Protein 8VVW (pdb70)

B-factor: mean 44.31, std 18.26, range [3.17, 109.51]

Secondary structure (DSSP, 8-state):
--TTSPPBSSS-HHHHHHHHHHHHHHTT-HHHHHSPPPSS--HHHHHHHHHHHHHHHHTB-GGGTHHHHSS--HHHHHHHHHHHHSS--SS-HHHHHHHHHT----SSS-HHHHHHHHHHHHHHHHHTT----HHHHHHHHHHTS-GGGHHHHHHHHHT-SSS--HHHHHHHHHHHHHHHHH--/--TTSPPBSSS-HHHHHHHHHHHHHHTT-HHHHHSPPPSS--HHHHHHHHHHHHHHHHTB-GGGTHHHHSS--HHHHHHHHHHHHSS--SS-HHHHHHHHHT----SSS-HHHHHHHHHHHHHHHHHTT----HHHHHHHHHHTS-GGGHHHHHHHHHT-SSS--HHHHHHHHHHHHHHHHH--/--TTSPPBSSS-HHHHHHHHHHHHHHTT-HHHHHSPPPSS--HHHHHHHHHHHHHHHHTB-GGGTHHHHSS--HHHHHHHHHHHHSS--SS-HHHHHHHHHT----SSS-HHHHHHHHHHHHHHHHHTT----HHHHHHHHHHTS-GGGHHHHHHHHHT-SSS--HHHHHHHHHHHHHHHHH--/--TTSPPBSSS-HHHHHHHHHHHHHHTT-HHHHHSPPPSS--HHHHHHHHHHHHHHHHTB-GGGTHHHHSS--HHHHHHHHHHHHSS--SS-HHHHHHHHHT----SSS-HHHHHHHHHHHHHHHHHTT----HHHHHHHHHHTS-GGGHHHHHHHHHT-SSS--HHHHHHHHHHHHHHHHH--/--TTSPPBSSS-HHHHHHHHHHHHHHTT-HHHHHSPPPSS--HHHHHHHHHHHHHHHHTB-GGGTHHHHSS--HHHHHHHHHHHHSS--SS-HHHHHHHHHT----SSS-HHHHHHHHHHHHHHHHHTT----HHHHHHHHHHTS-GGGHHHHHHHHHT-SSS--HHHHHHHHHHHHHHHHH--

Organism: Drosophila melanogaster (NCBI:txid7227)

Sequence (920 aa):
AKRNIKPFDGEKYAIWKFRIRALLAEQDVLKVVDGLMPNEVDDSWKKAERCAKSTIIEYLSDSFLNFATSDITARQILENLDAVYERKSLASQLALRKRLLSLKLSSEMSLLSHFHIFDELISELLAAGAKIEEMDKISHLLITLPSCYDGIITAIETLSEENLTLAFVKNRLLDQEIKIKNDHAKRNIKPFDGEKYAIWKFRIRALLAEQDVLKVVDGLMPNEVDDSWKKAERCAKSTIIEYLSDSFLNFATSDITARQILENLDAVYERKSLASQLALRKRLLSLKLSSEMSLLSHFHIFDELISELLAAGAKIEEMDKISHLLITLPSCYDGIITAIETLSEENLTLAFVKNRLLDQEIKIKNDHAKRNIKPFDGEKYAIWKFRIRALLAEQDVLKVVDGLMPNEVDDSWKKAERCAKSTIIEYLSDSFLNFATSDITARQILENLDAVYERKSLASQLALRKRLLSLKLSSEMSLLSHFHIFDELISELLAAGAKIEEMDKISHLLITLPSCYDGIITAIETLSEENLTLAFVKNRLLDQEIKIKNDHAKRNIKPFDGEKYAIWKFRIRALLAEQDVLKVVDGLMPNEVDDSWKKAERCAKSTIIEYLSDSFLNFATSDITARQILENLDAVYERKSLASQLALRKRLLSLKLSSEMSLLSHFHIFDELISELLAAGAKIEEMDKISHLLITLPSCYDGIITAIETLSEENLTLAFVKNRLLDQEIKIKNDHAKRNIKPFDGEKYAIWKFRIRALLAEQDVLKVVDGLMPNEVDDSWKKAERCAKSTIIEYLSDSFLNFATSDITARQILENLDAVYERKSLASQLALRKRLLSLKLSSEMSLLSHFHIFDELISELLAAGAKIEEMDKISHLLITLPSCYDGIITAIETLSEENLTLAFVKNRLLDQEIKIKNDH

Radius of gyration: 30.9 Å; Cα contacts (8 Å, |Δi|>4): 897; chains: 5; bounding box: 80×81×86 Å

Structure (mmCIF, N/CA/C/O backbone):
data_8VVW
#
_entry.id   8VVW
#
_cell.length_a   1.00
_cell.length_b   1.00
_cell.length_c   1.00
_cell.angle_alpha   90.00
_cell.angle_beta   90.00
_cell.angle_gamma   90.00
#
_symmetry.space_group_name_H-M   'P 1'
#
loop_
_atom_site.group_PDB
_atom_site.id
_atom_site.type_symbol
_atom_site.label_atom_id
_atom_site.label_alt_id
_atom_site.label_comp_id
_atom_site.label_asym_id
_atom_site.label_entity_id
_atom_site.label_seq_id
_atom_site.pdbx_PDB_ins_code
_atom_site.Cartn_x
_atom_site.Cartn_y
_atom_site.Cartn_z
_atom_site.occupancy
_atom_site.B_iso_or_equiv
_atom_site.auth_seq_id
_atom_site.auth_comp_id
_atom_site.auth_asym_id
_atom_site.auth_atom_id
_atom_site.pdbx_PDB_model_num
ATOM 1 N N . ALA A 1 4 ? 371.203 501.290 586.240 1.00 69.48 3 ALA A N 1
ATOM 2 C CA . ALA A 1 4 ? 372.627 501.054 586.445 1.00 71.37 3 ALA A CA 1
ATOM 3 C C . ALA A 1 4 ? 372.977 499.590 586.198 1.00 71.92 3 ALA A C 1
ATOM 4 O O . ALA A 1 4 ? 374.111 499.263 585.849 1.00 71.14 3 ALA A O 1
ATOM 6 N N . LYS A 1 5 ? 371.995 498.715 586.382 1.00 57.43 4 LYS A N 1
ATOM 7 C CA . LYS A 1 5 ? 372.145 497.279 586.158 1.00 53.49 4 LYS A CA 1
ATOM 8 C C . LYS A 1 5 ? 371.489 496.948 584.820 1.00 52.85 4 LYS A C 1
ATOM 9 O O . LYS A 1 5 ? 370.307 496.608 584.756 1.00 50.69 4 LYS A O 1
ATOM 15 N N . ARG A 1 6 ? 372.268 497.055 583.743 1.00 55.22 5 ARG A N 1
ATOM 16 C CA . ARG A 1 6 ? 371.773 496.815 582.394 1.00 56.35 5 ARG A CA 1
ATOM 17 C C . ARG A 1 6 ? 371.950 495.369 581.949 1.00 54.21 5 ARG A C 1
ATOM 18 O O . ARG A 1 6 ? 371.963 495.094 580.742 1.00 54.31 5 ARG A O 1
ATOM 26 N N . ASN A 1 7 ? 372.084 494.434 582.890 1.00 42.28 6 ASN A N 1
ATOM 27 C CA . ASN A 1 7 ? 372.288 493.029 582.565 1.00 40.95 6 ASN A CA 1
ATOM 28 C C . ASN A 1 7 ? 371.009 492.211 582.701 1.00 39.32 6 ASN A C 1
ATOM 29 O O . ASN A 1 7 ? 371.063 490.977 582.702 1.00 36.04 6 ASN A O 1
ATOM 34 N N . ILE A 1 8 ? 369.862 492.871 582.815 1.00 38.83 7 ILE A N 1
ATOM 35 C CA . ILE A 1 8 ? 368.571 492.203 582.921 1.00 30.52 7 ILE A CA 1
ATOM 36 C C . ILE A 1 8 ? 367.886 492.278 581.566 1.00 29.96 7 ILE A C 1
ATOM 37 O O . ILE A 1 8 ? 367.647 493.372 581.042 1.00 35.83 7 ILE A O 1
ATOM 42 N N . LYS A 1 9 ? 367.574 491.125 580.998 1.00 33.03 8 LYS A N 1
ATOM 43 C CA . LYS A 1 9 ? 366.832 491.099 579.747 1.00 31.74 8 LYS A CA 1
ATOM 44 C C . LYS A 1 9 ? 365.398 491.546 579.999 1.00 37.37 8 LYS A C 1
ATOM 45 O O . LYS A 1 9 ? 364.771 491.077 580.956 1.00 39.50 8 LYS A O 1
ATOM 51 N N . PRO A 1 10 ? 364.851 492.450 579.187 1.00 35.12 9 PRO A N 1
ATOM 52 C CA . PRO A 1 10 ? 363.469 492.892 579.402 1.00 25.75 9 PRO A CA 1
ATOM 53 C C . PRO A 1 10 ? 362.496 491.725 579.327 1.00 31.73 9 PRO A C 1
ATOM 54 O O . PRO A 1 10 ? 362.663 490.802 578.528 1.00 46.07 9 PRO A O 1
ATOM 58 N N . PHE A 1 11 ? 361.474 491.774 580.176 1.00 13.60 10 PHE A N 1
ATOM 59 C CA . PHE A 1 11 ? 360.523 490.676 580.277 1.00 14.20 10 PHE A CA 1
ATOM 60 C C . PHE A 1 11 ? 359.646 490.621 579.034 1.00 31.85 10 PHE A C 1
ATOM 61 O O . PHE A 1 11 ? 358.996 491.608 578.680 1.00 32.99 10 PHE A O 1
ATOM 69 N N . ASP A 1 12 ? 359.617 489.459 578.381 1.00 43.42 11 ASP A N 1
ATOM 70 C CA . ASP A 1 12 ? 358.793 489.241 577.199 1.00 30.71 11 ASP A CA 1
ATOM 71 C C . ASP A 1 12 ? 357.989 487.953 577.322 1.00 32.92 11 ASP A C 1
ATOM 72 O O . ASP A 1 12 ? 357.709 487.291 576.320 1.00 35.85 11 ASP A O 1
ATOM 77 N N . GLY A 1 13 ? 357.612 487.583 578.542 1.00 37.02 12 GLY A N 1
ATOM 78 C CA . GLY A 1 13 ? 356.836 486.382 578.763 1.00 38.34 12 GLY A CA 1
ATOM 79 C C . GLY A 1 13 ? 357.635 485.105 578.875 1.00 43.14 12 GLY A C 1
ATOM 80 O O . GLY A 1 13 ? 357.036 484.028 578.968 1.00 43.86 12 GLY A O 1
ATOM 81 N N . GLU A 1 14 ? 358.963 485.183 578.868 1.00 46.13 13 GLU A N 1
ATOM 82 C CA . GLU A 1 14 ? 359.818 484.011 578.973 1.00 37.18 13 GLU A CA 1
ATOM 83 C C . GLU A 1 14 ? 360.795 484.191 580.123 1.00 39.40 13 GLU A C 1
ATOM 84 O O . GLU A 1 14 ? 361.342 485.280 580.317 1.00 41.09 13 GLU A O 1
ATOM 90 N N . LYS A 1 15 ? 361.008 483.113 580.879 1.00 38.75 14 LYS A N 1
ATOM 91 C CA . LYS A 1 15 ? 361.948 483.092 581.999 1.00 30.86 14 LYS A CA 1
ATOM 92 C C . LYS A 1 15 ? 361.606 484.180 583.018 1.00 31.81 14 LYS A C 1
ATOM 93 O O . LYS A 1 15 ? 362.387 485.093 583.283 1.00 39.98 14 LYS A O 1
ATOM 99 N N . TYR A 1 16 ? 360.405 484.066 583.587 1.00 29.73 15 TYR A N 1
ATOM 100 C CA . TYR A 1 16 ? 359.957 485.071 584.543 1.00 25.83 15 TYR A CA 1
ATOM 101 C C . TYR A 1 16 ? 360.687 484.955 585.872 1.00 27.14 15 TYR A C 1
ATOM 102 O O . TYR A 1 16 ? 360.878 485.965 586.556 1.00 41.19 15 TYR A O 1
ATOM 111 N N . ALA A 1 17 ? 361.085 483.744 586.266 1.00 24.57 16 ALA A N 1
ATOM 112 C CA . ALA A 1 17 ? 361.774 483.576 587.541 1.00 21.28 16 ALA A CA 1
ATOM 113 C C . ALA A 1 17 ? 363.101 484.321 587.549 1.00 27.98 16 ALA A C 1
ATOM 114 O O . ALA A 1 17 ? 363.428 485.018 588.516 1.00 35.12 16 ALA A O 1
ATOM 116 N N . ILE A 1 18 ? 363.873 484.196 586.468 1.00 23.52 17 ILE A N 1
ATOM 117 C CA . ILE A 1 18 ? 365.159 484.882 586.380 1.00 13.95 17 ILE A CA 1
ATOM 118 C C . ILE A 1 18 ? 364.961 486.391 586.371 1.00 20.76 17 ILE A C 1
ATOM 119 O O . ILE A 1 18 ? 365.686 487.133 587.047 1.00 29.71 17 ILE A O 1
ATOM 124 N N . TRP A 1 19 ? 363.983 486.870 585.598 1.00 20.67 18 TRP A N 1
ATOM 125 C CA . TRP A 1 19 ? 363.727 488.304 585.536 1.00 17.46 18 TRP A CA 1
ATOM 126 C C . TRP A 1 19 ? 363.324 488.850 586.898 1.00 24.03 18 TRP A C 1
ATOM 127 O O . TRP A 1 19 ? 363.812 489.903 587.319 1.00 34.73 18 TRP A O 1
ATOM 138 N N . LYS A 1 20 ? 362.440 488.144 587.604 1.00 22.36 19 LYS A N 1
ATOM 139 C CA . LYS A 1 20 ? 362.017 488.599 588.922 1.00 16.14 19 LYS A CA 1
ATOM 140 C C . LYS A 1 20 ? 363.170 488.568 589.915 1.00 25.36 19 LYS A C 1
ATOM 141 O O . LYS A 1 20 ? 363.307 489.478 590.737 1.00 29.03 19 LYS A O 1
ATOM 147 N N . PHE A 1 21 ? 364.009 487.531 589.859 1.00 22.85 20 PHE A N 1
ATOM 148 C CA . PHE A 1 21 ? 365.154 487.464 590.761 1.00 16.80 20 PHE A CA 1
ATOM 149 C C . PHE A 1 21 ? 366.111 488.624 590.522 1.00 22.77 20 PHE A C 1
ATOM 150 O O . PHE A 1 21 ? 366.563 489.275 591.473 1.00 33.93 20 PHE A O 1
ATOM 158 N N . ARG A 1 22 ? 366.421 488.908 589.256 1.00 20.58 21 ARG A N 1
ATOM 159 C CA . ARG A 1 22 ? 367.332 490.006 588.952 1.00 21.71 21 ARG A CA 1
ATOM 160 C C . ARG A 1 22 ? 366.722 491.353 589.319 1.00 29.63 21 ARG A C 1
ATOM 161 O O . ARG A 1 22 ? 367.420 492.237 589.829 1.00 35.55 21 ARG A O 1
ATOM 169 N N . ILE A 1 23 ? 365.422 491.528 589.076 1.00 30.41 22 ILE A N 1
ATOM 170 C CA . ILE A 1 23 ? 364.758 492.777 589.436 1.00 21.44 22 ILE A CA 1
ATOM 171 C C . ILE A 1 23 ? 364.770 492.972 590.945 1.00 25.43 22 ILE A C 1
ATOM 172 O O . ILE A 1 23 ? 365.021 494.076 591.438 1.00 34.87 22 ILE A O 1
ATOM 177 N N . ARG A 1 24 ? 364.498 491.909 591.703 1.00 29.44 23 ARG A N 1
ATOM 178 C CA . ARG A 1 24 ? 364.518 492.015 593.157 1.00 28.00 23 ARG A CA 1
ATOM 179 C C . ARG A 1 24 ? 365.919 492.320 593.668 1.00 35.42 23 ARG A C 1
ATOM 180 O O . ARG A 1 24 ? 366.086 493.110 594.603 1.00 41.81 23 ARG A O 1
ATOM 188 N N . ALA A 1 25 ? 366.941 491.706 593.066 1.00 32.70 24 ALA A N 1
ATOM 189 C CA . ALA A 1 25 ? 368.312 492.015 593.460 1.00 28.99 24 ALA A CA 1
ATOM 190 C C . ALA A 1 25 ? 368.651 493.474 593.181 1.00 32.02 24 ALA A C 1
ATOM 191 O O . ALA A 1 25 ? 369.265 494.149 594.016 1.00 39.40 24 ALA A O 1
ATOM 193 N N . LEU A 1 26 ? 368.249 493.980 592.013 1.00 34.79 25 LEU A N 1
ATOM 194 C CA . LEU A 1 26 ? 368.513 495.377 591.681 1.00 33.94 25 LEU A CA 1
ATOM 195 C C . LEU A 1 26 ? 367.775 496.321 592.622 1.00 34.39 25 LEU A C 1
ATOM 196 O O . LEU A 1 26 ? 368.327 497.341 593.049 1.00 38.53 25 LEU A O 1
ATOM 201 N N . LEU A 1 27 ? 366.522 496.001 592.951 1.00 35.72 26 LEU A N 1
ATOM 202 C CA . LEU A 1 27 ? 365.761 496.837 593.872 1.00 32.40 26 LEU A CA 1
ATOM 203 C C . LEU A 1 27 ? 366.385 496.832 595.260 1.00 36.94 26 LEU A C 1
ATOM 204 O O . LEU A 1 27 ? 366.439 497.871 595.928 1.00 42.67 26 LEU A O 1
ATOM 209 N N . ALA A 1 28 ? 366.859 495.669 595.714 1.00 38.79 27 ALA A N 1
ATOM 210 C CA . ALA A 1 28 ? 367.543 495.604 596.999 1.00 39.16 27 ALA A CA 1
ATOM 211 C C . ALA A 1 28 ? 368.845 496.388 596.976 1.00 41.10 27 ALA A C 1
ATOM 212 O O . ALA A 1 28 ? 369.254 496.941 598.003 1.00 45.36 27 ALA A O 1
ATOM 214 N N . GLU A 1 29 ? 369.513 496.441 595.822 1.00 44.60 28 GLU A N 1
ATOM 215 C CA . GLU A 1 29 ? 370.738 497.227 595.715 1.00 42.90 28 GLU A CA 1
ATOM 216 C C . GLU A 1 29 ? 370.464 498.708 595.944 1.00 47.68 28 GLU A C 1
ATOM 217 O O . GLU A 1 29 ? 371.257 499.401 596.590 1.00 52.69 28 GLU A O 1
ATOM 223 N N . GLN A 1 30 ? 369.345 499.208 595.427 1.00 45.93 29 GLN A N 1
ATOM 224 C CA . GLN A 1 30 ? 368.993 500.617 595.539 1.00 45.92 29 GLN A CA 1
ATOM 225 C C . GLN A 1 30 ? 368.263 500.952 596.834 1.00 47.18 29 GLN A C 1
ATOM 226 O O . GLN A 1 30 ? 367.765 502.075 596.964 1.00 49.10 29 GLN A O 1
ATOM 232 N N . ASP A 1 31 ? 368.193 500.016 597.783 1.00 54.83 30 ASP A N 1
ATOM 233 C CA . ASP A 1 31 ? 367.465 500.209 599.040 1.00 54.58 30 ASP A CA 1
ATOM 234 C C . ASP A 1 31 ? 366.001 500.554 598.779 1.00 57.54 30 ASP A C 1
ATOM 235 O O . ASP A 1 31 ? 365.406 501.392 599.459 1.00 59.36 30 ASP A O 1
ATOM 240 N N . VAL A 1 32 ? 365.417 499.896 597.782 1.00 56.44 31 VAL A N 1
ATOM 241 C CA . VAL A 1 32 ? 364.036 500.143 597.394 1.00 52.68 31 VAL A CA 1
ATOM 242 C C . VAL A 1 32 ? 363.147 498.919 597.582 1.00 53.03 31 VAL A C 1
ATOM 243 O O . VAL A 1 32 ? 361.914 499.064 597.636 1.00 57.99 31 VAL A O 1
ATOM 247 N N . LEU A 1 33 ? 363.719 497.725 597.755 1.00 51.06 32 LEU A N 1
ATOM 248 C CA . LEU A 1 33 ? 362.926 496.505 597.870 1.00 47.61 32 LEU A CA 1
ATOM 249 C C . LEU A 1 33 ? 361.968 496.535 599.051 1.00 51.89 32 LEU A C 1
ATOM 250 O O . LEU A 1 33 ? 361.047 495.712 599.107 1.00 53.71 32 LEU A O 1
ATOM 255 N N . LYS A 1 34 ? 362.167 497.451 600.001 1.00 63.69 33 LYS A N 1
ATOM 256 C CA . LYS A 1 34 ? 361.236 497.583 601.115 1.00 58.88 33 LYS A CA 1
ATOM 257 C C . LYS A 1 34 ? 359.836 497.959 600.653 1.00 57.50 33 LYS A C 1
ATOM 258 O O . LYS A 1 34 ? 358.868 497.703 601.376 1.00 59.72 33 LYS A O 1
ATOM 264 N N . VAL A 1 35 ? 359.704 498.566 599.473 1.00 58.23 34 VAL A N 1
ATOM 265 C CA . VAL A 1 35 ? 358.381 498.877 598.943 1.00 59.42 34 VAL A CA 1
ATOM 266 C C . VAL A 1 35 ? 357.647 497.597 598.563 1.00 61.67 34 VAL A C 1
ATOM 267 O O . VAL A 1 35 ? 356.478 497.402 598.915 1.00 64.57 34 VAL A O 1
ATOM 271 N N . VAL A 1 36 ? 358.325 496.704 597.841 1.00 61.98 35 VAL A N 1
ATOM 272 C CA . VAL A 1 36 ? 357.695 495.461 597.408 1.00 59.12 35 VAL A CA 1
ATOM 273 C C . VAL A 1 36 ? 357.489 494.519 598.588 1.00 62.39 35 VAL A C 1
ATOM 274 O O . VAL A 1 36 ? 356.435 493.885 598.716 1.00 61.26 35 VAL A O 1
ATOM 278 N N . ASP A 1 37 ? 358.484 494.411 599.465 1.00 74.34 36 ASP A N 1
ATOM 279 C CA . ASP A 1 37 ? 358.479 493.427 600.541 1.00 74.04 36 ASP A CA 1
ATOM 280 C C . ASP A 1 37 ? 357.915 493.965 601.849 1.00 75.31 36 ASP A C 1
ATOM 281 O O . ASP A 1 37 ? 357.074 493.308 602.469 1.00 73.35 36 ASP A O 1
ATOM 286 N N . GLY A 1 38 ? 358.354 495.144 602.282 1.00 81.95 37 GLY A N 1
ATOM 287 C CA . GLY A 1 38 ? 357.944 495.652 603.574 1.00 80.96 37 GLY A CA 1
ATOM 288 C C . GLY A 1 38 ? 356.481 496.047 603.615 1.00 83.24 37 GLY A C 1
ATOM 289 O O . GLY A 1 38 ? 355.824 496.256 602.594 1.00 80.90 37 GLY A O 1
ATOM 290 N N . LEU A 1 39 ? 355.966 496.144 604.837 1.00 92.38 38 LEU A N 1
ATOM 291 C CA . LEU A 1 39 ? 354.576 496.517 605.046 1.00 91.92 38 LEU A CA 1
ATOM 292 C C . LEU A 1 39 ? 354.357 497.990 604.718 1.00 91.20 38 LEU A C 1
ATOM 293 O O . LEU A 1 39 ? 355.264 498.818 604.833 1.00 91.19 38 LEU A O 1
ATOM 298 N N . MET A 1 40 ? 353.140 498.308 604.303 1.00 99.75 39 MET A N 1
ATOM 299 C CA . MET A 1 40 ? 352.786 499.683 603.974 1.00 99.17 39 MET A CA 1
ATOM 300 C C . MET A 1 40 ? 352.766 500.533 605.237 1.00 100.91 39 MET A C 1
ATOM 301 O O . MET A 1 40 ? 352.042 500.199 606.184 1.00 101.89 39 MET A O 1
ATOM 306 N N . PRO A 1 41 ? 353.532 501.619 605.304 1.00 100.32 40 PRO A N 1
ATOM 307 C CA . PRO A 1 41 ? 353.512 502.460 606.504 1.00 101.23 40 PRO A CA 1
ATOM 308 C C . PRO A 1 41 ? 352.178 503.169 606.669 1.00 102.70 40 PRO A C 1
ATOM 309 O O . PRO A 1 41 ? 351.456 503.422 605.701 1.00 104.46 40 PRO A O 1
ATOM 313 N N . ASN A 1 42 ? 351.851 503.482 607.925 1.00 104.37 41 ASN A N 1
ATOM 314 C CA . ASN A 1 42 ? 350.597 504.170 608.214 1.00 104.35 41 ASN A CA 1
ATOM 315 C C . ASN A 1 42 ? 350.563 505.552 607.573 1.00 104.16 41 ASN A C 1
ATOM 316 O O . ASN A 1 42 ? 349.541 505.956 607.006 1.00 104.33 41 ASN A O 1
ATOM 321 N N . GLU A 1 43 ? 351.667 506.289 607.653 1.00 103.60 42 GLU A N 1
ATOM 322 C CA . GLU A 1 43 ? 351.781 507.612 607.057 1.00 103.37 42 GLU A CA 1
ATOM 323 C C . GLU A 1 43 ? 352.895 507.596 606.022 1.00 103.80 42 GLU A C 1
ATOM 324 O O . GLU A 1 43 ? 354.014 507.164 606.315 1.00 104.82 42 GLU A O 1
ATOM 330 N N . VAL A 1 44 ? 352.587 508.068 604.819 1.00 99.72 43 VAL A N 1
ATOM 331 C CA . VAL A 1 44 ? 353.559 508.084 603.733 1.00 100.40 43 VAL A CA 1
ATOM 332 C C . VAL A 1 44 ? 354.463 509.299 603.882 1.00 99.39 43 VAL A C 1
ATOM 333 O O . VAL A 1 44 ? 354.014 510.389 604.255 1.00 96.64 43 VAL A O 1
ATOM 337 N N . ASP A 1 45 ? 355.743 509.111 603.593 1.00 94.11 44 ASP A N 1
ATOM 338 C CA . ASP A 1 45 ? 356.745 510.162 603.682 1.00 93.79 44 ASP A CA 1
ATOM 339 C C . ASP A 1 45 ? 357.317 510.438 602.295 1.00 91.20 44 ASP A C 1
ATOM 340 O O . ASP A 1 45 ? 356.999 509.756 601.318 1.00 92.17 44 ASP A O 1
ATOM 345 N N . ASP A 1 46 ? 358.169 511.462 602.217 1.00 85.68 45 ASP A N 1
ATOM 346 C CA . ASP A 1 46 ? 358.831 511.772 600.955 1.00 84.48 45 ASP A CA 1
ATOM 347 C C . ASP A 1 46 ? 359.757 510.641 600.529 1.00 84.84 45 ASP A C 1
ATOM 348 O O . ASP A 1 46 ? 359.852 510.323 599.337 1.00 87.02 45 ASP A O 1
ATOM 353 N N . SER A 1 47 ? 360.450 510.023 601.489 1.00 79.37 46 SER A N 1
ATOM 354 C CA . SER A 1 47 ? 361.332 508.907 601.166 1.00 78.88 46 SER A CA 1
ATOM 355 C C . SER A 1 47 ? 360.549 507.730 600.602 1.00 78.27 46 SER A C 1
ATOM 356 O O . SER A 1 47 ? 360.987 507.088 599.640 1.00 79.64 46 SER A O 1
ATOM 359 N N . TRP A 1 48 ? 359.388 507.427 601.187 1.00 71.06 47 TRP A N 1
ATOM 360 C CA . TRP A 1 48 ? 358.584 506.317 600.688 1.00 70.58 47 TRP A CA 1
ATOM 361 C C . TRP A 1 48 ? 358.064 506.595 599.284 1.00 72.15 47 TRP A C 1
ATOM 362 O O . TRP A 1 48 ? 358.041 505.697 598.436 1.00 73.97 47 TRP A O 1
ATOM 373 N N . LYS A 1 49 ? 357.632 507.830 599.020 1.00 71.07 48 LYS A N 1
ATOM 374 C CA . LYS A 1 49 ? 357.174 508.175 597.679 1.00 67.92 48 LYS A CA 1
ATOM 375 C C . LYS A 1 49 ? 358.313 508.095 596.670 1.00 68.22 48 LYS A C 1
ATOM 376 O O . LYS A 1 49 ? 358.119 507.625 595.542 1.00 69.79 48 LYS A O 1
ATOM 382 N N . LYS A 1 50 ? 359.507 508.551 597.057 1.00 65.24 49 LYS A N 1
ATOM 383 C CA . LYS A 1 50 ? 360.661 508.437 596.171 1.00 65.22 49 LYS A CA 1
ATOM 384 C C . LYS A 1 50 ? 360.993 506.978 595.889 1.00 67.04 49 LYS A C 1
ATOM 385 O O . LYS A 1 50 ? 361.316 506.615 594.752 1.00 68.11 49 LYS A O 1
ATOM 391 N N . ALA A 1 51 ? 360.916 506.125 596.913 1.00 59.20 50 ALA A N 1
ATOM 392 C CA . ALA A 1 51 ? 361.176 504.704 596.714 1.00 55.67 50 ALA A CA 1
ATOM 393 C C . ALA A 1 51 ? 360.140 504.077 595.791 1.00 62.41 50 ALA A C 1
ATOM 394 O O . ALA A 1 51 ? 360.481 503.261 594.927 1.00 69.70 50 ALA A O 1
ATOM 396 N N . GLU A 1 52 ? 358.868 504.442 595.960 1.00 61.44 51 GLU A N 1
ATOM 397 C CA . GLU A 1 52 ? 357.828 503.922 595.078 1.00 55.95 51 GLU A CA 1
ATOM 398 C C . GLU A 1 52 ? 358.061 504.356 593.638 1.00 51.67 51 GLU A C 1
ATOM 399 O O . GLU A 1 52 ? 357.936 503.548 592.709 1.00 55.61 51 GLU A O 1
ATOM 405 N N . ARG A 1 53 ? 358.406 505.629 593.435 1.00 54.58 52 ARG A N 1
ATOM 406 C CA . ARG A 1 53 ? 358.697 506.109 592.088 1.00 53.80 52 ARG A CA 1
ATOM 407 C C . ARG A 1 53 ? 359.881 505.367 591.486 1.00 54.09 52 ARG A C 1
ATOM 408 O O . ARG A 1 53 ? 359.846 504.977 590.315 1.00 59.99 52 ARG A O 1
ATOM 416 N N . CYS A 1 54 ? 360.937 505.156 592.275 1.00 47.22 53 CYS A N 1
ATOM 417 C CA . CYS A 1 54 ? 362.116 504.468 591.761 1.00 47.68 53 CYS A CA 1
ATOM 418 C C . CYS A 1 54 ? 361.800 503.025 591.391 1.00 47.32 53 CYS A C 1
ATOM 419 O O . CYS A 1 54 ? 362.236 502.538 590.342 1.00 55.99 53 CYS A O 1
ATOM 422 N N . ALA A 1 55 ? 361.042 502.324 592.237 1.00 33.38 54 ALA A N 1
ATOM 423 C CA . ALA A 1 55 ? 360.691 500.938 591.939 1.00 29.06 54 ALA A CA 1
ATOM 424 C C . ALA A 1 55 ? 359.825 500.845 590.691 1.00 39.00 54 ALA A C 1
ATOM 425 O O . ALA A 1 55 ? 360.055 499.991 589.823 1.00 41.19 54 ALA A O 1
ATOM 427 N N . LYS A 1 56 ? 358.820 501.718 590.582 1.00 44.43 55 LYS A N 1
ATOM 428 C CA . LYS A 1 56 ? 357.961 501.698 589.405 1.00 35.36 55 LYS A CA 1
ATOM 429 C C . LYS A 1 56 ? 358.753 502.018 588.146 1.00 43.46 55 LYS A C 1
ATOM 430 O O . LYS A 1 56 ? 358.558 501.381 587.106 1.00 51.90 55 LYS A O 1
ATOM 436 N N . SER A 1 57 ? 359.664 502.990 588.223 1.00 36.21 56 SER A N 1
ATOM 437 C CA . SER A 1 57 ? 360.472 503.344 587.063 1.00 30.79 56 SER A CA 1
ATOM 438 C C . SER A 1 57 ? 361.403 502.208 586.663 1.00 31.29 56 SER A C 1
ATOM 439 O O . SER A 1 57 ? 361.590 501.947 585.472 1.00 44.31 56 SER A O 1
ATOM 442 N N . THR A 1 58 ? 362.000 501.522 587.640 1.00 25.06 57 THR A N 1
ATOM 443 C CA . THR A 1 58 ? 362.870 500.393 587.325 1.00 31.07 57 THR A CA 1
ATOM 444 C C . THR A 1 58 ? 362.089 499.275 586.645 1.00 34.92 57 THR A C 1
ATOM 445 O O . THR A 1 58 ? 362.521 498.728 585.620 1.00 44.05 57 THR A O 1
ATOM 449 N N . ILE A 1 59 ? 360.919 498.937 587.192 1.00 26.84 58 ILE A N 1
ATOM 450 C CA . ILE A 1 59 ? 360.115 497.872 586.601 1.00 17.55 58 ILE A CA 1
ATOM 451 C C . ILE A 1 59 ? 359.662 498.263 585.200 1.00 25.02 58 ILE A C 1
ATOM 452 O O . ILE A 1 59 ? 359.643 497.432 584.285 1.00 39.34 58 ILE A O 1
ATOM 457 N N . ILE A 1 60 ? 359.306 499.535 585.004 1.00 28.86 59 ILE A N 1
ATOM 458 C CA . ILE A 1 60 ? 358.922 500.007 583.676 1.00 25.30 59 ILE A CA 1
ATOM 459 C C . ILE A 1 60 ? 360.094 499.895 582.711 1.00 23.39 59 ILE A C 1
ATOM 460 O O . ILE A 1 60 ? 359.931 499.480 581.558 1.00 32.94 59 ILE A O 1
ATOM 465 N N . GLU A 1 61 ? 361.293 500.262 583.166 1.00 33.06 60 GLU A N 1
ATOM 466 C CA . GLU A 1 61 ? 362.467 500.192 582.304 1.00 29.78 60 GLU A CA 1
ATOM 467 C C . GLU A 1 61 ? 362.752 498.763 581.872 1.00 31.11 60 GLU A C 1
ATOM 468 O O . GLU A 1 61 ? 363.073 498.514 580.705 1.00 34.50 60 GLU A O 1
ATOM 474 N N . TYR A 1 62 ? 362.638 497.808 582.793 1.00 30.63 61 TYR A N 1
ATOM 475 C CA . TYR A 1 62 ? 362.964 496.420 582.491 1.00 25.53 61 TYR A CA 1
ATOM 476 C C . TYR A 1 62 ? 361.739 495.602 582.098 1.00 31.01 61 TYR A C 1
ATOM 477 O O . TYR A 1 62 ? 361.673 494.402 582.379 1.00 37.88 61 TYR A O 1
ATOM 486 N N . LEU A 1 63 ? 360.768 496.237 581.448 1.00 26.32 62 LEU A N 1
ATOM 487 C CA . LEU A 1 63 ? 359.628 495.564 580.844 1.00 15.96 62 LEU A CA 1
ATOM 488 C C . LEU A 1 63 ? 359.608 495.875 579.356 1.00 19.59 62 LEU A C 1
ATOM 489 O O . LEU A 1 63 ? 359.842 497.016 578.950 1.00 26.79 62 LEU A O 1
ATOM 494 N N . SER A 1 64 ? 359.327 494.861 578.544 1.00 22.82 63 SER A N 1
ATOM 495 C CA . SER A 1 64 ? 359.300 495.061 577.105 1.00 19.54 63 SER A CA 1
ATOM 496 C C . SER A 1 64 ? 358.082 495.891 576.707 1.00 26.49 63 SER A C 1
ATOM 497 O O . SER A 1 64 ? 357.154 496.105 577.490 1.00 38.72 63 SER A O 1
ATOM 500 N N . ASP A 1 65 ? 358.097 496.366 575.459 1.00 28.86 64 ASP A N 1
ATOM 501 C CA . ASP A 1 65 ? 357.005 497.202 574.973 1.00 28.33 64 ASP A CA 1
ATOM 502 C C . ASP A 1 65 ? 355.681 496.451 574.968 1.00 33.80 64 ASP A C 1
ATOM 503 O O . ASP A 1 65 ? 354.618 497.067 575.096 1.00 36.67 64 ASP A O 1
ATOM 508 N N . SER A 1 66 ? 355.723 495.127 574.822 1.00 34.46 65 SER A N 1
ATOM 509 C CA . SER A 1 66 ? 354.495 494.343 574.833 1.00 32.23 65 SER A CA 1
ATOM 510 C C . SER A 1 66 ? 353.887 494.270 576.225 1.00 31.85 65 SER A C 1
ATOM 511 O O . SER A 1 66 ? 352.662 494.176 576.361 1.00 30.21 65 SER A O 1
ATOM 514 N N . PHE A 1 67 ? 354.716 494.311 577.266 1.00 28.47 66 PHE A N 1
ATOM 515 C CA . PHE A 1 67 ? 354.263 494.127 578.636 1.00 15.52 66 PHE A CA 1
ATOM 516 C C . PHE A 1 67 ? 354.137 495.436 579.401 1.00 22.05 66 PHE A C 1
ATOM 517 O O . PHE A 1 67 ? 353.983 495.412 580.625 1.00 29.98 66 PHE A O 1
ATOM 525 N N . LEU A 1 68 ? 354.201 496.577 578.714 1.00 26.65 67 LEU A N 1
ATOM 526 C CA . LEU A 1 68 ? 354.042 497.854 579.398 1.00 25.71 67 LEU A CA 1
ATOM 527 C C . LEU A 1 68 ? 352.615 498.084 579.871 1.00 26.91 67 LEU A C 1
ATOM 528 O O . LEU A 1 68 ? 352.387 498.975 580.696 1.00 35.96 67 LEU A O 1
ATOM 533 N N . ASN A 1 69 ? 351.651 497.308 579.372 1.00 23.53 68 ASN A N 1
ATOM 534 C CA . ASN A 1 69 ? 350.273 497.457 579.821 1.00 27.72 68 ASN A CA 1
ATOM 535 C C . ASN A 1 69 ? 350.099 497.084 581.286 1.00 32.97 68 ASN A C 1
ATOM 536 O O . ASN A 1 69 ? 349.118 497.504 581.907 1.00 38.37 68 ASN A O 1
ATOM 541 N N . PHE A 1 70 ? 351.024 496.306 581.851 1.00 28.42 69 PHE A N 1
ATOM 542 C CA . PHE A 1 70 ? 350.974 495.982 583.270 1.00 26.93 69 PHE A CA 1
ATOM 543 C C . PHE A 1 70 ? 351.309 497.172 584.157 1.00 34.69 69 PHE A C 1
ATOM 544 O O . PHE A 1 70 ? 351.062 497.109 585.365 1.00 44.96 69 PHE A O 1
ATOM 552 N N . ALA A 1 71 ? 351.861 498.247 583.595 1.00 35.48 70 ALA A N 1
ATOM 553 C CA . ALA A 1 71 ? 352.245 499.415 584.369 1.00 31.34 70 ALA A CA 1
ATOM 554 C C . ALA A 1 71 ? 351.559 500.699 583.926 1.00 37.78 70 ALA A C 1
ATOM 555 O O . ALA A 1 71 ? 351.770 501.739 584.560 1.00 35.15 70 ALA A O 1
ATOM 557 N N . THR A 1 72 ? 350.752 500.663 582.863 1.00 45.71 71 THR A N 1
ATOM 558 C CA . THR A 1 72 ? 350.084 501.877 582.402 1.00 43.95 71 THR A CA 1
ATOM 559 C C . THR A 1 72 ? 349.116 502.409 583.450 1.00 42.85 71 THR A C 1
ATOM 560 O O . THR A 1 72 ? 349.040 503.622 583.676 1.00 44.47 71 THR A O 1
ATOM 564 N N . SER A 1 73 ? 348.367 501.521 584.096 1.00 46.00 72 SER A N 1
ATOM 565 C CA . SER A 1 73 ? 347.436 501.946 585.129 1.00 52.98 72 SER A CA 1
ATOM 566 C C . SER A 1 73 ? 348.189 502.494 586.335 1.00 55.50 72 SER A C 1
ATOM 567 O O . SER A 1 73 ? 349.332 502.117 586.609 1.00 53.70 72 SER A O 1
ATOM 570 N N . ASP A 1 74 ? 347.534 503.400 587.061 1.00 60.23 73 ASP A N 1
ATOM 571 C CA . ASP A 1 74 ? 348.138 504.058 588.219 1.00 60.22 73 ASP A CA 1
ATOM 572 C C . ASP A 1 74 ? 348.165 503.071 589.382 1.00 60.93 73 ASP A C 1
ATOM 573 O O . ASP A 1 74 ? 347.355 503.122 590.311 1.00 62.16 73 ASP A O 1
ATOM 578 N N . ILE A 1 75 ? 349.125 502.152 589.323 1.00 51.69 74 ILE A N 1
ATOM 579 C CA . ILE A 1 75 ? 349.302 501.136 590.350 1.00 56.97 74 ILE A CA 1
ATOM 580 C C . ILE A 1 75 ? 350.754 501.140 590.802 1.00 53.43 74 ILE A C 1
ATOM 581 O O . ILE A 1 75 ? 351.659 501.515 590.050 1.00 52.34 74 ILE A O 1
ATOM 586 N N . THR A 1 76 ? 350.971 500.717 592.044 1.00 51.66 75 THR A N 1
ATOM 587 C CA . THR A 1 76 ? 352.310 500.684 592.604 1.00 49.16 75 THR A CA 1
ATOM 588 C C . THR A 1 76 ? 353.111 499.530 592.005 1.00 53.21 75 THR A C 1
ATOM 589 O O . THR A 1 76 ? 352.574 498.639 591.343 1.00 59.43 75 THR A O 1
ATOM 593 N N . ALA A 1 77 ? 354.424 499.561 592.242 1.00 52.81 76 ALA A N 1
ATOM 594 C CA . ALA A 1 77 ? 355.287 498.488 591.762 1.00 51.10 76 ALA A CA 1
ATOM 595 C C . ALA A 1 77 ? 354.923 497.155 592.396 1.00 55.88 76 ALA A C 1
ATOM 596 O O . ALA A 1 77 ? 355.052 496.103 591.755 1.00 60.43 76 ALA A O 1
ATOM 598 N N . ARG A 1 78 ? 354.466 497.179 593.649 1.00 57.75 77 ARG A N 1
ATOM 599 C CA . ARG A 1 78 ? 354.030 495.951 594.300 1.00 51.54 77 ARG A CA 1
ATOM 600 C C . ARG A 1 78 ? 352.869 495.316 593.549 1.00 55.41 77 ARG A C 1
ATOM 601 O O . ARG A 1 78 ? 352.843 494.098 593.351 1.00 58.24 77 ARG A O 1
ATOM 609 N N . GLN A 1 79 ? 351.905 496.128 593.111 1.00 52.64 78 GLN A N 1
ATOM 610 C CA . GLN A 1 79 ? 350.779 495.596 592.350 1.00 49.10 78 GLN A CA 1
ATOM 611 C C . GLN A 1 79 ? 351.233 495.034 591.009 1.00 49.84 78 GLN A C 1
ATOM 612 O O . GLN A 1 79 ? 350.722 494.003 590.554 1.00 57.37 78 GLN A O 1
ATOM 618 N N . ILE A 1 80 ? 352.184 495.705 590.355 1.00 40.58 79 ILE A N 1
ATOM 619 C CA . ILE A 1 80 ? 352.697 495.216 589.078 1.00 40.39 79 ILE A CA 1
ATOM 620 C C . ILE A 1 80 ? 353.339 493.848 589.259 1.00 47.89 79 ILE A C 1
ATOM 621 O O . ILE A 1 80 ? 353.086 492.913 588.488 1.00 53.72 79 ILE A O 1
ATOM 626 N N . LEU A 1 81 ? 354.172 493.709 590.291 1.00 43.79 80 LEU A N 1
ATOM 627 C CA . LEU A 1 81 ? 354.804 492.421 590.542 1.00 38.10 80 LEU A CA 1
ATOM 628 C C . LEU A 1 81 ? 353.785 491.366 590.950 1.00 39.74 80 LEU A C 1
ATOM 629 O O . LEU A 1 81 ? 353.937 490.197 590.587 1.00 39.54 80 LEU A O 1
ATOM 634 N N . GLU A 1 82 ? 352.741 491.751 591.688 1.00 46.42 81 GLU A N 1
ATOM 635 C CA . GLU A 1 82 ? 351.707 490.790 592.057 1.00 45.50 81 GLU A CA 1
ATOM 636 C C . GLU A 1 82 ? 350.971 490.271 590.829 1.00 46.79 81 GLU A C 1
ATOM 637 O O . GLU A 1 82 ? 350.694 489.072 590.724 1.00 51.76 81 GLU A O 1
ATOM 643 N N . ASN A 1 83 ? 350.639 491.161 589.891 1.00 41.25 82 ASN A N 1
ATOM 644 C CA . ASN A 1 83 ? 349.987 490.723 588.660 1.00 41.93 82 ASN A CA 1
ATOM 645 C C . ASN A 1 83 ? 350.908 489.830 587.837 1.00 42.77 82 ASN A C 1
ATOM 646 O O . ASN A 1 83 ? 350.483 488.785 587.323 1.00 47.75 82 ASN A O 1
ATOM 651 N N . LEU A 1 84 ? 352.178 490.221 587.711 1.00 34.86 83 LEU A N 1
ATOM 652 C CA . LEU A 1 84 ? 353.117 489.409 586.947 1.00 32.78 83 LEU A CA 1
ATOM 653 C C . LEU A 1 84 ? 353.301 488.039 587.586 1.00 35.28 83 LEU A C 1
ATOM 654 O O . LEU A 1 84 ? 353.480 487.040 586.883 1.00 38.90 83 LEU A O 1
ATOM 659 N N . ASP A 1 85 ? 353.256 487.969 588.918 1.00 37.04 84 ASP A N 1
ATOM 660 C CA . ASP A 1 85 ? 353.296 486.679 589.596 1.00 29.57 84 ASP A CA 1
ATOM 661 C C . ASP A 1 85 ? 352.043 485.868 589.297 1.00 35.57 84 ASP A C 1
ATOM 662 O O . ASP A 1 85 ? 352.126 484.697 588.912 1.00 45.26 84 ASP A O 1
ATOM 667 N N . ALA A 1 86 ? 350.870 486.486 589.448 1.00 35.41 85 ALA A N 1
ATOM 668 C CA . ALA A 1 86 ? 349.622 485.773 589.205 1.00 36.31 85 ALA A CA 1
ATOM 669 C C . ALA A 1 86 ? 349.562 485.220 587.790 1.00 41.36 85 ALA A C 1
ATOM 670 O O . ALA A 1 86 ? 348.861 484.234 587.539 1.00 41.03 85 ALA A O 1
ATOM 672 N N . VAL A 1 87 ? 350.286 485.831 586.856 1.00 42.41 86 VAL A N 1
ATOM 673 C CA . VAL A 1 87 ? 350.298 485.299 585.497 1.00 33.61 86 VAL A CA 1
ATOM 674 C C . VAL A 1 87 ? 351.456 484.325 585.246 1.00 34.94 86 VAL A C 1
ATOM 675 O O . VAL A 1 87 ? 351.316 483.402 584.437 1.00 33.28 86 VAL A O 1
ATOM 679 N N . TYR A 1 88 ? 352.597 484.481 585.935 1.00 37.04 87 TYR A N 1
ATOM 680 C CA . TYR A 1 88 ? 353.792 483.730 585.559 1.00 28.14 87 TYR A CA 1
ATOM 681 C C . TYR A 1 88 ? 354.591 483.149 586.724 1.00 35.01 87 TYR A C 1
ATOM 682 O O . TYR A 1 88 ? 355.726 482.712 586.503 1.00 40.10 87 TYR A O 1
ATOM 691 N N . GLU A 1 89 ? 354.063 483.123 587.949 1.00 41.77 88 GLU A N 1
ATOM 692 C CA . GLU A 1 89 ? 354.909 482.774 589.090 1.00 39.41 88 GLU A CA 1
ATOM 693 C C . GLU A 1 89 ? 355.279 481.295 589.087 1.00 44.92 88 GLU A C 1
ATOM 694 O O . GLU A 1 89 ? 356.456 480.936 588.968 1.00 49.23 88 GLU A O 1
ATOM 700 N N . ARG A 1 90 ? 354.287 480.420 589.215 1.00 46.36 89 ARG A N 1
ATOM 701 C CA . ARG A 1 90 ? 354.539 478.995 589.384 1.00 47.46 89 ARG A CA 1
ATOM 702 C C . ARG A 1 90 ? 354.530 478.227 588.071 1.00 45.99 89 ARG A C 1
ATOM 703 O O . ARG A 1 90 ? 354.700 477.004 588.085 1.00 46.83 89 ARG A O 1
ATOM 711 N N . LYS A 1 91 ? 354.337 478.905 586.945 1.00 39.00 90 LYS A N 1
ATOM 712 C CA . LYS A 1 91 ? 354.260 478.220 585.664 1.00 37.74 90 LYS A CA 1
ATOM 713 C C . LYS A 1 91 ? 355.637 477.728 585.236 1.00 40.15 90 LYS A C 1
ATOM 714 O O . LYS A 1 91 ? 356.640 478.431 585.381 1.00 38.16 90 LYS A O 1
ATOM 720 N N . SER A 1 92 ? 355.680 476.507 584.711 1.00 43.91 91 SER A N 1
ATOM 721 C CA . SER A 1 92 ? 356.938 475.915 584.283 1.00 37.67 91 SER A CA 1
ATOM 722 C C . SER A 1 92 ? 357.438 476.570 583.002 1.00 40.55 91 SER A C 1
ATOM 723 O O . SER A 1 92 ? 356.658 477.014 582.157 1.00 41.71 91 SER A O 1
ATOM 726 N N . LEU A 1 93 ? 358.763 476.623 582.863 1.00 43.84 92 LEU A N 1
ATOM 727 C CA . LEU A 1 93 ? 359.388 477.246 581.703 1.00 40.40 92 LEU A CA 1
ATOM 728 C C . LEU A 1 93 ? 359.505 476.290 580.523 1.00 38.87 92 LEU A C 1
ATOM 729 O O . LEU A 1 93 ? 359.329 476.705 579.373 1.00 41.86 92 LEU A O 1
ATOM 734 N N . ALA A 1 94 ? 359.801 475.023 580.785 1.00 39.98 93 ALA A N 1
ATOM 735 C CA . ALA A 1 94 ? 359.957 474.021 579.739 1.00 37.88 93 ALA A CA 1
ATOM 736 C C . ALA A 1 94 ? 359.780 472.647 580.373 1.00 41.93 93 ALA A C 1
ATOM 737 O O . ALA A 1 94 ? 359.448 472.529 581.557 1.00 45.12 93 ALA A O 1
ATOM 739 N N . SER A 1 95 ? 360.002 471.602 579.582 1.00 36.19 94 SER A N 1
ATOM 740 C CA . SER A 1 95 ? 359.906 470.226 580.052 1.00 39.63 94 SER A CA 1
ATOM 741 C C . SER A 1 95 ? 361.313 469.718 580.343 1.00 44.17 94 SER A C 1
ATOM 742 O O . SER A 1 95 ? 362.108 469.514 579.421 1.00 49.54 94 SER A O 1
ATOM 745 N N . GLN A 1 96 ? 361.620 469.521 581.626 1.00 38.07 95 GLN A N 1
ATOM 746 C CA . GLN A 1 96 ? 362.944 469.035 581.997 1.00 32.22 95 GLN A CA 1
ATOM 747 C C . GLN A 1 96 ? 363.183 467.624 581.476 1.00 33.19 95 GLN A C 1
ATOM 748 O O . GLN A 1 96 ? 364.288 467.306 581.024 1.00 38.27 95 GLN A O 1
ATOM 754 N N . LEU A 1 97 ? 362.168 466.761 581.542 1.00 26.25 96 LEU A N 1
ATOM 755 C CA . LEU A 1 97 ? 362.330 465.401 581.040 1.00 20.63 96 LEU A CA 1
ATOM 756 C C . LEU A 1 97 ? 362.585 465.392 579.539 1.00 28.34 96 LEU A C 1
ATOM 757 O O . LEU A 1 97 ? 363.425 464.629 579.053 1.00 35.98 96 LEU A O 1
ATOM 762 N N . ALA A 1 98 ? 361.872 466.232 578.787 1.00 30.06 97 ALA A N 1
ATOM 763 C CA . ALA A 1 98 ? 362.091 466.294 577.345 1.00 31.26 97 ALA A CA 1
ATOM 764 C C . ALA A 1 98 ? 363.489 466.801 577.019 1.00 33.85 97 ALA A C 1
ATOM 765 O O . ALA A 1 98 ? 364.172 466.251 576.146 1.00 42.89 97 ALA A O 1
ATOM 767 N N . LEU A 1 99 ? 363.934 467.849 577.716 1.00 31.92 98 LEU A N 1
ATOM 768 C CA . LEU A 1 99 ? 365.270 468.381 577.476 1.00 25.02 98 LEU A CA 1
ATOM 769 C C . LEU A 1 99 ? 366.341 467.358 577.824 1.00 31.35 98 LEU A C 1
ATOM 770 O O . LEU A 1 99 ? 367.330 467.213 577.099 1.00 41.77 98 LEU A O 1
ATOM 775 N N . ARG A 1 100 ? 366.162 466.636 578.929 1.00 25.92 99 ARG A N 1
ATOM 776 C CA . ARG A 1 100 ? 367.152 465.639 579.316 1.00 20.10 99 ARG A CA 1
ATOM 777 C C . ARG A 1 100 ? 367.140 464.441 578.378 1.00 26.53 99 ARG A C 1
ATOM 778 O O . ARG A 1 100 ? 368.194 463.852 578.121 1.00 38.00 99 ARG A O 1
ATOM 786 N N . LYS A 1 101 ? 365.971 464.063 577.858 1.00 22.87 100 LYS A N 1
ATOM 787 C CA . LYS A 1 101 ? 365.920 463.012 576.849 1.00 24.17 100 LYS A CA 1
ATOM 788 C C . LYS A 1 101 ? 366.641 463.442 575.581 1.00 29.53 100 LYS A C 1
ATOM 789 O O . LYS A 1 101 ? 367.341 462.641 574.952 1.00 37.59 100 LYS A O 1
ATOM 795 N N . ARG A 1 102 ? 366.474 464.705 575.184 1.00 30.09 101 ARG A N 1
ATOM 796 C CA . ARG A 1 102 ? 367.195 465.214 574.022 1.00 28.39 101 ARG A CA 1
ATOM 797 C C . ARG A 1 102 ? 368.698 465.247 574.275 1.00 28.18 101 ARG A C 1
ATOM 798 O O . ARG A 1 102 ? 369.492 464.947 573.377 1.00 29.36 101 ARG A O 1
ATOM 806 N N . LEU A 1 103 ? 369.104 465.618 575.490 1.00 30.92 102 LEU A N 1
ATOM 807 C CA . LEU A 1 103 ? 370.524 465.680 575.821 1.00 25.17 102 LEU A CA 1
ATOM 808 C C . LEU A 1 103 ? 371.154 464.292 575.843 1.00 29.13 102 LEU A C 1
ATOM 809 O O . LEU A 1 103 ? 372.271 464.105 575.350 1.00 36.75 102 LEU A O 1
ATOM 814 N N . LEU A 1 104 ? 370.457 463.310 576.417 1.00 33.82 103 LEU A N 1
ATOM 815 C CA . LEU A 1 104 ? 371.000 461.957 576.484 1.00 27.83 103 LEU A CA 1
ATOM 816 C C . LEU A 1 104 ? 371.080 461.314 575.108 1.00 27.23 103 LEU A C 1
ATOM 817 O O . LEU A 1 104 ? 371.939 460.457 574.875 1.00 32.59 103 LEU A O 1
ATOM 822 N N . SER A 1 105 ? 370.202 461.706 574.190 1.00 28.34 104 SER A N 1
ATOM 823 C CA . SER A 1 105 ? 370.205 461.182 572.833 1.00 33.29 104 SER A CA 1
ATOM 824 C C . SER A 1 105 ? 371.164 461.925 571.914 1.00 34.70 104 SER A C 1
ATOM 825 O O . SER A 1 105 ? 371.274 461.565 570.738 1.00 35.95 104 SER A O 1
ATOM 828 N N . LEU A 1 106 ? 371.850 462.949 572.415 1.00 31.80 105 LEU A N 1
ATOM 829 C CA . LEU A 1 106 ? 372.781 463.706 571.590 1.00 32.19 105 LEU A CA 1
ATOM 830 C C . LEU A 1 106 ? 373.969 462.836 571.205 1.00 35.30 105 LEU A C 1
ATOM 831 O O . LEU A 1 106 ? 374.527 462.122 572.042 1.00 45.16 105 LEU A O 1
ATOM 836 N N . LYS A 1 107 ? 374.352 462.894 569.932 1.00 31.44 106 LYS A N 1
ATOM 837 C CA . LYS A 1 107 ? 375.488 462.139 569.426 1.00 31.73 106 LYS A CA 1
ATOM 838 C C . LYS A 1 107 ? 376.219 462.980 568.393 1.00 37.11 106 LYS A C 1
ATOM 839 O O . LYS A 1 107 ? 375.588 463.653 567.574 1.00 43.36 106 LYS A O 1
ATOM 845 N N . LEU A 1 108 ? 377.547 462.939 568.437 1.00 40.86 107 LEU A N 1
ATOM 846 C CA . LEU A 1 108 ? 378.343 463.690 567.478 1.00 45.22 107 LEU A CA 1
ATOM 847 C C . LEU A 1 108 ? 378.314 463.002 566.120 1.00 46.46 107 LEU A C 1
ATOM 848 O O . LEU A 1 108 ? 378.565 461.798 566.017 1.00 47.61 107 LEU A O 1
ATOM 853 N N . SER A 1 109 ? 378.006 463.766 565.080 1.00 56.94 108 SER A N 1
ATOM 854 C CA . SER A 1 109 ? 377.969 463.256 563.719 1.00 59.30 108 SER A CA 1
ATOM 855 C C . SER A 1 109 ? 379.279 463.561 563.003 1.00 60.14 108 SER A C 1
ATOM 856 O O . SER A 1 109 ? 380.028 464.465 563.382 1.00 64.62 108 SER A O 1
ATOM 859 N N . SER A 1 110 ? 379.550 462.781 561.954 1.00 65.88 109 SER A N 1
ATOM 860 C CA . SER A 1 110 ? 380.800 462.938 561.217 1.00 71.44 109 SER A CA 1
ATOM 861 C C . SER A 1 110 ? 380.888 464.305 560.551 1.00 70.72 109 SER A C 1
ATOM 862 O O . SER A 1 110 ? 381.945 464.946 560.571 1.00 68.49 109 SER A O 1
ATOM 865 N N . GLU A 1 111 ? 379.789 464.766 559.951 1.00 72.92 110 GLU A N 1
ATOM 866 C CA . GLU A 1 111 ? 379.806 466.057 559.270 1.00 74.12 110 GLU A CA 1
ATOM 867 C C . GLU A 1 111 ? 380.004 467.204 560.254 1.00 76.45 110 GLU A C 1
ATOM 868 O O . GLU A 1 111 ? 380.740 468.155 559.967 1.00 77.47 110 GLU A O 1
ATOM 874 N N . MET A 1 112 ? 379.358 467.134 561.414 1.00 64.91 111 MET A N 1
ATOM 875 C CA . MET A 1 112 ? 379.444 468.214 562.386 1.00 60.46 111 MET A CA 1
ATOM 876 C C . MET A 1 112 ? 380.814 468.239 563.051 1.00 57.61 111 MET A C 1
ATOM 877 O O . MET A 1 112 ? 381.380 467.196 563.387 1.00 58.55 111 MET A O 1
ATOM 882 N N . SER A 1 113 ? 381.347 469.442 563.236 1.00 51.60 112 SER A N 1
ATOM 883 C CA . SER A 1 113 ? 382.591 469.632 563.961 1.00 51.12 112 SER A CA 1
ATOM 884 C C . SER A 1 113 ? 382.318 469.699 565.460 1.00 50.63 112 SER A C 1
ATOM 885 O O . SER A 1 113 ? 381.172 469.758 565.908 1.00 58.95 112 SER A O 1
ATOM 888 N N . LEU A 1 114 ? 383.395 469.688 566.247 1.00 39.94 113 LEU A N 1
ATOM 889 C CA . LEU A 1 114 ? 383.233 469.737 567.694 1.00 34.68 113 LEU A CA 1
ATOM 890 C C . LEU A 1 114 ? 382.759 471.097 568.182 1.00 37.53 113 LEU A C 1
ATOM 891 O O . LEU A 1 114 ? 382.183 471.176 569.268 1.00 49.73 113 LEU A O 1
ATOM 896 N N . LEU A 1 115 ? 382.984 472.165 567.418 1.00 40.20 114 LEU A N 1
ATOM 897 C CA . LEU A 1 115 ? 382.524 473.480 567.852 1.00 37.72 114 LEU A CA 1
ATOM 898 C C . LEU A 1 115 ? 381.002 473.558 567.850 1.00 43.71 114 LEU A C 1
ATOM 899 O O . LEU A 1 115 ? 380.392 474.023 568.819 1.00 46.86 114 LEU A O 1
ATOM 904 N N . SER A 1 116 ? 380.370 473.105 566.765 1.00 42.44 115 SER A N 1
ATOM 905 C CA . SER A 1 116 ? 378.912 473.113 566.703 1.00 40.27 115 SER A CA 1
ATOM 906 C C . SER A 1 116 ? 378.310 472.165 567.733 1.00 42.07 115 SER A C 1
ATOM 907 O O . SER A 1 116 ? 377.289 472.482 568.356 1.00 48.28 115 SER A O 1
ATOM 910 N N . HIS A 1 117 ? 378.924 470.996 567.920 1.00 35.04 116 HIS A N 1
ATOM 911 C CA . HIS A 1 117 ? 378.442 470.063 568.932 1.00 33.34 116 HIS A CA 1
ATOM 912 C C . HIS A 1 117 ? 378.552 470.663 570.327 1.00 35.58 116 HIS A C 1
ATOM 913 O O . HIS A 1 117 ? 377.642 470.514 571.150 1.00 42.56 116 HIS A O 1
ATOM 920 N N . PHE A 1 118 ? 379.661 471.349 570.610 1.00 29.73 117 PHE A N 1
ATOM 921 C CA . PHE A 1 118 ? 379.820 471.999 571.904 1.00 25.09 117 PHE A CA 1
ATOM 922 C C . PHE A 1 118 ? 378.797 473.107 572.088 1.00 35.02 117 PHE A C 1
ATOM 923 O O . PHE A 1 118 ? 378.275 473.300 573.189 1.00 43.28 117 PHE A O 1
ATOM 931 N N . HIS A 1 119 ? 378.503 473.854 571.022 1.00 39.49 118 HIS A N 1
ATOM 932 C CA . HIS A 1 119 ? 377.485 474.894 571.114 1.00 39.27 118 HIS A CA 1
ATOM 933 C C . HIS A 1 119 ? 376.114 474.301 571.414 1.00 43.59 118 HIS A C 1
ATOM 934 O O . HIS A 1 119 ? 375.369 474.832 572.246 1.00 47.21 118 HIS A O 1
ATOM 941 N N . ILE A 1 120 ? 375.765 473.198 570.749 1.00 40.69 119 ILE A N 1
ATOM 942 C CA . ILE A 1 120 ? 374.477 472.554 571.002 1.00 35.70 119 ILE A CA 1
ATOM 943 C C . ILE A 1 120 ? 374.412 472.034 572.432 1.00 31.29 119 ILE A C 1
ATOM 944 O O . ILE A 1 120 ? 373.400 472.198 573.127 1.00 37.44 119 ILE A O 1
ATOM 949 N N . PHE A 1 121 ? 375.492 471.401 572.895 1.00 25.27 120 PHE A N 1
ATOM 950 C CA . PHE A 1 121 ? 375.531 470.895 574.262 1.00 28.19 120 PHE A CA 1
ATOM 951 C C . PHE A 1 121 ? 375.405 472.027 575.273 1.00 33.13 120 PHE A C 1
ATOM 952 O O . PHE A 1 121 ? 374.692 471.900 576.275 1.00 40.89 120 PHE A O 1
ATOM 960 N N . ASP A 1 122 ? 376.093 473.144 575.026 1.00 32.01 121 ASP A N 1
ATOM 961 C CA . ASP A 1 122 ? 376.009 474.287 575.927 1.00 29.77 121 ASP A CA 1
ATOM 962 C C . ASP A 1 122 ? 374.605 474.868 575.948 1.00 34.43 121 ASP A C 1
ATOM 963 O O . ASP A 1 122 ? 374.106 475.254 577.009 1.00 37.88 121 ASP A O 1
ATOM 968 N N . GLU A 1 123 ? 373.957 474.953 574.786 1.00 37.26 122 GLU A N 1
ATOM 969 C CA . GLU A 1 123 ? 372.591 475.462 574.743 1.00 37.01 122 GLU A CA 1
ATOM 970 C C . GLU A 1 123 ? 371.651 474.561 575.533 1.00 38.68 122 GLU A C 1
ATOM 971 O O . GLU A 1 123 ? 370.806 475.042 576.299 1.00 42.67 122 GLU A O 1
ATOM 977 N N . LEU A 1 124 ? 371.794 473.243 575.369 1.00 34.82 123 LEU A N 1
ATOM 978 C CA . LEU A 1 124 ? 370.950 472.314 576.115 1.00 31.98 123 LEU A CA 1
ATOM 979 C C . LEU A 1 124 ? 371.187 472.429 577.616 1.00 29.85 123 LEU A C 1
ATOM 980 O O . LEU A 1 124 ? 370.232 472.450 578.403 1.00 33.79 123 LEU A O 1
ATOM 985 N N . ILE A 1 125 ? 372.452 472.512 578.032 1.00 26.78 124 ILE A N 1
ATOM 986 C CA . ILE A 1 125 ? 372.761 472.615 579.455 1.00 26.99 124 ILE A CA 1
ATOM 987 C C . ILE A 1 125 ? 372.234 473.926 580.025 1.00 32.61 124 ILE A C 1
ATOM 988 O O . ILE A 1 125 ? 371.700 473.963 581.139 1.00 39.17 124 ILE A O 1
ATOM 993 N N . SER A 1 126 ? 372.375 475.021 579.275 1.00 32.57 125 SER A N 1
ATOM 994 C CA . SER A 1 126 ? 371.879 476.310 579.742 1.00 31.44 125 SER A CA 1
ATOM 995 C C . SER A 1 126 ? 370.364 476.299 579.880 1.00 35.17 125 SER A C 1
ATOM 996 O O . SER A 1 126 ? 369.820 476.835 580.851 1.00 32.30 125 SER A O 1
ATOM 999 N N . GLU A 1 127 ? 369.664 475.692 578.919 1.00 40.77 126 GLU A N 1
ATOM 1000 C CA . GLU A 1 127 ? 368.213 475.595 579.024 1.00 33.76 126 GLU A CA 1
ATOM 1001 C C . GLU A 1 127 ? 367.805 474.741 580.217 1.00 31.67 126 GLU A C 1
ATOM 1002 O O . GLU A 1 127 ? 366.852 475.073 580.931 1.00 38.91 126 GLU A O 1
ATOM 1008 N N . LEU A 1 128 ? 368.519 473.638 580.452 1.00 38.80 127 LEU A N 1
ATOM 1009 C CA . LEU A 1 128 ? 368.216 472.793 581.603 1.00 36.59 127 LEU A CA 1
ATOM 1010 C C . LEU A 1 128 ? 368.427 473.544 582.911 1.00 34.17 127 LEU A C 1
ATOM 1011 O O . LEU A 1 128 ? 367.614 473.436 583.836 1.00 41.92 127 LEU A O 1
ATOM 1016 N N . LEU A 1 129 ? 369.517 474.306 583.008 1.00 33.77 128 LEU A N 1
ATOM 1017 C CA . LEU A 1 129 ? 369.796 475.045 584.235 1.00 31.23 128 LEU A CA 1
ATOM 1018 C C . LEU A 1 129 ? 368.797 476.176 584.441 1.00 36.01 128 LEU A C 1
ATOM 1019 O O . LEU A 1 129 ? 368.400 476.460 585.576 1.00 38.14 128 LEU A O 1
ATOM 1024 N N . ALA A 1 130 ? 368.382 476.836 583.358 1.00 38.16 129 ALA A N 1
ATOM 1025 C CA . ALA A 1 130 ? 367.366 477.875 583.473 1.00 34.37 129 ALA A CA 1
ATOM 1026 C C . ALA A 1 130 ? 366.013 477.294 583.859 1.00 39.77 129 ALA A C 1
ATOM 1027 O O . ALA A 1 130 ? 365.232 477.955 584.552 1.00 43.53 129 ALA A O 1
ATOM 1029 N N . ALA A 1 131 ? 365.718 476.068 583.424 1.00 42.38 130 ALA A N 1
ATOM 1030 C CA . ALA A 1 131 ? 364.460 475.426 583.785 1.00 39.50 130 ALA A CA 1
ATOM 1031 C C . ALA A 1 131 ? 364.390 475.048 585.258 1.00 42.83 130 ALA A C 1
ATOM 1032 O O . ALA A 1 131 ? 363.308 474.692 585.734 1.00 53.12 130 ALA A O 1
ATOM 1034 N N . GLY A 1 132 ? 365.503 475.114 585.984 1.00 34.92 131 GLY A N 1
ATOM 1035 C CA . GLY A 1 132 ? 365.532 474.802 587.398 1.00 36.98 131 GLY A CA 1
ATOM 1036 C C . GLY A 1 132 ? 366.320 473.563 587.757 1.00 43.02 131 GLY A C 1
ATOM 1037 O O . GLY A 1 132 ? 366.520 473.304 588.951 1.00 44.67 131 GLY A O 1
ATOM 1038 N N . ALA A 1 133 ? 366.771 472.789 586.775 1.00 44.80 132 ALA A N 1
ATOM 1039 C CA . ALA A 1 133 ? 367.541 471.589 587.062 1.00 44.40 132 ALA A CA 1
ATOM 1040 C C . ALA A 1 133 ? 368.903 471.948 587.641 1.00 47.57 132 ALA A C 1
ATOM 1041 O O . ALA A 1 133 ? 369.492 472.980 587.313 1.00 50.87 132 ALA A O 1
ATOM 1043 N N . LYS A 1 134 ? 369.399 471.082 588.520 1.00 49.24 133 LYS A N 1
ATOM 1044 C CA . LYS A 1 134 ? 370.700 471.254 589.154 1.00 46.84 133 LYS A CA 1
ATOM 1045 C C . LYS A 1 134 ? 371.671 470.249 588.553 1.00 49.53 133 LYS A C 1
ATOM 1046 O O . LYS A 1 134 ? 371.520 469.039 588.753 1.00 48.92 133 LYS A O 1
ATOM 1052 N N . ILE A 1 135 ? 372.662 470.750 587.821 1.00 47.89 134 ILE A N 1
ATOM 1053 C CA . ILE A 1 135 ? 373.665 469.919 587.169 1.00 43.60 134 ILE A CA 1
ATOM 1054 C C . ILE A 1 135 ? 375.035 470.371 587.650 1.00 46.60 134 ILE A C 1
ATOM 1055 O O . ILE A 1 135 ? 375.384 471.550 587.515 1.00 53.08 134 ILE A O 1
ATOM 1060 N N . GLU A 1 136 ? 375.805 469.444 588.210 1.00 42.32 135 GLU A N 1
ATOM 1061 C CA . GLU A 1 136 ? 377.154 469.757 588.647 1.00 44.03 135 GLU A CA 1
ATOM 1062 C C . GLU A 1 136 ? 378.124 469.681 587.471 1.00 45.94 135 GLU A C 1
ATOM 1063 O O . GLU A 1 136 ? 377.782 469.236 586.373 1.00 51.91 135 GLU A O 1
ATOM 1069 N N . GLU A 1 137 ? 379.357 470.131 587.715 1.00 41.87 136 GLU A N 1
ATOM 1070 C CA . GLU A 1 137 ? 380.369 470.117 586.663 1.00 36.51 136 GLU A CA 1
ATOM 1071 C C . GLU A 1 137 ? 380.696 468.694 586.232 1.00 40.79 136 GLU A C 1
ATOM 1072 O O . GLU A 1 137 ? 380.901 468.428 585.041 1.00 42.45 136 GLU A O 1
ATOM 1078 N N . MET A 1 138 ? 380.750 467.764 587.189 1.00 42.72 137 MET A N 1
ATOM 1079 C CA . MET A 1 138 ? 381.025 466.372 586.851 1.00 38.20 137 MET A CA 1
ATOM 1080 C C . MET A 1 138 ? 379.926 465.788 585.974 1.00 37.60 137 MET A C 1
ATOM 1081 O O . MET A 1 138 ? 380.206 465.032 585.039 1.00 38.99 137 MET A O 1
ATOM 1086 N N . ASP A 1 139 ? 378.666 466.121 586.263 1.00 38.32 138 ASP A N 1
ATOM 1087 C CA . ASP A 1 139 ? 377.568 465.638 585.432 1.00 31.12 138 ASP A CA 1
ATOM 1088 C C . ASP A 1 139 ? 377.633 466.228 584.029 1.00 30.58 138 ASP A C 1
ATOM 1089 O O . ASP A 1 139 ? 377.374 465.527 583.042 1.00 38.07 138 ASP A O 1
ATOM 1094 N N . LYS A 1 140 ? 377.971 467.516 583.920 1.00 29.76 139 LYS A N 1
ATOM 1095 C CA . LYS A 1 140 ? 378.141 468.130 582.607 1.00 27.30 139 LYS A CA 1
ATOM 1096 C C . LYS A 1 140 ? 379.227 467.416 581.817 1.00 35.05 139 LYS A C 1
ATOM 1097 O O . LYS A 1 140 ? 379.054 467.106 580.631 1.00 38.17 139 LYS A O 1
ATOM 1103 N N . ILE A 1 141 ? 380.358 467.142 582.468 1.00 30.41 140 ILE A N 1
ATOM 1104 C CA . ILE A 1 141 ? 381.459 466.468 581.793 1.00 24.48 140 ILE A CA 1
ATOM 1105 C C . ILE A 1 141 ? 381.050 465.065 581.374 1.00 29.38 140 ILE A C 1
ATOM 1106 O O . ILE A 1 141 ? 381.372 464.617 580.270 1.00 33.61 140 ILE A O 1
ATOM 1111 N N . SER A 1 142 ? 380.337 464.347 582.244 1.00 28.59 141 SER A N 1
ATOM 1112 C CA . SER A 1 142 ? 379.904 462.996 581.903 1.00 19.56 141 SER A CA 1
ATOM 1113 C C . SER A 1 142 ? 378.974 463.004 580.698 1.00 25.64 141 SER A C 1
ATOM 1114 O O . SER A 1 142 ? 379.106 462.164 579.800 1.00 34.30 141 SER A O 1
ATOM 1117 N N . HIS A 1 143 ? 378.029 463.945 580.658 1.00 27.09 142 HIS A N 1
ATOM 1118 C CA . HIS A 1 143 ? 377.136 464.043 579.507 1.00 28.31 142 HIS A CA 1
ATOM 1119 C C . HIS A 1 143 ? 377.917 464.353 578.236 1.00 29.72 142 HIS A C 1
ATOM 1120 O O . HIS A 1 143 ? 377.703 463.728 577.188 1.00 39.51 142 HIS A O 1
ATOM 1127 N N . LEU A 1 144 ? 378.849 465.305 578.317 1.00 21.01 143 LEU A N 1
ATOM 1128 C CA . LEU A 1 144 ? 379.638 465.662 577.143 1.00 23.65 143 LEU A CA 1
ATOM 1129 C C . LEU A 1 144 ? 380.457 464.479 576.647 1.00 25.18 143 LEU A C 1
ATOM 1130 O O . LEU A 1 144 ? 380.579 464.263 575.436 1.00 36.10 143 LEU A O 1
ATOM 1135 N N . LEU A 1 145 ? 381.021 463.697 577.568 1.00 25.77 144 LEU A N 1
ATOM 1136 C CA . LEU A 1 145 ? 381.860 462.573 577.168 1.00 23.55 144 LEU A CA 1
ATOM 1137 C C . LEU A 1 145 ? 381.030 461.434 576.591 1.00 27.50 144 LEU A C 1
ATOM 1138 O O . LEU A 1 145 ? 381.455 460.775 575.636 1.00 31.23 144 LEU A O 1
ATOM 1143 N N . ILE A 1 146 ? 379.843 461.179 577.153 1.00 24.37 145 ILE A N 1
ATOM 1144 C CA . ILE A 1 146 ? 378.992 460.130 576.594 1.00 25.71 145 ILE A CA 1
ATOM 1145 C C . ILE A 1 146 ? 378.315 460.557 575.303 1.00 34.05 145 ILE A C 1
ATOM 1146 O O . ILE A 1 146 ? 377.761 459.705 574.599 1.00 38.77 145 ILE A O 1
ATOM 1151 N N . THR A 1 147 ? 378.344 461.849 574.966 1.00 34.66 146 THR A N 1
ATOM 1152 C CA . THR A 1 147 ? 377.847 462.312 573.675 1.00 21.40 146 THR A CA 1
ATOM 1153 C C . THR A 1 147 ? 378.937 462.375 572.612 1.00 26.33 146 THR A C 1
ATOM 1154 O O . THR A 1 147 ? 378.867 463.221 571.712 1.00 35.72 146 THR A O 1
ATOM 1158 N N . LEU A 1 148 ? 379.943 461.509 572.690 1.00 33.01 147 LEU A N 1
ATOM 1159 C CA . LEU A 1 148 ? 381.077 461.538 571.781 1.00 30.01 147 LEU A CA 1
ATOM 1160 C C . LEU A 1 148 ? 381.323 460.158 571.193 1.00 37.12 147 LEU A C 1
ATOM 1161 O O . LEU A 1 148 ? 380.955 459.147 571.798 1.00 45.79 147 LEU A O 1
ATOM 1166 N N . PRO A 1 149 ? 381.949 460.084 570.012 1.00 44.80 148 PRO A N 1
ATOM 1167 C CA . PRO A 1 149 ? 382.249 458.774 569.421 1.00 42.37 148 PRO A CA 1
ATOM 1168 C C . PRO A 1 149 ? 383.396 458.067 570.124 1.00 45.01 148 PRO A C 1
ATOM 1169 O O . PRO A 1 149 ? 383.905 458.551 571.139 1.00 48.00 148 PRO A O 1
ATOM 1173 N N . SER A 1 150 ? 383.809 456.919 569.592 1.00 47.84 149 SER A N 1
ATOM 1174 C CA . SER A 1 150 ? 384.872 456.129 570.198 1.00 47.30 149 SER A CA 1
ATOM 1175 C C . SER A 1 150 ? 386.265 456.580 569.782 1.00 45.82 149 SER A C 1
ATOM 1176 O O . SER A 1 150 ? 387.250 456.012 570.264 1.00 49.13 149 SER A O 1
ATOM 1179 N N . CYS A 1 151 ? 386.376 457.577 568.903 1.00 45.51 150 CYS A N 1
ATOM 1180 C CA . CYS A 1 151 ? 387.687 458.051 568.480 1.00 46.71 150 CYS A CA 1
ATOM 1181 C C . CYS A 1 151 ? 388.398 458.846 569.566 1.00 47.63 150 CYS A C 1
ATOM 1182 O O . CYS A 1 151 ? 389.606 459.075 569.456 1.00 50.68 150 CYS A O 1
ATOM 1185 N N . TYR A 1 152 ? 387.685 459.264 570.609 1.00 39.07 151 TYR A N 1
ATOM 1186 C CA . TYR A 1 152 ? 388.250 460.090 571.666 1.00 40.36 151 TYR A CA 1
ATOM 1187 C C . TYR A 1 152 ? 388.584 459.297 572.922 1.00 43.00 151 TYR A C 1
ATOM 1188 O O . TYR A 1 152 ? 388.825 459.900 573.973 1.00 51.18 151 TYR A O 1
ATOM 1197 N N . ASP A 1 153 ? 388.602 457.965 572.839 1.00 41.81 152 ASP A N 1
ATOM 1198 C CA . ASP A 1 153 ? 388.840 457.153 574.027 1.00 39.79 152 ASP A CA 1
ATOM 1199 C C . ASP A 1 153 ? 390.219 457.407 574.621 1.00 44.21 152 ASP A C 1
ATOM 1200 O O . ASP A 1 153 ? 390.392 457.319 575.842 1.00 44.33 152 ASP A O 1
ATOM 1205 N N . GLY A 1 154 ? 391.206 457.728 573.784 1.00 46.91 153 GLY A N 1
ATOM 1206 C CA . GLY A 1 154 ? 392.530 458.027 574.308 1.00 42.77 153 GLY A CA 1
ATOM 1207 C C . GLY A 1 154 ? 392.534 459.245 575.211 1.00 45.24 153 GLY A C 1
ATOM 1208 O O . GLY A 1 154 ? 393.071 459.211 576.322 1.00 51.44 153 GLY A O 1
ATOM 1209 N N . ILE A 1 155 ? 391.918 460.337 574.753 1.00 35.24 154 ILE A N 1
ATOM 1210 C CA . ILE A 1 155 ? 391.855 461.529 575.589 1.00 30.81 154 ILE A CA 1
ATOM 1211 C C . ILE A 1 155 ? 390.942 461.300 576.783 1.00 38.22 154 ILE A C 1
ATOM 1212 O O . ILE A 1 155 ? 391.168 461.870 577.855 1.00 43.90 154 ILE A O 1
ATOM 1217 N N . ILE A 1 156 ? 389.914 460.460 576.640 1.00 40.83 155 ILE A N 1
ATOM 1218 C CA . ILE A 1 156 ? 389.064 460.152 577.787 1.00 39.10 155 ILE A CA 1
ATOM 1219 C C . ILE A 1 156 ? 389.880 459.469 578.876 1.00 42.13 155 ILE A C 1
ATOM 1220 O O . ILE A 1 156 ? 389.810 459.839 580.053 1.00 47.10 155 ILE A O 1
ATOM 1225 N N . THR A 1 157 ? 390.679 458.468 578.496 1.00 37.65 156 THR A N 1
ATOM 1226 C CA . THR A 1 157 ? 391.515 457.777 579.473 1.00 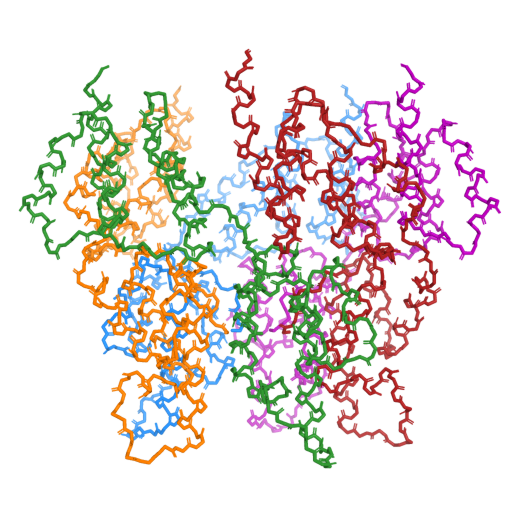34.77 156 THR A CA 1
ATOM 1227 C C . THR A 1 157 ? 392.555 458.714 580.072 1.00 40.52 156 THR A C 1
ATOM 1228 O O . THR A 1 157 ? 392.808 458.680 581.283 1.00 45.50 156 THR A O 1
ATOM 1232 N N . ALA A 1 158 ? 393.170 459.560 579.241 1.00 34.32 157 ALA A N 1
ATOM 1233 C CA . ALA A 1 158 ? 394.177 460.487 579.749 1.00 28.15 157 ALA A CA 1
ATOM 1234 C C . ALA A 1 158 ? 393.573 461.464 580.750 1.00 33.07 157 ALA A C 1
ATOM 1235 O O . ALA A 1 158 ? 394.182 461.760 581.784 1.00 41.78 157 ALA A O 1
ATOM 1237 N N . ILE A 1 159 ? 392.378 461.978 580.460 1.00 35.33 158 ILE A N 1
ATOM 1238 C CA . ILE A 1 159 ? 391.718 462.903 581.374 1.00 26.50 158 ILE A CA 1
ATOM 1239 C C . ILE A 1 159 ? 391.313 462.190 582.657 1.00 28.94 158 ILE A C 1
ATOM 1240 O O . ILE A 1 159 ? 391.477 462.726 583.759 1.00 33.63 158 ILE A O 1
ATOM 1245 N N . GLU A 1 160 ? 390.785 460.969 582.539 1.00 33.96 159 GLU A N 1
ATOM 1246 C CA . GLU A 1 160 ? 390.338 460.237 583.718 1.00 32.70 159 GLU A CA 1
ATOM 1247 C C . GLU A 1 160 ? 391.500 459.906 584.644 1.00 38.68 159 GLU A C 1
ATOM 1248 O O . GLU A 1 160 ? 391.370 459.994 585.870 1.00 39.69 159 GLU A O 1
ATOM 1254 N N . THR A 1 161 ? 392.647 459.521 584.081 1.00 33.41 160 THR A N 1
ATOM 1255 C CA . THR A 1 161 ? 393.754 459.075 584.919 1.00 29.62 160 THR A CA 1
ATOM 1256 C C . THR A 1 161 ? 394.606 460.237 585.415 1.00 35.71 160 THR A C 1
ATOM 1257 O O . THR A 1 161 ? 394.986 460.270 586.590 1.00 41.62 160 THR A O 1
ATOM 1261 N N . LEU A 1 162 ? 394.916 461.198 584.545 1.00 36.81 161 LEU A N 1
ATOM 1262 C CA . LEU A 1 162 ? 395.842 462.269 584.901 1.00 31.46 161 LEU A CA 1
ATOM 1263 C C . LEU A 1 162 ? 395.131 463.459 585.542 1.00 35.04 161 LEU A C 1
ATOM 1264 O O . LEU A 1 162 ? 395.420 463.819 586.686 1.00 43.11 161 LEU A O 1
ATOM 1269 N N . SER A 1 163 ? 394.200 464.077 584.815 1.00 35.81 162 SER A N 1
ATOM 1270 C CA . SER A 1 163 ? 393.527 465.285 585.292 1.00 38.99 162 SER A CA 1
ATOM 1271 C C . SER A 1 163 ? 392.319 464.879 586.131 1.00 37.05 162 SER A C 1
ATOM 1272 O O . SER A 1 163 ? 391.174 464.867 585.676 1.00 38.40 162 SER A O 1
ATOM 1275 N N . GLU A 1 164 ? 392.591 464.544 587.390 1.00 42.46 163 GLU A N 1
ATOM 1276 C CA . GLU A 1 164 ? 391.551 464.155 588.334 1.00 46.54 163 GLU A CA 1
ATOM 1277 C C . GLU A 1 164 ? 391.139 465.291 589.258 1.00 51.06 163 GLU A C 1
ATOM 1278 O O . GLU A 1 164 ? 389.949 465.449 589.546 1.00 51.93 163 GLU A O 1
ATOM 1284 N N . GLU A 1 165 ? 392.097 466.087 589.732 1.00 51.77 164 GLU A N 1
ATOM 1285 C CA . GLU A 1 165 ? 391.820 467.251 590.562 1.00 48.69 164 GLU A CA 1
ATOM 1286 C C . GLU A 1 165 ? 391.844 468.546 589.759 1.00 50.26 164 GLU A C 1
ATOM 1287 O O . GLU A 1 165 ? 391.957 469.630 590.340 1.00 51.33 164 GLU A O 1
ATOM 1293 N N . ASN A 1 166 ? 391.742 468.451 588.434 1.00 51.09 165 ASN A N 1
ATOM 1294 C CA . ASN A 1 166 ? 391.881 469.613 587.567 1.00 47.09 165 ASN A CA 1
ATOM 1295 C C . ASN A 1 166 ? 390.842 469.631 586.452 1.00 45.31 165 ASN A C 1
ATOM 1296 O O . ASN A 1 166 ? 391.051 470.315 585.443 1.00 47.73 165 ASN A O 1
ATOM 1301 N N . LEU A 1 167 ? 389.732 468.916 586.600 1.00 39.88 166 LEU A N 1
ATOM 1302 C CA . LEU A 1 167 ? 388.780 468.737 585.514 1.00 44.45 166 LEU A CA 1
ATOM 1303 C C . LEU A 1 167 ? 387.609 469.705 585.638 1.00 40.69 166 LEU A C 1
ATOM 1304 O O . LEU A 1 167 ? 386.994 469.824 586.702 1.00 39.47 166 LEU A O 1
ATOM 1309 N N . THR A 1 168 ? 387.333 470.416 584.545 1.00 35.74 167 THR A N 1
ATOM 1310 C CA . THR A 1 168 ? 386.153 471.252 584.384 1.00 28.30 167 THR A CA 1
ATOM 1311 C C . THR A 1 168 ? 385.683 471.118 582.942 1.00 33.97 167 THR A C 1
ATOM 1312 O O . THR A 1 168 ? 386.310 470.436 582.127 1.00 47.75 167 THR A O 1
ATOM 1316 N N . LEU A 1 169 ? 384.565 471.769 582.622 1.00 30.30 168 LEU A N 1
ATOM 1317 C CA . LEU A 1 169 ? 384.043 471.680 581.263 1.00 28.71 168 LEU A CA 1
ATOM 1318 C C . LEU A 1 169 ? 384.964 472.374 580.265 1.00 36.17 168 LEU A C 1
ATOM 1319 O O . LEU A 1 169 ? 385.166 471.876 579.152 1.00 34.01 168 LEU A O 1
ATOM 1324 N N . ALA A 1 170 ? 385.531 473.521 580.643 1.00 27.74 169 ALA A N 1
ATOM 1325 C CA . ALA A 1 170 ? 386.382 474.267 579.721 1.00 27.80 169 ALA A CA 1
ATOM 1326 C C . ALA A 1 170 ? 387.638 473.481 579.366 1.00 33.20 169 ALA A C 1
ATOM 1327 O O . ALA A 1 170 ? 388.012 473.381 578.191 1.00 43.28 169 ALA A O 1
ATOM 1329 N N . PHE A 1 171 ? 388.305 472.915 580.373 1.00 26.50 170 PHE A N 1
ATOM 1330 C CA . PHE A 1 171 ? 389.518 472.144 580.121 1.00 20.49 170 PHE A CA 1
ATOM 1331 C C . PHE A 1 171 ? 389.221 470.906 579.287 1.00 28.02 170 PHE A C 1
ATOM 1332 O O . PHE A 1 171 ? 389.979 470.567 578.367 1.00 40.47 170 PHE A O 1
ATOM 1340 N N . VAL A 1 172 ? 388.120 470.218 579.592 1.00 24.79 171 VAL A N 1
ATOM 1341 C CA . VAL A 1 172 ? 387.751 469.027 578.833 1.00 22.12 171 VAL A CA 1
ATOM 1342 C C . VAL A 1 172 ? 387.476 469.388 577.380 1.00 29.10 171 VAL A C 1
ATOM 1343 O O . VAL A 1 172 ? 387.931 468.700 576.459 1.00 40.80 171 VAL A O 1
ATOM 1347 N N . LYS A 1 173 ? 386.742 470.479 577.150 1.00 25.28 172 LYS A N 1
ATOM 1348 C CA . LYS A 1 173 ? 386.463 470.907 575.783 1.00 23.01 172 LYS A CA 1
ATOM 1349 C C . LYS A 1 173 ? 387.743 471.274 575.045 1.00 35.21 172 LYS A C 1
ATOM 1350 O O . LYS A 1 173 ? 387.896 470.963 573.857 1.00 41.51 172 LYS A O 1
ATOM 1356 N N . ASN A 1 174 ? 388.666 471.953 575.728 1.00 33.09 173 ASN A N 1
ATOM 1357 C CA . ASN A 1 174 ? 389.920 472.334 575.089 1.00 24.88 173 ASN A CA 1
ATOM 1358 C C . ASN A 1 174 ? 390.729 471.108 574.689 1.00 33.18 173 ASN A C 1
ATOM 1359 O O . ASN A 1 174 ? 391.268 471.048 573.577 1.00 45.82 173 ASN A O 1
ATOM 1364 N N . ARG A 1 175 ? 390.812 470.111 575.573 1.00 27.09 174 ARG A N 1
ATOM 1365 C CA . ARG A 1 175 ? 391.524 468.884 575.224 1.00 31.15 174 ARG A CA 1
ATOM 1366 C C . ARG A 1 175 ? 390.832 468.151 574.080 1.00 30.60 174 ARG A C 1
ATOM 1367 O O . ARG A 1 175 ? 391.495 467.590 573.194 1.00 45.69 174 ARG A O 1
ATOM 1375 N N . LEU A 1 176 ? 389.497 468.142 574.083 1.00 14.28 175 LEU A N 1
ATOM 1376 C CA . LEU A 1 176 ? 388.760 467.466 573.023 1.00 21.04 175 LEU A CA 1
ATOM 1377 C C . LEU A 1 176 ? 389.014 468.115 571.670 1.00 35.63 175 LEU A C 1
ATOM 1378 O O . LEU A 1 176 ? 389.193 467.418 570.668 1.00 50.35 175 LEU A O 1
ATOM 1383 N N . LEU A 1 177 ? 389.028 469.448 571.616 1.00 30.29 176 LEU A N 1
ATOM 1384 C CA . LEU A 1 177 ? 389.367 470.127 570.367 1.00 30.41 176 LEU A CA 1
ATOM 1385 C C . LEU A 1 177 ? 390.812 469.853 569.965 1.00 37.95 176 LEU A C 1
ATOM 1386 O O . LEU A 1 177 ? 391.108 469.598 568.783 1.00 43.45 176 LEU A O 1
ATOM 1391 N N . ASP A 1 178 ? 391.725 469.895 570.940 1.00 43.80 177 ASP A N 1
ATOM 1392 C CA . ASP A 1 178 ? 393.128 469.617 570.668 1.00 43.88 177 ASP A CA 1
ATOM 1393 C C . ASP A 1 178 ? 393.305 468.269 569.991 1.00 50.04 177 ASP A C 1
ATOM 1394 O O . ASP A 1 178 ? 394.087 468.152 569.041 1.00 55.80 177 ASP A O 1
ATOM 1399 N N . GLN A 1 179 ? 392.593 467.243 570.451 1.00 45.56 178 GLN A N 1
ATOM 1400 C CA . GLN A 1 179 ? 392.746 465.946 569.806 1.00 48.02 178 GLN A CA 1
ATOM 1401 C C . GLN A 1 179 ? 391.815 465.726 568.621 1.00 49.89 178 GLN A C 1
ATOM 1402 O O . GLN A 1 179 ? 392.077 464.825 567.818 1.00 59.33 178 GLN A O 1
ATOM 1408 N N . GLU A 1 180 ? 390.754 466.520 568.455 1.00 48.01 179 GLU A N 1
ATOM 1409 C CA . GLU A 1 180 ? 390.018 466.403 567.203 1.00 47.88 179 GLU A CA 1
ATOM 1410 C C . GLU A 1 180 ? 390.841 466.948 566.054 1.00 50.42 179 GLU A C 1
ATOM 1411 O O . GLU A 1 180 ? 390.664 466.517 564.912 1.00 53.34 179 GLU A O 1
ATOM 1417 N N . ILE A 1 181 ? 391.747 467.888 566.334 1.00 58.67 180 ILE A N 1
ATOM 1418 C CA . ILE A 1 181 ? 392.692 468.307 565.301 1.00 62.78 180 ILE A CA 1
ATOM 1419 C C . ILE A 1 181 ? 393.473 467.101 564.783 1.00 61.42 180 ILE A C 1
ATOM 1420 O O . ILE A 1 181 ? 393.551 466.856 563.571 1.00 58.49 180 ILE A O 1
ATOM 1425 N N . LYS A 1 182 ? 394.026 466.306 565.703 1.00 63.41 181 LYS A N 1
ATOM 1426 C CA . LYS A 1 182 ? 394.795 465.128 565.315 1.00 61.23 181 LYS A CA 1
ATOM 1427 C C . LYS A 1 182 ? 393.916 464.083 564.640 1.00 59.13 181 LYS A C 1
ATOM 1428 O O . LYS A 1 182 ? 394.346 463.432 563.681 1.00 65.84 181 LYS A O 1
ATOM 1434 N N . ILE A 1 183 ? 392.692 463.893 565.135 1.00 58.38 182 ILE A N 1
ATOM 1435 C CA . ILE A 1 183 ? 391.799 462.896 564.549 1.00 60.71 182 ILE A CA 1
ATOM 1436 C C . ILE A 1 183 ? 391.441 463.271 563.117 1.00 64.72 182 ILE A C 1
ATOM 1437 O O . ILE A 1 183 ? 391.437 462.419 562.219 1.00 65.89 182 ILE A O 1
ATOM 1442 N N . LYS A 1 184 ? 391.139 464.549 562.877 1.00 72.92 183 LYS A N 1
ATOM 1443 C CA . LYS A 1 184 ? 390.863 465.003 561.518 1.00 74.13 183 LYS A CA 1
ATOM 1444 C C . LYS A 1 184 ? 392.094 464.864 560.634 1.00 74.80 183 LYS A C 1
ATOM 1445 O O . LYS A 1 184 ? 391.982 464.516 559.453 1.00 73.33 183 LYS A O 1
ATOM 1451 N N . ASN A 1 185 ? 393.280 465.136 561.186 1.00 78.69 184 ASN A N 1
ATOM 1452 C CA . ASN A 1 185 ? 394.504 464.923 560.421 1.00 76.66 184 ASN A CA 1
ATOM 1453 C C . ASN A 1 185 ? 394.692 463.454 560.062 1.00 76.47 184 ASN A C 1
ATOM 1454 O O . ASN A 1 185 ? 395.224 463.140 558.991 1.00 76.48 184 ASN A O 1
ATOM 1459 N N . ASP A 1 186 ? 394.267 462.548 560.935 1.00 80.54 185 ASP A N 1
ATOM 1460 C CA . ASP A 1 186 ? 394.427 461.110 560.718 1.00 80.84 185 ASP A CA 1
ATOM 1461 C C . ASP A 1 186 ? 393.158 460.512 560.111 1.00 82.24 185 ASP A C 1
ATOM 1462 O O . ASP A 1 186 ? 392.483 459.669 560.703 1.00 79.86 185 ASP A O 1
ATOM 1467 N N . HIS A 1 187 ? 392.843 460.963 558.902 1.00 87.55 186 HIS A N 1
ATOM 1468 C CA . HIS A 1 187 ? 391.685 460.460 558.173 1.00 87.34 186 HIS A CA 1
ATOM 1469 C C . HIS A 1 187 ? 391.864 460.646 556.670 1.00 85.35 186 HIS A C 1
ATOM 1470 O O . HIS A 1 187 ? 390.912 460.958 555.956 1.00 83.51 186 HIS A O 1
ATOM 1477 N N . ALA B 1 4 ? 370.682 507.354 582.529 1.00 69.48 3 ALA B N 1
ATOM 1478 C CA . ALA B 1 4 ? 370.828 506.147 583.334 1.00 71.37 3 ALA B CA 1
ATOM 1479 C C . ALA B 1 4 ? 369.876 505.056 582.858 1.00 71.92 3 ALA B C 1
ATOM 1480 O O . ALA B 1 4 ? 370.136 503.867 583.041 1.00 71.14 3 ALA B O 1
ATOM 1482 N N . LYS B 1 5 ? 368.772 505.469 582.245 1.00 57.43 4 LYS B N 1
ATOM 1483 C CA . LYS B 1 5 ? 367.768 504.560 581.696 1.00 53.49 4 LYS B CA 1
ATOM 1484 C C . LYS B 1 5 ? 367.966 504.512 580.183 1.00 52.85 4 LYS B C 1
ATOM 1485 O O . LYS B 1 5 ? 367.357 505.278 579.435 1.00 50.69 4 LYS B O 1
ATOM 1491 N N . ARG B 1 6 ? 368.832 503.602 579.734 1.00 55.22 5 ARG B N 1
ATOM 1492 C CA . ARG B 1 6 ? 369.159 503.466 578.321 1.00 56.35 5 ARG B CA 1
ATOM 1493 C C . ARG B 1 6 ? 368.266 502.462 577.603 1.00 54.21 5 ARG B C 1
ATOM 1494 O O . ARG B 1 6 ? 368.651 501.941 576.548 1.00 54.31 5 ARG B O 1
ATOM 1502 N N . ASN B 1 7 ? 367.081 502.177 578.143 1.00 42.28 6 ASN B N 1
ATOM 1503 C CA . ASN B 1 7 ? 366.169 501.208 577.549 1.00 40.95 6 ASN B CA 1
ATOM 1504 C C . ASN B 1 7 ? 365.044 501.876 576.766 1.00 39.32 6 ASN B C 1
ATOM 1505 O O . ASN B 1 7 ? 364.062 501.216 576.414 1.00 36.04 6 ASN B O 1
ATOM 1510 N N . ILE B 1 8 ? 365.167 503.169 576.489 1.00 38.83 7 ILE B N 1
ATOM 1511 C CA . ILE B 1 8 ? 364.174 503.911 575.723 1.00 30.52 7 ILE B CA 1
ATOM 1512 C C . ILE B 1 8 ? 364.699 504.084 574.307 1.00 29.96 7 ILE B C 1
ATOM 1513 O O . ILE B 1 8 ? 365.772 504.663 574.101 1.00 35.83 7 ILE B O 1
ATOM 1518 N N . LYS B 1 9 ? 363.954 503.585 573.336 1.00 33.03 8 LYS B N 1
ATOM 1519 C CA . LYS B 1 9 ? 364.329 503.785 571.945 1.00 31.74 8 LYS B CA 1
ATOM 1520 C C . LYS B 1 9 ? 364.120 505.247 571.570 1.00 37.37 8 LYS B C 1
ATOM 1521 O O . LYS B 1 9 ? 363.068 505.815 571.886 1.00 39.50 8 LYS B O 1
ATOM 1527 N N . PRO B 1 10 ? 365.088 505.890 570.918 1.00 35.12 9 PRO B N 1
ATOM 1528 C CA . PRO B 1 10 ? 364.911 507.296 570.537 1.00 25.75 9 PRO B CA 1
ATOM 1529 C C . PRO B 1 10 ? 363.704 507.475 569.630 1.00 31.73 9 PRO B C 1
ATOM 1530 O O . PRO B 1 10 ? 363.407 506.632 568.782 1.00 46.07 9 PRO B O 1
ATOM 1534 N N . PHE B 1 11 ? 363.002 508.589 569.821 1.00 13.60 10 PHE B N 1
ATOM 1535 C CA . PHE B 1 11 ? 361.769 508.840 569.088 1.00 14.20 10 PHE B CA 1
ATOM 1536 C C . PHE B 1 11 ? 362.074 509.138 567.627 1.00 31.85 10 PHE B C 1
ATOM 1537 O O . PHE B 1 11 ? 362.849 510.048 567.321 1.00 32.99 10 PHE B O 1
ATOM 1545 N N . ASP B 1 12 ? 361.452 508.379 566.726 1.00 43.42 11 ASP B N 1
ATOM 1546 C CA . ASP B 1 12 ? 361.611 508.570 565.290 1.00 30.71 11 ASP B CA 1
ATOM 1547 C C . ASP B 1 12 ? 360.259 508.614 564.590 1.00 32.92 11 ASP B C 1
ATOM 1548 O O . ASP B 1 12 ? 360.138 508.200 563.435 1.00 35.85 11 ASP B O 1
ATOM 1553 N N . GLY B 1 13 ? 359.233 509.111 565.275 1.00 37.02 12 GLY B N 1
ATOM 1554 C CA . GLY B 1 13 ? 357.911 509.206 564.695 1.00 38.34 12 GLY B CA 1
ATOM 1555 C C . GLY B 1 13 ? 357.069 507.956 564.790 1.00 43.14 12 GLY B C 1
ATOM 1556 O O . GLY B 1 13 ? 355.966 507.931 564.234 1.00 43.86 12 GLY B O 1
ATOM 1557 N N . GLU B 1 14 ? 357.547 506.919 565.474 1.00 46.13 13 GLU B N 1
ATOM 1558 C CA . GLU B 1 14 ? 356.810 505.673 565.624 1.00 37.18 13 GLU B CA 1
ATOM 1559 C C . GLU B 1 14 ? 356.684 505.329 567.098 1.00 39.40 13 GLU B C 1
ATOM 1560 O O . GLU B 1 14 ? 357.637 505.491 567.865 1.00 41.09 13 GLU B O 1
ATOM 1566 N N . LYS B 1 15 ? 355.500 504.851 567.484 1.00 38.75 14 LYS B N 1
ATOM 1567 C CA . LYS B 1 15 ? 355.215 504.426 568.854 1.00 30.86 14 LYS B CA 1
ATOM 1568 C C . LYS B 1 15 ? 355.479 505.562 569.843 1.00 31.81 14 LYS B C 1
ATOM 1569 O O . LYS B 1 15 ? 356.328 505.469 570.730 1.00 39.98 14 LYS B O 1
ATOM 1575 N N . TYR B 1 16 ? 354.732 506.652 569.668 1.00 29.73 15 TYR B N 1
ATOM 1576 C CA . TYR B 1 16 ? 354.928 507.812 570.527 1.00 25.83 15 TYR B CA 1
ATOM 1577 C C . TYR B 1 16 ? 354.395 507.576 571.933 1.00 27.14 15 TYR B C 1
ATOM 1578 O O . TYR B 1 16 ? 354.930 508.137 572.893 1.00 41.19 15 TYR B O 1
ATOM 1587 N N . ALA B 1 17 ? 353.342 506.770 572.076 1.00 24.57 16 ALA B N 1
ATOM 1588 C CA . ALA B 1 17 ? 352.783 506.522 573.401 1.00 21.28 16 ALA B CA 1
ATOM 1589 C C . ALA B 1 17 ? 353.792 505.824 574.301 1.00 27.98 16 ALA B C 1
ATOM 1590 O O . ALA B 1 17 ? 353.973 506.206 575.462 1.00 35.12 16 ALA B O 1
ATOM 1592 N N . ILE B 1 18 ? 354.470 504.803 573.773 1.00 23.52 17 ILE B N 1
ATOM 1593 C CA . ILE B 1 18 ? 355.466 504.079 574.557 1.00 13.95 17 ILE B CA 1
ATOM 1594 C C . ILE B 1 18 ? 356.630 504.991 574.916 1.00 20.76 17 ILE B C 1
ATOM 1595 O O . ILE B 1 18 ? 357.117 504.984 576.054 1.00 29.71 17 ILE B O 1
ATOM 1600 N N . TRP B 1 19 ? 357.101 505.782 573.950 1.00 20.67 18 TRP B N 1
ATOM 1601 C CA . TRP B 1 19 ? 358.214 506.688 574.214 1.00 17.46 18 TRP B CA 1
ATOM 1602 C C . TRP B 1 19 ? 357.850 507.707 575.283 1.00 24.03 18 TRP B C 1
ATOM 1603 O O . TRP B 1 19 ? 358.643 507.970 576.193 1.00 34.73 18 TRP B O 1
ATOM 1614 N N . LYS B 1 20 ? 356.652 508.288 575.194 1.00 22.36 19 LYS B N 1
ATOM 1615 C CA . LYS B 1 20 ? 356.231 509.265 576.191 1.00 16.14 19 LYS B CA 1
ATOM 1616 C C . LYS B 1 20 ? 356.067 508.623 577.560 1.00 25.36 19 LYS B C 1
ATOM 1617 O O . LYS B 1 20 ? 356.434 509.222 578.575 1.00 29.03 19 LYS B O 1
ATOM 1623 N N . PHE B 1 21 ? 355.516 507.409 577.615 1.00 22.85 20 PHE B N 1
ATOM 1624 C CA . PHE B 1 21 ? 355.365 506.728 578.896 1.00 16.80 20 PHE B CA 1
ATOM 1625 C C . PHE B 1 21 ? 356.719 506.460 579.540 1.00 22.77 20 PHE B C 1
ATOM 1626 O O . PHE B 1 21 ? 356.910 506.714 580.736 1.00 33.93 20 PHE B O 1
ATOM 1634 N N . ARG B 1 22 ? 357.677 505.961 578.758 1.00 20.58 21 ARG B N 1
ATOM 1635 C CA . ARG B 1 22 ? 358.999 505.679 579.306 1.00 21.71 21 ARG B CA 1
ATOM 1636 C C . ARG B 1 22 ? 359.717 506.959 579.714 1.00 29.63 21 ARG B C 1
ATOM 1637 O O . ARG B 1 22 ? 360.393 506.995 580.748 1.00 35.55 21 ARG B O 1
ATOM 1645 N N . ILE B 1 23 ? 359.578 508.024 578.921 1.00 30.41 22 ILE B N 1
ATOM 1646 C CA . ILE B 1 23 ? 360.202 509.297 579.265 1.00 21.44 22 ILE B CA 1
ATOM 1647 C C . ILE B 1 23 ? 359.610 509.851 580.553 1.00 25.43 22 ILE B C 1
ATOM 1648 O O . ILE B 1 23 ? 360.335 510.353 581.418 1.00 34.87 22 ILE B O 1
ATOM 1653 N N . ARG B 1 24 ? 358.287 509.773 580.702 1.00 29.44 23 ARG B N 1
ATOM 1654 C CA . ARG B 1 24 ? 357.653 510.259 581.921 1.00 28.00 23 ARG B CA 1
ATOM 1655 C C . ARG B 1 24 ? 358.077 509.437 583.129 1.00 35.42 23 ARG B C 1
ATOM 1656 O O . ARG B 1 24 ? 358.301 509.986 584.213 1.00 41.81 23 ARG B O 1
ATOM 1664 N N . ALA B 1 25 ? 358.198 508.117 582.965 1.00 32.70 24 ALA B N 1
ATOM 1665 C CA . ALA B 1 25 ? 358.675 507.284 584.064 1.00 28.99 24 ALA B CA 1
ATOM 1666 C C . ALA B 1 25 ? 360.099 507.654 584.457 1.00 32.02 24 ALA B C 1
ATOM 1667 O O . ALA B 1 25 ? 360.418 507.753 585.649 1.00 39.40 24 ALA B O 1
ATOM 1669 N N . LEU B 1 26 ? 360.968 507.871 583.468 1.00 34.79 25 LEU B N 1
ATOM 1670 C CA . LEU B 1 26 ? 362.346 508.254 583.762 1.00 33.94 25 LEU B CA 1
ATOM 1671 C C . LEU B 1 26 ? 362.411 509.614 584.445 1.00 34.39 25 LEU B C 1
ATOM 1672 O O . LEU B 1 26 ? 363.194 509.809 585.381 1.00 38.53 25 LEU B O 1
ATOM 1677 N N . LEU B 1 27 ? 361.601 510.569 583.986 1.00 35.72 26 LEU B N 1
ATOM 1678 C CA . LEU B 1 27 ? 361.581 511.887 584.609 1.00 32.40 26 LEU B CA 1
ATOM 1679 C C . LEU B 1 27 ? 361.076 511.809 586.043 1.00 36.94 26 LEU B C 1
ATOM 1680 O O . LEU B 1 27 ? 361.599 512.491 586.931 1.00 42.67 26 LEU B O 1
ATOM 1685 N N . ALA B 1 28 ? 360.056 510.984 586.289 1.00 38.79 27 ALA B N 1
ATOM 1686 C CA . ALA B 1 28 ? 359.572 510.796 587.650 1.00 39.16 27 ALA B CA 1
ATOM 1687 C C . ALA B 1 28 ? 360.621 510.128 588.525 1.00 41.10 27 ALA B C 1
ATOM 1688 O O . ALA B 1 28 ? 360.681 510.391 589.731 1.00 45.36 27 ALA B O 1
ATOM 1690 N N . GLU B 1 29 ? 361.447 509.257 587.941 1.00 44.60 28 GLU B N 1
ATOM 1691 C CA . GLU B 1 29 ? 362.515 508.627 588.710 1.00 42.90 28 GLU B CA 1
ATOM 1692 C C . GLU B 1 29 ? 363.514 509.659 589.215 1.00 47.68 28 GLU B C 1
ATOM 1693 O O . GLU B 1 29 ? 363.998 509.565 590.348 1.00 52.69 28 GLU B O 1
ATOM 1699 N N . GLN B 1 30 ? 363.831 510.655 588.392 1.00 45.93 29 GLN B N 1
ATOM 1700 C CA . GLN B 1 30 ? 364.806 511.679 588.740 1.00 45.92 29 GLN B CA 1
ATOM 1701 C C . GLN B 1 30 ? 364.204 512.838 589.527 1.00 47.18 29 GLN B C 1
ATOM 1702 O O . GLN B 1 30 ? 364.894 513.843 589.730 1.00 49.10 29 GLN B O 1
ATOM 1708 N N . ASP B 1 31 ? 362.951 512.719 589.971 1.00 54.83 30 ASP B N 1
ATOM 1709 C CA . ASP B 1 31 ? 362.254 513.793 590.683 1.00 54.58 30 ASP B CA 1
ATOM 1710 C C . ASP B 1 31 ? 362.211 515.069 589.847 1.00 57.54 30 ASP B C 1
ATOM 1711 O O . ASP B 1 31 ? 362.365 516.180 590.359 1.00 59.36 30 ASP B O 1
ATOM 1716 N N . VAL B 1 32 ? 361.996 514.904 588.545 1.00 56.44 31 VAL B N 1
ATOM 1717 C CA . VAL B 1 32 ? 361.962 516.025 587.616 1.00 52.68 31 VAL B CA 1
ATOM 1718 C C . VAL B 1 32 ? 360.603 516.190 586.946 1.00 53.03 31 VAL B C 1
ATOM 1719 O O . VAL B 1 32 ? 360.311 517.277 586.419 1.00 57.99 31 VAL B O 1
ATOM 1723 N N . LEU B 1 33 ? 359.727 515.183 587.004 1.00 51.06 32 LEU B N 1
ATOM 1724 C CA . LEU B 1 33 ? 358.438 515.250 586.324 1.00 47.61 32 LEU B CA 1
ATOM 1725 C C . LEU B 1 33 ? 357.575 516.405 586.810 1.00 51.89 32 LEU B C 1
ATOM 1726 O O . LEU B 1 33 ? 356.596 516.756 586.141 1.00 53.71 32 LEU B O 1
ATOM 1731 N N . LYS B 1 34 ? 357.902 516.996 587.961 1.00 63.69 33 LYS B N 1
ATOM 1732 C CA . LYS B 1 34 ? 357.165 518.159 588.438 1.00 58.88 33 LYS B CA 1
ATOM 1733 C C . LYS B 1 34 ? 357.266 519.337 587.480 1.00 57.50 33 LYS B C 1
ATOM 1734 O O . LYS B 1 34 ? 356.399 520.215 587.502 1.00 59.72 33 LYS B O 1
ATOM 1740 N N . VAL B 1 35 ? 358.306 519.382 586.647 1.00 58.23 34 VAL B N 1
ATOM 1741 C CA . VAL B 1 35 ? 358.414 520.444 585.652 1.00 59.42 34 VAL B CA 1
ATOM 1742 C C . VAL B 1 35 ? 357.341 520.280 584.583 1.00 61.67 34 VAL B C 1
ATOM 1743 O O . VAL B 1 35 ? 356.646 521.238 584.223 1.00 64.57 34 VAL B O 1
ATOM 1747 N N . VAL B 1 36 ? 357.189 519.062 584.062 1.00 61.98 35 VAL B N 1
ATOM 1748 C CA . VAL B 1 36 ? 356.205 518.816 583.013 1.00 59.12 35 VAL B CA 1
ATOM 1749 C C . VAL B 1 36 ? 354.789 518.876 583.574 1.00 62.39 35 VAL B C 1
ATOM 1750 O O . VAL B 1 36 ? 353.886 519.451 582.955 1.00 61.26 35 VAL B O 1
ATOM 1754 N N . ASP B 1 37 ? 354.572 518.288 584.748 1.00 74.34 36 ASP B N 1
ATOM 1755 C CA . ASP B 1 37 ? 353.237 518.133 585.312 1.00 74.04 36 ASP B CA 1
ATOM 1756 C C . ASP B 1 37 ? 352.844 519.262 586.255 1.00 75.31 36 ASP B C 1
ATOM 1757 O O . ASP B 1 37 ? 351.742 519.805 586.133 1.00 73.35 36 ASP B O 1
ATOM 1762 N N . GLY B 1 38 ? 353.717 519.631 587.189 1.00 81.95 37 GLY B N 1
ATOM 1763 C CA . GLY B 1 38 ? 353.356 520.616 588.185 1.00 80.96 37 GLY B CA 1
ATOM 1764 C C . GLY B 1 38 ? 353.202 522.010 587.609 1.00 83.24 37 GLY B C 1
ATOM 1765 O O . GLY B 1 38 ? 353.678 522.330 586.519 1.00 80.90 37 GLY B O 1
ATOM 1766 N N . LEU B 1 39 ? 352.510 522.853 588.370 1.00 92.38 38 LEU B N 1
ATOM 1767 C CA . LEU B 1 39 ? 352.277 524.228 587.959 1.00 91.92 38 LEU B CA 1
ATOM 1768 C C . LEU B 1 39 ? 353.566 525.040 588.039 1.00 91.20 38 LEU B C 1
ATOM 1769 O O . LEU B 1 39 ? 354.459 524.757 588.841 1.00 91.19 38 LEU B O 1
ATOM 1774 N N . MET B 1 40 ? 353.653 526.056 587.193 1.00 99.75 39 MET B N 1
ATOM 1775 C CA . MET B 1 40 ? 354.821 526.928 587.174 1.00 99.17 39 MET B CA 1
ATOM 1776 C C . MET B 1 40 ? 354.871 527.760 588.448 1.00 100.91 39 MET B C 1
ATOM 1777 O O . MET B 1 40 ? 353.903 528.471 588.750 1.00 101.89 39 MET B O 1
ATOM 1782 N N . PRO B 1 41 ? 355.953 527.704 589.220 1.00 100.32 40 PRO B N 1
ATOM 1783 C CA . PRO B 1 41 ? 356.028 528.512 590.442 1.00 101.23 40 PRO B CA 1
ATOM 1784 C C . PRO B 1 41 ? 356.106 529.997 590.126 1.00 102.70 40 PRO B C 1
ATOM 1785 O O . PRO B 1 41 ? 356.572 530.408 589.060 1.00 104.46 40 PRO B O 1
ATOM 1789 N N . ASN B 1 42 ? 355.631 530.806 591.076 1.00 104.37 41 ASN B N 1
ATOM 1790 C CA . ASN B 1 42 ? 355.655 532.254 590.895 1.00 104.35 41 ASN B CA 1
ATOM 1791 C C . ASN B 1 42 ? 357.082 532.775 590.785 1.00 104.16 41 ASN B C 1
ATOM 1792 O O . ASN B 1 42 ? 357.377 533.628 589.941 1.00 104.33 41 ASN B O 1
ATOM 1797 N N . GLU B 1 43 ? 357.980 532.275 591.630 1.00 103.60 42 GLU B N 1
ATOM 1798 C CA . GLU B 1 43 ? 359.384 532.660 591.613 1.00 103.37 42 GLU B CA 1
ATOM 1799 C C . GLU B 1 43 ? 360.233 531.431 591.327 1.00 103.80 42 GLU B C 1
ATOM 1800 O O . GLU B 1 43 ? 360.084 530.400 591.991 1.00 104.82 42 GLU B O 1
ATOM 1806 N N . VAL B 1 44 ? 361.121 531.544 590.346 1.00 99.72 43 VAL B N 1
ATOM 1807 C CA . VAL B 1 44 ? 361.977 530.431 589.958 1.00 100.40 43 VAL B CA 1
ATOM 1808 C C . VAL B 1 44 ? 363.165 530.353 590.905 1.00 99.39 43 VAL B C 1
ATOM 1809 O O . VAL B 1 44 ? 363.722 531.377 591.319 1.00 96.64 43 VAL B O 1
ATOM 1813 N N . ASP B 1 45 ? 363.554 529.134 591.253 1.00 94.11 44 ASP B N 1
ATOM 1814 C CA . ASP B 1 45 ? 364.670 528.877 592.151 1.00 93.79 44 ASP B CA 1
ATOM 1815 C C . ASP B 1 45 ? 365.763 528.124 591.400 1.00 91.20 44 ASP B C 1
ATOM 1816 O O . ASP B 1 45 ? 365.602 527.738 590.240 1.00 92.17 44 ASP B O 1
ATOM 1821 N N . ASP B 1 46 ? 366.894 527.923 592.079 1.00 85.68 45 ASP B N 1
ATOM 1822 C CA . ASP B 1 46 ? 367.981 527.153 591.484 1.00 84.48 45 ASP B CA 1
ATOM 1823 C C . ASP B 1 46 ? 367.564 525.706 591.253 1.00 84.84 45 ASP B C 1
ATOM 1824 O O . ASP B 1 46 ? 367.932 525.102 590.238 1.00 87.02 45 ASP B O 1
ATOM 1829 N N . SER B 1 47 ? 366.799 525.133 592.186 1.00 79.37 46 SER B N 1
ATOM 1830 C CA . SER B 1 47 ? 366.331 523.762 592.021 1.00 78.88 46 SER B CA 1
ATOM 1831 C C . SER B 1 47 ? 365.418 523.632 590.810 1.00 78.27 46 SER B C 1
ATOM 1832 O O . SER B 1 47 ? 365.515 522.659 590.053 1.00 79.64 46 SER B O 1
ATOM 1835 N N . TRP B 1 48 ? 364.522 524.600 590.610 1.00 71.06 47 TRP B N 1
ATOM 1836 C CA . TRP B 1 48 ? 363.624 524.541 589.461 1.00 70.58 47 TRP B CA 1
ATOM 1837 C C . TRP B 1 48 ? 364.390 524.667 588.151 1.00 72.15 47 TRP B C 1
ATOM 1838 O O . TRP B 1 48 ? 364.079 523.974 587.176 1.00 73.97 47 TRP B O 1
ATOM 1849 N N . LYS B 1 49 ? 365.387 525.553 588.103 1.00 71.07 48 LYS B N 1
ATOM 1850 C CA . LYS B 1 49 ? 366.195 525.681 586.895 1.00 67.92 48 LYS B CA 1
ATOM 1851 C C . LYS B 1 49 ? 366.987 524.409 586.623 1.00 68.22 48 LYS B C 1
ATOM 1852 O O . LYS B 1 49 ? 367.110 523.982 585.469 1.00 69.79 48 LYS B O 1
ATOM 1858 N N . LYS B 1 50 ? 367.531 523.790 587.674 1.00 65.24 49 LYS B N 1
ATOM 1859 C CA . LYS B 1 50 ? 368.239 522.526 587.499 1.00 65.22 49 LYS B CA 1
ATOM 1860 C C . LYS B 1 50 ? 367.302 521.440 586.986 1.00 67.04 49 LYS B C 1
ATOM 1861 O O . LYS B 1 50 ? 367.677 520.646 586.116 1.00 68.11 49 LYS B O 1
ATOM 1867 N N . ALA B 1 51 ? 366.077 521.392 587.514 1.00 59.20 50 ALA B N 1
ATOM 1868 C CA . ALA B 1 51 ? 365.107 520.410 587.044 1.00 55.67 50 ALA B CA 1
ATOM 1869 C C . ALA B 1 51 ? 364.740 520.649 585.585 1.00 62.41 50 ALA B C 1
ATOM 1870 O O . ALA B 1 51 ? 364.617 519.698 584.805 1.00 69.70 50 ALA B O 1
ATOM 1872 N N . GLU B 1 52 ? 364.557 521.912 585.199 1.00 61.44 51 GLU B N 1
ATOM 1873 C CA . GLU B 1 52 ? 364.256 522.221 583.805 1.00 55.95 51 GLU B CA 1
ATOM 1874 C C . GLU B 1 52 ? 365.399 521.804 582.890 1.00 51.67 51 GLU B C 1
ATOM 1875 O O . GLU B 1 52 ? 365.170 521.214 581.826 1.00 55.61 51 GLU B O 1
ATOM 1881 N N . ARG B 1 53 ? 366.637 522.099 583.291 1.00 54.58 52 ARG B N 1
ATOM 1882 C CA . ARG B 1 53 ? 367.788 521.688 582.495 1.00 53.80 52 ARG B CA 1
ATOM 1883 C C . ARG B 1 53 ? 367.855 520.173 582.371 1.00 54.09 52 ARG B C 1
ATOM 1884 O O . ARG B 1 53 ? 368.114 519.644 581.285 1.00 59.99 52 ARG B O 1
ATOM 1892 N N . CYS B 1 54 ? 367.616 519.457 583.472 1.00 47.22 53 CYS B N 1
ATOM 1893 C CA . CYS B 1 54 ? 367.682 518.000 583.434 1.00 47.68 53 CYS B CA 1
ATOM 1894 C C . CYS B 1 54 ? 366.601 517.419 582.531 1.00 47.32 53 CYS B C 1
ATOM 1895 O O . CYS B 1 54 ? 366.867 516.499 581.750 1.00 55.99 53 CYS B O 1
ATOM 1898 N N . ALA B 1 55 ? 365.377 517.944 582.620 1.00 33.38 54 ALA B N 1
ATOM 1899 C CA . ALA B 1 55 ? 364.296 517.442 581.776 1.00 29.06 54 ALA B CA 1
ATOM 1900 C C . ALA B 1 55 ? 364.577 517.711 580.304 1.00 39.00 54 ALA B C 1
ATOM 1901 O O . ALA B 1 55 ? 364.390 516.829 579.453 1.00 41.19 54 ALA B O 1
ATOM 1903 N N . LYS B 1 56 ? 365.026 518.926 579.982 1.00 44.43 55 LYS B N 1
ATOM 1904 C CA . LYS B 1 56 ? 365.333 519.248 578.595 1.00 35.36 55 LYS B CA 1
ATOM 1905 C C . LYS B 1 56 ? 366.465 518.378 578.070 1.00 43.46 55 LYS B C 1
ATOM 1906 O O . LYS B 1 56 ? 366.409 517.895 576.934 1.00 51.90 55 LYS B O 1
ATOM 1912 N N . SER B 1 57 ? 367.495 518.151 578.889 1.00 36.21 56 SER B N 1
ATOM 1913 C CA . SER B 1 57 ? 368.611 517.316 578.462 1.00 30.79 56 SER B CA 1
ATOM 1914 C C . SER B 1 57 ? 368.180 515.871 578.254 1.00 31.29 56 SER B C 1
ATOM 1915 O O . SER B 1 57 ? 368.623 515.221 577.303 1.00 44.31 56 SER B O 1
ATOM 1918 N N . THR B 1 58 ? 367.322 515.347 579.132 1.00 25.06 57 THR B N 1
ATOM 1919 C CA . THR B 1 58 ? 366.835 513.981 578.963 1.00 31.07 57 THR B CA 1
ATOM 1920 C C . THR B 1 58 ? 366.029 513.844 577.678 1.00 34.92 57 THR B C 1
ATOM 1921 O O . THR B 1 58 ? 366.232 512.904 576.895 1.00 44.05 57 THR B O 1
ATOM 1925 N N . ILE B 1 59 ? 365.120 514.789 577.431 1.00 26.84 58 ILE B N 1
ATOM 1926 C CA . ILE B 1 59 ? 364.305 514.724 576.222 1.00 17.55 58 ILE B CA 1
ATOM 1927 C C . ILE B 1 59 ? 365.181 514.854 574.982 1.00 25.02 58 ILE B C 1
ATOM 1928 O O . ILE B 1 59 ? 364.960 514.170 573.976 1.00 39.34 58 ILE B O 1
ATOM 1933 N N . ILE B 1 60 ? 366.198 515.717 575.038 1.00 28.86 59 ILE B N 1
ATOM 1934 C CA . ILE B 1 60 ? 367.124 515.853 573.918 1.00 25.30 59 ILE B CA 1
ATOM 1935 C C . ILE B 1 60 ? 367.879 514.552 573.688 1.00 23.39 59 ILE B C 1
ATOM 1936 O O . ILE B 1 60 ? 368.069 514.119 572.545 1.00 32.94 59 ILE B O 1
ATOM 1941 N N . GLU B 1 61 ? 368.319 513.905 574.769 1.00 33.06 60 GLU B N 1
ATOM 1942 C CA . GLU B 1 61 ? 369.057 512.655 574.637 1.00 29.78 60 GLU B CA 1
ATOM 1943 C C . GLU B 1 61 ? 368.205 511.575 573.989 1.00 31.11 60 GLU B C 1
ATOM 1944 O O . GLU B 1 61 ? 368.686 510.830 573.128 1.00 34.50 60 GLU B O 1
ATOM 1950 N N . TYR B 1 62 ? 366.936 511.475 574.383 1.00 30.63 61 TYR B N 1
ATOM 1951 C CA . TYR B 1 62 ? 366.065 510.423 573.873 1.00 25.53 61 TYR B CA 1
ATOM 1952 C C . TYR B 1 62 ? 365.221 510.884 572.690 1.00 31.01 61 TYR B C 1
ATOM 1953 O O . TYR B 1 62 ? 364.089 510.423 572.514 1.00 37.88 61 TYR B O 1
ATOM 1962 N N . LEU B 1 63 ? 365.759 511.786 571.874 1.00 26.32 62 LEU B N 1
ATOM 1963 C CA . LEU B 1 63 ? 365.164 512.185 570.608 1.00 15.96 62 LEU B CA 1
ATOM 1964 C C . LEU B 1 63 ? 366.153 511.896 569.490 1.00 19.59 62 LEU B C 1
ATOM 1965 O O . LEU B 1 63 ? 367.351 512.153 569.631 1.00 26.79 62 LEU B O 1
ATOM 1970 N N . SER B 1 64 ? 365.652 511.365 568.379 1.00 22.82 63 SER B N 1
ATOM 1971 C CA . SER B 1 64 ? 366.524 511.043 567.263 1.00 19.54 63 SER B CA 1
ATOM 1972 C C . SER B 1 64 ? 367.017 512.320 566.588 1.00 26.49 63 SER B C 1
ATOM 1973 O O . SER B 1 64 ? 366.512 513.420 566.824 1.00 38.72 63 SER B O 1
ATOM 1976 N N . ASP B 1 65 ? 368.029 512.160 565.732 1.00 28.86 64 ASP B N 1
ATOM 1977 C CA . ASP B 1 65 ? 368.611 513.311 565.051 1.00 28.33 64 ASP B CA 1
ATOM 1978 C C . ASP B 1 65 ? 367.597 514.005 564.154 1.00 33.80 64 ASP B C 1
ATOM 1979 O O . ASP B 1 65 ? 367.702 515.213 563.915 1.00 36.67 64 ASP B O 1
ATOM 1984 N N . SER B 1 66 ? 366.612 513.263 563.648 1.00 34.46 65 SER B N 1
ATOM 1985 C CA . SER B 1 66 ? 365.592 513.868 562.800 1.00 32.23 65 SER B CA 1
ATOM 1986 C C . SER B 1 66 ? 364.648 514.754 563.601 1.00 31.85 65 SER B C 1
ATOM 1987 O O . SER B 1 66 ? 364.126 515.739 563.069 1.00 30.21 65 SER B O 1
ATOM 1990 N N . PHE B 1 67 ? 364.418 514.425 564.869 1.00 28.47 66 PHE B N 1
ATOM 1991 C CA . PHE B 1 67 ? 363.445 515.123 565.696 1.00 15.52 66 PHE B CA 1
ATOM 1992 C C . PHE B 1 67 ? 364.083 516.116 566.655 1.00 22.05 66 PHE B C 1
ATOM 1993 O O . PHE B 1 67 ? 363.404 516.607 567.561 1.00 29.98 66 PHE B O 1
ATOM 2001 N N . LEU B 1 68 ? 365.368 516.423 566.484 1.00 26.65 67 LEU B N 1
ATOM 2002 C CA . LEU B 1 68 ? 366.011 517.402 567.351 1.00 25.71 67 LEU B CA 1
ATOM 2003 C C . LEU B 1 68 ? 365.519 518.818 567.092 1.00 26.91 67 LEU B C 1
ATOM 2004 O O . LEU B 1 68 ? 365.757 519.702 567.920 1.00 35.96 67 LEU B O 1
ATOM 2009 N N . ASN B 1 69 ? 364.842 519.055 565.967 1.00 23.53 68 ASN 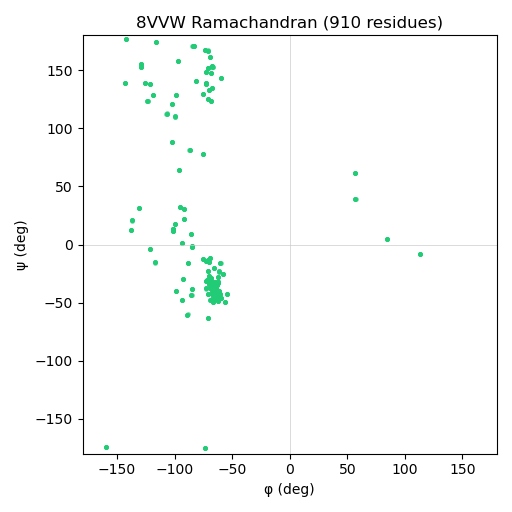B N 1
ATOM 2010 C CA . ASN B 1 69 ? 364.312 520.383 565.687 1.00 27.72 68 ASN B CA 1
ATOM 2011 C C . ASN B 1 69 ? 363.224 520.789 566.670 1.00 32.97 68 ASN B C 1
ATOM 2012 O O . ASN B 1 69 ? 362.950 521.985 566.811 1.00 38.37 68 ASN B O 1
ATOM 2017 N N . PHE B 1 70 ? 362.599 519.826 567.350 1.00 28.42 69 PHE B N 1
ATOM 2018 C CA . PHE B 1 70 ? 361.612 520.143 568.373 1.00 26.93 69 PHE B CA 1
ATOM 2019 C C . PHE B 1 70 ? 362.236 520.742 569.625 1.00 34.69 69 PHE B C 1
ATOM 2020 O O . PHE B 1 70 ? 361.504 521.283 570.460 1.00 44.96 69 PHE B O 1
ATOM 2028 N N . ALA B 1 71 ? 363.557 520.660 569.778 1.00 35.48 70 ALA B N 1
ATOM 2029 C CA . ALA B 1 71 ? 364.234 521.172 570.957 1.00 31.34 70 ALA B CA 1
ATOM 2030 C C . ALA B 1 71 ? 365.281 522.232 570.652 1.00 37.78 70 ALA B C 1
ATOM 2031 O O . ALA B 1 71 ? 365.871 522.778 571.591 1.00 35.15 70 ALA B O 1
ATOM 2033 N N . THR B 1 72 ? 365.534 522.539 569.377 1.00 45.71 71 THR B N 1
ATOM 2034 C CA . THR B 1 72 ? 366.540 523.544 569.045 1.00 43.95 71 THR B CA 1
ATOM 2035 C C . THR B 1 72 ? 366.147 524.917 569.572 1.00 42.85 71 THR B C 1
ATOM 2036 O O . THR B 1 72 ? 366.992 525.655 570.092 1.00 44.47 71 THR B O 1
ATOM 2040 N N . SER B 1 73 ? 364.874 525.278 569.447 1.00 46.00 72 SER B N 1
ATOM 2041 C CA . SER B 1 73 ? 364.413 526.563 569.948 1.00 52.98 72 SER B CA 1
ATOM 2042 C C . SER B 1 73 ? 364.488 526.601 571.470 1.00 55.50 72 SER B C 1
ATOM 2043 O O . SER B 1 73 ? 364.399 525.573 572.147 1.00 53.70 72 SER B O 1
ATOM 2046 N N . ASP B 1 74 ? 364.655 527.808 572.009 1.00 60.23 73 ASP B N 1
ATOM 2047 C CA . ASP B 1 74 ? 364.796 528.006 573.451 1.00 60.22 73 ASP B CA 1
ATOM 2048 C C . ASP B 1 74 ? 363.424 527.851 574.101 1.00 60.93 73 ASP B C 1
ATOM 2049 O O . ASP B 1 74 ? 362.751 528.819 574.464 1.00 62.16 73 ASP B O 1
ATOM 2054 N N . ILE B 1 75 ? 363.007 526.596 574.250 1.00 51.69 74 ILE B N 1
ATOM 2055 C CA . ILE B 1 75 ? 361.727 526.262 574.856 1.00 56.97 74 ILE B CA 1
ATOM 2056 C C . ILE B 1 75 ? 361.953 525.230 575.949 1.00 53.43 74 ILE B C 1
ATOM 2057 O O . ILE B 1 75 ? 362.912 524.453 575.909 1.00 52.34 74 ILE B O 1
ATOM 2062 N N . THR B 1 76 ? 361.058 525.227 576.932 1.00 51.66 75 THR B N 1
ATOM 2063 C CA . THR B 1 76 ? 361.165 524.300 578.045 1.00 49.16 75 THR B CA 1
ATOM 2064 C C . THR B 1 76 ? 360.779 522.890 577.604 1.00 53.21 75 THR B C 1
ATOM 2065 O O . THR B 1 76 ? 360.222 522.674 576.525 1.00 59.43 75 THR B O 1
ATOM 2069 N N . ALA B 1 77 ? 361.092 521.916 578.463 1.00 52.81 76 ALA B N 1
ATOM 2070 C CA . ALA B 1 77 ? 360.731 520.533 578.174 1.00 51.10 76 ALA B CA 1
ATOM 2071 C C . ALA B 1 77 ? 359.222 520.357 578.093 1.00 55.88 76 ALA B C 1
ATOM 2072 O O . ALA B 1 77 ? 358.731 519.528 577.316 1.00 60.43 76 ALA B O 1
ATOM 2074 N N . ARG B 1 78 ? 358.474 521.126 578.886 1.00 57.75 77 ARG B N 1
ATOM 2075 C CA . ARG B 1 78 ? 357.020 521.065 578.817 1.00 51.54 77 ARG B CA 1
ATOM 2076 C C . ARG B 1 78 ? 356.523 521.454 577.432 1.00 55.41 77 ARG B C 1
ATOM 2077 O O . ARG B 1 78 ? 355.629 520.805 576.883 1.00 58.24 77 ARG B O 1
ATOM 2085 N N . GLN B 1 79 ? 357.100 522.505 576.846 1.00 52.64 78 GLN B N 1
ATOM 2086 C CA . GLN B 1 79 ? 356.703 522.915 575.503 1.00 49.10 78 GLN B CA 1
ATOM 2087 C C . GLN B 1 79 ? 357.058 521.851 574.472 1.00 49.84 78 GLN B C 1
ATOM 2088 O O . GLN B 1 79 ? 356.294 521.609 573.530 1.00 57.37 78 GLN B O 1
ATOM 2094 N N . ILE B 1 80 ? 358.222 521.216 574.626 1.00 40.58 79 ILE B N 1
ATOM 2095 C CA . ILE B 1 80 ? 358.623 520.162 573.697 1.00 40.39 79 ILE B CA 1
ATOM 2096 C C . ILE B 1 80 ? 357.625 519.015 573.743 1.00 47.89 79 ILE B C 1
ATOM 2097 O O . ILE B 1 80 ? 357.175 518.513 572.704 1.00 53.72 79 ILE B O 1
ATOM 2102 N N . LEU B 1 81 ? 357.254 518.590 574.952 1.00 43.79 80 LEU B N 1
ATOM 2103 C CA . LEU B 1 81 ? 356.282 517.512 575.074 1.00 38.10 80 LEU B CA 1
ATOM 2104 C C . LEU B 1 81 ? 354.909 517.934 574.568 1.00 39.74 80 LEU B C 1
ATOM 2105 O O . LEU B 1 81 ? 354.192 517.114 573.990 1.00 39.54 80 LEU B O 1
ATOM 2110 N N . GLU B 1 82 ? 354.529 519.200 574.762 1.00 46.42 81 GLU B N 1
ATOM 2111 C CA . GLU B 1 82 ? 353.247 519.669 574.247 1.00 45.50 81 GLU B CA 1
ATOM 2112 C C . GLU B 1 82 ? 353.213 519.626 572.726 1.00 46.79 81 GLU B C 1
ATOM 2113 O O . GLU B 1 82 ? 352.210 519.217 572.132 1.00 51.76 81 GLU B O 1
ATOM 2119 N N . ASN B 1 83 ? 354.299 520.049 572.076 1.00 41.25 82 ASN B N 1
ATOM 2120 C CA . ASN B 1 83 ? 354.358 519.977 570.618 1.00 41.93 82 ASN B CA 1
ATOM 2121 C C . ASN B 1 83 ? 354.332 518.532 570.137 1.00 42.77 82 ASN B C 1
ATOM 2122 O O . ASN B 1 83 ? 353.612 518.192 569.186 1.00 47.75 82 ASN B O 1
ATOM 2127 N N . LEU B 1 84 ? 355.104 517.660 570.790 1.00 34.86 83 LEU B N 1
ATOM 2128 C CA . LEU B 1 84 ? 355.119 516.259 570.391 1.00 32.78 83 LEU B CA 1
ATOM 2129 C C . LEU B 1 84 ? 353.749 515.622 570.578 1.00 35.28 83 LEU B C 1
ATOM 2130 O O . LEU B 1 84 ? 353.347 514.760 569.790 1.00 38.90 83 LEU B O 1
ATOM 2135 N N . ASP B 1 85 ? 353.013 516.035 571.611 1.00 37.04 84 ASP B N 1
ATOM 2136 C CA . ASP B 1 85 ? 351.643 515.567 571.782 1.00 29.57 84 ASP B CA 1
ATOM 2137 C C . ASP B 1 85 ? 350.749 516.082 570.663 1.00 35.57 84 ASP B C 1
ATOM 2138 O O . ASP B 1 85 ? 350.019 515.311 570.032 1.00 45.26 84 ASP B O 1
ATOM 2143 N N . ALA B 1 86 ? 350.810 517.387 570.390 1.00 35.41 85 ALA B N 1
ATOM 2144 C CA . ALA B 1 86 ? 349.969 517.964 569.349 1.00 36.31 85 ALA B CA 1
ATOM 2145 C C . ALA B 1 86 ? 350.210 517.299 568.003 1.00 41.36 85 ALA B C 1
ATOM 2146 O O . ALA B 1 86 ? 349.320 517.295 567.145 1.00 41.03 85 ALA B O 1
ATOM 2148 N N . VAL B 1 87 ? 351.395 516.731 567.798 1.00 42.41 86 VAL B N 1
ATOM 2149 C CA . VAL B 1 87 ? 351.647 516.034 566.540 1.00 33.61 86 VAL B CA 1
ATOM 2150 C C . VAL B 1 87 ? 351.342 514.533 566.616 1.00 34.94 86 VAL B C 1
ATOM 2151 O O . VAL B 1 87 ? 350.957 513.935 565.606 1.00 33.28 86 VAL B O 1
ATOM 2155 N N . TYR B 1 88 ? 351.477 513.901 567.792 1.00 37.04 87 TYR B N 1
ATOM 2156 C CA . TYR B 1 88 ? 351.427 512.443 567.854 1.00 28.14 87 TYR B CA 1
ATOM 2157 C C . TYR B 1 88 ? 350.623 511.866 569.016 1.00 35.01 87 TYR B C 1
ATOM 2158 O O . TYR B 1 88 ? 350.731 510.661 569.270 1.00 40.10 87 TYR B O 1
ATOM 2167 N N . GLU B 1 89 ? 349.826 512.658 569.736 1.00 41.77 88 GLU B N 1
ATOM 2168 C CA . GLU B 1 89 ? 349.235 512.152 570.975 1.00 39.41 88 GLU B CA 1
ATOM 2169 C C . GLU B 1 89 ? 348.155 511.112 570.700 1.00 44.92 88 GLU B C 1
ATOM 2170 O O . GLU B 1 89 ? 348.288 509.944 571.082 1.00 49.23 88 GLU B O 1
ATOM 2176 N N . ARG B 1 90 ? 347.076 511.516 570.038 1.00 46.36 89 ARG B N 1
ATOM 2177 C CA . ARG B 1 90 ? 345.917 510.652 569.861 1.00 47.46 89 ARG B CA 1
ATOM 2178 C C . ARG B 1 90 ? 345.948 509.870 568.557 1.00 45.99 89 ARG B C 1
ATOM 2179 O O . ARG B 1 90 ? 345.004 509.125 568.276 1.00 46.83 89 ARG B O 1
ATOM 2187 N N . LYS B 1 91 ? 347.000 510.017 567.759 1.00 39.00 90 LYS B N 1
ATOM 2188 C CA . LYS B 1 91 ? 347.062 509.340 566.473 1.00 37.74 90 LYS B CA 1
ATOM 2189 C C . LYS B 1 91 ? 347.304 507.848 566.662 1.00 40.15 90 LYS B C 1
ATOM 2190 O O . LYS B 1 91 ? 348.111 507.434 567.498 1.00 38.16 90 LYS B O 1
ATOM 2196 N N . SER B 1 92 ? 346.592 507.040 565.882 1.00 43.91 91 SER B N 1
ATOM 2197 C CA . SER B 1 92 ? 346.715 505.594 565.983 1.00 37.67 91 SER B CA 1
ATOM 2198 C C . SER B 1 92 ? 348.041 505.121 565.398 1.00 40.55 91 SER B C 1
ATOM 2199 O O . SER B 1 92 ? 348.581 505.714 564.461 1.00 41.71 91 SER B O 1
ATOM 2202 N N . LEU B 1 93 ? 348.563 504.034 565.964 1.00 43.84 92 LEU B N 1
ATOM 2203 C CA . LEU B 1 93 ? 349.840 503.481 565.531 1.00 40.40 92 LEU B CA 1
ATOM 2204 C C . LEU B 1 93 ? 349.693 502.544 564.340 1.00 38.87 92 LEU B C 1
ATOM 2205 O O . LEU B 1 93 ? 350.548 502.538 563.449 1.00 41.86 92 LEU B O 1
ATOM 2210 N N . ALA B 1 94 ? 348.628 501.752 564.308 1.00 39.98 93 ALA B N 1
ATOM 2211 C CA . ALA B 1 94 ? 348.388 500.801 563.231 1.00 37.88 93 ALA B CA 1
ATOM 2212 C C . ALA B 1 94 ? 346.905 500.453 563.231 1.00 41.93 93 ALA B C 1
ATOM 2213 O O . ALA B 1 94 ? 346.115 501.028 563.987 1.00 45.12 93 ALA B O 1
ATOM 2215 N N . SER B 1 95 ? 346.524 499.506 562.380 1.00 36.19 94 SER B N 1
ATOM 2216 C CA . SER B 1 95 ? 345.145 499.040 562.287 1.00 39.63 94 SER B CA 1
ATOM 2217 C C . SER B 1 95 ? 345.024 497.738 563.069 1.00 44.17 94 SER B C 1
ATOM 2218 O O . SER B 1 95 ? 345.567 496.708 562.658 1.00 49.54 94 SER B O 1
ATOM 2221 N N . GLN B 1 96 ? 344.319 497.788 564.201 1.00 38.07 95 GLN B N 1
ATOM 2222 C CA . GLN B 1 96 ? 344.150 496.588 565.013 1.00 32.22 95 GLN B CA 1
ATOM 2223 C C . GLN B 1 96 ? 343.343 495.528 564.276 1.00 33.19 95 GLN B C 1
ATOM 2224 O O . GLN B 1 96 ? 343.653 494.336 564.364 1.00 38.27 95 GLN B O 1
ATOM 2230 N N . LEU B 1 97 ? 342.298 495.938 563.555 1.00 26.25 96 LEU B N 1
ATOM 2231 C CA . LEU B 1 97 ? 341.499 494.971 562.810 1.00 20.63 96 LEU B CA 1
ATOM 2232 C C . LEU B 1 97 ? 342.320 494.297 561.721 1.00 28.34 96 LEU B C 1
ATOM 2233 O O . LEU B 1 97 ? 342.205 493.086 561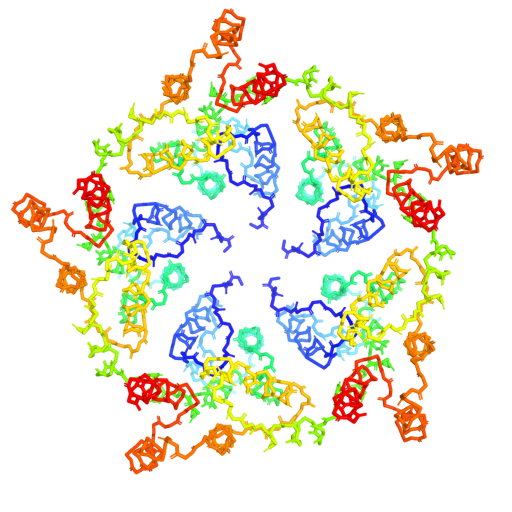.512 1.00 35.98 96 LEU B O 1
ATOM 2238 N N . ALA B 1 98 ? 343.155 495.062 561.014 1.00 30.06 97 ALA B N 1
ATOM 2239 C CA . ALA B 1 98 ? 343.993 494.469 559.977 1.00 31.26 97 ALA B CA 1
ATOM 2240 C C . ALA B 1 98 ? 344.999 493.492 560.569 1.00 33.85 97 ALA B C 1
ATOM 2241 O O . ALA B 1 98 ? 345.202 492.394 560.034 1.00 42.89 97 ALA B O 1
ATOM 2243 N N . LEU B 1 99 ? 345.636 493.871 561.678 1.00 31.92 98 LEU B N 1
ATOM 2244 C CA . LEU B 1 99 ? 346.600 492.982 562.316 1.00 25.02 98 LEU B CA 1
ATOM 2245 C C . LEU B 1 99 ? 345.930 491.712 562.817 1.00 31.35 98 LEU B C 1
ATOM 2246 O O . LEU B 1 99 ? 346.480 490.616 562.680 1.00 41.77 98 LEU B O 1
ATOM 2251 N N . ARG B 1 100 ? 344.738 491.837 563.399 1.00 25.92 99 ARG B N 1
ATOM 2252 C CA . ARG B 1 100 ? 344.045 490.658 563.899 1.00 20.10 99 ARG B CA 1
ATOM 2253 C C . ARG B 1 100 ? 343.540 489.778 562.765 1.00 26.53 99 ARG B C 1
ATOM 2254 O O . ARG B 1 100 ? 343.518 488.551 562.903 1.00 38.00 99 ARG B O 1
ATOM 2262 N N . LYS B 1 101 ? 343.132 490.374 561.643 1.00 22.87 100 LYS B N 1
ATOM 2263 C CA . LYS B 1 101 ? 342.771 489.578 560.477 1.00 24.17 100 LYS B CA 1
ATOM 2264 C C . LYS B 1 101 ? 343.976 488.817 559.944 1.00 29.53 100 LYS B C 1
ATOM 2265 O O . LYS B 1 101 ? 343.858 487.656 559.538 1.00 37.59 100 LYS B O 1
ATOM 2271 N N . ARG B 1 102 ? 345.144 489.462 559.928 1.00 30.09 101 ARG B N 1
ATOM 2272 C CA . ARG B 1 102 ? 346.359 488.773 559.507 1.00 28.39 101 ARG B CA 1
ATOM 2273 C C . ARG B 1 102 ? 346.724 487.653 560.472 1.00 28.18 101 ARG B C 1
ATOM 2274 O O . ARG B 1 102 ? 347.177 486.583 560.051 1.00 29.36 101 ARG B O 1
ATOM 2282 N N . LEU B 1 103 ? 346.544 487.886 561.773 1.00 30.92 102 LEU B N 1
ATOM 2283 C CA . LEU B 1 103 ? 346.867 486.870 562.770 1.00 25.17 102 LEU B CA 1
ATOM 2284 C C . LEU B 1 103 ? 345.928 485.674 562.675 1.00 29.13 102 LEU B C 1
ATOM 2285 O O . LEU B 1 103 ? 346.369 484.523 562.777 1.00 36.75 102 LEU B O 1
ATOM 2290 N N . LEU B 1 104 ? 344.631 485.923 562.488 1.00 33.82 103 LEU B N 1
ATOM 2291 C CA . LEU B 1 104 ? 343.671 484.828 562.396 1.00 27.83 103 LEU B CA 1
ATOM 2292 C C . LEU B 1 104 ? 343.864 484.016 561.124 1.00 27.23 103 LEU B C 1
ATOM 2293 O O . LEU B 1 104 ? 343.552 482.820 561.101 1.00 32.59 103 LEU B O 1
ATOM 2298 N N . SER B 1 105 ? 344.368 484.639 560.064 1.00 28.34 104 SER B N 1
ATOM 2299 C CA . SER B 1 105 ? 344.623 483.955 558.805 1.00 33.29 104 SER B CA 1
ATOM 2300 C C . SER B 1 105 ? 345.980 483.266 558.770 1.00 34.70 104 SER B C 1
ATOM 2301 O O . SER B 1 105 ? 346.310 482.634 557.763 1.00 35.95 104 SER B O 1
ATOM 2304 N N . LEU B 1 106 ? 346.770 483.379 559.834 1.00 31.80 105 LEU B N 1
ATOM 2305 C CA . LEU B 1 106 ? 348.083 482.750 559.866 1.00 32.19 105 LEU B CA 1
ATOM 2306 C C . LEU B 1 106 ? 347.940 481.234 559.880 1.00 35.30 105 LEU B C 1
ATOM 2307 O O . LEU B 1 106 ? 347.115 480.684 560.616 1.00 45.16 105 LEU B O 1
ATOM 2312 N N . LYS B 1 107 ? 348.740 480.560 559.060 1.00 31.44 106 LYS B N 1
ATOM 2313 C CA . LYS B 1 107 ? 348.734 479.108 558.985 1.00 31.73 106 LYS B CA 1
ATOM 2314 C C . LYS B 1 107 ? 350.156 478.618 558.775 1.00 37.11 106 LYS B C 1
ATOM 2315 O O . LYS B 1 107 ? 350.915 479.211 558.004 1.00 43.36 106 LYS B O 1
ATOM 2321 N N . LEU B 1 108 ? 350.513 477.537 559.461 1.00 40.86 107 LEU B N 1
ATOM 2322 C CA . LEU B 1 108 ? 351.846 476.971 559.315 1.00 45.22 107 LEU B CA 1
ATOM 2323 C C . LEU B 1 108 ? 351.959 476.231 557.990 1.00 46.46 107 LEU B C 1
ATOM 2324 O O . LEU B 1 108 ? 351.114 475.394 557.660 1.00 47.61 107 LEU B O 1
ATOM 2329 N N . SER B 1 109 ? 353.002 476.541 557.230 1.00 56.94 108 SER B N 1
ATOM 2330 C CA . SER B 1 109 ? 353.257 475.895 555.953 1.00 59.30 108 SER B CA 1
ATOM 2331 C C . SER B 1 109 ? 354.267 474.767 556.123 1.00 60.14 108 SER B C 1
ATOM 2332 O O . SER B 1 109 ? 355.041 474.730 557.082 1.00 64.62 108 SER B O 1
ATOM 2335 N N . SER B 1 110 ? 354.244 473.834 555.168 1.00 65.88 109 SER B N 1
ATOM 2336 C CA . SER B 1 110 ? 355.126 472.673 555.245 1.00 71.44 109 SER B CA 1
ATOM 2337 C C . SER B 1 110 ? 356.592 473.080 555.172 1.00 70.72 109 SER B C 1
ATOM 2338 O O . SER B 1 110 ? 357.428 472.552 555.915 1.00 68.49 109 SER B O 1
ATOM 2341 N N . GLU B 1 111 ? 356.925 474.014 554.279 1.00 72.92 110 GLU B N 1
ATOM 2342 C CA . GLU B 1 111 ? 358.315 474.436 554.135 1.00 74.12 110 GLU B CA 1
ATOM 2343 C C . GLU B 1 111 ? 358.812 475.153 555.384 1.00 76.45 110 GLU B C 1
ATOM 2344 O O . GLU B 1 111 ? 359.953 474.944 555.814 1.00 77.47 110 GLU B O 1
ATOM 2350 N N . MET B 1 112 ? 357.976 475.999 555.978 1.00 64.91 111 MET B N 1
ATOM 2351 C CA . MET B 1 112 ? 358.391 476.770 557.141 1.00 60.46 111 MET B CA 1
ATOM 2352 C C . MET B 1 112 ? 358.503 475.880 558.372 1.00 57.61 111 MET B C 1
ATOM 2353 O O . MET B 1 112 ? 357.666 475.005 558.605 1.00 58.55 111 MET B O 1
ATOM 2358 N N . SER B 1 113 ? 359.548 476.108 559.160 1.00 51.60 112 SER B N 1
ATOM 2359 C CA . SER B 1 113 ? 359.724 475.421 560.427 1.00 51.12 112 SER B CA 1
ATOM 2360 C C . SER B 1 113 ? 358.945 476.139 561.524 1.00 50.63 112 SER B C 1
ATOM 2361 O O . SER B 1 113 ? 358.415 477.234 561.331 1.00 58.95 112 SER B O 1
ATOM 2364 N N . LEU B 1 114 ? 358.877 475.506 562.696 1.00 39.94 113 LEU B N 1
ATOM 2365 C CA . LEU B 1 114 ? 358.143 476.108 563.801 1.00 34.68 113 LEU B CA 1
ATOM 2366 C C . LEU B 1 114 ? 358.853 477.322 564.379 1.00 37.53 113 LEU B C 1
ATOM 2367 O O . LEU B 1 114 ? 358.196 478.164 564.994 1.00 49.73 113 LEU B O 1
ATOM 2372 N N . LEU B 1 115 ? 360.169 477.439 564.203 1.00 40.20 114 LEU B N 1
ATOM 2373 C CA . LEU B 1 115 ? 360.873 478.603 564.730 1.00 37.72 114 LEU B CA 1
ATOM 2374 C C . LEU B 1 115 ? 360.467 479.872 563.991 1.00 43.71 114 LEU B C 1
ATOM 2375 O O . LEU B 1 115 ? 360.169 480.897 564.614 1.00 46.86 114 LEU B O 1
ATOM 2380 N N . SER B 1 116 ? 360.446 479.821 562.657 1.00 42.44 115 SER B N 1
ATOM 2381 C CA . SER B 1 116 ? 360.033 480.986 561.881 1.00 40.27 115 SER B CA 1
ATOM 2382 C C . SER B 1 116 ? 358.565 481.317 562.120 1.00 42.07 115 SER B C 1
ATOM 2383 O O . SER B 1 116 ? 358.194 482.494 562.212 1.00 48.28 115 SER B O 1
ATOM 2386 N N . HIS B 1 117 ? 357.715 480.293 562.218 1.00 35.04 116 HIS B N 1
ATOM 2387 C CA . HIS B 1 117 ? 356.306 480.529 562.508 1.00 33.34 116 HIS B CA 1
ATOM 2388 C C . HIS B 1 117 ? 356.128 481.171 563.877 1.00 35.58 116 HIS B C 1
ATOM 2389 O O . HIS B 1 117 ? 355.315 482.087 564.041 1.00 42.56 116 HIS B O 1
ATOM 2396 N N . PHE B 1 118 ? 356.884 480.705 564.872 1.00 29.73 117 PHE B N 1
ATOM 2397 C CA . PHE B 1 118 ? 356.813 481.301 566.199 1.00 25.09 117 PHE B CA 1
ATOM 2398 C C . PHE B 1 118 ? 357.301 482.740 566.178 1.00 35.02 117 PHE B C 1
ATOM 2399 O O . PHE B 1 118 ? 356.746 483.599 566.867 1.00 43.28 117 PHE B O 1
ATOM 2407 N N . HIS B 1 119 ? 358.347 483.021 565.399 1.00 39.49 118 HIS B N 1
ATOM 2408 C CA . HIS B 1 119 ? 358.828 484.394 565.285 1.00 39.27 118 HIS B CA 1
ATOM 2409 C C . HIS B 1 119 ? 357.774 485.299 564.660 1.00 43.59 118 HIS B C 1
ATOM 2410 O O . HIS B 1 119 ? 357.557 486.425 565.125 1.00 47.21 118 HIS B O 1
ATOM 2417 N N . ILE B 1 120 ? 357.106 484.824 563.607 1.00 40.69 119 ILE B N 1
ATOM 2418 C CA . ILE B 1 120 ? 356.060 485.622 562.969 1.00 35.70 119 ILE B CA 1
ATOM 2419 C C . ILE B 1 120 ? 354.905 485.856 563.933 1.00 31.29 119 ILE B C 1
ATOM 2420 O O . ILE B 1 120 ? 354.377 486.972 564.040 1.00 37.44 119 ILE B O 1
ATOM 2425 N N . PHE B 1 121 ? 354.495 484.809 564.652 1.00 25.27 120 PHE B N 1
ATOM 2426 C CA . PHE B 1 121 ? 353.414 484.948 565.622 1.00 28.19 120 PHE B CA 1
ATOM 2427 C C . PHE B 1 121 ? 353.787 485.927 566.726 1.00 33.13 120 PHE B C 1
ATOM 2428 O O . PHE B 1 121 ? 352.962 486.750 567.141 1.00 40.89 120 PHE B O 1
ATOM 2436 N N . ASP B 1 122 ? 355.027 485.854 567.215 1.00 32.01 121 ASP B N 1
ATOM 2437 C CA . ASP B 1 122 ? 355.475 486.772 568.254 1.00 29.77 121 ASP B CA 1
ATOM 2438 C C . ASP B 1 122 ? 355.500 488.204 567.749 1.00 34.43 121 ASP B C 1
ATOM 2439 O O . ASP B 1 122 ? 355.128 489.129 568.476 1.00 37.88 121 ASP B O 1
ATOM 2444 N N . GLU B 1 123 ? 355.949 488.412 566.511 1.00 37.26 122 GLU B N 1
ATOM 2445 C CA . GLU B 1 123 ? 355.960 489.758 565.951 1.00 37.01 122 GLU B CA 1
ATOM 2446 C C . GLU B 1 123 ? 354.545 490.312 565.842 1.00 38.68 122 GLU B C 1
ATOM 2447 O O . GLU B 1 123 ? 354.290 491.472 566.187 1.00 42.67 122 GLU B O 1
ATOM 2453 N N . LEU B 1 124 ? 353.605 489.486 565.374 1.00 34.82 123 LEU B N 1
ATOM 2454 C CA . LEU B 1 124 ? 352.219 489.934 565.268 1.00 31.98 123 LEU B CA 1
ATOM 2455 C C . LEU B 1 124 ? 351.636 490.265 566.637 1.00 29.85 123 LEU B C 1
ATOM 2456 O O . LEU B 1 124 ? 350.964 491.290 566.802 1.00 33.79 123 LEU B O 1
ATOM 2461 N N . ILE B 1 125 ? 351.887 489.412 567.631 1.00 26.78 124 ILE B N 1
ATOM 2462 C CA . ILE B 1 125 ? 351.354 489.653 568.969 1.00 26.99 124 ILE B CA 1
ATOM 2463 C C . ILE B 1 125 ? 351.967 490.911 569.572 1.00 32.61 124 ILE B C 1
ATOM 2464 O O . ILE B 1 125 ? 351.275 491.706 570.218 1.00 39.17 124 ILE B O 1
ATOM 2469 N N . SER B 1 126 ? 353.272 491.113 569.373 1.00 32.57 125 SER B N 1
ATOM 2470 C CA . SER B 1 126 ? 353.927 492.304 569.900 1.00 31.44 125 SER B CA 1
ATOM 2471 C C . SER B 1 126 ? 353.381 493.566 569.251 1.00 35.17 125 SER B C 1
ATOM 2472 O O . SER B 1 126 ? 353.161 494.574 569.930 1.00 32.30 125 SER B O 1
ATOM 2475 N N . GLU B 1 127 ? 353.154 493.531 567.936 1.00 40.77 126 GLU B N 1
ATOM 2476 C CA . GLU B 1 127 ? 352.574 494.690 567.266 1.00 33.76 126 GLU B CA 1
ATOM 2477 C C . GLU B 1 127 ? 351.160 494.961 567.764 1.00 31.67 126 GLU B C 1
ATOM 2478 O O . GLU B 1 127 ? 350.777 496.119 567.967 1.00 38.91 126 GLU B O 1
ATOM 2484 N N . LEU B 1 128 ? 350.371 493.904 567.970 1.00 38.80 127 LEU B N 1
ATOM 2485 C CA . LEU B 1 128 ? 349.019 494.082 568.490 1.00 36.59 127 LEU B CA 1
ATOM 2486 C C . LEU B 1 128 ? 349.038 494.691 569.885 1.00 34.17 127 LEU B C 1
ATOM 2487 O O . LEU B 1 128 ? 348.237 495.581 570.194 1.00 41.92 127 LEU B O 1
ATOM 2492 N N . LEU B 1 129 ? 349.943 494.221 570.744 1.00 33.77 128 LEU B N 1
ATOM 2493 C CA . LEU B 1 129 ? 350.015 494.744 572.104 1.00 31.23 128 LEU B CA 1
ATOM 2494 C C . LEU B 1 129 ? 350.517 496.182 572.120 1.00 36.01 128 LEU B C 1
ATOM 2495 O O . LEU B 1 129 ? 350.057 496.996 572.928 1.00 38.14 128 LEU B O 1
ATOM 2500 N N . ALA B 1 130 ? 351.464 496.513 571.240 1.00 38.16 129 ALA B N 1
ATOM 2501 C CA . ALA B 1 130 ? 351.932 497.890 571.146 1.00 34.37 129 ALA B CA 1
ATOM 2502 C C . ALA B 1 130 ? 350.852 498.813 570.603 1.00 39.77 129 ALA B C 1
ATOM 2503 O O . ALA B 1 130 ? 350.798 499.989 570.977 1.00 43.53 129 ALA B O 1
ATOM 2505 N N . ALA B 1 131 ? 349.985 498.304 569.725 1.00 42.38 130 ALA B N 1
ATOM 2506 C CA . ALA B 1 131 ? 348.897 499.111 569.190 1.00 39.50 130 ALA B CA 1
ATOM 2507 C C . ALA B 1 131 ? 347.833 499.435 570.230 1.00 42.83 130 ALA B C 1
ATOM 2508 O O . ALA B 1 131 ? 346.972 500.279 569.964 1.00 53.12 130 ALA B O 1
ATOM 2510 N N . GLY B 1 132 ? 347.868 498.792 571.394 1.00 34.92 131 GLY B N 1
ATOM 2511 C CA . GLY B 1 132 ? 346.917 499.049 572.457 1.00 36.98 131 GLY B CA 1
ATOM 2512 C C . GLY B 1 132 ? 345.979 497.903 572.759 1.00 43.02 131 GLY B C 1
ATOM 2513 O O . GLY B 1 132 ? 345.236 497.981 573.745 1.00 44.67 131 GLY B O 1
ATOM 2514 N N . ALA B 1 133 ? 345.983 496.847 571.951 1.00 44.80 132 ALA B N 1
ATOM 2515 C CA . ALA B 1 133 ? 345.107 495.713 572.198 1.00 44.40 132 ALA B CA 1
ATOM 2516 C C . ALA B 1 133 ? 345.530 494.970 573.459 1.00 47.57 132 ALA B C 1
ATOM 2517 O O . ALA B 1 133 ? 346.712 494.908 573.806 1.00 50.87 132 ALA B O 1
ATOM 2519 N N . LYS B 1 134 ? 344.544 494.407 574.151 1.00 49.24 133 LYS B N 1
ATOM 2520 C CA . LYS B 1 134 ? 344.768 493.637 575.367 1.00 46.84 133 LYS B CA 1
ATOM 2521 C C . LYS B 1 134 ? 344.556 492.163 575.056 1.00 49.53 133 LYS B C 1
ATOM 2522 O O . LYS B 1 134 ? 343.431 491.742 574.769 1.00 48.92 133 LYS B O 1
ATOM 2528 N N . ILE B 1 135 ? 345.634 491.386 575.115 1.00 47.89 134 ILE B N 1
ATOM 2529 C CA . ILE B 1 135 ? 345.598 489.957 574.831 1.00 43.60 134 ILE B CA 1
ATOM 2530 C C . ILE B 1 135 ? 346.148 489.224 576.045 1.00 46.60 134 ILE B C 1
ATOM 2531 O O . ILE B 1 135 ? 347.276 489.489 576.474 1.00 53.08 134 ILE B O 1
ATOM 2536 N N . GLU B 1 136 ? 345.356 488.311 576.597 1.00 42.32 135 GLU B N 1
ATOM 2537 C CA . GLU B 1 136 ? 345.808 487.511 577.722 1.00 44.03 135 GLU B CA 1
ATOM 2538 C C . GLU B 1 136 ? 346.634 486.324 577.232 1.00 45.94 135 GLU B C 1
ATOM 2539 O O . GLU B 1 136 ? 346.717 486.040 576.035 1.00 51.91 135 GLU B O 1
ATOM 2545 N N . GLU B 1 137 ? 347.258 485.628 578.185 1.00 41.87 136 GLU B N 1
ATOM 2546 C CA . GLU B 1 137 ? 348.085 484.477 577.835 1.00 36.51 136 GLU B CA 1
ATOM 2547 C C . GLU B 1 137 ? 347.250 483.368 577.211 1.00 40.79 136 GLU B C 1
ATOM 2548 O O . GLU B 1 137 ? 347.693 482.701 576.268 1.00 42.45 136 GLU B O 1
ATOM 2554 N N . MET B 1 138 ? 346.037 483.155 577.725 1.00 42.72 137 MET B N 1
ATOM 2555 C CA . MET B 1 138 ? 345.165 482.131 577.160 1.00 38.20 137 MET B CA 1
ATOM 2556 C C . MET B 1 138 ? 344.790 482.458 575.720 1.00 37.60 137 MET B C 1
ATOM 2557 O O . MET B 1 138 ? 344.732 481.563 574.871 1.00 38.99 137 MET B O 1
ATOM 2562 N N . ASP B 1 139 ? 344.525 483.732 575.427 1.00 38.32 138 ASP B N 1
ATOM 2563 C CA . ASP B 1 139 ? 344.210 484.122 574.056 1.00 31.12 138 ASP B CA 1
ATOM 2564 C C . ASP B 1 139 ? 345.409 483.931 573.135 1.00 30.58 138 ASP B C 1
ATOM 2565 O O . ASP B 1 139 ? 345.255 483.485 571.991 1.00 38.07 138 ASP B O 1
ATOM 2570 N N . LYS B 1 140 ? 346.609 484.268 573.614 1.00 29.76 139 LYS B N 1
ATOM 2571 C CA . LYS B 1 140 ? 347.815 484.032 572.826 1.00 27.30 139 LYS B CA 1
ATOM 2572 C C . LYS B 1 140 ? 347.968 482.552 572.510 1.00 35.05 139 LYS B C 1
ATOM 2573 O O . LYS B 1 140 ? 348.256 482.170 571.368 1.00 38.17 139 LYS B O 1
ATOM 2579 N N . ILE B 1 141 ? 347.771 481.702 573.518 1.00 30.41 140 ILE B N 1
ATOM 2580 C CA . ILE B 1 141 ? 347.904 480.265 573.314 1.00 24.48 140 ILE B CA 1
ATOM 2581 C C . ILE B 1 141 ? 346.851 479.764 572.337 1.00 29.38 140 ILE B C 1
ATOM 2582 O O . ILE B 1 141 ? 347.141 478.939 571.467 1.00 33.61 140 ILE B O 1
ATOM 2587 N N . SER B 1 142 ? 345.615 480.251 572.463 1.00 28.59 141 SER B N 1
ATOM 2588 C CA . SER B 1 142 ? 344.559 479.821 571.554 1.00 19.56 141 SER B CA 1
ATOM 2589 C C . SER B 1 142 ? 344.879 480.204 570.116 1.00 25.64 141 SER B C 1
ATOM 2590 O O . SER B 1 142 ? 344.690 479.400 569.196 1.00 34.30 141 SER B O 1
ATOM 2593 N N . HIS B 1 143 ? 345.369 481.427 569.902 1.00 27.09 142 HIS B N 1
ATOM 2594 C CA . HIS B 1 143 ? 345.746 481.842 568.554 1.00 28.31 142 HIS B CA 1
ATOM 2595 C C . HIS B 1 143 ? 346.874 480.973 568.012 1.00 29.72 142 HIS B C 1
ATOM 2596 O O . HIS B 1 143 ? 346.826 480.510 566.864 1.00 39.51 142 HIS B O 1
ATOM 2603 N N . LEU B 1 144 ? 347.892 480.720 568.838 1.00 21.01 143 LEU B N 1
ATOM 2604 C CA . LEU B 1 144 ? 349.012 479.898 568.392 1.00 23.65 143 LEU B CA 1
ATOM 2605 C C . LEU B 1 144 ? 348.556 478.490 568.035 1.00 25.18 143 LEU B C 1
ATOM 2606 O O . LEU B 1 144 ? 349.024 477.910 567.050 1.00 36.10 143 LEU B O 1
ATOM 2611 N N . LEU B 1 145 ? 347.637 477.927 568.821 1.00 25.77 144 LEU B N 1
ATOM 2612 C CA . LEU B 1 145 ? 347.188 476.563 568.570 1.00 23.55 144 LEU B CA 1
ATOM 2613 C C . LEU B 1 145 ? 346.298 476.487 567.336 1.00 27.50 144 LEU B C 1
ATOM 2614 O O . LEU B 1 145 ? 346.374 475.518 566.573 1.00 31.23 144 LEU B O 1
ATOM 2619 N N . ILE B 1 146 ? 345.444 477.492 567.119 1.00 24.37 145 ILE B N 1
ATOM 2620 C CA . ILE B 1 146 ? 344.611 477.484 565.917 1.00 25.71 145 ILE B CA 1
ATOM 2621 C C . ILE B 1 146 ? 345.392 477.845 564.667 1.00 34.05 145 ILE B C 1
ATOM 2622 O O . ILE B 1 146 ? 344.883 477.650 563.556 1.00 38.77 145 ILE B O 1
ATOM 2627 N N . THR B 1 147 ? 346.614 478.365 564.806 1.00 34.66 146 THR B N 1
ATOM 2628 C CA . THR B 1 147 ? 347.480 478.599 563.656 1.00 21.40 146 THR B CA 1
ATOM 2629 C C . THR B 1 147 ? 348.400 477.420 563.361 1.00 26.33 146 THR B C 1
ATOM 2630 O O . THR B 1 147 ? 349.513 477.622 562.858 1.00 35.72 146 THR B O 1
ATOM 2634 N N . LEU B 1 148 ? 347.972 476.198 563.660 1.00 33.01 147 LEU B N 1
ATOM 2635 C CA . LEU B 1 148 ? 348.800 475.014 563.500 1.00 30.01 147 LEU B CA 1
ATOM 2636 C C . LEU B 1 148 ? 348.054 473.943 562.721 1.00 37.12 147 LEU B C 1
ATOM 2637 O O . LEU B 1 148 ? 346.819 473.921 562.715 1.00 45.79 147 LEU B O 1
ATOM 2642 N N . PRO B 1 149 ? 348.778 473.035 562.056 1.00 44.80 148 PRO B N 1
ATOM 2643 C CA . PRO B 1 149 ? 348.106 471.953 561.323 1.00 42.37 148 PRO B CA 1
ATOM 2644 C C . PRO B 1 149 ? 347.538 470.890 562.248 1.00 45.01 148 PRO B C 1
ATOM 2645 O O . PRO B 1 149 ? 347.579 471.033 563.473 1.00 48.00 148 PRO B O 1
ATOM 2649 N N . SER B 1 150 ? 347.002 469.817 561.669 1.00 47.84 149 SER B N 1
ATOM 2650 C CA . SER B 1 150 ? 346.389 468.749 562.448 1.00 47.30 149 SER B CA 1
ATOM 2651 C C . SER B 1 150 ? 347.393 467.720 562.946 1.00 45.82 149 SER B C 1
ATOM 2652 O O . SER B 1 150 ? 346.997 466.788 563.654 1.00 49.13 149 SER B O 1
ATOM 2655 N N . CYS B 1 151 ? 348.673 467.857 562.599 1.00 45.51 150 CYS B N 1
ATOM 2656 C CA . CYS B 1 151 ? 349.673 466.903 563.058 1.00 46.71 150 CYS B CA 1
ATOM 2657 C C . CYS B 1 151 ? 349.994 467.061 564.538 1.00 47.63 150 CYS B C 1
ATOM 2658 O O . CYS B 1 151 ? 350.608 466.164 565.123 1.00 50.68 150 CYS B O 1
ATOM 2661 N N . TYR B 1 152 ? 349.590 468.170 565.154 1.00 39.07 151 TYR B N 1
ATOM 2662 C CA . TYR B 1 152 ? 349.905 468.452 566.547 1.00 40.36 151 TYR B CA 1
ATOM 2663 C C . TYR B 1 152 ? 348.740 468.173 567.486 1.00 43.00 151 TYR B C 1
ATOM 2664 O O . TYR B 1 152 ? 348.777 468.604 568.642 1.00 51.18 151 TYR B O 1
ATOM 2673 N N . ASP B 1 153 ? 347.709 467.467 567.016 1.00 41.81 152 ASP B N 1
ATOM 2674 C CA . ASP B 1 153 ? 346.531 467.235 567.846 1.00 39.79 152 ASP B CA 1
ATOM 2675 C C . ASP B 1 153 ? 346.867 466.431 569.095 1.00 44.21 152 ASP B C 1
ATOM 2676 O O . ASP B 1 153 ? 346.239 466.624 570.142 1.00 44.33 152 ASP B O 1
ATOM 2681 N N . GLY B 1 154 ? 347.851 465.534 569.010 1.00 46.91 153 GLY B N 1
ATOM 2682 C CA . GLY B 1 154 ? 348.240 464.775 570.188 1.00 42.77 153 GLY B CA 1
ATOM 2683 C C . GLY B 1 154 ? 348.776 465.659 571.297 1.00 45.24 153 GLY B C 1
ATOM 2684 O O . GLY B 1 154 ? 348.359 465.552 572.454 1.00 51.44 153 GLY B O 1
ATOM 2685 N N . ILE B 1 155 ? 349.698 466.563 570.955 1.00 35.24 154 ILE B N 1
ATOM 2686 C CA . ILE B 1 155 ? 350.225 467.468 571.968 1.00 30.81 154 ILE B CA 1
ATOM 2687 C C . ILE B 1 155 ? 349.160 468.461 572.407 1.00 38.22 154 ILE B C 1
ATOM 2688 O O . ILE B 1 155 ? 349.156 468.894 573.563 1.00 43.90 154 ILE B O 1
ATOM 2693 N N . ILE B 1 156 ? 348.234 468.828 571.518 1.00 40.83 155 ILE B N 1
ATOM 2694 C CA . ILE B 1 156 ? 347.149 469.717 571.926 1.00 39.10 155 ILE B CA 1
ATOM 2695 C C . ILE B 1 156 ? 346.304 469.051 573.005 1.00 42.13 155 ILE B C 1
ATOM 2696 O O . ILE B 1 156 ? 345.994 469.656 574.036 1.00 47.10 155 ILE B O 1
ATOM 2701 N N . THR B 1 157 ? 345.932 467.787 572.787 1.00 37.65 156 THR B N 1
ATOM 2702 C CA . THR B 1 157 ? 345.143 467.067 573.783 1.00 34.77 156 THR B CA 1
ATOM 2703 C C . THR B 1 157 ? 345.924 466.880 575.077 1.00 40.52 156 THR B C 1
ATOM 2704 O O . THR B 1 157 ? 345.369 467.033 576.173 1.00 45.50 156 THR B O 1
ATOM 2708 N N . ALA B 1 158 ? 347.214 466.548 574.973 1.00 34.32 157 ALA B N 1
ATOM 2709 C CA . ALA B 1 158 ? 348.020 466.355 576.173 1.00 28.15 157 ALA B CA 1
ATOM 2710 C C . ALA B 1 158 ? 348.125 467.641 576.983 1.00 33.07 157 ALA B C 1
ATOM 2711 O O . ALA B 1 158 ? 348.036 467.616 578.215 1.00 41.78 157 ALA B O 1
ATOM 2713 N N . ILE B 1 159 ? 348.316 468.776 576.309 1.00 35.33 158 ILE B N 1
ATOM 2714 C CA . ILE B 1 159 ? 348.403 470.054 577.004 1.00 26.50 158 ILE B CA 1
ATOM 2715 C C . ILE B 1 159 ? 347.059 470.422 577.620 1.00 28.94 158 ILE B C 1
ATOM 2716 O O . ILE B 1 159 ? 346.994 470.898 578.759 1.00 33.63 158 ILE B O 1
ATOM 2721 N N . GLU B 1 160 ? 345.968 470.202 576.884 1.00 33.96 159 GLU B N 1
ATOM 2722 C CA . GLU B 1 160 ? 344.647 470.561 577.389 1.00 32.70 159 GLU B CA 1
ATOM 2723 C C . GLU B 1 160 ? 344.277 469.742 578.617 1.00 38.68 159 GLU B C 1
ATOM 2724 O O . GLU B 1 160 ? 343.695 470.271 579.571 1.00 39.69 159 GLU B O 1
ATOM 2730 N N . THR B 1 161 ? 344.602 468.448 578.615 1.00 33.41 160 THR B N 1
ATOM 2731 C CA . THR B 1 161 ? 344.164 467.589 579.709 1.00 29.62 160 THR B CA 1
ATOM 2732 C C . THR B 1 161 ? 345.121 467.633 580.895 1.00 35.71 160 THR B C 1
ATOM 2733 O O . THR B 1 161 ? 344.677 467.706 582.046 1.00 41.62 160 THR B O 1
ATOM 2737 N N . LEU B 1 162 ? 346.428 467.595 580.644 1.00 36.81 161 LEU B N 1
ATOM 2738 C CA . LEU B 1 162 ? 347.404 467.492 581.725 1.00 31.46 161 LEU B CA 1
ATOM 2739 C C . LEU B 1 162 ? 347.826 468.860 582.255 1.00 35.04 161 LEU B C 1
ATOM 2740 O O . LEU B 1 162 ? 347.635 469.160 583.437 1.00 43.11 161 LEU B O 1
ATOM 2745 N N . SER B 1 163 ? 348.402 469.697 581.392 1.00 35.81 162 SER B N 1
ATOM 2746 C CA . SER B 1 163 ? 348.932 470.994 581.814 1.00 38.99 162 SER B CA 1
ATOM 2747 C C . SER B 1 163 ? 347.811 472.027 581.764 1.00 37.05 162 SER B C 1
ATOM 2748 O O . SER B 1 163 ? 347.674 472.806 580.819 1.00 38.40 162 SER B O 1
ATOM 2751 N N . GLU B 1 164 ? 346.994 472.028 582.815 1.00 42.46 163 GLU B N 1
ATOM 2752 C CA . GLU B 1 164 ? 345.887 472.967 582.939 1.00 46.54 163 GLU B CA 1
ATOM 2753 C C . GLU B 1 164 ? 346.216 474.154 583.832 1.00 51.06 163 GLU B C 1
ATOM 2754 O O . GLU B 1 164 ? 345.832 475.285 583.518 1.00 51.93 163 GLU B O 1
ATOM 2760 N N . GLU B 1 165 ? 346.920 473.924 584.940 1.00 51.77 164 GLU B N 1
ATOM 2761 C CA . GLU B 1 165 ? 347.361 474.987 585.831 1.00 48.69 164 GLU B CA 1
ATOM 2762 C C . GLU B 1 165 ? 348.817 475.367 585.594 1.00 50.26 164 GLU B C 1
ATOM 2763 O O . GLU B 1 165 ? 349.438 475.998 586.455 1.00 51.33 164 GLU B O 1
ATOM 2769 N N . ASN B 1 166 ? 349.371 474.992 584.441 1.00 51.09 165 ASN B N 1
ATOM 2770 C CA . ASN B 1 166 ? 350.787 475.193 584.168 1.00 47.09 165 ASN B CA 1
ATOM 2771 C C . ASN B 1 166 ? 351.038 475.698 582.752 1.00 45.31 165 ASN B C 1
ATOM 2772 O O . ASN B 1 166 ? 352.160 475.559 582.251 1.00 47.73 165 ASN B O 1
ATOM 2777 N N . LEU B 1 167 ? 350.042 476.284 582.095 1.00 39.88 166 LEU B N 1
ATOM 2778 C CA . LEU B 1 167 ? 350.145 476.629 580.685 1.00 44.45 166 LEU B CA 1
ATOM 2779 C C . LEU B 1 167 ? 350.504 478.099 580.499 1.00 40.69 166 LEU B C 1
ATOM 2780 O O . LEU B 1 167 ? 349.878 478.984 581.089 1.00 39.47 166 LEU B O 1
ATOM 2785 N N . THR B 1 168 ? 351.540 478.339 579.696 1.00 35.74 167 THR B N 1
ATOM 2786 C CA . THR B 1 168 ? 351.932 479.662 579.234 1.00 28.30 167 THR B CA 1
ATOM 2787 C C . THR B 1 168 ? 352.399 479.530 577.791 1.00 33.97 167 THR B C 1
ATOM 2788 O O . THR B 1 168 ? 352.448 478.429 577.234 1.00 47.75 167 THR B O 1
ATOM 2792 N N . LEU B 1 169 ? 352.739 480.661 577.174 1.00 30.30 168 LEU B N 1
ATOM 2793 C CA . LEU B 1 169 ? 353.186 480.618 575.785 1.00 28.71 168 LEU B CA 1
ATOM 2794 C C . LEU B 1 169 ? 354.530 479.912 575.653 1.00 36.17 168 LEU B C 1
ATOM 2795 O O . LEU B 1 169 ? 354.746 479.156 574.699 1.00 34.01 168 LEU B O 1
ATOM 2800 N N . ALA B 1 170 ? 355.445 480.144 576.596 1.00 27.74 169 ALA B N 1
ATOM 2801 C CA . ALA B 1 170 ? 356.772 479.544 576.505 1.00 27.80 169 ALA B CA 1
ATOM 2802 C C . ALA B 1 170 ? 356.702 478.025 576.604 1.00 33.20 169 ALA B C 1
ATOM 2803 O O . ALA B 1 170 ? 357.324 477.310 575.809 1.00 43.28 169 ALA B O 1
ATOM 2805 N N . PHE B 1 171 ? 355.947 477.514 577.578 1.00 26.50 170 PHE B N 1
ATOM 2806 C CA . PHE B 1 171 ? 355.826 476.069 577.742 1.00 20.49 170 PHE B CA 1
ATOM 2807 C C . PHE B 1 171 ? 355.148 475.432 576.536 1.00 28.02 170 PHE B C 1
ATOM 2808 O O . PHE B 1 171 ? 355.568 474.366 576.067 1.00 40.47 170 PHE B O 1
ATOM 2816 N N . VAL B 1 172 ? 354.098 476.073 576.020 1.00 24.79 171 VAL B N 1
ATOM 2817 C CA . VAL B 1 172 ? 353.400 475.541 574.854 1.00 22.12 171 VAL B CA 1
ATOM 2818 C C . VAL B 1 172 ? 354.333 475.495 573.653 1.00 29.10 171 VAL B C 1
ATOM 2819 O O . VAL B 1 172 ? 354.377 474.498 572.923 1.00 40.80 171 VAL B O 1
ATOM 2823 N N . LYS B 1 173 ? 355.103 476.563 573.436 1.00 25.28 172 LYS B N 1
ATOM 2824 C CA . LYS B 1 173 ? 356.047 476.581 572.323 1.00 23.01 172 LYS B CA 1
ATOM 2825 C C . LYS B 1 173 ? 357.108 475.501 572.479 1.00 35.21 172 LYS B C 1
ATOM 2826 O O . LYS B 1 173 ? 357.498 474.854 571.498 1.00 41.51 172 LYS B O 1
ATOM 2832 N N . ASN B 1 174 ? 357.602 475.305 573.703 1.00 33.09 173 ASN B N 1
ATOM 2833 C CA . ASN B 1 174 ? 358.618 474.284 573.930 1.00 24.88 173 ASN B CA 1
ATOM 2834 C C . ASN B 1 174 ? 358.076 472.892 573.632 1.00 33.18 173 ASN B C 1
ATOM 2835 O O . ASN B 1 174 ? 358.750 472.083 572.984 1.00 45.82 173 ASN B O 1
ATOM 2840 N N . ARG B 1 175 ? 356.853 472.600 574.081 1.00 27.09 174 ARG B N 1
ATOM 2841 C CA . ARG B 1 175 ? 356.255 471.302 573.777 1.00 31.15 174 ARG B CA 1
ATOM 2842 C C . ARG B 1 175 ? 356.019 471.141 572.279 1.00 30.60 174 ARG B C 1
ATOM 2843 O O . ARG B 1 175 ? 356.213 470.051 571.720 1.00 45.69 174 ARG B O 1
ATOM 2851 N N . LEU B 1 176 ? 355.598 472.218 571.611 1.00 14.28 175 LEU B N 1
ATOM 2852 C CA . LEU B 1 176 ? 355.353 472.149 570.175 1.00 21.04 175 LEU B CA 1
ATOM 2853 C C . LEU B 1 176 ? 356.633 471.849 569.408 1.00 35.63 175 LEU B C 1
ATOM 2854 O O . LEU B 1 176 ? 356.625 471.047 568.472 1.00 50.35 175 LEU B O 1
ATOM 2859 N N . LEU B 1 177 ? 357.742 472.488 569.784 1.00 30.29 176 LEU B N 1
ATOM 2860 C CA . LEU B 1 177 ? 359.021 472.168 569.151 1.00 30.41 176 LEU B CA 1
ATOM 2861 C C . LEU B 1 177 ? 359.447 470.737 569.464 1.00 37.95 176 LEU B C 1
ATOM 2862 O O . LEU B 1 177 ? 359.923 470.006 568.577 1.00 43.45 176 LEU B O 1
ATOM 2867 N N . ASP B 1 178 ? 359.276 470.322 570.723 1.00 43.80 177 ASP B N 1
ATOM 2868 C CA . ASP B 1 178 ? 359.621 468.964 571.118 1.00 43.88 177 ASP B CA 1
ATOM 2869 C C . ASP B 1 178 ? 358.924 467.937 570.243 1.00 50.04 177 ASP B C 1
ATOM 2870 O O . ASP B 1 178 ? 359.545 466.952 569.829 1.00 55.80 177 ASP B O 1
ATOM 2875 N N . GLN B 1 179 ? 357.643 468.142 569.943 1.00 45.56 178 GLN B N 1
ATOM 2876 C CA . GLN B 1 179 ? 356.964 467.170 569.096 1.00 48.02 178 GLN B CA 1
ATOM 2877 C C . GLN B 1 179 ? 357.090 467.447 567.604 1.00 49.89 178 GLN B C 1
ATOM 2878 O O . GLN B 1 179 ? 356.843 466.536 566.808 1.00 59.33 178 GLN B O 1
ATOM 2884 N N . GLU B 1 180 ? 357.487 468.651 567.185 1.00 48.01 179 GLU B N 1
ATOM 2885 C CA . GLU B 1 180 ? 357.790 468.801 565.767 1.00 47.88 179 GLU B CA 1
ATOM 2886 C C . GLU B 1 180 ? 359.060 468.052 565.417 1.00 50.42 179 GLU B C 1
ATOM 2887 O O . GLU B 1 180 ? 359.227 467.626 564.272 1.00 53.34 179 GLU B O 1
ATOM 2893 N N . ILE B 1 181 ? 359.960 467.876 566.387 1.00 58.67 180 ILE B N 1
ATOM 2894 C CA . ILE B 1 181 ? 361.109 467.002 566.153 1.00 62.78 180 ILE B CA 1
ATOM 2895 C C . ILE B 1 181 ? 360.633 465.607 565.752 1.00 61.42 180 ILE B C 1
ATOM 2896 O O . ILE B 1 181 ? 361.064 465.047 564.735 1.00 58.49 180 ILE B O 1
ATOM 2901 N N . LYS B 1 182 ? 359.701 465.047 566.528 1.00 63.41 181 LYS B N 1
ATOM 2902 C CA . LYS B 1 182 ? 359.179 463.715 566.235 1.00 61.23 181 LYS B CA 1
ATOM 2903 C C . LYS B 1 182 ? 358.400 463.694 564.927 1.00 59.13 181 LYS B C 1
ATOM 2904 O O . LYS B 1 182 ? 358.485 462.725 564.165 1.00 65.84 181 LYS B O 1
ATOM 2910 N N . ILE B 1 183 ? 357.620 464.743 564.657 1.00 58.38 182 ILE B N 1
ATOM 2911 C CA . ILE B 1 183 ? 356.830 464.785 563.429 1.00 60.71 182 ILE B CA 1
ATOM 2912 C C . ILE B 1 183 ? 357.739 464.820 562.206 1.00 64.72 182 ILE B C 1
ATOM 2913 O O . ILE B 1 183 ? 357.497 464.120 561.215 1.00 65.89 182 ILE B O 1
ATOM 2918 N N . LYS B 1 184 ? 358.799 465.629 562.255 1.00 72.92 183 LYS B N 1
ATOM 2919 C CA . LYS B 1 184 ? 359.760 465.660 561.158 1.00 74.13 183 LYS B CA 1
ATOM 2920 C C . LYS B 1 184 ? 360.470 464.321 561.015 1.00 74.80 183 LYS B C 1
ATOM 2921 O O . LYS B 1 184 ? 360.744 463.873 559.896 1.00 73.33 183 LYS B O 1
ATOM 2927 N N . ASN B 1 185 ? 360.781 463.669 562.139 1.00 78.69 184 ASN B N 1
ATOM 2928 C CA . ASN B 1 185 ? 361.370 462.335 562.066 1.00 76.66 184 ASN B CA 1
ATOM 2929 C C . ASN B 1 185 ? 360.419 461.337 561.416 1.00 76.47 184 ASN B C 1
ATOM 2930 O O . ASN B 1 185 ? 360.865 460.419 560.719 1.00 76.48 184 ASN B O 1
ATOM 2935 N N . ASP B 1 186 ? 359.118 461.498 561.631 1.00 80.54 185 ASP B N 1
ATOM 2936 C CA . ASP B 1 186 ? 358.113 460.582 561.092 1.00 80.84 185 ASP B CA 1
ATOM 2937 C C . ASP B 1 186 ? 357.540 461.122 559.782 1.00 82.24 185 ASP B C 1
ATOM 2938 O O . ASP B 1 186 ? 356.353 461.429 559.662 1.00 79.86 185 ASP B O 1
ATOM 2943 N N . HIS B 1 187 ? 358.411 461.228 558.785 1.00 87.55 186 HIS B N 1
ATOM 2944 C CA . HIS B 1 187 ? 358.010 461.688 557.460 1.00 87.34 186 HIS B CA 1
ATOM 2945 C C . HIS B 1 187 ? 358.967 461.172 556.391 1.00 85.35 186 HIS B C 1
ATOM 2946 O O . HIS B 1 187 ? 359.282 461.878 555.434 1.00 83.51 186 HIS B O 1
ATOM 2953 N N . ALA C 1 4 ? 377.297 509.643 581.115 1.00 69.48 3 ALA C N 1
ATOM 2954 C CA . ALA C 1 4 ? 375.963 509.171 581.467 1.00 71.37 3 ALA C CA 1
ATOM 2955 C C . ALA C 1 4 ? 375.024 509.249 580.268 1.00 71.92 3 ALA C C 1
ATOM 2956 O O . ALA C 1 4 ? 374.051 508.501 580.180 1.00 71.14 3 ALA C O 1
ATOM 2958 N N . LYS C 1 5 ? 375.324 510.159 579.348 1.00 57.43 4 LYS C N 1
ATOM 2959 C CA . LYS C 1 5 ? 374.553 510.347 578.121 1.00 53.49 4 LYS C CA 1
ATOM 2960 C C . LYS C 1 5 ? 375.331 509.694 576.981 1.00 52.85 4 LYS C C 1
ATOM 2961 O O . LYS C 1 5 ? 376.137 510.338 576.308 1.00 50.69 4 LYS C O 1
ATOM 2967 N N . ARG C 1 6 ? 375.086 508.400 576.771 1.00 55.22 5 ARG C N 1
ATOM 2968 C CA . ARG C 1 6 ? 375.783 507.630 575.748 1.00 56.35 5 ARG C CA 1
ATOM 2969 C C . ARG C 1 6 ? 375.054 507.629 574.412 1.00 54.21 5 ARG C C 1
ATOM 2970 O O . ARG C 1 6 ? 375.279 506.731 573.589 1.00 54.31 5 ARG C O 1
ATOM 2978 N N . ASN C 1 7 ? 374.187 508.612 574.167 1.00 42.28 6 ASN C N 1
ATOM 2979 C CA . ASN C 1 7 ? 373.419 508.682 572.932 1.00 40.95 6 ASN C CA 1
ATOM 2980 C C . ASN C 1 7 ? 374.003 509.683 571.942 1.00 39.32 6 ASN C C 1
ATOM 2981 O O . ASN C 1 7 ? 373.342 510.039 570.962 1.00 36.04 6 ASN C O 1
ATOM 2986 N N . ILE C 1 8 ? 375.226 510.145 572.178 1.00 38.83 7 ILE C N 1
ATOM 2987 C CA . ILE C 1 8 ? 375.903 511.082 571.291 1.00 30.52 7 ILE C CA 1
ATOM 2988 C C . ILE C 1 8 ? 376.913 510.305 570.462 1.00 29.96 7 ILE C C 1
ATOM 2989 O O . ILE C 1 8 ? 377.815 509.662 571.010 1.00 35.83 7 ILE C O 1
ATOM 2994 N N . LYS C 1 9 ? 376.764 510.357 569.149 1.00 33.03 8 LYS C N 1
ATOM 2995 C CA . LYS C 1 9 ? 377.736 509.724 568.273 1.00 31.74 8 LYS C CA 1
ATOM 2996 C C . LYS C 1 9 ? 379.043 510.507 568.316 1.00 37.37 8 LYS C C 1
ATOM 2997 O O . LYS C 1 9 ? 379.020 511.740 568.221 1.00 39.50 8 LYS C O 1
ATOM 3003 N N . PRO C 1 10 ? 380.188 509.844 568.472 1.00 35.12 9 PRO C N 1
ATOM 3004 C CA . PRO C 1 10 ? 381.461 510.572 568.509 1.00 25.75 9 PRO C CA 1
ATOM 3005 C C . PRO C 1 10 ? 381.687 511.358 567.226 1.00 31.73 9 PRO C C 1
ATOM 3006 O O . PRO C 1 10 ? 381.336 510.913 566.132 1.00 46.07 9 PRO C O 1
ATOM 3010 N N . PHE C 1 11 ? 382.276 512.540 567.374 1.00 13.60 10 PHE C N 1
ATOM 3011 C CA . PHE C 1 11 ? 382.465 513.437 566.242 1.00 14.20 10 PHE C CA 1
ATOM 3012 C C . PHE C 1 11 ? 383.530 512.887 565.305 1.00 31.85 10 PHE C C 1
ATOM 3013 O O . PHE C 1 11 ? 384.660 512.620 565.725 1.00 32.99 10 PHE C O 1
ATOM 3021 N N . ASP C 1 12 ? 383.174 512.732 564.030 1.00 43.42 11 ASP C N 1
ATOM 3022 C CA . ASP C 1 12 ? 384.096 512.255 563.007 1.00 30.71 11 ASP C CA 1
ATOM 3023 C C . ASP C 1 12 ? 384.064 513.154 561.777 1.00 32.92 11 ASP C C 1
ATOM 3024 O O . ASP C 1 12 ? 384.268 512.687 560.655 1.00 35.85 11 ASP C O 1
ATOM 3029 N N . GLY C 1 13 ? 383.807 514.444 561.972 1.00 37.02 12 GLY C N 1
ATOM 3030 C CA . GLY C 1 13 ? 383.766 515.381 560.871 1.00 38.34 12 GLY C CA 1
ATOM 3031 C C . GLY C 1 13 ? 382.446 515.467 560.141 1.00 43.14 12 GLY C C 1
ATOM 3032 O O . GLY C 1 13 ? 382.363 516.175 559.132 1.00 43.86 12 GLY C O 1
ATOM 3033 N N . GLU C 1 14 ? 381.413 514.774 560.613 1.00 46.13 13 GLU C N 1
ATOM 3034 C CA . GLU C 1 14 ? 380.102 514.794 559.981 1.00 37.18 13 GLU C CA 1
ATOM 3035 C C . GLU C 1 14 ? 379.047 515.180 561.004 1.00 39.40 13 GLU C C 1
ATOM 3036 O O . GLU C 1 14 ? 379.090 514.727 562.152 1.00 41.09 13 GLU C O 1
ATOM 3042 N N . LYS C 1 15 ? 378.102 516.019 560.577 1.00 38.75 14 LYS C N 1
ATOM 3043 C CA . LYS C 1 15 ? 376.986 516.461 561.411 1.00 30.86 14 LYS C CA 1
ATOM 3044 C C . LYS C 1 15 ? 377.493 517.121 562.695 1.00 31.81 14 LYS C C 1
ATOM 3045 O O . LYS C 1 15 ? 377.236 516.663 563.808 1.00 39.98 14 LYS C O 1
ATOM 3051 N N . TYR C 1 16 ? 378.231 518.216 562.515 1.00 29.73 15 TYR C N 1
ATOM 3052 C CA . TYR C 1 16 ? 378.802 518.904 563.667 1.00 25.83 15 TYR C CA 1
ATOM 3053 C C . TYR C 1 16 ? 377.744 519.651 564.464 1.00 27.14 15 TYR C C 1
ATOM 3054 O O . TYR C 1 16 ? 377.883 519.796 565.682 1.00 41.19 15 TYR C O 1
ATOM 3063 N N . ALA C 1 17 ? 376.694 520.144 563.805 1.00 24.57 16 ALA C N 1
ATOM 3064 C CA . ALA C 1 17 ? 375.660 520.883 564.520 1.00 21.28 16 ALA C CA 1
ATOM 3065 C C . ALA C 1 17 ? 374.956 519.996 565.537 1.00 27.98 16 ALA C C 1
ATOM 3066 O O . ALA C 1 17 ? 374.741 520.400 566.686 1.00 35.12 16 ALA C O 1
ATOM 3068 N N . ILE C 1 18 ? 374.603 518.775 565.135 1.00 23.52 17 ILE C N 1
ATOM 3069 C CA . ILE C 1 18 ? 373.932 517.849 566.043 1.00 13.95 17 ILE C CA 1
ATOM 3070 C C . ILE C 1 18 ? 374.851 517.474 567.198 1.00 20.76 17 ILE C C 1
ATOM 3071 O O . ILE C 1 18 ? 374.427 517.429 568.360 1.00 29.71 17 ILE C O 1
ATOM 3076 N N . TRP C 1 19 ? 376.120 517.190 566.897 1.00 20.67 18 TRP C N 1
ATOM 3077 C CA . TRP C 1 19 ? 377.064 516.824 567.946 1.00 17.46 18 TRP C CA 1
ATOM 3078 C C . TRP C 1 19 ? 377.242 517.959 568.944 1.00 24.03 18 TRP C C 1
ATOM 3079 O O . TRP C 1 19 ? 377.245 517.730 570.157 1.00 34.73 18 TRP C O 1
ATOM 3090 N N . LYS C 1 20 ? 377.387 519.190 568.452 1.00 22.36 19 LYS C N 1
ATOM 3091 C CA . LYS C 1 20 ? 377.550 520.327 569.349 1.00 16.14 19 LYS C CA 1
ATOM 3092 C C . LYS C 1 20 ? 376.295 520.564 570.177 1.00 25.36 19 LYS C C 1
ATOM 3093 O O . LYS C 1 20 ? 376.386 520.880 571.366 1.00 29.03 19 LYS C O 1
ATOM 3099 N N . PHE C 1 21 ? 375.115 520.420 569.570 1.00 22.85 20 PHE C N 1
ATOM 3100 C CA . PHE C 1 21 ? 373.877 520.598 570.321 1.00 16.80 20 PHE C CA 1
ATOM 3101 C C . PHE C 1 21 ? 373.757 519.568 571.437 1.00 22.77 20 PHE C C 1
ATOM 3102 O O . PHE C 1 21 ? 373.424 519.910 572.578 1.00 33.93 20 PHE C O 1
ATOM 3110 N N . ARG C 1 22 ? 374.039 518.301 571.129 1.00 20.58 21 ARG C N 1
ATOM 3111 C CA . ARG C 1 22 ? 373.945 517.260 572.147 1.00 21.71 21 ARG C CA 1
ATOM 3112 C C . ARG C 1 22 ? 374.999 517.445 573.231 1.00 29.63 21 ARG C C 1
ATOM 3113 O O . ARG C 1 22 ? 374.719 517.236 574.417 1.00 35.55 21 ARG C O 1
ATOM 3121 N N . ILE C 1 23 ? 376.214 517.845 572.848 1.00 30.41 22 ILE C N 1
ATOM 3122 C CA . ILE C 1 23 ? 377.265 518.082 573.833 1.00 21.44 22 ILE C CA 1
ATOM 3123 C C . ILE C 1 23 ? 376.887 519.237 574.749 1.00 25.43 22 ILE C C 1
ATOM 3124 O O . ILE C 1 23 ? 377.085 519.169 575.966 1.00 34.87 22 ILE C O 1
ATOM 3129 N N . ARG C 1 24 ? 376.341 520.315 574.184 1.00 29.44 23 ARG C N 1
ATOM 3130 C CA . ARG C 1 24 ? 375.930 521.448 575.003 1.00 28.00 23 ARG C CA 1
ATOM 3131 C C . ARG C 1 24 ? 374.791 521.067 575.939 1.00 35.42 23 ARG C C 1
ATOM 3132 O O . ARG C 1 24 ? 374.763 521.496 577.097 1.00 41.81 23 ARG C O 1
ATOM 3140 N N . ALA C 1 25 ? 373.843 520.259 575.458 1.00 32.70 24 ALA C N 1
ATOM 3141 C CA . ALA C 1 25 ? 372.767 519.797 576.329 1.00 28.99 24 ALA C CA 1
ATOM 3142 C C . ALA C 1 25 ? 373.309 518.952 577.474 1.00 32.02 24 ALA C C 1
ATOM 3143 O O . ALA C 1 25 ? 372.893 519.112 578.628 1.00 39.40 24 ALA C O 1
ATOM 3145 N N . LEU C 1 26 ? 374.247 518.051 577.176 1.00 34.79 25 LEU C N 1
ATOM 3146 C CA . LEU C 1 26 ? 374.835 517.219 578.220 1.00 33.94 25 LEU C CA 1
ATOM 3147 C C . LEU C 1 26 ? 375.615 518.057 579.226 1.00 34.39 25 LEU C C 1
ATOM 3148 O O . LEU C 1 26 ? 375.547 517.811 580.435 1.00 38.53 25 LEU C O 1
ATOM 3153 N N . LEU C 1 27 ? 376.367 519.048 578.744 1.00 35.72 26 LEU C N 1
ATOM 3154 C CA . LEU C 1 27 ? 377.117 519.915 579.645 1.00 32.40 26 LEU C CA 1
ATOM 3155 C C . LEU C 1 27 ? 376.181 520.728 580.529 1.00 36.94 26 LEU C C 1
ATOM 3156 O O . LEU C 1 27 ? 376.451 520.921 581.720 1.00 42.67 26 LEU C O 1
ATOM 3161 N N . ALA C 1 28 ? 375.076 521.218 579.962 1.00 38.79 27 ALA C N 1
ATOM 3162 C CA . ALA C 1 28 ? 374.093 521.936 580.764 1.00 39.16 27 ALA C CA 1
ATOM 3163 C C . ALA C 1 28 ? 373.439 521.025 581.790 1.00 41.10 27 ALA C C 1
ATOM 3164 O O . ALA C 1 28 ? 373.068 521.481 582.877 1.00 45.36 27 ALA C O 1
ATOM 3166 N N . GLU C 1 29 ? 373.281 519.741 581.462 1.00 44.60 28 GLU C N 1
ATOM 3167 C CA . GLU C 1 29 ? 372.717 518.799 582.423 1.00 42.90 28 GLU C CA 1
ATOM 3168 C C . GLU C 1 29 ? 373.609 518.663 583.650 1.00 47.68 28 GLU C C 1
ATOM 3169 O O . GLU C 1 29 ? 373.115 518.576 584.780 1.00 52.69 28 GLU C O 1
ATOM 3175 N N . GLN C 1 30 ? 374.924 518.650 583.450 1.00 45.93 29 GLN C N 1
ATOM 3176 C CA . GLN C 1 30 ? 375.880 518.481 584.536 1.00 45.92 29 GLN C CA 1
ATOM 3177 C C . GLN C 1 30 ? 376.238 519.790 585.229 1.00 47.18 29 GLN C C 1
ATOM 3178 O O . GLN C 1 30 ? 377.163 519.797 586.048 1.00 49.10 29 GLN C O 1
ATOM 3184 N N . ASP C 1 31 ? 375.533 520.882 584.925 1.00 54.83 30 ASP C N 1
ATOM 3185 C CA . ASP C 1 31 ? 375.832 522.203 585.484 1.00 54.58 30 ASP C CA 1
ATOM 3186 C C . ASP C 1 31 ? 377.269 522.617 585.180 1.00 57.54 30 ASP C C 1
ATOM 3187 O O . ASP C 1 31 ? 377.959 523.205 586.014 1.00 59.36 30 ASP C O 1
ATOM 3192 N N . VAL C 1 32 ? 377.719 522.306 583.968 1.00 56.44 31 VAL C N 1
ATOM 3193 C CA . VAL C 1 32 ? 379.080 522.606 583.546 1.00 52.68 31 VAL C CA 1
ATOM 3194 C C . VAL C 1 32 ? 379.129 523.580 582.375 1.00 53.03 31 VAL C C 1
ATOM 3195 O O . VAL C 1 32 ? 380.182 524.196 582.138 1.00 57.99 31 VAL C O 1
ATOM 3199 N N . LEU C 1 33 ? 378.015 523.803 581.673 1.00 51.06 32 LEU C N 1
ATOM 3200 C CA . LEU C 1 33 ? 378.010 524.669 580.499 1.00 47.61 32 LEU C CA 1
ATOM 3201 C C . LEU C 1 33 ? 378.436 526.095 580.816 1.00 51.89 32 LEU C C 1
ATOM 3202 O O . LEU C 1 33 ? 378.752 526.855 579.894 1.00 53.71 32 LEU C O 1
ATOM 3207 N N . LYS C 1 34 ? 378.440 526.482 582.094 1.00 63.69 33 LYS C N 1
ATOM 3208 C CA . LYS C 1 34 ? 378.915 527.807 582.470 1.00 58.88 33 LYS C CA 1
ATOM 3209 C C . LYS C 1 34 ? 380.379 528.017 582.109 1.00 57.50 33 LYS C C 1
ATOM 3210 O O . LYS C 1 34 ? 380.811 529.165 581.964 1.00 59.72 33 LYS C O 1
ATOM 3216 N N . VAL C 1 35 ? 381.153 526.941 581.970 1.00 58.23 34 VAL C N 1
ATOM 3217 C CA . VAL C 1 35 ? 382.543 527.077 581.546 1.00 59.42 34 VAL C CA 1
ATOM 3218 C C . VAL C 1 35 ? 382.613 527.532 580.094 1.00 61.67 34 VAL C C 1
ATOM 3219 O O . VAL C 1 35 ? 383.353 528.461 579.751 1.00 64.57 34 VAL C O 1
ATOM 3223 N N . VAL C 1 36 ? 381.841 526.884 579.221 1.00 61.98 35 VAL C N 1
ATOM 3224 C CA . VAL C 1 36 ? 381.862 527.233 577.804 1.00 59.12 35 VAL C CA 1
ATOM 3225 C C . VAL C 1 36 ? 381.194 528.582 577.568 1.00 62.39 35 VAL C C 1
ATOM 3226 O O . VAL C 1 36 ? 381.689 529.409 576.793 1.00 61.26 35 VAL C O 1
ATOM 3230 N N . ASP C 1 37 ? 380.064 528.828 578.228 1.00 74.34 36 ASP C N 1
ATOM 3231 C CA . ASP C 1 37 ? 379.243 530.004 577.969 1.00 74.04 36 ASP C CA 1
ATOM 3232 C C . ASP C 1 37 ? 379.565 531.178 578.883 1.00 75.31 36 ASP C C 1
ATOM 3233 O O . ASP C 1 37 ? 379.725 532.304 578.402 1.00 73.35 36 ASP C O 1
ATOM 3238 N N . GLY C 1 38 ? 379.666 530.946 580.189 1.00 81.95 37 GLY C N 1
ATOM 3239 C CA . GLY C 1 38 ? 379.854 532.038 581.119 1.00 80.96 37 GLY C CA 1
ATOM 3240 C C . GLY C 1 38 ? 381.223 532.681 581.006 1.00 83.24 37 GLY C C 1
ATOM 3241 O O . GLY C 1 38 ? 382.173 532.119 580.461 1.00 80.90 37 GLY C O 1
ATOM 3242 N N . LEU C 1 39 ? 381.311 533.897 581.536 1.00 92.38 38 LEU C N 1
ATOM 3243 C CA . LEU C 1 39 ? 382.557 534.646 581.512 1.00 91.92 38 LEU C CA 1
ATOM 3244 C C . LEU C 1 39 ? 383.572 534.034 582.471 1.00 91.20 38 LEU C C 1
ATOM 3245 O O . LEU C 1 39 ? 383.218 533.418 583.480 1.00 91.19 38 LEU C O 1
ATOM 3250 N N . MET C 1 40 ? 384.844 534.209 582.145 1.00 99.75 39 MET C N 1
ATOM 3251 C CA . MET C 1 40 ? 385.920 533.694 582.982 1.00 99.17 39 MET C CA 1
ATOM 3252 C C . MET C 1 40 ? 385.972 534.464 584.295 1.00 100.91 39 MET C C 1
ATOM 3253 O O . MET C 1 40 ? 386.098 535.695 584.275 1.00 101.89 39 MET C O 1
ATOM 3258 N N . PRO C 1 41 ? 385.875 533.800 585.444 1.00 100.32 40 PRO C N 1
ATOM 3259 C CA . PRO C 1 41 ? 385.942 534.521 586.719 1.00 101.23 40 PRO C CA 1
ATOM 3260 C C . PRO C 1 41 ? 387.325 535.102 586.961 1.00 102.70 40 PRO C C 1
ATOM 3261 O O . PRO C 1 41 ? 388.334 534.601 586.458 1.00 104.46 40 PRO C O 1
ATOM 3265 N N . ASN C 1 42 ? 387.358 536.185 587.741 1.00 104.37 41 ASN C N 1
ATOM 3266 C CA . ASN C 1 42 ? 388.629 536.833 588.054 1.00 104.35 41 ASN C CA 1
ATOM 3267 C C . ASN C 1 42 ? 389.545 535.904 588.840 1.00 104.16 41 ASN C C 1
ATOM 3268 O O . ASN C 1 42 ? 390.749 535.831 588.568 1.00 104.33 41 ASN C O 1
ATOM 3273 N N . GLU C 1 43 ? 388.996 535.189 589.818 1.00 103.60 42 GLU C N 1
ATOM 3274 C CA . GLU C 1 43 ? 389.750 534.241 590.626 1.00 103.37 42 GLU C CA 1
ATOM 3275 C C . GLU C 1 43 ? 389.160 532.851 590.440 1.00 103.80 42 GLU C C 1
ATOM 3276 O O . GLU C 1 43 ? 387.948 532.663 590.584 1.00 104.82 42 GLU C O 1
ATOM 3282 N N . VAL C 1 44 ? 390.016 531.886 590.125 1.00 99.72 43 VAL C N 1
ATOM 3283 C CA . VAL C 1 44 ? 389.573 530.517 589.896 1.00 100.40 43 VAL C CA 1
ATOM 3284 C C . VAL C 1 44 ? 389.404 529.810 591.232 1.00 99.39 43 VAL C C 1
ATOM 3285 O O . VAL C 1 44 ? 390.198 529.999 592.162 1.00 96.64 43 VAL C O 1
ATOM 3289 N N . ASP C 1 45 ? 388.363 528.994 591.332 1.00 94.11 44 ASP C N 1
ATOM 3290 C CA . ASP C 1 45 ? 388.051 528.241 592.536 1.00 93.79 44 ASP C CA 1
ATOM 3291 C C . ASP C 1 45 ? 388.155 526.748 592.244 1.00 91.20 44 ASP C C 1
ATOM 3292 O O . ASP C 1 45 ? 388.372 526.327 591.106 1.00 92.17 44 ASP C O 1
ATOM 3297 N N . ASP C 1 46 ? 388.002 525.942 593.297 1.00 85.68 45 ASP C N 1
ATOM 3298 C CA . ASP C 1 46 ? 388.011 524.494 593.121 1.00 84.48 45 ASP C CA 1
ATOM 3299 C C . ASP C 1 46 ? 386.827 524.036 592.279 1.00 84.84 45 ASP C C 1
ATOM 3300 O O . ASP C 1 46 ? 386.959 523.123 591.456 1.00 87.02 45 ASP C O 1
ATOM 3305 N N . SER C 1 47 ? 385.661 524.658 592.475 1.00 79.37 46 SER C N 1
ATOM 3306 C CA . SER C 1 47 ? 384.489 524.300 591.684 1.00 78.88 46 SER C CA 1
ATOM 3307 C C . SER C 1 47 ? 384.707 524.599 590.207 1.00 78.27 46 SER C C 1
ATOM 3308 O O . SER C 1 47 ? 384.329 523.800 589.343 1.00 79.64 46 SER C O 1
ATOM 3311 N N . TRP C 1 48 ? 385.314 525.747 589.896 1.00 71.06 47 TRP C N 1
ATOM 3312 C CA . TRP C 1 48 ? 385.563 526.088 588.499 1.00 70.58 47 TRP C CA 1
ATOM 3313 C C . TRP C 1 48 ? 386.557 525.126 587.861 1.00 72.15 47 TRP C C 1
ATOM 3314 O O . TRP C 1 48 ? 386.387 524.729 586.703 1.00 73.97 47 TRP C O 1
ATOM 3325 N N . LYS C 1 49 ? 387.605 524.746 588.595 1.00 71.07 48 LYS C N 1
ATOM 3326 C CA . LYS C 1 49 ? 388.562 523.783 588.061 1.00 67.92 48 LYS C CA 1
ATOM 3327 C C . LYS C 1 49 ? 387.912 522.423 587.844 1.00 68.22 48 LYS C C 1
ATOM 3328 O O . LYS C 1 49 ? 388.182 521.752 586.840 1.00 69.79 48 LYS C O 1
ATOM 3334 N N . LYS C 1 50 ? 387.055 521.998 588.775 1.00 65.24 49 LYS C N 1
ATOM 3335 C CA . LYS C 1 50 ? 386.338 520.740 588.598 1.00 65.22 49 LYS C CA 1
ATOM 3336 C C . LYS C 1 50 ? 385.426 520.797 587.380 1.00 67.04 49 LYS C C 1
ATOM 3337 O O . LYS C 1 50 ? 385.334 519.827 586.618 1.00 68.11 49 LYS C O 1
ATOM 3343 N N . ALA C 1 51 ? 384.745 521.927 587.178 1.00 59.20 50 ALA C N 1
ATOM 3344 C CA . ALA C 1 51 ? 383.886 522.076 586.010 1.00 55.67 50 ALA C CA 1
ATOM 3345 C C . ALA C 1 51 ? 384.695 522.040 584.720 1.00 62.41 50 ALA C C 1
ATOM 3346 O O . ALA C 1 51 ? 384.277 521.423 583.734 1.00 69.70 50 ALA C O 1
ATOM 3348 N N . GLU C 1 52 ? 385.854 522.700 584.706 1.00 61.44 51 GLU C N 1
ATOM 3349 C CA . GLU C 1 52 ? 386.707 522.667 583.523 1.00 55.95 51 GLU C CA 1
ATOM 3350 C C . GLU C 1 52 ? 387.180 521.251 583.226 1.00 51.67 51 GLU C C 1
ATOM 3351 O O . GLU C 1 52 ? 387.164 520.811 582.068 1.00 55.61 51 GLU C O 1
ATOM 3357 N N . ARG C 1 53 ? 387.601 520.520 584.261 1.00 54.58 52 ARG C N 1
ATOM 3358 C CA . ARG C 1 53 ? 388.021 519.137 584.065 1.00 53.80 52 ARG C CA 1
ATOM 3359 C C . ARG C 1 53 ? 386.878 518.288 583.530 1.00 54.09 52 ARG C C 1
ATOM 3360 O O . ARG C 1 53 ? 387.072 517.478 582.618 1.00 59.99 52 ARG C O 1
ATOM 3368 N N . CYS C 1 54 ? 385.674 518.464 584.081 1.00 47.22 53 CYS C N 1
ATOM 3369 C CA . CYS C 1 54 ? 384.535 517.671 583.633 1.00 47.68 53 CYS C CA 1
ATOM 3370 C C . CYS C 1 54 ? 384.182 517.975 582.183 1.00 47.32 53 CYS C C 1
ATOM 3371 O O . CYS C 1 54 ? 383.910 517.059 581.400 1.00 55.99 53 CYS C O 1
ATOM 3374 N N . ALA C 1 55 ? 384.184 519.256 581.804 1.00 33.38 54 ALA C N 1
ATOM 3375 C CA . ALA C 1 55 ? 383.867 519.618 580.426 1.00 29.06 54 ALA C CA 1
ATOM 3376 C C . ALA C 1 55 ? 384.906 519.069 579.458 1.00 39.00 54 ALA C C 1
ATOM 3377 O O . ALA C 1 55 ? 384.560 518.516 578.405 1.00 41.19 54 ALA C O 1
ATOM 3379 N N . LYS C 1 56 ? 386.189 519.214 579.799 1.00 44.43 55 LYS C N 1
ATOM 3380 C CA . LYS C 1 56 ? 387.237 518.697 578.928 1.00 35.36 55 LYS C CA 1
ATOM 3381 C C . LYS C 1 56 ? 387.145 517.184 578.802 1.00 43.46 55 LYS C C 1
ATOM 3382 O O . LYS C 1 56 ? 387.305 516.636 577.706 1.00 51.90 55 LYS C O 1
ATOM 3388 N N . SER C 1 57 ? 386.870 516.490 579.909 1.00 36.21 56 SER C N 1
ATOM 3389 C CA . SER C 1 57 ? 386.752 515.038 579.865 1.00 30.79 56 SER C CA 1
ATOM 3390 C C . SER C 1 57 ? 385.554 514.601 579.035 1.00 31.29 56 SER C C 1
ATOM 3391 O O . SER C 1 57 ? 385.640 513.623 578.286 1.00 44.31 56 SER C O 1
ATOM 3394 N N . THR C 1 58 ? 384.426 515.305 579.154 1.00 25.06 57 THR C N 1
ATOM 3395 C CA . THR C 1 58 ? 383.255 514.963 578.352 1.00 31.07 57 THR C CA 1
ATOM 3396 C C . THR C 1 58 ? 383.537 515.149 576.866 1.00 34.92 57 THR C C 1
ATOM 3397 O O . THR C 1 58 ? 383.230 514.273 576.045 1.00 44.05 57 THR C O 1
ATOM 3401 N N . ILE C 1 59 ? 384.145 516.281 576.504 1.00 26.84 58 ILE C N 1
ATOM 3402 C CA . ILE C 1 59 ? 384.445 516.534 575.098 1.00 17.55 58 ILE C CA 1
ATOM 3403 C C . ILE C 1 59 ? 385.440 515.506 574.574 1.00 25.02 58 ILE C C 1
ATOM 3404 O O . ILE C 1 59 ? 385.321 515.032 573.438 1.00 39.34 58 ILE C O 1
ATOM 3409 N N . ILE C 1 60 ? 386.424 515.132 575.394 1.00 28.86 59 ILE C N 1
ATOM 3410 C CA . ILE C 1 60 ? 387.380 514.104 574.993 1.00 25.30 59 ILE C CA 1
ATOM 3411 C C . ILE C 1 60 ? 386.675 512.772 574.783 1.00 23.39 59 ILE C C 1
ATOM 3412 O O . ILE C 1 60 ? 386.955 512.048 573.820 1.00 32.94 59 ILE C O 1
ATOM 3417 N N . GLU C 1 61 ? 385.748 512.427 575.678 1.00 33.06 60 GLU C N 1
ATOM 3418 C CA . GLU C 1 61 ? 385.029 511.165 575.554 1.00 29.78 60 GLU C CA 1
ATOM 3419 C C . GLU C 1 61 ? 384.217 511.114 574.270 1.00 31.11 60 GLU C C 1
ATOM 3420 O O . GLU C 1 61 ? 384.192 510.086 573.584 1.00 34.50 60 GLU C O 1
ATOM 3426 N N . TYR C 1 62 ? 383.547 512.212 573.923 1.00 30.63 61 TYR C N 1
ATOM 3427 C CA . TYR C 1 62 ? 382.681 512.234 572.751 1.00 25.53 61 TYR C CA 1
ATOM 3428 C C . TYR C 1 62 ? 383.385 512.780 571.514 1.00 31.01 61 TYR C C 1
ATOM 3429 O O . TYR C 1 62 ? 382.751 513.411 570.663 1.00 37.88 61 TYR C O 1
ATOM 3438 N N . LEU C 1 63 ? 384.689 512.543 571.401 1.00 26.32 62 LEU C N 1
ATOM 3439 C CA . LEU C 1 63 ? 385.460 512.833 570.202 1.00 15.96 62 LEU C CA 1
ATOM 3440 C C . LEU C 1 63 ? 386.091 511.542 569.703 1.00 19.59 62 LEU C C 1
ATOM 3441 O O . LEU C 1 63 ? 386.598 510.744 570.496 1.00 26.79 62 LEU C O 1
ATOM 3446 N N . SER C 1 64 ? 386.061 511.338 568.390 1.00 22.82 63 SER C N 1
ATOM 3447 C CA . SER C 1 64 ? 386.628 510.126 567.824 1.00 19.54 63 SER C CA 1
ATOM 3448 C C . SER C 1 64 ? 388.151 510.156 567.919 1.00 26.49 63 SER C C 1
ATOM 3449 O O . SER C 1 64 ? 388.767 511.188 568.196 1.00 38.72 63 SER C O 1
ATOM 3452 N N . ASP C 1 65 ? 388.761 508.993 567.683 1.00 28.86 64 ASP C N 1
ATOM 3453 C CA . ASP C 1 65 ? 390.213 508.886 567.778 1.00 28.33 64 ASP C CA 1
ATOM 3454 C C . ASP C 1 65 ? 390.910 509.776 566.759 1.00 33.80 64 ASP C C 1
ATOM 3455 O O . ASP C 1 65 ? 392.039 510.221 566.992 1.00 36.67 64 ASP C O 1
ATOM 3460 N N . SER C 1 66 ? 390.258 510.046 565.628 1.00 34.46 65 SER C N 1
ATOM 3461 C CA . SER C 1 66 ? 390.856 510.911 564.619 1.00 32.23 65 SER C CA 1
ATOM 3462 C C . SER C 1 66 ? 390.882 512.365 565.068 1.00 31.85 65 SER C C 1
ATOM 3463 O O . SER C 1 66 ? 391.784 513.115 564.681 1.00 30.21 65 SER C O 1
ATOM 3466 N N . PHE C 1 67 ? 389.911 512.779 565.878 1.00 28.47 66 PHE C N 1
ATOM 3467 C CA . PHE C 1 67 ? 389.762 514.171 566.275 1.00 15.52 66 PHE C CA 1
ATOM 3468 C C . PHE C 1 67 ? 390.283 514.448 567.677 1.00 22.05 66 PHE C C 1
ATOM 3469 O O . PHE C 1 67 ? 390.019 515.523 568.222 1.00 29.98 66 PHE C O 1
ATOM 3477 N N . LEU C 1 68 ? 391.015 513.508 568.276 1.00 26.65 67 LEU C N 1
ATOM 3478 C CA . LEU C 1 68 ? 391.571 513.746 569.601 1.00 25.71 67 LEU C CA 1
ATOM 3479 C C . LEU C 1 68 ? 392.695 514.771 569.583 1.00 26.91 67 LEU C C 1
ATOM 3480 O O . LEU C 1 68 ? 393.070 515.277 570.645 1.00 35.96 67 LEU C O 1
ATOM 3485 N N . ASN C 1 69 ? 393.240 515.089 568.407 1.00 23.53 68 ASN C N 1
ATOM 3486 C CA . ASN C 1 69 ? 394.291 516.095 568.326 1.00 27.72 68 ASN C CA 1
ATOM 3487 C C . ASN C 1 69 ? 393.793 517.483 568.702 1.00 32.97 68 ASN C C 1
ATOM 3488 O O . ASN C 1 69 ? 394.605 518.346 569.049 1.00 38.37 68 ASN C O 1
ATOM 3493 N N . PHE C 1 70 ? 392.481 517.718 568.642 1.00 28.42 69 PHE C N 1
ATOM 3494 C CA . PHE C 1 70 ? 391.921 518.991 569.075 1.00 26.93 69 PHE C CA 1
ATOM 3495 C C . PHE C 1 70 ? 391.972 519.173 570.584 1.00 34.69 69 PHE C C 1
ATOM 3496 O O . PHE C 1 70 ? 391.768 520.294 571.060 1.00 44.96 69 PHE C O 1
ATOM 3504 N N . ALA C 1 71 ? 392.238 518.111 571.343 1.00 35.48 70 ALA C N 1
ATOM 3505 C CA . ALA C 1 71 ? 392.272 518.184 572.794 1.00 31.34 70 ALA C CA 1
ATOM 3506 C C . ALA C 1 71 ? 393.606 517.772 573.398 1.00 37.78 70 ALA C C 1
ATOM 3507 O O . ALA C 1 71 ? 393.761 517.858 574.622 1.00 35.15 70 ALA C O 1
ATOM 3509 N N . THR C 1 72 ? 394.569 517.326 572.588 1.00 45.71 71 THR C N 1
ATOM 3510 C CA . THR C 1 72 ? 395.859 516.912 573.133 1.00 43.95 71 THR C CA 1
ATOM 3511 C C . THR C 1 72 ? 396.585 518.079 573.787 1.00 42.85 71 THR C C 1
ATOM 3512 O O . THR C 1 72 ? 397.184 517.925 574.858 1.00 44.47 71 THR C O 1
ATOM 3516 N N . SER C 1 73 ? 396.547 519.251 573.160 1.00 46.00 72 SER C N 1
ATOM 3517 C CA . SER C 1 73 ? 397.195 520.421 573.732 1.00 52.98 72 SER C CA 1
ATOM 3518 C C . SER C 1 73 ? 396.487 520.850 575.012 1.00 55.50 72 SER C C 1
ATOM 3519 O O . SER C 1 73 ? 395.290 520.618 575.198 1.00 53.70 72 SER C O 1
ATOM 3522 N N . ASP C 1 74 ? 397.247 521.485 575.905 1.00 60.23 73 ASP C N 1
ATOM 3523 C CA . ASP C 1 74 ? 396.730 521.917 577.203 1.00 60.22 73 ASP C CA 1
ATOM 3524 C C . ASP C 1 74 ? 395.856 523.150 576.995 1.00 60.93 73 ASP C C 1
ATOM 3525 O O . ASP C 1 74 ? 396.250 524.290 577.250 1.00 62.16 73 ASP C O 1
ATOM 3530 N N . ILE C 1 75 ? 394.637 522.906 576.519 1.00 51.69 74 ILE C N 1
ATOM 3531 C CA . ILE C 1 75 ? 393.669 523.963 576.266 1.00 56.97 74 ILE C CA 1
ATOM 3532 C C . ILE C 1 75 ? 392.357 523.602 576.944 1.00 53.43 74 ILE C C 1
ATOM 3533 O O . ILE C 1 75 ? 392.045 522.425 577.152 1.00 52.34 74 ILE C O 1
ATOM 3538 N N . THR C 1 76 ? 391.587 524.628 577.291 1.00 51.66 75 THR C N 1
ATOM 3539 C CA . THR C 1 76 ? 390.314 524.423 577.959 1.00 49.16 75 THR C CA 1
ATOM 3540 C C . THR C 1 76 ? 389.274 523.894 576.974 1.00 53.21 75 THR C C 1
ATOM 3541 O O . THR C 1 76 ? 389.466 523.903 575.755 1.00 59.43 75 THR C O 1
ATOM 3545 N N . ALA C 1 77 ? 388.153 523.420 577.524 1.00 52.81 76 ALA C N 1
ATOM 3546 C CA . ALA C 1 77 ? 387.066 522.932 576.683 1.00 51.10 76 ALA C CA 1
ATOM 3547 C C . ALA C 1 77 ? 386.499 524.039 575.809 1.00 55.88 76 ALA C C 1
ATOM 3548 O O . ALA C 1 77 ? 386.065 523.782 574.678 1.00 60.43 76 ALA C O 1
ATOM 3550 N N . ARG C 1 78 ? 386.494 525.274 576.313 1.00 57.75 77 ARG C N 1
ATOM 3551 C CA . ARG C 1 78 ? 386.030 526.399 575.511 1.00 51.54 77 ARG C CA 1
ATOM 3552 C C . ARG C 1 78 ? 386.884 526.567 574.263 1.00 55.41 77 ARG C C 1
ATOM 3553 O O . ARG C 1 78 ? 386.357 526.796 573.171 1.00 58.24 77 ARG C O 1
ATOM 3561 N N . GLN C 1 79 ? 388.206 526.444 574.402 1.00 52.64 78 GLN C N 1
ATOM 3562 C CA . GLN C 1 79 ? 389.085 526.555 573.243 1.00 49.10 78 GLN C CA 1
ATOM 3563 C C . GLN C 1 79 ? 388.850 525.416 572.258 1.00 49.84 78 GLN C C 1
ATOM 3564 O O . GLN C 1 79 ? 388.888 525.622 571.039 1.00 57.37 78 GLN C O 1
ATOM 3570 N N . ILE C 1 80 ? 388.618 524.205 572.768 1.00 40.58 79 ILE C N 1
ATOM 3571 C CA . ILE C 1 80 ? 388.353 523.066 571.893 1.00 40.39 79 ILE C CA 1
ATOM 3572 C C . ILE C 1 80 ? 387.093 523.315 571.076 1.00 47.89 79 ILE C C 1
ATOM 3573 O O . ILE C 1 80 ? 387.067 523.106 569.855 1.00 53.72 79 ILE C O 1
ATOM 3578 N N . LEU C 1 81 ? 386.031 523.776 571.738 1.00 43.79 80 LEU C N 1
ATOM 3579 C CA . LEU C 1 81 ? 384.797 524.062 571.017 1.00 38.10 80 LEU C CA 1
ATOM 3580 C C . LEU C 1 81 ? 384.968 525.227 570.052 1.00 39.74 80 LEU C C 1
ATOM 3581 O O . LEU C 1 81 ? 384.372 525.219 568.972 1.00 39.54 80 LEU C O 1
ATOM 3586 N N . GLU C 1 82 ? 385.778 526.227 570.409 1.00 46.42 81 GLU C N 1
ATOM 3587 C CA . GLU C 1 82 ? 386.019 527.340 569.496 1.00 45.50 81 GLU C CA 1
ATOM 3588 C C . GLU C 1 82 ? 386.734 526.874 568.235 1.00 46.79 81 GLU C C 1
ATOM 3589 O O . GLU C 1 82 ? 386.391 527.298 567.126 1.00 51.76 81 GLU C O 1
ATOM 3595 N N . ASN C 1 83 ? 387.737 526.006 568.383 1.00 41.25 82 ASN C N 1
ATOM 3596 C CA . ASN C 1 83 ? 388.425 525.472 567.211 1.00 41.93 82 ASN C CA 1
ATOM 3597 C C . ASN C 1 83 ? 387.488 524.621 566.363 1.00 42.77 82 ASN C C 1
ATOM 3598 O O . ASN C 1 83 ? 387.466 524.740 565.128 1.00 47.75 82 ASN C O 1
ATOM 3603 N N . LEU C 1 84 ? 386.695 523.763 567.008 1.00 34.86 83 LEU C N 1
ATOM 3604 C CA . LEU C 1 84 ? 385.764 522.927 566.260 1.00 32.78 83 LEU C CA 1
ATOM 3605 C C . LEU C 1 84 ? 384.733 523.776 565.529 1.00 35.28 83 LEU C C 1
ATOM 3606 O O . LEU C 1 84 ? 384.305 523.426 564.425 1.00 38.90 83 LEU C O 1
ATOM 3611 N N . ASP C 1 85 ? 384.324 524.897 566.125 1.00 37.04 84 ASP C N 1
ATOM 3612 C CA . ASP C 1 85 ? 383.436 525.824 565.432 1.00 29.57 84 ASP C CA 1
ATOM 3613 C C . ASP C 1 85 ? 384.136 526.459 564.240 1.00 35.57 84 ASP C C 1
ATOM 3614 O O . ASP C 1 85 ? 383.602 526.468 563.126 1.00 45.26 84 ASP C O 1
ATOM 3619 N N . ALA C 1 86 ? 385.347 526.977 564.452 1.00 35.41 85 ALA C N 1
ATOM 3620 C CA . ALA C 1 86 ? 386.075 527.624 563.367 1.00 36.31 85 ALA C CA 1
ATOM 3621 C C . ALA C 1 86 ? 386.284 526.680 562.194 1.00 41.36 85 ALA C C 1
ATOM 3622 O O . ALA C 1 86 ? 386.435 527.132 561.054 1.00 41.03 85 ALA C O 1
ATOM 3624 N N . VAL C 1 87 ? 386.293 525.374 562.445 1.00 42.41 86 VAL C N 1
ATOM 3625 C CA . VAL C 1 87 ? 386.435 524.432 561.339 1.00 33.61 86 VAL C CA 1
ATOM 3626 C C . VAL C 1 87 ? 385.088 523.952 560.784 1.00 34.94 86 VAL C C 1
ATOM 3627 O O . VAL C 1 87 ? 384.990 523.652 559.590 1.00 33.28 86 VAL C O 1
ATOM 3631 N N . TYR C 1 88 ? 384.031 523.891 561.608 1.00 37.04 87 TYR C N 1
ATOM 3632 C CA . TYR C 1 88 ? 382.805 523.222 561.183 1.00 28.14 87 TYR C CA 1
ATOM 3633 C C . TYR C 1 88 ? 381.509 523.944 561.543 1.00 35.01 87 TYR C C 1
ATOM 3634 O O . TYR C 1 88 ? 380.439 523.333 561.430 1.00 40.10 87 TYR C O 1
ATOM 3643 N N . GLU C 1 89 ? 381.544 525.208 561.971 1.00 41.77 88 GLU C N 1
ATOM 3644 C CA . GLU C 1 89 ? 380.333 525.816 562.521 1.00 39.41 88 GLU C CA 1
ATOM 3645 C C . GLU C 1 89 ? 379.295 526.085 561.438 1.00 44.92 88 GLU C C 1
ATOM 3646 O O . GLU C 1 89 ? 378.200 525.512 561.453 1.00 49.23 88 GLU C O 1
ATOM 3652 N N . ARG C 1 90 ? 379.619 526.955 560.487 1.00 46.36 89 ARG C N 1
ATOM 3653 C CA . ARG C 1 90 ? 378.651 527.406 559.498 1.00 47.46 89 ARG C CA 1
ATOM 3654 C C . ARG C 1 90 ? 378.679 526.586 558.216 1.00 45.99 89 ARG C C 1
ATOM 3655 O O . ARG C 1 90 ? 377.925 526.890 557.287 1.00 46.83 89 ARG C O 1
ATOM 3663 N N . LYS C 1 91 ? 379.522 525.561 558.143 1.00 39.00 90 LYS C N 1
ATOM 3664 C CA . LYS C 1 91 ? 379.636 524.775 556.924 1.00 37.74 90 LYS C CA 1
ATOM 3665 C C . LYS C 1 91 ? 378.408 523.893 556.738 1.00 40.15 90 LYS C C 1
ATOM 3666 O O . LYS C 1 91 ? 377.904 523.292 557.690 1.00 38.16 90 LYS C O 1
ATOM 3672 N N . SER C 1 92 ? 377.925 523.824 555.501 1.00 43.91 91 SER C N 1
ATOM 3673 C CA . SER C 1 92 ? 376.742 523.032 555.198 1.00 37.67 91 SER C CA 1
ATOM 3674 C C . SER C 1 92 ? 377.061 521.543 555.242 1.00 40.55 91 SER C C 1
ATOM 3675 O O . SER C 1 92 ? 378.175 521.112 554.937 1.00 41.71 91 SER C O 1
ATOM 3678 N N . LEU C 1 93 ? 376.059 520.752 555.625 1.00 43.84 92 LEU C N 1
ATOM 3679 C CA . LEU C 1 93 ? 376.222 519.309 555.743 1.00 40.40 92 LEU C CA 1
ATOM 3680 C C . LEU C 1 93 ? 376.014 518.591 554.416 1.00 38.87 92 LEU C C 1
ATOM 3681 O O . LEU C 1 93 ? 376.718 517.620 554.122 1.00 41.86 92 LEU C O 1
ATOM 3686 N N . ALA C 1 94 ? 375.060 519.047 553.614 1.00 39.98 93 ALA C N 1
ATOM 3687 C CA . ALA C 1 94 ? 374.755 518.432 552.329 1.00 37.88 93 ALA C CA 1
ATOM 3688 C C . ALA C 1 94 ? 374.015 519.458 551.479 1.00 41.93 93 ALA C C 1
ATOM 3689 O O . ALA C 1 94 ? 373.859 520.618 551.873 1.00 45.12 93 ALA C O 1
ATOM 3691 N N . SER C 1 95 ? 373.556 519.029 550.308 1.00 36.19 94 SER C N 1
ATOM 3692 C CA . SER C 1 95 ? 372.800 519.883 549.399 1.00 39.63 94 SER C CA 1
ATOM 3693 C C . SER C 1 95 ? 371.318 519.573 549.569 1.00 44.17 94 SER C C 1
ATOM 3694 O O . SER C 1 95 ? 370.857 518.492 549.190 1.00 49.54 94 SER C O 1
ATOM 3697 N N . GLN C 1 96 ? 370.575 520.518 550.148 1.00 38.07 95 GLN C N 1
ATOM 3698 C CA . GLN C 1 96 ? 369.146 520.307 550.349 1.00 32.22 95 GLN C CA 1
ATOM 3699 C C . GLN C 1 96 ? 368.408 520.201 549.022 1.00 33.19 95 GLN C C 1
ATOM 3700 O O . GLN C 1 96 ? 367.494 519.382 548.881 1.00 38.27 95 GLN C O 1
ATOM 3706 N N . LEU C 1 97 ? 368.777 521.029 548.043 1.00 26.25 96 LEU C N 1
ATOM 3707 C CA . LEU C 1 97 ? 368.120 520.962 546.742 1.00 20.63 96 LEU C CA 1
ATOM 3708 C C . LEU C 1 97 ? 368.372 519.623 546.064 1.00 28.34 96 LEU C C 1
ATOM 3709 O O . LEU C 1 97 ? 367.461 519.046 545.463 1.00 35.98 96 LEU C O 1
ATOM 3714 N N . ALA C 1 98 ? 369.602 519.111 546.146 1.00 30.06 97 ALA C N 1
ATOM 3715 C CA . ALA C 1 98 ? 369.900 517.816 545.543 1.00 31.26 97 ALA C CA 1
ATOM 3716 C C . ALA C 1 98 ? 369.124 516.697 546.223 1.00 33.85 97 ALA C C 1
ATOM 3717 O O . ALA C 1 98 ? 368.565 515.819 545.553 1.00 42.89 97 ALA C O 1
ATOM 3719 N N . LEU C 1 99 ? 369.073 516.715 547.556 1.00 31.92 98 LEU C N 1
ATOM 3720 C CA . LEU C 1 99 ? 368.332 515.688 548.280 1.00 25.02 98 LEU C CA 1
ATOM 3721 C C . LEU C 1 99 ? 366.847 515.751 547.958 1.00 31.35 98 LEU C C 1
ATOM 3722 O O . LEU C 1 99 ? 366.198 514.715 547.784 1.00 41.77 98 LEU C O 1
ATOM 3727 N N . ARG C 1 100 ? 366.289 516.958 547.871 1.00 25.92 99 ARG C N 1
ATOM 3728 C CA . ARG C 1 100 ? 364.871 517.084 547.565 1.00 20.10 99 ARG C CA 1
ATOM 3729 C C . ARG C 1 100 ? 364.570 516.701 546.123 1.00 26.53 99 ARG C C 1
ATOM 3730 O O . ARG C 1 100 ? 363.501 516.149 545.845 1.00 38.00 99 ARG C O 1
ATOM 3738 N N . LYS C 1 101 ? 365.487 516.982 545.196 1.00 22.87 100 LYS C N 1
ATOM 3739 C CA . LYS C 1 101 ? 365.314 516.515 543.826 1.00 24.17 100 LYS C CA 1
ATOM 3740 C C . LYS C 1 101 ? 365.336 514.996 543.763 1.00 29.53 100 LYS C C 1
ATOM 3741 O O . LYS C 1 101 ? 364.563 514.385 543.016 1.00 37.59 100 LYS C O 1
ATOM 3747 N N . ARG C 1 102 ? 366.226 514.368 544.533 1.00 30.09 101 ARG C N 1
ATOM 3748 C CA . ARG C 1 102 ? 366.256 512.910 544.587 1.00 28.39 101 ARG C CA 1
ATOM 3749 C C . ARG C 1 102 ? 364.979 512.354 545.206 1.00 28.18 101 ARG C C 1
ATOM 3750 O O . ARG C 1 102 ? 364.463 511.323 544.760 1.00 29.36 101 ARG C O 1
ATOM 3758 N N . LEU C 1 103 ? 364.462 513.019 546.239 1.00 30.92 102 LEU C N 1
ATOM 3759 C CA . LEU C 1 103 ? 363.241 512.558 546.894 1.00 25.17 102 LEU C CA 1
ATOM 3760 C C . LEU C 1 103 ? 362.030 512.690 545.978 1.00 29.13 102 LEU C C 1
ATOM 3761 O O . LEU C 1 103 ? 361.185 511.790 545.926 1.00 36.75 102 LEU C O 1
ATOM 3766 N N . LEU C 1 104 ? 361.925 513.807 545.255 1.00 33.82 103 LEU C N 1
ATOM 3767 C CA . LEU C 1 104 ? 360.789 514.007 544.363 1.00 27.83 103 LEU C CA 1
ATOM 3768 C C . LEU C 1 104 ? 360.827 513.052 543.179 1.00 27.23 103 LEU C C 1
ATOM 3769 O O . LEU C 1 104 ? 359.774 512.700 542.636 1.00 32.59 103 LEU C O 1
ATOM 3774 N N . SER C 1 105 ? 362.016 512.628 542.765 1.00 28.34 104 SER C N 1
ATOM 3775 C CA . SER C 1 105 ? 362.170 511.689 541.663 1.00 33.29 104 SER C CA 1
ATOM 3776 C C . SER C 1 105 ? 362.049 510.237 542.102 1.00 34.70 104 SER C C 1
ATOM 3777 O O . SER C 1 105 ? 362.143 509.342 541.256 1.00 35.95 104 SER C O 1
ATOM 3780 N N . LEU C 1 106 ? 361.853 509.983 543.392 1.00 31.80 105 LEU C N 1
ATOM 3781 C CA . LEU C 1 106 ? 361.733 508.617 543.881 1.00 32.19 105 LEU C CA 1
ATOM 3782 C C . LEU C 1 106 ? 360.455 507.980 543.353 1.00 35.30 105 LEU C C 1
ATOM 3783 O O . LEU C 1 106 ? 359.388 508.599 543.366 1.00 45.16 105 LEU C O 1
ATOM 3788 N N . LYS C 1 107 ? 360.567 506.741 542.881 1.00 31.44 106 LYS C N 1
ATOM 3789 C CA . LYS C 1 107 ? 359.427 505.997 542.369 1.00 31.73 106 LYS C CA 1
ATOM 3790 C C . LYS C 1 107 ? 359.575 504.536 542.759 1.00 37.11 106 LYS C C 1
ATOM 3791 O O . LYS C 1 107 ? 360.674 503.980 542.698 1.00 43.36 106 LYS C O 1
ATOM 3797 N N . LEU C 1 108 ? 358.467 503.920 543.159 1.00 40.86 107 LEU C N 1
ATOM 3798 C CA . LEU C 1 108 ? 358.494 502.514 543.533 1.00 45.22 107 LEU C CA 1
ATOM 3799 C C . LEU C 1 108 ? 358.592 501.643 542.289 1.00 46.46 107 LEU C C 1
ATOM 3800 O O . LEU C 1 108 ? 357.818 501.806 541.341 1.00 47.61 107 LEU C O 1
ATOM 3805 N N . SER C 1 109 ? 359.545 500.719 542.291 1.00 56.94 108 SER C N 1
ATOM 3806 C CA . SER C 1 109 ? 359.739 499.794 541.187 1.00 59.30 108 SER C CA 1
ATOM 3807 C C . SER C 1 109 ? 359.053 498.466 541.481 1.00 60.14 108 SER C C 1
ATOM 3808 O O . SER C 1 109 ? 358.782 498.118 542.633 1.00 64.62 108 SER C O 1
ATOM 3811 N N . SER C 1 110 ? 358.768 497.723 540.409 1.00 65.88 109 SER C N 1
ATOM 3812 C CA . SER C 1 110 ? 358.062 496.453 540.554 1.00 71.44 109 SER C CA 1
ATOM 3813 C C . SER C 1 110 ? 358.880 495.448 541.354 1.00 70.72 109 SER C C 1
ATOM 3814 O O . SER C 1 110 ? 358.340 494.737 542.210 1.00 68.49 109 SER C O 1
ATOM 3817 N N . GLU C 1 111 ? 360.185 495.369 541.087 1.00 72.92 110 GLU C N 1
ATOM 3818 C CA . GLU C 1 111 ? 361.028 494.411 541.795 1.00 74.12 110 GLU C CA 1
ATOM 3819 C C . GLU C 1 111 ? 361.138 494.753 543.276 1.00 76.45 110 GLU C C 1
ATOM 3820 O O . GLU C 1 111 ? 361.106 493.859 544.130 1.00 77.47 110 GLU C O 1
ATOM 3826 N N . MET C 1 112 ? 361.267 496.036 543.600 1.00 64.91 111 MET C N 1
ATOM 3827 C CA . MET C 1 112 ? 361.438 496.446 544.986 1.00 60.46 111 MET C CA 1
ATOM 3828 C C . MET C 1 112 ? 360.138 496.291 545.763 1.00 57.61 111 MET C C 1
ATOM 3829 O O . MET C 1 112 ? 359.054 496.603 545.263 1.00 58.55 111 MET C O 1
ATOM 3834 N N . SER C 1 113 ? 360.251 495.804 546.994 1.00 51.60 112 SER C N 1
ATOM 3835 C CA . SER C 1 113 ? 359.116 495.710 547.895 1.00 51.12 112 SER C CA 1
ATOM 3836 C C . SER C 1 113 ? 358.908 497.038 548.615 1.00 50.63 112 SER C C 1
ATOM 3837 O O . SER C 1 113 ? 359.727 497.955 548.531 1.00 58.95 112 SER C O 1
ATOM 3840 N N . LEU C 1 114 ? 357.789 497.140 549.333 1.00 39.94 113 LEU C N 1
ATOM 3841 C CA . LEU C 1 114 ? 357.498 498.377 550.046 1.00 34.68 113 LEU C CA 1
ATOM 3842 C C . LEU C 1 114 ? 358.411 498.588 551.243 1.00 37.53 113 LEU C C 1
ATOM 3843 O O . LEU C 1 114 ? 358.582 499.730 551.672 1.00 49.73 113 LEU C O 1
ATOM 3848 N N . LEU C 1 115 ? 358.999 497.527 551.794 1.00 40.20 114 LEU C N 1
ATOM 3849 C CA . LEU C 1 115 ? 359.896 497.702 552.933 1.00 37.72 114 LEU C CA 1
ATOM 3850 C C . LEU C 1 115 ? 361.166 498.436 552.523 1.00 43.71 114 LEU C C 1
ATOM 3851 O O . LEU C 1 115 ? 361.593 499.383 553.195 1.00 46.86 114 LEU C O 1
ATOM 3856 N N . SER C 1 116 ? 361.786 498.015 551.419 1.00 42.44 115 SER C N 1
ATOM 3857 C CA . SER C 1 116 ? 362.988 498.691 550.943 1.00 40.27 115 SER C CA 1
ATOM 3858 C C . SER C 1 116 ? 362.684 500.118 550.505 1.00 42.07 115 SER C C 1
ATOM 3859 O O . SER C 1 116 ? 363.476 501.035 550.757 1.00 48.28 115 SER C O 1
ATOM 3862 N N . HIS C 1 117 ? 361.543 500.324 549.843 1.00 35.04 116 HIS C N 1
ATOM 3863 C CA . HIS C 1 117 ? 361.155 501.672 549.445 1.00 33.34 116 HIS C CA 1
ATOM 3864 C C . HIS C 1 117 ? 360.935 502.561 550.662 1.00 35.58 116 HIS C C 1
ATOM 3865 O O . HIS C 1 117 ? 361.343 503.727 550.671 1.00 42.56 116 HIS C O 1
ATOM 3872 N N . PHE C 1 118 ? 360.295 502.024 551.701 1.00 29.73 117 PHE C N 1
ATOM 3873 C CA . PHE C 1 118 ? 360.091 502.790 552.924 1.00 25.09 117 PHE C CA 1
ATOM 3874 C C . PHE C 1 118 ? 361.417 503.107 553.595 1.00 35.02 117 PHE C C 1
ATOM 3875 O O . PHE C 1 118 ? 361.596 504.199 554.140 1.00 43.28 117 PHE C O 1
ATOM 3883 N N . HIS C 1 119 ? 362.357 502.161 553.575 1.00 39.49 118 HIS C N 1
ATOM 3884 C CA . HIS C 1 119 ? 363.673 502.423 554.147 1.00 39.27 118 HIS C CA 1
ATOM 3885 C C . HIS C 1 119 ? 364.393 503.534 553.394 1.00 43.59 118 HIS C C 1
ATOM 3886 O O . HIS C 1 119 ? 365.005 504.416 554.008 1.00 47.21 118 HIS C O 1
ATOM 3893 N N . ILE C 1 120 ? 364.329 503.511 552.061 1.00 40.69 119 ILE C N 1
ATOM 3894 C CA . ILE C 1 120 ? 364.970 504.558 551.268 1.00 35.70 119 ILE C CA 1
ATOM 3895 C C . ILE C 1 120 ? 364.321 505.909 551.542 1.00 31.29 119 ILE C C 1
ATOM 3896 O O . ILE C 1 120 ? 365.008 506.927 551.709 1.00 37.44 119 ILE C O 1
ATOM 3901 N N . PHE C 1 121 ? 362.988 505.940 551.595 1.00 25.27 120 PHE C N 1
ATOM 3902 C CA . PHE C 1 121 ? 362.282 507.183 551.882 1.00 28.19 120 PHE C CA 1
ATOM 3903 C C . PHE C 1 121 ? 362.638 507.713 553.265 1.00 33.13 120 PHE C C 1
ATOM 3904 O O . PHE C 1 121 ? 362.842 508.920 553.442 1.00 40.89 120 PHE C O 1
ATOM 3912 N N . ASP C 1 122 ? 362.717 506.825 554.258 1.00 32.01 121 ASP C N 1
ATOM 3913 C CA . ASP C 1 122 ? 363.079 507.243 555.606 1.00 29.77 121 ASP C CA 1
ATOM 3914 C C . ASP C 1 122 ? 364.498 507.781 555.652 1.00 34.43 121 ASP C C 1
ATOM 3915 O O . ASP C 1 122 ? 364.768 508.770 556.340 1.00 37.88 121 ASP C O 1
ATOM 3920 N N . GLU C 1 123 ? 365.423 507.139 554.939 1.00 37.26 122 GLU C N 1
ATOM 3921 C CA . GLU C 1 123 ? 366.796 507.630 554.907 1.00 37.01 122 GLU C CA 1
ATOM 3922 C C . GLU C 1 123 ? 366.862 509.017 554.282 1.00 38.68 122 GLU C C 1
ATOM 3923 O O . GLU C 1 123 ? 367.550 509.911 554.792 1.00 42.67 122 GLU C O 1
ATOM 3929 N N . LEU C 1 124 ? 366.138 509.220 553.179 1.00 34.82 123 LEU C N 1
ATOM 3930 C CA . LEU C 1 124 ? 366.125 510.532 552.538 1.00 31.98 123 LEU C CA 1
ATOM 3931 C C . LEU C 1 124 ? 365.529 511.593 553.455 1.00 29.85 123 LEU C C 1
ATOM 3932 O O . LEU C 1 124 ? 366.068 512.700 553.570 1.00 33.79 123 LEU C O 1
ATOM 3937 N N . ILE C 1 125 ? 364.418 511.272 554.122 1.00 26.78 124 ILE C N 1
ATOM 3938 C CA . ILE C 1 125 ? 363.781 512.237 555.012 1.00 26.99 124 ILE C CA 1
ATOM 3939 C C . ILE C 1 125 ? 364.687 512.556 556.195 1.00 32.61 124 ILE C C 1
ATOM 3940 O O . ILE C 1 125 ? 364.794 513.714 556.617 1.00 39.17 124 ILE C O 1
ATOM 3945 N N . SER C 1 126 ? 365.353 511.541 556.750 1.00 32.57 125 SER C N 1
ATOM 3946 C CA . SER C 1 126 ? 366.255 511.768 557.871 1.00 31.44 125 SER C CA 1
ATOM 3947 C C . SER C 1 126 ? 367.432 512.640 557.463 1.00 35.17 125 SER C C 1
ATOM 3948 O O . SER C 1 126 ? 367.841 513.532 558.213 1.00 32.30 125 SER C O 1
ATOM 3951 N N . GLU C 1 127 ? 367.991 512.400 556.275 1.00 40.77 126 GLU C N 1
ATOM 3952 C CA . GLU C 1 127 ? 369.085 513.240 555.800 1.00 33.76 126 GLU C CA 1
ATOM 3953 C C . GLU C 1 127 ? 368.619 514.673 555.579 1.00 31.67 126 GLU C C 1
ATOM 3954 O O . GLU C 1 127 ? 369.336 515.625 555.910 1.00 38.91 126 GLU C O 1
ATOM 3960 N N . LEU C 1 128 ? 367.417 514.848 555.025 1.00 38.80 127 LEU C N 1
ATOM 3961 C CA . LEU C 1 128 ? 366.883 516.192 554.824 1.00 36.59 127 LEU C CA 1
ATOM 3962 C C . LEU C 1 128 ? 366.685 516.913 556.150 1.00 34.17 127 LEU C C 1
ATOM 3963 O O . LEU C 1 128 ? 367.004 518.100 556.274 1.00 41.92 127 LEU C O 1
ATOM 3968 N N . LEU C 1 129 ? 366.155 516.211 557.153 1.00 33.77 128 LEU C N 1
ATOM 3969 C CA . LEU C 1 129 ? 365.920 516.835 558.451 1.00 31.23 128 LEU C CA 1
ATOM 3970 C C . LEU C 1 129 ? 367.231 517.152 559.159 1.00 36.01 128 LEU C C 1
ATOM 3971 O O . LEU C 1 129 ? 367.345 518.182 559.834 1.00 38.14 128 LEU C O 1
ATOM 3976 N N . ALA C 1 130 ? 368.231 516.279 559.023 1.00 38.16 129 ALA C N 1
ATOM 3977 C CA . ALA C 1 130 ? 369.537 516.560 559.606 1.00 34.37 129 ALA C CA 1
ATOM 3978 C C . ALA C 1 130 ? 370.223 517.727 558.911 1.00 39.77 129 ALA C C 1
ATOM 3979 O O . ALA C 1 130 ? 370.971 518.474 559.550 1.00 43.53 129 ALA C O 1
ATOM 3981 N N . ALA C 1 131 ? 369.982 517.902 557.610 1.00 42.38 130 ALA C N 1
ATOM 3982 C CA . ALA C 1 131 ? 370.566 519.020 556.882 1.00 39.50 130 ALA C CA 1
ATOM 3983 C C . ALA C 1 131 ? 369.980 520.364 557.291 1.00 42.83 130 ALA C C 1
ATOM 3984 O O . ALA C 1 131 ? 370.530 521.400 556.907 1.00 53.12 130 ALA C O 1
ATOM 3986 N N . GLY C 1 132 ? 368.889 520.376 558.052 1.00 34.92 131 GLY C N 1
ATOM 3987 C CA . GLY C 1 132 ? 368.272 521.602 558.516 1.00 36.98 131 GLY C CA 1
ATOM 3988 C C . GLY C 1 132 ? 366.904 521.881 557.937 1.00 43.02 131 GLY C C 1
ATOM 3989 O O . GLY C 1 132 ? 366.245 522.827 558.387 1.00 44.67 131 GLY C O 1
ATOM 3990 N N . ALA C 1 133 ? 366.455 521.100 556.960 1.00 44.80 132 ALA C N 1
ATOM 3991 C CA . ALA C 1 133 ? 365.143 521.319 556.371 1.00 44.40 132 ALA C CA 1
ATOM 3992 C C . ALA C 1 133 ? 364.042 520.995 557.373 1.00 47.57 132 ALA C C 1
ATOM 3993 O O . ALA C 1 133 ? 364.183 520.116 558.226 1.00 50.87 132 ALA C O 1
ATOM 3995 N N . LYS C 1 134 ? 362.937 521.726 557.266 1.00 49.24 133 LYS C N 1
ATOM 3996 C CA . LYS C 1 134 ? 361.775 521.536 558.124 1.00 46.84 133 LYS C CA 1
ATOM 3997 C C . LYS C 1 134 ? 360.671 520.875 557.312 1.00 49.53 133 LYS C C 1
ATOM 3998 O O . LYS C 1 134 ? 360.126 521.486 556.386 1.00 48.92 133 LYS C O 1
ATOM 4004 N N . ILE C 1 135 ? 360.346 519.633 557.658 1.00 47.89 134 ILE C N 1
ATOM 4005 C CA . ILE C 1 135 ? 359.320 518.860 556.970 1.00 43.60 134 ILE C CA 1
ATOM 4006 C C . ILE C 1 135 ? 358.290 518.425 558.000 1.00 46.60 134 ILE C C 1
ATOM 4007 O O . ILE C 1 135 ? 358.639 517.777 558.994 1.00 53.08 134 ILE C O 1
ATOM 4012 N N . GLU C 1 136 ? 357.031 518.780 557.769 1.00 42.32 135 GLU C N 1
ATOM 4013 C CA . GLU C 1 136 ? 355.961 518.362 558.658 1.00 44.03 135 GLU C CA 1
ATOM 4014 C C . GLU C 1 136 ? 355.500 516.950 558.309 1.00 45.94 135 GLU C C 1
ATOM 4015 O O . GLU C 1 136 ? 355.894 516.369 557.294 1.00 51.91 135 GLU C O 1
ATOM 4021 N N . GLU C 1 137 ? 354.653 516.392 559.176 1.00 41.87 136 GLU C N 1
ATOM 4022 C CA . GLU C 1 137 ? 354.152 515.040 558.952 1.00 36.51 136 GLU C CA 1
ATOM 4023 C C . GLU C 1 137 ? 353.308 514.967 557.687 1.00 40.79 136 GLU C C 1
ATOM 4024 O O . GLU C 1 137 ? 353.377 513.983 556.940 1.00 42.45 136 GLU C O 1
ATOM 4030 N N . MET C 1 138 ? 352.504 516.001 557.431 1.00 42.72 137 MET C N 1
ATOM 4031 C CA . MET C 1 138 ? 351.689 516.021 556.221 1.00 38.20 137 MET C CA 1
ATOM 4032 C C . MET C 1 138 ? 352.557 516.041 554.970 1.00 37.60 137 MET C C 1
ATOM 4033 O O . MET C 1 138 ? 352.240 515.378 553.977 1.00 38.99 137 MET C O 1
ATOM 4038 N N . ASP C 1 139 ? 353.654 516.802 554.993 1.00 38.32 138 ASP C N 1
ATOM 4039 C CA . ASP C 1 139 ? 354.557 516.828 553.847 1.00 31.12 138 ASP C CA 1
ATOM 4040 C C . ASP C 1 139 ? 355.233 515.477 553.643 1.00 30.58 138 ASP C C 1
ATOM 4041 O O . ASP C 1 139 ? 355.396 515.025 552.502 1.00 38.07 138 ASP C O 1
ATOM 4046 N N . LYS C 1 140 ? 355.637 514.822 554.734 1.00 29.76 139 LYS C N 1
ATOM 4047 C CA . LYS C 1 140 ? 356.211 513.485 554.627 1.00 27.30 139 LYS C CA 1
ATOM 4048 C C . LYS C 1 140 ? 355.219 512.524 553.991 1.00 35.05 139 LYS C C 1
ATOM 4049 O O . LYS C 1 140 ? 355.570 511.746 553.094 1.00 38.17 139 LYS C O 1
ATOM 4055 N N . ILE C 1 141 ? 353.967 512.570 554.446 1.00 30.41 140 ILE C N 1
ATOM 4056 C CA . ILE C 1 141 ? 352.947 511.682 553.904 1.00 24.48 140 ILE C CA 1
ATOM 4057 C C . ILE C 1 141 ? 352.705 511.981 552.432 1.00 29.38 140 ILE C C 1
ATOM 4058 O O . ILE C 1 141 ? 352.561 511.064 551.618 1.00 33.61 140 ILE C O 1
ATOM 4063 N N . SER C 1 142 ? 352.654 513.263 552.066 1.00 28.59 141 SER C N 1
ATOM 4064 C CA . SER C 1 142 ? 352.434 513.621 550.669 1.00 19.56 141 SER C CA 1
ATOM 4065 C C . SER C 1 142 ? 353.562 513.109 549.785 1.00 25.64 141 SER C C 1
ATOM 4066 O O . SER C 1 142 ? 353.312 512.575 548.698 1.00 34.30 141 SER C O 1
ATOM 4069 N N . HIS C 1 143 ? 354.810 513.257 550.233 1.00 27.09 142 HIS C N 1
ATOM 4070 C CA . HIS C 1 143 ? 355.936 512.742 549.460 1.00 28.31 142 HIS C CA 1
ATOM 4071 C C . HIS C 1 143 ? 355.852 511.227 549.318 1.00 29.72 142 HIS C C 1
ATOM 4072 O O . HIS C 1 143 ? 356.035 510.680 548.222 1.00 39.51 142 HIS C O 1
ATOM 4079 N N . LEU C 1 144 ? 355.548 510.533 550.417 1.00 21.01 143 LEU C N 1
ATOM 4080 C CA . LEU C 1 144 ? 355.452 509.079 550.363 1.00 23.65 143 LEU C CA 1
ATOM 4081 C C . LEU C 1 144 ? 354.350 508.634 549.411 1.00 25.18 143 LEU C C 1
ATOM 4082 O O . LEU C 1 144 ? 354.517 507.660 548.669 1.00 36.10 143 LEU C O 1
ATOM 4087 N N . LEU C 1 145 ? 353.218 509.338 549.413 1.00 25.77 144 LEU C N 1
ATOM 4088 C CA . LEU C 1 145 ? 352.100 508.943 548.565 1.00 23.55 144 LEU C CA 1
ATOM 4089 C C . LEU C 1 145 ? 352.380 509.243 547.098 1.00 27.50 144 LEU C C 1
ATOM 4090 O O . LEU C 1 145 ? 352.001 508.461 546.219 1.00 31.23 144 LEU C O 1
ATOM 4095 N N . ILE C 1 146 ? 353.039 510.369 546.805 1.00 24.37 145 ILE C N 1
ATOM 4096 C CA . ILE C 1 146 ? 353.376 510.667 545.414 1.00 25.71 145 ILE C CA 1
ATOM 4097 C C . ILE C 1 146 ? 354.534 509.829 544.904 1.00 34.05 145 ILE C C 1
ATOM 4098 O O . ILE C 1 146 ? 354.773 509.799 543.691 1.00 38.77 145 ILE C O 1
ATOM 4103 N N . THR C 1 147 ? 355.262 509.142 545.789 1.00 34.66 146 THR C N 1
ATOM 4104 C CA . THR C 1 147 ? 356.294 508.203 545.364 1.00 21.40 146 THR C CA 1
ATOM 4105 C C . THR C 1 147 ? 355.771 506.778 545.221 1.00 26.33 146 THR C C 1
ATOM 4106 O O . THR C 1 147 ? 356.529 505.823 545.433 1.00 35.72 146 THR C O 1
ATOM 4110 N N . LEU C 1 148 ? 354.500 506.606 544.871 1.00 33.01 147 LEU C N 1
ATOM 4111 C CA . LEU C 1 148 ? 353.878 505.295 544.791 1.00 30.01 147 LEU C CA 1
ATOM 4112 C C . LEU C 1 148 ? 353.170 505.123 543.457 1.00 37.12 147 LEU C C 1
ATOM 4113 O O . LEU C 1 148 ? 352.774 506.108 542.828 1.00 45.79 147 LEU C O 1
ATOM 4118 N N . PRO C 1 149 ? 352.991 503.877 543.000 1.00 44.80 148 PRO C N 1
ATOM 4119 C CA . PRO C 1 149 ? 352.275 503.654 541.738 1.00 42.37 148 PRO C CA 1
ATOM 4120 C C . PRO C 1 149 ? 350.777 503.868 541.873 1.00 45.01 148 PRO C C 1
ATOM 4121 O O . PRO C 1 149 ? 350.293 504.285 542.929 1.00 48.00 148 PRO C O 1
ATOM 4125 N N . SER C 1 150 ? 350.032 503.586 540.806 1.00 47.84 149 SER C N 1
ATOM 4126 C CA . SER C 1 150 ? 348.589 503.789 540.800 1.00 47.30 149 SER C CA 1
ATOM 4127 C C . SER C 1 150 ? 347.817 502.617 541.388 1.00 45.82 149 SER C C 1
ATOM 4128 O O . SER C 1 150 ? 346.587 502.690 541.474 1.00 49.13 149 SER C O 1
ATOM 4131 N N . CYS C 1 151 ? 348.498 501.542 541.789 1.00 45.51 150 CYS C N 1
ATOM 4132 C CA . CYS C 1 151 ? 347.804 500.399 542.366 1.00 46.71 150 CYS C CA 1
ATOM 4133 C C . CYS C 1 151 ? 347.292 500.676 543.772 1.00 47.63 150 CYS C C 1
ATOM 4134 O O . CYS C 1 151 ? 346.463 499.912 544.276 1.00 50.68 150 CYS C O 1
ATOM 4137 N N . TYR C 1 152 ? 347.756 501.748 544.412 1.00 39.07 151 TYR C N 1
ATOM 4138 C CA . TYR C 1 152 ? 347.386 502.065 545.783 1.00 40.36 151 TYR C CA 1
ATOM 4139 C C . TYR C 1 152 ? 346.332 503.159 545.873 1.00 43.00 151 TYR C C 1
ATOM 4140 O O . TYR C 1 152 ? 346.114 503.702 546.960 1.00 51.18 151 TYR C O 1
ATOM 4149 N N . ASP C 1 153 ? 345.676 503.495 544.760 1.00 41.81 152 ASP C N 1
ATOM 4150 C CA . ASP C 1 153 ? 344.710 504.588 544.771 1.00 39.79 152 ASP C CA 1
ATOM 4151 C C . ASP C 1 153 ? 343.540 504.301 545.701 1.00 44.21 152 ASP C C 1
ATOM 4152 O O . ASP C 1 153 ? 342.979 505.230 546.293 1.00 44.33 152 ASP C O 1
ATOM 4157 N N . GLY C 1 154 ? 343.159 503.031 545.847 1.00 46.91 153 GLY C N 1
ATOM 4158 C CA . GLY C 1 154 ? 342.077 502.701 546.760 1.00 42.77 153 GLY C CA 1
ATOM 4159 C C . GLY C 1 154 ? 342.404 503.053 548.198 1.00 45.24 153 GLY C C 1
ATOM 4160 O O . GLY C 1 154 ? 341.610 503.695 548.893 1.00 51.44 153 GLY C O 1
ATOM 4161 N N . ILE C 1 155 ? 343.591 502.653 548.662 1.00 35.24 154 ILE C N 1
ATOM 4162 C CA . ILE C 1 155 ? 343.980 502.992 550.025 1.00 30.81 154 ILE C CA 1
ATOM 4163 C C . ILE C 1 155 ? 344.235 504.486 550.154 1.00 38.22 154 ILE C C 1
ATOM 4164 O O . ILE C 1 155 ? 344.007 505.064 551.221 1.00 43.90 154 ILE C O 1
ATOM 4169 N N . ILE C 1 156 ? 344.691 505.143 549.084 1.00 40.83 155 ILE C N 1
ATOM 4170 C CA . ILE C 1 156 ? 344.870 506.592 549.147 1.00 39.10 155 ILE C CA 1
ATOM 4171 C C . ILE C 1 156 ? 343.532 507.276 549.391 1.00 42.13 155 ILE C C 1
ATOM 4172 O O . ILE C 1 156 ? 343.411 508.149 550.257 1.00 47.10 155 ILE C O 1
ATOM 4177 N N . THR C 1 157 ? 342.503 506.878 548.638 1.00 37.65 156 THR C N 1
ATOM 4178 C CA . THR C 1 157 ? 341.179 507.465 548.827 1.00 34.77 156 THR C CA 1
ATOM 4179 C C . THR C 1 157 ? 340.622 507.140 550.207 1.00 40.52 156 THR C C 1
ATOM 4180 O O . THR C 1 157 ? 340.027 508.004 550.863 1.00 45.50 156 THR C O 1
ATOM 4184 N N . ALA C 1 158 ? 340.804 505.899 550.665 1.00 34.32 157 ALA C N 1
ATOM 4185 C CA . ALA C 1 158 ? 340.297 505.521 551.981 1.00 28.15 157 ALA C CA 1
ATOM 4186 C C . ALA C 1 158 ? 340.965 506.330 553.085 1.00 33.07 157 ALA C C 1
ATOM 4187 O O . ALA C 1 158 ? 340.301 506.771 554.029 1.00 41.78 157 ALA C O 1
ATOM 4189 N N . ILE C 1 159 ? 342.279 506.534 552.986 1.00 35.33 158 ILE C N 1
ATOM 4190 C CA . ILE C 1 159 ? 342.993 507.317 553.986 1.00 26.50 158 ILE C CA 1
ATOM 4191 C C . ILE C 1 159 ? 342.568 508.778 553.926 1.00 28.94 158 ILE C C 1
ATOM 4192 O O . ILE C 1 159 ? 342.364 509.422 554.962 1.00 33.63 158 ILE C O 1
ATOM 4197 N N . GLU C 1 160 ? 342.421 509.324 552.716 1.00 33.96 159 GLU C N 1
ATOM 4198 C CA . GLU C 1 160 ? 342.052 510.728 552.575 1.00 32.70 159 GLU C CA 1
ATOM 4199 C C . GLU C 1 160 ? 340.661 510.999 553.131 1.00 38.68 159 GLU C C 1
ATOM 4200 O O . GLU C 1 160 ? 340.432 512.029 553.774 1.00 39.69 159 GLU C O 1
ATOM 4206 N N . THR C 1 161 ? 339.715 510.089 552.892 1.00 33.41 160 THR C N 1
ATOM 4207 C CA . THR C 1 161 ? 338.337 510.352 553.293 1.00 29.62 160 THR C CA 1
ATOM 4208 C C . THR C 1 161 ? 338.076 509.967 554.745 1.00 35.71 160 THR C C 1
ATOM 4209 O O . THR C 1 161 ? 337.423 510.718 555.477 1.00 41.62 160 THR C O 1
ATOM 4213 N N . LEU C 1 162 ? 338.575 508.812 555.184 1.00 36.81 161 LEU C N 1
ATOM 4214 C CA . LEU C 1 162 ? 338.252 508.306 556.515 1.00 31.46 161 LEU C CA 1
ATOM 4215 C C . LEU C 1 162 ? 339.225 508.812 557.576 1.00 35.04 161 LEU C C 1
ATOM 4216 O O . LEU C 1 162 ? 338.818 509.482 558.530 1.00 43.11 161 LEU C O 1
ATOM 4221 N N . SER C 1 163 ? 340.511 508.498 557.426 1.00 35.81 162 SER C N 1
ATOM 4222 C CA . SER C 1 163 ? 341.513 508.848 558.432 1.00 38.99 162 SER C CA 1
ATOM 4223 C C . SER C 1 163 ? 342.028 510.255 558.150 1.00 37.05 162 SER C C 1
ATOM 4224 O O . SER C 1 163 ? 343.088 510.463 557.557 1.00 38.40 162 SER C O 1
ATOM 4227 N N . GLU C 1 164 ? 341.252 511.242 558.592 1.00 42.46 163 GLU C N 1
ATOM 4228 C CA . GLU C 1 164 ? 341.608 512.645 558.428 1.00 46.54 163 GLU C CA 1
ATOM 4229 C C . GLU C 1 164 ? 342.224 513.248 559.682 1.00 51.06 163 GLU C C 1
ATOM 4230 O O . GLU C 1 164 ? 343.177 514.027 559.585 1.00 51.93 163 GLU C O 1
ATOM 4236 N N . GLU C 1 165 ? 341.702 512.907 560.859 1.00 51.77 164 GLU C N 1
ATOM 4237 C CA . GLU C 1 165 ? 342.252 513.357 562.129 1.00 48.69 164 GLU C CA 1
ATOM 4238 C C . GLU C 1 165 ? 343.128 512.296 562.782 1.00 50.26 164 GLU C C 1
ATOM 4239 O O . GLU C 1 165 ? 343.400 512.374 563.985 1.00 51.33 164 GLU C O 1
ATOM 4245 N N . ASN C 1 166 ? 343.572 511.303 562.011 1.00 51.09 165 ASN C N 1
ATOM 4246 C CA . ASN C 1 166 ? 344.309 510.174 562.561 1.00 47.09 165 ASN C CA 1
ATOM 4247 C C . ASN C 1 166 ? 345.502 509.785 561.696 1.00 45.31 165 ASN C C 1
ATOM 4248 O O . ASN C 1 166 ? 345.987 508.652 561.809 1.00 47.73 165 ASN C O 1
ATOM 4253 N N . LEU C 1 167 ? 345.996 510.680 560.848 1.00 39.88 166 LEU C N 1
ATOM 4254 C CA . LEU C 1 167 ? 347.012 510.333 559.865 1.00 44.45 166 LEU C CA 1
ATOM 4255 C C . LEU C 1 167 ? 348.406 510.719 560.347 1.00 40.69 166 LEU C C 1
ATOM 4256 O O . LEU C 1 167 ? 348.634 511.850 560.786 1.00 39.47 166 LEU C O 1
ATOM 4261 N N . THR C 1 168 ? 349.322 509.753 560.291 1.00 35.74 167 THR C N 1
ATOM 4262 C CA . THR C 1 168 ? 350.745 509.953 560.521 1.00 28.30 167 THR C CA 1
ATOM 4263 C C . THR C 1 168 ? 351.502 509.063 559.547 1.00 33.97 167 THR C C 1
ATOM 4264 O O . THR C 1 168 ? 350.905 508.301 558.781 1.00 47.75 167 THR C O 1
ATOM 4268 N N . LEU C 1 169 ? 352.831 509.162 559.567 1.00 30.30 168 LEU C N 1
ATOM 4269 C CA . LEU C 1 169 ? 353.628 508.350 558.654 1.00 28.71 168 LEU C CA 1
ATOM 4270 C C . LEU C 1 169 ? 353.538 506.869 559.001 1.00 36.17 168 LEU C C 1
ATOM 4271 O O . LEU C 1 169 ? 353.469 506.021 558.104 1.00 34.01 168 LEU C O 1
ATOM 4276 N N . ALA C 1 170 ? 353.537 506.537 560.293 1.00 27.74 169 ALA C N 1
ATOM 4277 C CA . ALA C 1 170 ? 353.507 505.134 560.699 1.00 27.80 169 ALA C CA 1
ATOM 4278 C C . ALA C 1 170 ? 352.207 504.462 560.274 1.00 33.20 169 ALA C C 1
ATOM 4279 O O . ALA C 1 170 ? 352.217 503.356 559.721 1.00 43.28 169 ALA C O 1
ATOM 4281 N N . PHE C 1 171 ? 351.073 505.119 560.527 1.00 26.50 170 PHE C N 1
ATOM 4282 C CA . PHE C 1 171 ? 349.784 504.546 560.153 1.00 20.49 170 PHE C CA 1
ATOM 4283 C C . PHE C 1 171 ? 349.662 504.403 558.642 1.00 28.02 170 PHE C C 1
ATOM 4284 O O . PHE C 1 171 ? 349.163 503.385 558.143 1.00 40.47 170 PHE C O 1
ATOM 4292 N N . VAL C 1 172 ? 350.115 505.413 557.897 1.00 24.79 171 VAL C N 1
ATOM 4293 C CA . VAL C 1 172 ? 350.051 505.351 556.441 1.00 22.12 171 VAL C CA 1
ATOM 4294 C C . VAL C 1 172 ? 350.902 504.201 555.921 1.00 29.10 171 VAL C C 1
ATOM 4295 O O . VAL C 1 172 ? 350.474 503.442 555.045 1.00 40.80 171 VAL C O 1
ATOM 4299 N N . LYS C 1 173 ? 352.113 504.045 556.460 1.00 25.28 172 LYS C N 1
ATOM 4300 C CA . LYS C 1 173 ? 352.975 502.946 556.037 1.00 23.01 172 LYS C CA 1
ATOM 4301 C C . LYS C 1 173 ? 352.350 501.596 556.361 1.00 35.21 172 LYS C C 1
ATOM 4302 O O . LYS C 1 173 ? 352.438 500.654 555.563 1.00 41.51 172 LYS C O 1
ATOM 4308 N N . ASN C 1 174 ? 351.732 501.477 557.537 1.00 33.09 173 ASN C N 1
ATOM 4309 C CA . ASN C 1 174 ? 351.107 500.216 557.914 1.00 24.88 173 ASN C CA 1
ATOM 4310 C C . ASN C 1 174 ? 349.962 499.866 556.973 1.00 33.18 173 ASN C C 1
ATOM 4311 O O . ASN C 1 174 ? 349.839 498.716 556.535 1.00 45.82 173 ASN C O 1
ATOM 4316 N N . ARG C 1 175 ? 349.123 500.848 556.634 1.00 27.09 174 ARG C N 1
ATOM 4317 C CA . ARG C 1 175 ? 348.040 500.590 555.688 1.00 31.15 174 ARG C CA 1
ATOM 4318 C C . ARG C 1 175 ? 348.586 500.236 554.308 1.00 30.60 174 ARG C C 1
ATOM 4319 O O . ARG C 1 175 ? 348.043 499.362 553.617 1.00 45.69 174 ARG C O 1
ATOM 4327 N N . LEU C 1 176 ? 349.661 500.908 553.890 1.00 14.28 175 LEU C N 1
ATOM 4328 C CA . LEU C 1 176 ? 350.246 500.628 552.584 1.00 21.04 175 LEU C CA 1
ATOM 4329 C C . LEU C 1 176 ? 350.783 499.206 552.512 1.00 35.63 175 LEU C C 1
ATOM 4330 O O . LEU C 1 176 ? 350.599 498.521 551.502 1.00 50.35 175 LEU C O 1
ATOM 4335 N N . LEU C 1 177 ? 351.455 498.743 553.567 1.00 30.29 176 LEU C N 1
ATOM 4336 C CA . LEU C 1 177 ? 351.906 497.353 553.597 1.00 30.41 176 LEU C CA 1
ATOM 4337 C C . LEU C 1 177 ? 350.724 496.390 553.621 1.00 37.95 176 LEU C C 1
ATOM 4338 O O . LEU C 1 177 ? 350.722 495.366 552.916 1.00 43.45 176 LEU C O 1
ATOM 4343 N N . ASP C 1 178 ? 349.706 496.710 554.426 1.00 43.80 177 ASP C N 1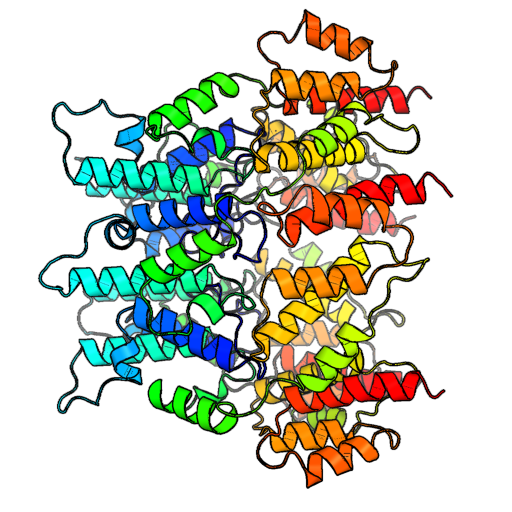
ATOM 4344 C CA . ASP C 1 178 ? 348.516 495.875 554.499 1.00 43.88 177 ASP C CA 1
ATOM 4345 C C . ASP C 1 178 ? 347.906 495.655 553.125 1.00 50.04 177 ASP C C 1
ATOM 4346 O O . ASP C 1 178 ? 347.508 494.532 552.797 1.00 55.80 177 ASP C O 1
ATOM 4351 N N . GLN C 1 179 ? 347.827 496.701 552.305 1.00 45.56 178 GLN C N 1
ATOM 4352 C CA . GLN C 1 179 ? 347.254 496.503 550.980 1.00 48.02 178 GLN C CA 1
ATOM 4353 C C . GLN C 1 179 ? 348.263 496.077 549.922 1.00 49.89 178 GLN C C 1
ATOM 4354 O O . GLN C 1 179 ? 347.847 495.575 548.872 1.00 59.33 178 GLN C O 1
ATOM 4360 N N . GLU C 1 180 ? 349.569 496.228 550.153 1.00 48.01 179 GLU C N 1
ATOM 4361 C CA . GLU C 1 180 ? 350.492 495.619 549.203 1.00 47.88 179 GLU C CA 1
ATOM 4362 C C . GLU C 1 180 ? 350.453 494.109 549.325 1.00 50.42 179 GLU C C 1
ATOM 4363 O O . GLU C 1 180 ? 350.733 493.407 548.350 1.00 53.34 179 GLU C O 1
ATOM 4369 N N . ILE C 1 181 ? 350.105 493.593 550.505 1.00 58.67 180 ILE C N 1
ATOM 4370 C CA . ILE C 1 181 ? 349.868 492.155 550.620 1.00 62.78 180 ILE C CA 1
ATOM 4371 C C . ILE C 1 181 ? 348.793 491.719 549.628 1.00 61.42 180 ILE C C 1
ATOM 4372 O O . ILE C 1 181 ? 348.981 490.775 548.847 1.00 58.49 180 ILE C O 1
ATOM 4377 N N . LYS C 1 182 ? 347.664 492.432 549.616 1.00 63.41 181 LYS C N 1
ATOM 4378 C CA . LYS C 1 182 ? 346.572 492.098 548.707 1.00 61.23 181 LYS C CA 1
ATOM 4379 C C . LYS C 1 182 ? 346.968 492.314 547.252 1.00 59.13 181 LYS C C 1
ATOM 4380 O O . LYS C 1 182 ? 346.591 491.525 546.380 1.00 65.84 181 LYS C O 1
ATOM 4386 N N . ILE C 1 183 ? 347.711 493.385 546.968 1.00 58.38 182 ILE C N 1
ATOM 4387 C CA . ILE C 1 183 ? 348.115 493.665 545.592 1.00 60.71 182 ILE C CA 1
ATOM 4388 C C . ILE C 1 183 ? 349.034 492.569 545.068 1.00 64.72 182 ILE C C 1
ATOM 4389 O O . ILE C 1 183 ? 348.889 492.108 543.929 1.00 65.89 182 ILE C O 1
ATOM 4394 N N . LYS C 1 184 ? 349.993 492.131 545.888 1.00 72.92 183 LYS C N 1
ATOM 4395 C CA . LYS C 1 184 ? 350.862 491.029 545.491 1.00 74.13 183 LYS C CA 1
ATOM 4396 C C . LYS C 1 184 ? 350.069 489.742 545.317 1.00 74.80 183 LYS C C 1
ATOM 4397 O O . LYS C 1 184 ? 350.350 488.950 544.410 1.00 73.33 183 LYS C O 1
ATOM 4403 N N . ASN C 1 185 ? 349.076 489.512 546.180 1.00 78.69 184 ASN C N 1
ATOM 4404 C CA . ASN C 1 185 ? 348.215 488.347 546.004 1.00 76.66 184 ASN C CA 1
ATOM 4405 C C . ASN C 1 185 ? 347.438 488.416 544.695 1.00 76.47 184 ASN C C 1
ATOM 4406 O O . ASN C 1 185 ? 347.181 487.381 544.070 1.00 76.48 184 ASN C O 1
ATOM 4411 N N . ASP C 1 186 ? 347.060 489.615 544.267 1.00 80.54 185 ASP C N 1
ATOM 4412 C CA . ASP C 1 186 ? 346.277 489.804 543.045 1.00 80.84 185 ASP C CA 1
ATOM 4413 C C . ASP C 1 186 ? 347.192 490.132 541.865 1.00 82.24 185 ASP C C 1
ATOM 4414 O O . ASP C 1 186 ? 347.134 491.208 541.270 1.00 79.86 185 ASP C O 1
ATOM 4419 N N . HIS C 1 187 ? 348.045 489.171 541.527 1.00 87.55 186 HIS C N 1
ATOM 4420 C CA . HIS C 1 187 ? 348.956 489.316 540.397 1.00 87.34 186 HIS C CA 1
ATOM 4421 C C . HIS C 1 187 ? 349.367 487.953 539.852 1.00 85.35 186 HIS C C 1
ATOM 4422 O O . HIS C 1 187 ? 350.514 487.754 539.453 1.00 83.51 186 HIS C O 1
ATOM 4429 N N . ALA D 1 4 ? 381.888 504.984 583.979 1.00 69.48 3 ALA D N 1
ATOM 4430 C CA . ALA D 1 4 ? 380.918 505.936 583.451 1.00 71.37 3 ALA D CA 1
ATOM 4431 C C . ALA D 1 4 ? 381.289 506.364 582.035 1.00 71.92 3 ALA D C 1
ATOM 4432 O O . ALA D 1 4 ? 380.428 506.750 581.246 1.00 71.14 3 ALA D O 1
ATOM 4434 N N . LYS D 1 5 ? 382.578 506.293 581.722 1.00 57.43 4 LYS D N 1
ATOM 4435 C CA . LYS D 1 5 ? 383.106 506.632 580.402 1.00 53.49 4 LYS D CA 1
ATOM 4436 C C . LYS D 1 5 ? 383.388 505.323 579.667 1.00 52.85 4 LYS D C 1
ATOM 4437 O O . LYS D 1 5 ? 384.495 504.786 579.724 1.00 50.69 4 LYS D O 1
ATOM 4443 N N . ARG D 1 6 ? 382.371 504.809 578.975 1.00 55.22 5 ARG D N 1
ATOM 4444 C CA . ARG D 1 6 ? 382.475 503.544 578.258 1.00 56.35 5 ARG D CA 1
ATOM 4445 C C . ARG D 1 6 ? 382.917 503.721 576.812 1.00 54.21 5 ARG D C 1
ATOM 4446 O O . ARG D 1 6 ? 382.671 502.836 575.981 1.00 54.31 5 ARG D O 1
ATOM 4454 N N . ASN D 1 7 ? 383.566 504.838 576.484 1.00 42.28 6 ASN D N 1
ATOM 4455 C CA . ASN D 1 7 ? 384.003 505.113 575.122 1.00 40.95 6 ASN D CA 1
ATOM 4456 C C . ASN D 1 7 ? 385.489 504.836 574.923 1.00 39.32 6 ASN D C 1
ATOM 4457 O O . ASN D 1 7 ? 386.062 505.246 573.909 1.00 36.04 6 ASN D O 1
ATOM 4462 N N . ILE D 1 8 ? 386.122 504.150 575.868 1.00 38.83 7 ILE D N 1
ATOM 4463 C CA . ILE D 1 8 ? 387.533 503.798 575.778 1.00 30.52 7 ILE D CA 1
ATOM 4464 C C . ILE D 1 8 ? 387.632 502.336 575.372 1.00 29.96 7 ILE D C 1
ATOM 4465 O O . ILE D 1 8 ? 387.117 501.454 576.068 1.00 35.83 7 ILE D O 1
ATOM 4470 N N . LYS D 1 9 ? 388.285 502.078 574.252 1.00 33.03 8 LYS D N 1
ATOM 4471 C CA . LYS D 1 9 ? 388.511 500.703 573.833 1.00 31.74 8 LYS D CA 1
ATOM 4472 C C . LYS D 1 9 ? 389.527 500.052 574.764 1.00 37.37 8 LYS D C 1
ATOM 4473 O O . LYS D 1 9 ? 390.565 500.658 575.057 1.00 39.50 8 LYS D O 1
ATOM 4479 N N . PRO D 1 10 ? 389.267 498.842 575.257 1.00 35.12 9 PRO D N 1
ATOM 4480 C CA . PRO D 1 10 ? 390.231 498.188 576.149 1.00 25.75 9 PRO D CA 1
ATOM 4481 C C . PRO D 1 10 ? 391.578 498.002 575.467 1.00 31.73 9 PRO D C 1
ATOM 4482 O O . PRO D 1 10 ? 391.657 497.725 574.269 1.00 46.07 9 PRO D O 1
ATOM 4486 N N . PHE D 1 11 ? 392.643 498.163 576.247 1.00 13.60 10 PHE D N 1
ATOM 4487 C CA . PHE D 1 11 ? 393.993 498.109 575.702 1.00 14.20 10 PHE D CA 1
ATOM 4488 C C . PHE D 1 11 ? 394.346 496.683 575.306 1.00 31.85 10 PHE D C 1
ATOM 4489 O O . PHE D 1 11 ? 394.269 495.765 576.129 1.00 32.99 10 PHE D O 1
ATOM 4497 N N . ASP D 1 12 ? 394.748 496.500 574.049 1.00 43.42 11 ASP D N 1
ATOM 4498 C CA . ASP D 1 12 ? 395.159 495.199 573.535 1.00 30.71 11 ASP D CA 1
ATOM 4499 C C . ASP D 1 12 ? 396.491 495.295 572.802 1.00 32.92 11 ASP D C 1
ATOM 4500 O O . ASP D 1 12 ? 396.738 494.550 571.852 1.00 35.85 11 ASP D O 1
ATOM 4505 N N . GLY D 1 13 ? 397.358 496.208 573.230 1.00 37.02 12 GLY D N 1
ATOM 4506 C CA . GLY D 1 13 ? 398.654 496.371 572.608 1.00 38.34 12 GLY D CA 1
ATOM 4507 C C . GLY D 1 13 ? 398.680 497.256 571.385 1.00 43.14 12 GLY D C 1
ATOM 4508 O O . GLY D 1 13 ? 399.732 497.365 570.745 1.00 43.86 12 GLY D O 1
ATOM 4509 N N . GLU D 1 14 ? 397.564 497.890 571.035 1.00 46.13 13 GLU D N 1
ATOM 4510 C CA . GLU D 1 14 ? 397.490 498.766 569.875 1.00 37.18 13 GLU D CA 1
ATOM 4511 C C . GLU D 1 14 ? 396.965 500.128 570.295 1.00 39.40 13 GLU D C 1
ATOM 4512 O O . GLU D 1 14 ? 396.038 500.221 571.104 1.00 41.09 13 GLU D O 1
ATOM 4518 N N . LYS D 1 15 ? 397.564 501.180 569.736 1.00 38.75 14 LYS D N 1
ATOM 4519 C CA . LYS D 1 15 ? 397.160 502.562 569.989 1.00 30.86 14 LYS D CA 1
ATOM 4520 C C . LYS D 1 15 ? 397.209 502.879 571.484 1.00 31.81 14 LYS D C 1
ATOM 4521 O O . LYS D 1 15 ? 396.202 503.201 572.115 1.00 39.98 14 LYS D O 1
ATOM 4527 N N . TYR D 1 16 ? 398.413 502.774 572.047 1.00 29.73 15 TYR D N 1
ATOM 4528 C CA . TYR D 1 16 ? 398.569 503.012 573.477 1.00 25.83 15 TYR D CA 1
ATOM 4529 C C . TYR D 1 16 ? 398.447 504.488 573.824 1.00 27.14 15 TYR D C 1
ATOM 4530 O O . TYR D 1 16 ? 398.000 504.824 574.923 1.00 41.19 15 TYR D O 1
ATOM 4539 N N . ALA D 1 17 ? 398.852 505.380 572.918 1.00 24.57 16 ALA D N 1
ATOM 4540 C CA . ALA D 1 17 ? 398.772 506.807 573.208 1.00 21.28 16 ALA D CA 1
ATOM 4541 C C . ALA D 1 17 ? 397.328 507.247 573.405 1.00 27.98 16 ALA D C 1
ATOM 4542 O O . ALA D 1 17 ? 397.014 507.977 574.351 1.00 35.12 16 ALA D O 1
ATOM 4544 N N . ILE D 1 18 ? 396.432 506.797 572.525 1.00 23.52 17 ILE D N 1
ATOM 4545 C CA . ILE D 1 18 ? 395.022 507.157 572.639 1.00 13.95 17 ILE D CA 1
ATOM 4546 C C . ILE D 1 18 ? 394.425 506.583 573.916 1.00 20.76 17 ILE D C 1
ATOM 4547 O O . ILE D 1 18 ? 393.676 507.262 574.631 1.00 29.71 17 ILE D O 1
ATOM 4552 N N . TRP D 1 19 ? 394.738 505.321 574.219 1.00 20.67 18 TRP D N 1
ATOM 4553 C CA . TRP D 1 19 ? 394.210 504.699 575.427 1.00 17.46 18 TRP D CA 1
ATOM 4554 C C . TRP D 1 19 ? 394.684 505.430 576.674 1.00 24.03 18 TRP D C 1
ATOM 4555 O O . TRP D 1 19 ? 393.893 505.688 577.586 1.00 34.73 18 TRP D O 1
ATOM 4566 N N . LYS D 1 20 ? 395.970 505.777 576.729 1.00 22.36 19 LYS D N 1
ATOM 4567 C CA . LYS D 1 20 ? 396.492 506.491 577.888 1.00 16.14 19 LYS D CA 1
ATOM 4568 C C . LYS D 1 20 ? 395.881 507.880 578.003 1.00 25.36 19 LYS D C 1
ATOM 4569 O O . LYS D 1 20 ? 395.570 508.332 579.109 1.00 29.03 19 LYS D O 1
ATOM 4575 N N . PHE D 1 21 ? 395.703 508.575 576.878 1.00 22.85 20 PHE D N 1
ATOM 4576 C CA . PHE D 1 21 ? 395.089 509.898 576.922 1.00 16.80 20 PHE D CA 1
ATOM 4577 C C . PHE D 1 21 ? 393.661 509.825 577.446 1.00 22.77 20 PHE D C 1
ATOM 4578 O O . PHE D 1 21 ? 393.263 510.617 578.308 1.00 33.93 20 PHE D O 1
ATOM 4586 N N . ARG D 1 22 ? 392.877 508.867 576.946 1.00 20.58 21 ARG D N 1
ATOM 4587 C CA . ARG D 1 22 ? 391.497 508.737 577.401 1.00 21.71 21 ARG D CA 1
ATOM 4588 C C . ARG D 1 22 ? 391.431 508.312 578.863 1.00 29.63 21 ARG D C 1
ATOM 4589 O O . ARG D 1 22 ? 390.582 508.800 579.618 1.00 35.55 21 ARG D O 1
ATOM 4597 N N . ILE D 1 23 ? 392.321 507.411 579.284 1.00 30.41 22 ILE D N 1
ATOM 4598 C CA . ILE D 1 23 ? 392.346 506.983 580.679 1.00 21.44 22 ILE D CA 1
ATOM 4599 C C . ILE D 1 23 ? 392.704 508.149 581.588 1.00 25.43 22 ILE D C 1
ATOM 4600 O O . ILE D 1 23 ? 392.102 508.332 582.651 1.00 34.87 22 ILE D O 1
ATOM 4605 N N . ARG D 1 24 ? 393.690 508.956 581.191 1.00 29.44 23 ARG D N 1
ATOM 4606 C CA . ARG D 1 24 ? 394.070 510.109 581.998 1.00 28.00 23 ARG D CA 1
ATOM 4607 C C . ARG D 1 24 ? 392.942 511.128 582.068 1.00 35.42 23 ARG D C 1
ATOM 4608 O O . ARG D 1 24 ? 392.701 511.723 583.124 1.00 41.81 23 ARG D O 1
ATOM 4616 N N . ALA D 1 25 ? 392.235 511.343 580.956 1.00 32.70 24 ALA D N 1
ATOM 4617 C CA . ALA D 1 25 ? 391.093 512.251 580.980 1.00 28.99 24 ALA D CA 1
ATOM 4618 C C . ALA D 1 25 ? 390.004 511.743 581.916 1.00 32.02 24 ALA D C 1
ATOM 4619 O O . ALA D 1 25 ? 389.428 512.516 582.691 1.00 39.40 24 ALA D O 1
ATOM 4621 N N . LEU D 1 26 ? 389.715 510.441 581.865 1.00 34.79 25 LEU D N 1
ATOM 4622 C CA . LEU D 1 26 ? 388.701 509.872 582.747 1.00 33.94 25 LEU D CA 1
ATOM 4623 C C . LEU D 1 26 ? 389.118 509.971 584.209 1.00 34.39 25 LEU D C 1
ATOM 4624 O O . LEU D 1 26 ? 388.293 510.276 585.078 1.00 38.53 25 LEU D O 1
ATOM 4629 N N . LEU D 1 27 ? 390.393 509.710 584.502 1.00 35.72 26 LEU D N 1
ATOM 4630 C CA . LEU D 1 27 ? 390.875 509.815 585.874 1.00 32.40 26 LEU D CA 1
ATOM 4631 C C . LEU D 1 27 ? 390.802 511.252 586.372 1.00 36.94 26 LEU D C 1
ATOM 4632 O O . LEU D 1 27 ? 390.446 511.498 587.530 1.00 42.67 26 LEU D O 1
ATOM 4637 N N . ALA D 1 28 ? 391.139 512.216 585.512 1.00 38.79 27 ALA D N 1
ATOM 4638 C CA . ALA D 1 28 ? 391.016 513.618 585.891 1.00 39.16 27 ALA D CA 1
ATOM 4639 C C . ALA D 1 28 ? 389.563 514.008 586.113 1.00 41.10 27 ALA D C 1
ATOM 4640 O O . ALA D 1 28 ? 389.274 514.871 586.948 1.00 45.36 27 ALA D O 1
ATOM 4642 N N . GLU D 1 29 ? 388.640 513.392 585.372 1.00 44.60 28 GLU D N 1
ATOM 4643 C CA . GLU D 1 29 ? 387.223 513.674 585.576 1.00 42.90 28 GLU D CA 1
ATOM 4644 C C . GLU D 1 29 ? 386.775 513.263 586.973 1.00 47.68 28 GLU D C 1
ATOM 4645 O O . GLU D 1 29 ? 385.986 513.968 587.613 1.00 52.69 28 GLU D O 1
ATOM 4651 N N . GLN D 1 30 ? 387.271 512.131 587.465 1.00 45.93 29 GLN D N 1
ATOM 4652 C CA . GLN D 1 30 ? 386.887 511.609 588.769 1.00 45.92 29 GLN D CA 1
ATOM 4653 C C . GLN D 1 30 ? 387.710 512.188 589.913 1.00 47.18 29 GLN D C 1
ATOM 4654 O O . GLN D 1 30 ? 387.592 511.696 591.041 1.00 49.10 29 GLN D O 1
ATOM 4660 N N . ASP D 1 31 ? 388.527 513.211 589.652 1.00 54.83 30 ASP D N 1
ATOM 46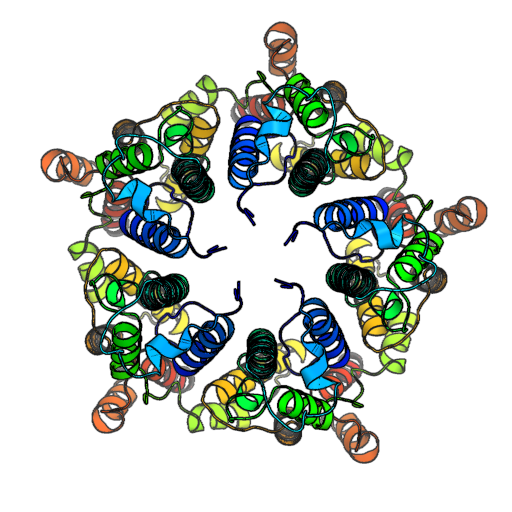61 C CA . ASP D 1 31 ? 389.409 513.803 590.662 1.00 54.58 30 ASP D CA 1
ATOM 4662 C C . ASP D 1 31 ? 390.340 512.753 591.262 1.00 57.54 30 ASP D C 1
ATOM 4663 O O . ASP D 1 31 ? 390.613 512.747 592.464 1.00 59.36 30 ASP D O 1
ATOM 4668 N N . VAL D 1 32 ? 390.834 511.859 590.411 1.00 56.44 31 VAL D N 1
ATOM 4669 C CA . VAL D 1 32 ? 391.708 510.778 590.843 1.00 52.68 31 VAL D CA 1
ATOM 4670 C C . VAL D 1 32 ? 393.097 510.864 590.221 1.00 53.03 31 VAL D C 1
ATOM 4671 O O . VAL D 1 32 ? 394.039 510.247 590.746 1.00 57.99 31 VAL D O 1
ATOM 4675 N N . LEU D 1 33 ? 393.284 511.660 589.165 1.00 51.06 32 LEU D N 1
ATOM 4676 C CA . LEU D 1 33 ? 394.571 511.734 588.480 1.00 47.61 32 LEU D CA 1
ATOM 4677 C C . LEU D 1 33 ? 395.697 512.202 589.391 1.00 51.89 32 LEU D C 1
ATOM 4678 O O . LEU D 1 33 ? 396.870 512.042 589.037 1.00 53.71 32 LEU D O 1
ATOM 4683 N N . LYS D 1 34 ? 395.371 512.786 590.546 1.00 63.69 33 LYS D N 1
ATOM 4684 C CA . LYS D 1 34 ? 396.402 513.181 591.497 1.00 58.88 33 LYS D CA 1
ATOM 4685 C C . LYS D 1 34 ? 397.206 511.991 592.002 1.00 57.50 33 LYS D C 1
ATOM 4686 O O . LYS D 1 34 ? 398.340 512.171 592.455 1.00 59.72 33 LYS D O 1
ATOM 4692 N N . VAL D 1 35 ? 396.644 510.783 591.943 1.00 58.23 34 VAL D N 1
ATOM 4693 C CA . VAL D 1 35 ? 397.396 509.596 592.338 1.00 59.42 34 VAL D CA 1
ATOM 4694 C C . VAL D 1 35 ? 398.512 509.318 591.339 1.00 61.67 34 VAL D C 1
ATOM 4695 O O . VAL D 1 35 ? 399.664 509.079 591.718 1.00 64.57 34 VAL D O 1
ATOM 4699 N N . VAL D 1 36 ? 398.186 509.349 590.046 1.00 61.98 35 VAL D N 1
ATOM 4700 C CA . VAL D 1 36 ? 399.183 509.070 589.018 1.00 59.12 35 VAL D CA 1
ATOM 4701 C C . VAL D 1 36 ? 400.185 510.212 588.910 1.00 62.39 35 VAL D C 1
ATOM 4702 O O . VAL D 1 36 ? 401.395 509.985 588.786 1.00 61.26 35 VAL D O 1
ATOM 4706 N N . ASP D 1 37 ? 399.705 511.453 588.954 1.00 74.34 36 ASP D N 1
ATOM 4707 C CA . ASP D 1 37 ? 400.532 512.625 588.698 1.00 74.04 36 ASP D CA 1
ATOM 4708 C C . ASP D 1 37 ? 401.124 513.234 589.962 1.00 75.31 36 ASP D C 1
ATOM 4709 O O . ASP D 1 37 ? 402.325 513.519 590.000 1.00 73.35 36 ASP D O 1
ATOM 4714 N N . GLY D 1 38 ? 400.314 513.439 590.997 1.00 81.95 37 GLY D N 1
ATOM 4715 C CA . GLY D 1 38 ? 400.791 514.121 592.181 1.00 80.96 37 GLY D CA 1
ATOM 4716 C C . GLY D 1 38 ? 401.791 513.301 592.972 1.00 83.24 37 GLY D C 1
ATOM 4717 O O . GLY D 1 38 ? 401.903 512.082 592.833 1.00 80.90 37 GLY D O 1
ATOM 4718 N N . LEU D 1 39 ? 402.537 514.002 593.821 1.00 92.38 38 LEU D N 1
ATOM 4719 C CA . LEU D 1 39 ? 403.540 513.360 594.656 1.00 91.92 38 LEU D CA 1
ATOM 4720 C C . LEU D 1 39 ? 402.879 512.529 595.751 1.00 91.20 38 LEU D C 1
ATOM 4721 O O . LEU D 1 39 ? 401.767 512.820 596.199 1.00 91.19 38 LEU D O 1
ATOM 4726 N N . MET D 1 40 ? 403.577 511.487 596.176 1.00 99.75 39 MET D N 1
ATOM 4727 C CA . MET D 1 40 ? 403.075 510.618 597.233 1.00 99.17 39 MET D CA 1
ATOM 4728 C C . MET D 1 40 ? 403.057 511.367 598.559 1.00 100.91 39 MET D C 1
ATOM 4729 O O . MET D 1 40 ? 404.102 511.874 598.986 1.00 101.89 39 MET D O 1
ATOM 4734 N N . PRO D 1 41 ? 401.915 511.467 599.235 1.00 100.32 40 PRO D N 1
ATOM 4735 C CA . PRO D 1 41 ? 401.882 512.168 600.522 1.00 101.23 40 PRO D CA 1
ATOM 4736 C C . PRO D 1 41 ? 402.658 511.414 601.589 1.00 102.70 40 PRO D C 1
ATOM 4737 O O . PRO D 1 41 ? 402.817 510.192 601.532 1.00 104.46 40 PRO D O 1
ATOM 4741 N N . ASN D 1 42 ? 403.154 512.170 602.572 1.00 104.37 41 ASN D N 1
ATOM 4742 C CA . ASN D 1 42 ? 403.915 511.564 603.660 1.00 104.35 41 ASN D CA 1
ATOM 4743 C C . ASN D 1 42 ? 403.054 510.600 604.467 1.00 104.16 41 ASN D C 1
ATOM 4744 O O . ASN D 1 42 ? 403.503 509.506 604.826 1.00 104.33 41 ASN D O 1
ATOM 4749 N N . GLU D 1 43 ? 401.817 510.989 604.763 1.00 103.60 42 GLU D N 1
ATOM 4750 C CA . GLU D 1 43 ? 400.879 510.154 605.500 1.00 103.37 42 GLU D CA 1
ATOM 4751 C C . GLU D 1 43 ? 399.666 509.878 604.626 1.00 103.80 42 GLU D C 1
ATOM 4752 O O . GLU D 1 43 ? 399.066 510.809 604.078 1.00 104.82 42 GLU D O 1
ATOM 4758 N N . VAL D 1 44 ? 399.308 508.606 604.501 1.00 99.72 43 VAL D N 1
ATOM 4759 C CA . VAL D 1 44 ? 398.177 508.208 603.671 1.00 100.40 43 VAL D CA 1
ATOM 4760 C C . VAL D 1 44 ? 396.885 508.404 604.449 1.00 99.39 43 VAL D C 1
ATOM 4761 O O . VAL D 1 44 ? 396.819 508.144 605.656 1.00 96.64 43 VAL D O 1
ATOM 4765 N N . ASP D 1 45 ? 395.853 508.869 603.757 1.00 94.11 44 ASP D N 1
ATOM 4766 C CA . ASP D 1 45 ? 394.545 509.117 604.343 1.00 93.79 44 ASP D CA 1
ATOM 4767 C C . ASP D 1 45 ? 393.516 508.195 603.697 1.00 91.20 44 ASP D C 1
ATOM 4768 O O . ASP D 1 45 ? 393.812 507.457 602.754 1.00 92.17 44 ASP D O 1
ATOM 4773 N N . ASP D 1 46 ? 392.291 508.241 604.223 1.00 85.68 45 ASP D N 1
ATOM 4774 C CA . ASP D 1 46 ? 391.210 507.455 603.638 1.00 84.48 45 ASP D CA 1
ATOM 4775 C C . ASP D 1 46 ? 390.894 507.924 602.224 1.00 84.84 45 ASP D C 1
ATOM 4776 O O . ASP D 1 46 ? 390.608 507.106 601.341 1.00 87.02 45 ASP D O 1
ATOM 4781 N N . SER D 1 47 ? 390.939 509.238 601.991 1.00 79.37 46 SER D N 1
ATOM 4782 C CA . SER D 1 47 ? 390.683 509.763 600.654 1.00 78.88 46 SER D CA 1
ATOM 4783 C C . SER D 1 47 ? 391.730 509.280 599.661 1.00 78.27 46 SER D C 1
ATOM 4784 O O . SER D 1 47 ? 391.399 508.920 598.526 1.00 79.64 46 SER D O 1
ATOM 4787 N N . TRP D 1 48 ? 393.002 509.267 600.067 1.00 71.06 47 TRP D N 1
ATOM 4788 C CA . TRP D 1 48 ? 394.053 508.805 599.167 1.00 70.58 47 TRP D CA 1
ATOM 4789 C C . TRP D 1 48 ? 393.901 507.323 598.851 1.00 72.15 47 TRP D C 1
ATOM 4790 O O . TRP D 1 48 ? 394.107 506.904 597.706 1.00 73.97 47 TRP D O 1
ATOM 4801 N N . LYS D 1 49 ? 393.552 506.512 599.851 1.00 71.07 48 LYS D N 1
ATOM 4802 C CA . LYS D 1 49 ? 393.336 505.091 599.600 1.00 67.92 48 LYS D CA 1
ATOM 4803 C C . LYS D 1 49 ? 392.143 504.869 598.679 1.00 68.22 48 LYS D C 1
ATOM 4804 O O . LYS D 1 49 ? 392.186 504.005 597.795 1.00 69.79 48 LYS D O 1
ATOM 4810 N N . LYS D 1 50 ? 391.068 505.638 598.873 1.00 65.24 49 LYS D N 1
ATOM 4811 C CA . LYS D 1 50 ? 389.918 505.534 597.982 1.00 65.22 49 LYS D CA 1
ATOM 4812 C C . LYS D 1 50 ? 390.291 505.923 596.558 1.00 67.04 49 LYS D C 1
ATOM 4813 O O . LYS D 1 50 ? 389.860 505.278 595.596 1.00 68.11 49 LYS D O 1
ATOM 4819 N N . ALA D 1 51 ? 391.095 506.977 596.404 1.00 59.20 50 ALA D N 1
ATOM 4820 C CA . ALA D 1 51 ? 391.534 507.386 595.075 1.00 55.67 50 ALA D CA 1
ATOM 4821 C C . ALA D 1 51 ? 392.400 506.316 594.425 1.00 62.41 50 ALA D C 1
ATOM 4822 O O . ALA D 1 51 ? 392.265 506.040 593.227 1.00 69.70 50 ALA D O 1
ATOM 4824 N N . GLU D 1 52 ? 393.300 505.704 595.197 1.00 61.44 51 GLU D N 1
ATOM 4825 C CA . GLU D 1 52 ? 394.129 504.631 594.656 1.00 55.95 51 GLU D CA 1
ATOM 4826 C C . GLU D 1 52 ? 393.278 503.449 594.214 1.00 51.67 51 GLU D C 1
ATOM 4827 O O . GLU D 1 52 ? 393.496 502.885 593.134 1.00 55.61 51 GLU D O 1
ATOM 4833 N N . ARG D 1 53 ? 392.299 503.063 595.036 1.00 54.58 52 ARG D N 1
ATOM 4834 C CA . ARG D 1 53 ? 391.409 501.970 594.661 1.00 53.80 52 ARG D CA 1
ATOM 4835 C C . ARG D 1 53 ? 390.635 502.305 593.394 1.00 54.09 52 ARG D C 1
ATOM 4836 O O . ARG D 1 53 ? 390.497 501.461 592.503 1.00 59.99 52 ARG D O 1
ATOM 4844 N N . CYS D 1 54 ? 390.130 503.537 593.293 1.00 47.22 53 CYS D N 1
ATOM 4845 C CA . CYS D 1 54 ? 389.360 503.924 592.116 1.00 47.68 53 CYS D CA 1
ATOM 4846 C C . CYS D 1 54 ? 390.223 503.913 590.860 1.00 47.32 53 CYS D C 1
ATOM 4847 O O . CYS D 1 54 ? 389.789 503.433 589.807 1.00 55.99 53 CYS D O 1
ATOM 4850 N N . ALA D 1 55 ? 391.448 504.435 590.950 1.00 33.38 54 ALA D N 1
ATOM 4851 C CA . ALA D 1 55 ? 392.332 504.448 589.788 1.00 29.06 54 ALA D CA 1
ATOM 4852 C C . ALA D 1 55 ? 392.694 503.034 589.356 1.00 39.00 54 ALA D C 1
ATOM 4853 O O . ALA D 1 55 ? 392.667 502.712 588.159 1.00 41.19 54 ALA D O 1
ATOM 4855 N N . LYS D 1 56 ? 393.038 502.173 590.317 1.00 44.43 55 LYS D N 1
ATOM 4856 C CA . LYS D 1 56 ? 393.379 500.798 589.978 1.00 35.36 55 LYS D CA 1
ATOM 4857 C C . LYS D 1 56 ? 392.190 500.076 589.361 1.00 43.46 55 LYS D C 1
ATOM 4858 O O . LYS D 1 56 ? 392.345 499.335 588.386 1.00 51.90 55 LYS D O 1
ATOM 4864 N N . SER D 1 57 ? 390.990 500.294 589.906 1.00 36.21 56 SER D N 1
ATOM 4865 C CA . SER D 1 57 ? 389.801 499.649 589.362 1.00 30.79 56 SER D CA 1
ATOM 4866 C C . SER D 1 57 ? 389.492 500.143 587.956 1.00 31.29 56 SER D C 1
ATOM 4867 O O . SER D 1 57 ? 389.102 499.354 587.091 1.00 44.31 56 SER D O 1
ATOM 4870 N N . THR D 1 58 ? 389.653 501.444 587.706 1.00 25.06 57 THR D N 1
ATOM 4871 C CA . THR D 1 58 ? 389.416 501.974 586.366 1.00 31.07 57 THR D CA 1
ATOM 4872 C C . THR D 1 58 ? 390.396 501.379 585.363 1.00 34.92 57 THR D C 1
ATOM 4873 O O . THR D 1 58 ? 390.003 500.936 584.274 1.00 44.05 57 THR D O 1
ATOM 4877 N N . ILE D 1 59 ? 391.681 501.342 585.723 1.00 26.84 58 ILE D N 1
ATOM 4878 C CA . ILE D 1 59 ? 392.681 500.791 584.814 1.00 17.55 58 ILE D CA 1
ATOM 4879 C C . ILE D 1 59 ? 392.420 499.311 584.569 1.00 25.02 58 ILE D C 1
ATOM 4880 O O . ILE D 1 59 ? 392.568 498.818 583.445 1.00 39.34 58 ILE D O 1
ATOM 4885 N N . ILE D 1 60 ? 392.011 498.581 585.610 1.00 28.86 59 ILE D N 1
ATOM 4886 C CA . ILE D 1 60 ? 391.676 497.169 585.446 1.00 25.30 59 ILE D CA 1
ATOM 4887 C C . ILE D 1 60 ? 390.486 497.008 584.511 1.00 23.39 59 ILE D C 1
ATOM 4888 O O . ILE D 1 60 ? 390.469 496.123 583.649 1.00 32.94 59 ILE D O 1
ATOM 4893 N N . GLU D 1 61 ? 389.473 497.862 584.665 1.00 33.06 60 GLU D N 1
ATOM 4894 C CA . GLU D 1 61 ? 388.291 497.774 583.816 1.00 29.78 60 GLU D CA 1
ATOM 4895 C C . GLU D 1 61 ? 388.641 498.009 582.355 1.00 31.11 60 GLU D C 1
ATOM 4896 O O . GLU D 1 61 ? 388.145 497.303 581.470 1.00 34.50 60 GLU D O 1
ATOM 4902 N N . TYR D 1 62 ? 389.495 498.993 582.079 1.00 30.63 61 TYR D N 1
ATOM 4903 C CA . TYR D 1 62 ? 389.831 499.342 580.704 1.00 25.53 61 TYR D CA 1
ATOM 4904 C C . TYR D 1 62 ? 391.110 498.664 580.224 1.00 31.01 61 TYR D C 1
ATOM 4905 O O . TYR D 1 62 ? 391.850 499.230 579.414 1.00 37.88 61 TYR D O 1
ATOM 4914 N N . LEU D 1 63 ? 391.378 497.456 580.712 1.00 26.32 62 LEU D N 1
ATOM 4915 C CA . LEU D 1 63 ? 392.450 496.607 580.217 1.00 15.96 62 LEU D CA 1
ATOM 4916 C C . LEU D 1 63 ? 391.851 495.297 579.730 1.00 19.59 62 LEU D C 1
ATOM 4917 O O . LEU D 1 63 ? 390.966 494.732 580.378 1.00 26.79 62 LEU D O 1
ATOM 4922 N N . SER D 1 64 ? 392.334 494.813 578.590 1.00 22.82 63 SER D N 1
ATOM 4923 C CA . SER D 1 64 ? 391.812 493.574 578.040 1.00 19.54 63 SER D CA 1
ATOM 4924 C C . SER D 1 64 ? 392.259 492.386 578.888 1.00 26.49 63 SER D C 1
ATOM 4925 O O . SER D 1 64 ? 393.145 492.489 579.739 1.00 38.72 63 SER D O 1
ATOM 4928 N N . ASP D 1 65 ? 391.625 491.237 578.643 1.00 28.86 64 ASP D N 1
ATOM 4929 C CA . ASP D 1 65 ? 391.940 490.039 579.413 1.00 28.33 64 ASP D CA 1
ATOM 4930 C C . ASP D 1 65 ? 393.385 489.606 579.212 1.00 33.80 64 ASP D C 1
ATOM 4931 O O . ASP D 1 65 ? 393.978 488.987 580.102 1.00 36.67 64 ASP D O 1
ATOM 4936 N N . SER D 1 66 ? 393.967 489.919 578.054 1.00 34.46 65 SER D N 1
ATOM 4937 C CA . SER D 1 66 ? 395.356 489.556 577.804 1.00 32.23 65 SER D CA 1
ATOM 4938 C C . SER D 1 66 ? 396.316 490.401 578.630 1.00 31.85 65 SER D C 1
ATOM 4939 O O . SER D 1 66 ? 397.395 489.928 578.999 1.00 30.21 65 SER D O 1
ATOM 4942 N N . PHE D 1 67 ? 395.946 491.644 578.927 1.00 28.47 66 PHE D N 1
ATOM 4943 C CA . PHE D 1 67 ? 396.827 492.583 579.604 1.00 15.52 66 PHE D CA 1
ATOM 4944 C C . PHE D 1 67 ? 396.511 492.734 581.085 1.00 22.05 66 PHE D C 1
ATOM 4945 O O . PHE D 1 67 ? 397.027 493.654 581.725 1.00 29.98 66 PHE D O 1
ATOM 4953 N N . LEU D 1 68 ? 395.678 491.857 581.645 1.00 26.65 67 LEU D N 1
ATOM 4954 C CA . LEU D 1 68 ? 395.380 491.935 583.069 1.00 25.71 67 LEU D CA 1
ATOM 4955 C C . LEU D 1 68 ? 396.566 491.533 583.932 1.00 26.91 67 LEU D C 1
ATOM 4956 O O . LEU D 1 68 ? 396.559 491.810 585.135 1.00 35.96 67 LEU D O 1
ATOM 4961 N N . ASN D 1 69 ? 397.579 490.888 583.352 1.00 23.53 68 ASN D N 1
ATOM 4962 C CA . ASN D 1 69 ? 398.759 490.516 584.122 1.00 27.72 68 ASN D CA 1
ATOM 4963 C C . ASN D 1 69 ? 399.539 491.730 584.607 1.00 32.97 68 ASN D C 1
ATOM 4964 O O . ASN D 1 69 ? 400.315 491.611 585.560 1.00 38.37 68 ASN D O 1
ATOM 4969 N N . PHE D 1 70 ? 399.353 492.890 583.975 1.00 28.42 69 PHE D N 1
ATOM 4970 C CA . PHE D 1 70 ? 399.994 494.113 584.438 1.00 26.93 69 PHE D CA 1
ATOM 4971 C C . PHE D 1 70 ? 399.402 494.629 585.741 1.00 34.69 69 PHE D C 1
ATOM 4972 O O . PHE D 1 70 ? 400.007 495.502 586.371 1.00 44.96 69 PHE D O 1
ATOM 4980 N N . ALA D 1 71 ? 398.245 494.117 586.160 1.00 35.48 70 ALA D N 1
ATOM 4981 C CA . ALA D 1 71 ? 397.589 494.574 587.374 1.00 31.34 70 ALA D CA 1
ATOM 4982 C C . ALA D 1 71 ? 397.366 493.475 588.402 1.00 37.78 70 ALA D C 1
ATOM 4983 O O . ALA D 1 71 ? 396.872 493.771 589.496 1.00 35.15 70 ALA D O 1
ATOM 4985 N N . THR D 1 72 ? 397.709 492.223 588.090 1.00 45.71 71 THR D N 1
ATOM 4986 C CA . THR D 1 72 ? 397.500 491.140 589.048 1.00 43.95 71 THR D CA 1
ATOM 4987 C C . THR D 1 72 ? 398.342 491.339 590.301 1.00 42.85 71 THR D C 1
ATOM 4988 O O . THR D 1 72 ? 397.867 491.108 591.419 1.00 44.47 71 THR D O 1
ATOM 4992 N N . SER D 1 73 ? 399.591 491.763 590.137 1.00 46.00 72 SER D N 1
ATOM 4993 C CA . SER D 1 73 ? 400.452 492.001 591.284 1.00 52.98 72 SER D CA 1
ATOM 4994 C C . SER D 1 73 ? 399.941 493.183 592.099 1.00 55.50 72 SER D C 1
ATOM 4995 O O . SER D 1 73 ? 399.289 494.092 591.579 1.00 53.70 72 SER D O 1
ATOM 4998 N N . ASP D 1 74 ? 400.243 493.161 593.397 1.00 60.23 73 ASP D N 1
ATOM 4999 C CA . ASP D 1 74 ? 399.783 494.197 594.322 1.00 60.22 73 ASP D CA 1
ATOM 5000 C C . ASP D 1 74 ? 400.614 495.456 594.098 1.00 60.93 73 ASP D C 1
ATOM 5001 O O . ASP D 1 74 ? 401.530 495.787 594.854 1.00 62.16 73 ASP D O 1
ATOM 5006 N N . ILE D 1 75 ? 400.277 496.174 593.029 1.00 51.69 74 ILE D N 1
ATOM 5007 C CA . ILE D 1 75 ? 400.959 497.407 592.666 1.00 56.97 74 ILE D CA 1
ATOM 5008 C C . ILE D 1 75 ? 399.922 498.497 592.448 1.00 53.43 74 ILE D C 1
ATOM 5009 O O . ILE D 1 75 ? 398.770 498.226 592.096 1.00 52.34 74 ILE D O 1
ATOM 5014 N N . THR D 1 76 ? 400.341 499.741 592.660 1.00 51.66 75 THR D N 1
ATOM 5015 C CA . THR D 1 76 ? 399.447 500.874 592.501 1.00 49.16 75 THR D CA 1
ATOM 5016 C C . THR D 1 76 ? 399.191 501.147 591.020 1.00 53.21 75 THR D C 1
ATOM 5017 O O . THR D 1 76 ? 399.866 500.619 590.133 1.00 59.43 75 THR D O 1
ATOM 5021 N N . ALA D 1 77 ? 398.185 501.986 590.759 1.00 52.81 76 ALA D N 1
ATOM 5022 C CA . ALA D 1 77 ? 397.875 502.361 589.384 1.00 51.10 76 ALA D CA 1
ATOM 5023 C C . ALA D 1 77 ? 399.032 503.105 588.735 1.00 55.88 76 ALA D C 1
ATOM 5024 O O . ALA D 1 77 ? 399.255 502.977 587.524 1.00 60.43 76 ALA D O 1
ATOM 5026 N N . ARG D 1 78 ? 399.777 503.882 589.522 1.00 57.75 77 ARG D N 1
ATOM 5027 C CA . ARG D 1 78 ? 400.944 504.572 588.989 1.00 51.54 77 ARG D CA 1
ATOM 5028 C C . ARG D 1 78 ? 401.969 503.580 588.458 1.00 55.41 77 ARG D C 1
ATOM 5029 O O . ARG D 1 78 ? 402.537 503.784 587.382 1.00 58.24 77 ARG D O 1
ATOM 5037 N N . GLN D 1 79 ? 402.208 502.492 589.193 1.00 52.64 78 GLN D N 1
ATOM 5038 C CA . GLN D 1 79 ? 403.150 501.478 588.730 1.00 49.10 78 GLN D CA 1
ATOM 5039 C C . GLN D 1 79 ? 402.649 500.795 587.464 1.00 49.84 78 GLN D C 1
ATOM 5040 O O . GLN D 1 79 ? 403.437 500.491 586.560 1.00 57.37 78 GLN D O 1
ATOM 5046 N N . ILE D 1 80 ? 401.342 500.534 587.386 1.00 40.58 79 ILE D N 1
ATOM 5047 C CA . ILE D 1 80 ? 400.776 499.908 586.193 1.00 40.39 79 ILE D CA 1
ATOM 5048 C C . ILE D 1 80 ? 400.997 500.799 584.979 1.00 47.89 79 ILE D C 1
ATOM 5049 O O . ILE D 1 80 ? 401.431 500.339 583.915 1.00 53.72 79 ILE D O 1
ATOM 5054 N N . LEU D 1 81 ? 400.711 502.094 585.126 1.00 43.79 80 LEU D N 1
ATOM 5055 C CA . LEU D 1 81 ? 400.920 503.012 584.015 1.00 38.10 80 LEU D CA 1
ATOM 5056 C C . LEU D 1 81 ? 402.398 503.159 583.679 1.00 39.74 80 LEU D C 1
ATOM 5057 O O . LEU D 1 81 ? 402.747 503.303 582.505 1.00 39.54 80 LEU D O 1
ATOM 5062 N N . GLU D 1 82 ? 403.279 503.114 584.682 1.00 46.42 81 GLU D N 1
ATOM 5063 C CA . GLU D 1 82 ? 404.710 503.194 584.408 1.00 45.50 81 GLU D CA 1
ATOM 5064 C C . GLU D 1 82 ? 405.185 501.993 583.601 1.00 46.79 81 GLU D C 1
ATOM 5065 O O . GLU D 1 82 ? 405.976 502.141 582.664 1.00 51.76 81 GLU D O 1
ATOM 5071 N N . ASN D 1 83 ? 404.719 500.793 583.954 1.00 41.25 82 ASN D N 1
ATOM 5072 C CA . ASN D 1 83 ? 405.086 499.607 583.185 1.00 41.93 82 ASN D CA 1
ATOM 5073 C C . ASN D 1 83 ? 404.532 499.678 581.767 1.00 42.77 82 ASN D C 1
ATOM 5074 O O . ASN D 1 83 ? 405.239 499.374 580.794 1.00 47.75 82 ASN D O 1
ATOM 5079 N N . LEU D 1 84 ? 403.270 500.090 581.628 1.00 34.86 83 LEU D N 1
ATOM 5080 C CA . LEU D 1 84 ? 402.680 500.193 580.299 1.00 32.78 83 LEU D CA 1
ATOM 5081 C C . LEU D 1 84 ? 403.413 501.226 579.454 1.00 35.28 83 LEU D C 1
ATOM 5082 O O . LEU D 1 84 ? 403.550 501.057 578.239 1.00 38.90 83 LEU D O 1
ATOM 5087 N N . ASP D 1 85 ? 403.896 502.302 580.078 1.00 37.04 84 ASP D N 1
ATOM 5088 C CA . ASP D 1 85 ? 404.717 503.270 579.361 1.00 29.57 84 ASP D CA 1
ATOM 5089 C C . ASP D 1 85 ? 406.043 502.653 578.942 1.00 35.57 84 ASP D C 1
ATOM 5090 O O . ASP D 1 85 ? 406.443 502.746 577.777 1.00 45.26 84 ASP D O 1
ATOM 5095 N N . ALA D 1 86 ? 406.731 501.998 579.879 1.00 35.41 85 ALA D N 1
ATOM 5096 C CA . ALA D 1 86 ? 408.022 501.398 579.565 1.00 36.31 85 ALA D CA 1
ATOM 5097 C C . ALA D 1 86 ? 407.910 500.395 578.428 1.00 41.36 85 ALA D C 1
ATOM 5098 O O . ALA D 1 86 ? 408.893 500.147 577.722 1.00 41.03 85 ALA D O 1
ATOM 5100 N N . VAL D 1 87 ? 406.730 499.812 578.233 1.00 42.41 86 VAL D N 1
ATOM 5101 C CA . VAL D 1 87 ? 406.566 498.884 577.118 1.00 33.61 86 VAL D CA 1
ATOM 5102 C C . VAL D 1 87 ? 406.039 499.562 575.847 1.00 34.94 86 VAL D C 1
ATOM 5103 O O . VAL D 1 87 ? 406.363 499.122 574.740 1.00 33.28 86 VAL D O 1
ATOM 5107 N N . TYR D 1 88 ? 405.250 500.641 575.966 1.00 37.04 87 TYR D N 1
ATOM 5108 C CA . TYR D 1 88 ? 404.542 501.167 574.802 1.00 28.14 87 TYR D CA 1
ATOM 5109 C C . TYR D 1 88 ? 404.546 502.688 574.669 1.00 35.01 87 TYR D C 1
ATOM 5110 O O . TYR D 1 88 ? 403.777 503.212 573.854 1.00 40.10 87 TYR D O 1
ATOM 5119 N N . GLU D 1 89 ? 405.365 503.424 575.424 1.00 41.77 88 GLU D N 1
ATOM 5120 C CA . GLU D 1 89 ? 405.207 504.877 575.451 1.00 39.41 88 GLU D CA 1
ATOM 5121 C C . GLU D 1 89 ? 405.645 505.517 574.139 1.00 44.92 88 GLU D C 1
ATOM 5122 O O . GLU D 1 89 ? 404.835 506.120 573.426 1.00 49.23 88 GLU D O 1
ATOM 5128 N N . ARG D 1 90 ? 406.925 505.396 573.801 1.00 46.36 89 ARG D N 1
ATOM 5129 C CA . ARG D 1 90 ? 407.485 506.100 572.655 1.00 47.46 89 ARG D CA 1
ATOM 5130 C C . ARG D 1 90 ? 407.471 505.271 571.379 1.00 45.99 89 ARG D C 1
ATOM 5131 O O . ARG D 1 90 ? 407.949 505.746 570.345 1.00 46.83 89 ARG D O 1
ATOM 5139 N N . LYS D 1 91 ? 406.940 504.054 571.425 1.00 39.00 90 LYS D N 1
ATOM 5140 C CA . LYS D 1 91 ? 406.949 503.192 570.253 1.00 37.74 90 LYS D CA 1
ATOM 5141 C C . LYS D 1 91 ? 405.948 503.686 569.216 1.00 40.15 90 LYS D C 1
ATOM 5142 O O . LYS D 1 91 ? 404.830 504.087 569.548 1.00 38.16 90 LYS D O 1
ATOM 5148 N N . SER D 1 92 ? 406.361 503.661 567.952 1.00 43.91 91 SER D N 1
ATOM 5149 C CA . SER D 1 92 ? 405.507 504.128 566.871 1.00 37.67 91 SER D CA 1
ATOM 5150 C C . SER D 1 92 ? 404.379 503.138 566.605 1.00 40.55 91 SER D C 1
ATOM 5151 O O . SER D 1 92 ? 404.527 501.927 566.783 1.00 41.71 91 SER D O 1
ATOM 5154 N N . LEU D 1 93 ? 403.238 503.672 566.170 1.00 43.84 92 LEU D N 1
ATOM 5155 C CA . LEU D 1 93 ? 402.062 502.854 565.901 1.00 40.40 92 LEU D CA 1
ATOM 5156 C C . LEU D 1 93 ? 402.080 502.254 564.502 1.00 38.87 92 LEU D C 1
ATOM 5157 O O . LEU D 1 93 ? 401.660 501.107 564.316 1.00 41.86 92 LEU D O 1
ATOM 5162 N N . ALA D 1 94 ? 402.555 503.006 563.516 1.00 39.98 93 ALA D N 1
ATOM 5163 C CA . ALA D 1 94 ? 402.606 502.548 562.134 1.00 37.88 93 ALA D CA 1
ATOM 5164 C C . ALA D 1 94 ? 403.632 503.397 561.394 1.00 41.93 93 ALA D C 1
ATOM 5165 O O . ALA D 1 94 ? 404.325 504.226 561.994 1.00 45.12 93 ALA D O 1
ATOM 5167 N N . SER D 1 95 ? 403.729 503.192 560.085 1.00 36.19 94 SER D N 1
ATOM 5168 C CA . SER D 1 95 ? 404.640 503.950 559.236 1.00 39.63 94 SER D CA 1
ATOM 5169 C C . SER D 1 95 ? 403.846 505.046 558.536 1.00 44.17 94 SER D C 1
ATOM 5170 O O . SER D 1 95 ? 403.018 504.761 557.665 1.00 49.54 94 SER D O 1
ATOM 5173 N N . GLN D 1 96 ? 404.091 506.299 558.925 1.00 38.07 95 GLN D N 1
ATOM 5174 C CA . GLN D 1 96 ? 403.377 507.411 558.308 1.00 32.22 95 GLN D CA 1
ATOM 5175 C C . GLN D 1 96 ? 403.728 507.546 556.833 1.00 33.19 95 GLN D C 1
ATOM 5176 O O . GLN D 1 96 ? 402.853 507.832 556.009 1.00 38.27 95 GLN D O 1
ATOM 5182 N N . LEU D 1 97 ? 405.001 507.359 556.481 1.00 26.25 96 LEU D N 1
ATOM 5183 C CA . LEU D 1 97 ? 405.394 507.455 555.079 1.00 20.63 96 LEU D CA 1
ATOM 5184 C C . LEU D 1 97 ? 404.728 506.372 554.243 1.00 28.34 96 LEU D C 1
ATOM 5185 O O . LEU D 1 97 ? 404.281 506.635 553.123 1.00 35.98 96 LEU D O 1
ATOM 5190 N N . ALA D 1 98 ? 404.654 505.147 554.766 1.00 30.06 97 ALA D N 1
ATOM 5191 C CA . ALA D 1 98 ? 404.000 504.072 554.027 1.00 31.26 97 ALA D CA 1
ATOM 5192 C C . ALA D 1 98 ? 402.515 504.350 553.843 1.00 33.85 97 ALA D C 1
ATOM 5193 O O . ALA D 1 98 ? 401.967 504.155 552.750 1.00 42.89 97 ALA D O 1
ATOM 5195 N N . LEU D 1 99 ? 401.846 504.811 554.901 1.00 31.92 98 LEU D N 1
ATOM 5196 C CA . LEU D 1 99 ? 400.425 505.120 554.800 1.00 25.02 98 LEU D CA 1
ATOM 5197 C C . LEU D 1 99 ? 400.177 506.254 553.816 1.00 31.35 98 LEU D C 1
ATOM 5198 O O . LEU D 1 99 ? 399.226 506.207 553.031 1.00 41.77 98 LEU D O 1
ATOM 5203 N N . ARG D 1 100 ? 401.024 507.282 553.840 1.00 25.92 99 ARG D N 1
ATOM 5204 C CA . ARG D 1 100 ? 400.840 508.398 552.922 1.00 20.10 99 ARG D CA 1
ATOM 5205 C C . ARG D 1 100 ? 401.159 508.004 551.487 1.00 26.53 99 ARG D C 1
ATOM 5206 O O . ARG D 1 100 ? 400.521 508.506 550.557 1.00 38.00 99 ARG D O 1
ATOM 5214 N N . LYS D 1 101 ? 402.133 507.117 551.282 1.00 22.87 100 LYS D N 1
ATOM 5215 C CA . LYS D 1 101 ? 402.388 506.600 549.942 1.00 24.17 100 LYS D CA 1
ATOM 5216 C C . LYS D 1 101 ? 401.197 505.802 549.433 1.00 29.53 100 LYS D C 1
ATOM 5217 O O . LYS D 1 101 ? 400.837 505.892 548.255 1.00 37.59 100 LYS D O 1
ATOM 5223 N N . ARG D 1 102 ? 400.579 505.006 550.308 1.00 30.09 101 ARG D N 1
ATOM 5224 C CA . ARG D 1 102 ? 399.382 504.270 549.916 1.00 28.39 101 ARG D CA 1
ATOM 5225 C C . ARG D 1 102 ? 398.228 505.215 549.606 1.00 28.18 101 ARG D C 1
ATOM 5226 O O . ARG D 1 102 ? 397.457 504.979 548.669 1.00 29.36 101 ARG D O 1
ATOM 5234 N N . LEU D 1 103 ? 398.089 506.286 550.389 1.00 30.92 102 LEU D N 1
ATOM 5235 C CA . LEU D 1 103 ? 397.012 507.245 550.166 1.00 25.17 102 LEU D CA 1
ATOM 5236 C C . LEU D 1 103 ? 397.202 508.007 548.861 1.00 29.13 102 LEU D C 1
ATOM 5237 O O . LEU D 1 103 ? 396.239 508.225 548.117 1.00 36.75 102 LEU D O 1
ATOM 5242 N N . LEU D 1 104 ? 398.434 508.428 548.568 1.00 33.82 103 LEU D N 1
ATOM 5243 C CA . LEU D 1 104 ? 398.691 509.172 547.340 1.00 27.83 103 LEU D CA 1
ATOM 5244 C C . LEU D 1 104 ? 398.522 508.298 546.106 1.00 27.23 103 LEU D C 1
ATOM 5245 O O . LEU D 1 104 ? 398.183 508.804 545.031 1.00 32.59 103 LEU D O 1
ATOM 5250 N N . SER D 1 105 ? 398.754 506.995 546.235 1.00 28.34 104 SER D N 1
ATOM 5251 C CA . SER D 1 105 ? 398.593 506.061 545.130 1.00 33.29 104 SER D CA 1
ATOM 5252 C C . SER D 1 105 ? 397.162 505.568 544.976 1.00 34.70 104 SER D C 1
ATOM 5253 O O . SER D 1 105 ? 396.890 504.783 544.062 1.00 35.95 104 SER D O 1
ATOM 5256 N N . LEU D 1 106 ? 396.251 505.998 545.843 1.00 31.80 105 LEU D N 1
ATOM 5257 C CA . LEU D 1 106 ? 394.864 505.562 545.756 1.00 32.19 105 LEU D CA 1
ATOM 5258 C C . LEU D 1 106 ? 394.218 506.114 544.493 1.00 35.30 105 LEU D C 1
ATOM 5259 O O . LEU D 1 106 ? 394.382 507.291 544.162 1.00 45.16 105 LEU D O 1
ATOM 5264 N N . LYS D 1 107 ? 393.486 505.258 543.785 1.00 31.44 106 LYS D N 1
ATOM 5265 C CA . LYS D 1 107 ? 392.788 505.650 542.571 1.00 31.73 106 LYS D CA 1
ATOM 5266 C C . LYS D 1 107 ? 391.457 504.920 542.509 1.00 37.11 106 LYS D C 1
ATOM 5267 O O . LYS D 1 107 ? 391.378 503.734 542.837 1.00 43.36 106 LYS D O 1
ATOM 5273 N N . LEU D 1 108 ? 390.416 505.632 542.088 1.00 40.86 107 LEU D N 1
ATOM 5274 C CA . LEU D 1 108 ? 389.100 505.022 541.970 1.00 45.22 107 LEU D CA 1
ATOM 5275 C C . LEU D 1 108 ? 389.048 504.122 540.743 1.00 46.46 107 LEU D C 1
ATOM 5276 O O . LEU D 1 108 ? 389.414 504.537 539.639 1.00 47.61 107 LEU D O 1
ATOM 5281 N N . SER D 1 109 ? 388.594 502.890 540.936 1.00 56.94 108 SER D N 1
ATOM 5282 C CA . SER D 1 109 ? 388.459 501.929 539.854 1.00 59.30 108 SER D CA 1
ATOM 5283 C C . SER D 1 109 ? 387.025 501.911 539.338 1.00 60.14 108 SER D C 1
ATOM 5284 O O . SER D 1 109 ? 386.084 502.312 540.027 1.00 64.62 108 SER D O 1
ATOM 5287 N N . SER D 1 110 ? 386.871 501.439 538.099 1.00 65.88 109 SER D N 1
ATOM 5288 C CA . SER D 1 110 ? 385.554 501.420 537.471 1.00 71.44 109 SER D CA 1
ATOM 5289 C C . SER D 1 110 ? 384.593 500.501 538.216 1.00 70.72 109 SER D C 1
ATOM 5290 O O . SER D 1 110 ? 383.424 500.847 538.419 1.00 68.49 109 SER D O 1
ATOM 5293 N N . GLU D 1 111 ? 385.067 499.323 538.628 1.00 72.92 110 GLU D N 1
ATOM 5294 C CA . GLU D 1 111 ? 384.198 498.382 539.327 1.00 74.12 110 GLU D CA 1
ATOM 5295 C C . GLU D 1 111 ? 383.769 498.921 540.685 1.00 76.45 110 GLU D C 1
ATOM 5296 O O . GLU D 1 111 ? 382.609 498.763 541.084 1.00 77.47 110 GLU D O 1
ATOM 5302 N N . MET D 1 112 ? 384.685 499.558 541.409 1.00 64.91 111 MET D N 1
ATOM 5303 C CA . MET D 1 112 ? 384.375 500.053 542.742 1.00 60.46 111 MET D CA 1
ATOM 5304 C C . MET D 1 112 ? 383.460 501.268 542.673 1.00 57.61 111 MET D C 1
ATOM 5305 O O . MET D 1 112 ? 383.627 502.146 541.822 1.00 58.55 111 MET D O 1
ATOM 5310 N N . SER D 1 113 ? 382.485 501.312 543.574 1.00 51.60 112 SER D N 1
ATOM 5311 C CA . SER D 1 113 ? 381.607 502.462 543.707 1.00 51.12 112 SER D CA 1
ATOM 5312 C C . SER D 1 113 ? 382.258 503.517 544.596 1.00 50.63 112 SER D C 1
ATOM 5313 O O . SER D 1 113 ? 383.294 503.287 545.221 1.00 58.95 112 SER D O 1
ATOM 5316 N N . LEU D 1 114 ? 381.635 504.695 544.649 1.00 39.94 113 LEU D N 1
ATOM 5317 C CA . LEU D 1 114 ? 382.188 505.769 545.462 1.00 34.68 113 LEU D CA 1
ATOM 5318 C C . LEU D 1 114 ? 382.043 505.506 546.952 1.00 37.53 113 LEU D C 1
ATOM 5319 O O . LEU D 1 114 ? 382.805 506.072 547.738 1.00 49.73 113 LEU D O 1
ATOM 5324 N N . LEU D 1 115 ? 381.091 504.670 547.365 1.00 40.20 114 LEU D N 1
ATOM 5325 C CA . LEU D 1 115 ? 380.941 504.383 548.788 1.00 37.72 114 LEU D CA 1
ATOM 5326 C C . LEU D 1 115 ? 382.132 503.596 549.319 1.00 43.71 114 LEU D C 1
ATOM 5327 O O . LEU D 1 115 ? 382.694 503.932 550.368 1.00 46.86 114 LEU D O 1
ATOM 5332 N N . SER D 1 116 ? 382.535 502.544 548.605 1.00 42.44 115 SER D N 1
ATOM 5333 C CA . SER D 1 116 ? 383.692 501.762 549.030 1.00 40.27 115 SER D CA 1
ATOM 5334 C C . SER D 1 116 ? 384.971 502.587 548.964 1.00 42.07 115 SER D C 1
ATOM 5335 O O . SER D 1 116 ? 385.832 502.483 549.847 1.00 48.28 115 SER D O 1
ATOM 5338 N N . HIS D 1 117 ? 385.116 503.408 547.923 1.00 35.04 116 HIS D N 1
ATOM 5339 C CA . HIS D 1 117 ? 386.285 504.274 547.823 1.00 33.34 116 HIS D CA 1
ATOM 5340 C C . HIS D 1 117 ? 386.327 505.272 548.972 1.00 35.58 116 HIS D C 1
ATOM 5341 O O . HIS D 1 117 ? 387.393 505.528 549.544 1.00 42.56 116 HIS D O 1
ATOM 5348 N N . PHE D 1 118 ? 385.175 505.843 549.327 1.00 29.73 117 PHE D N 1
ATOM 5349 C CA . PHE D 1 118 ? 385.121 506.768 550.451 1.00 25.09 117 PHE D CA 1
ATOM 5350 C C . PHE D 1 118 ? 385.452 506.061 551.755 1.00 35.02 117 PHE D C 1
ATOM 5351 O O . PHE D 1 118 ? 386.118 506.631 552.623 1.00 43.28 117 PHE D O 1
ATOM 5359 N N . HIS D 1 119 ? 384.987 504.821 551.916 1.00 39.49 118 HIS D N 1
ATOM 5360 C CA . HIS D 1 119 ? 385.320 504.064 553.119 1.00 39.27 118 HIS D CA 1
ATOM 5361 C C . HIS D 1 119 ? 386.818 503.806 553.212 1.00 43.59 118 HIS D C 1
ATOM 5362 O O . HIS D 1 119 ? 387.413 503.942 554.287 1.00 47.21 118 HIS D O 1
ATOM 5369 N N . ILE D 1 120 ? 387.447 503.434 552.094 1.00 40.69 119 ILE D N 1
ATOM 5370 C CA . ILE D 1 120 ? 388.889 503.194 552.097 1.00 35.70 119 ILE D CA 1
ATOM 5371 C C . ILE D 1 120 ? 389.643 504.480 552.412 1.00 31.29 119 ILE D C 1
ATOM 5372 O O . ILE D 1 120 ? 390.595 504.485 553.205 1.00 37.44 119 ILE D O 1
ATOM 5377 N N . PHE D 1 121 ? 389.229 505.590 551.798 1.00 25.27 120 PHE D N 1
ATOM 5378 C CA . PHE D 1 121 ? 389.873 506.872 552.061 1.00 28.19 120 PHE D CA 1
ATOM 5379 C C . PHE D 1 121 ? 389.720 507.276 553.521 1.00 33.13 120 PHE D C 1
ATOM 5380 O O . PHE D 1 121 ? 390.671 507.769 554.139 1.00 40.89 120 PHE D O 1
ATOM 5388 N N . ASP D 1 122 ? 388.530 507.075 554.089 1.00 32.01 121 ASP D N 1
ATOM 5389 C CA . ASP D 1 122 ? 388.305 507.407 555.490 1.00 29.77 121 ASP D CA 1
ATOM 5390 C C . ASP D 1 122 ? 389.157 506.543 556.404 1.00 34.43 121 ASP D C 1
ATOM 5391 O O . ASP D 1 122 ? 389.696 507.031 557.401 1.00 37.88 121 ASP D O 1
ATOM 5396 N N . GLU D 1 123 ? 389.280 505.253 556.091 1.00 37.26 122 GLU D N 1
ATOM 5397 C CA . GLU D 1 123 ? 390.118 504.378 556.903 1.00 37.01 122 GLU D CA 1
ATOM 5398 C C . GLU D 1 123 ? 391.573 504.826 556.859 1.00 38.68 122 GLU D C 1
ATOM 5399 O O . GLU D 1 123 ? 392.253 504.874 557.892 1.00 42.67 122 GLU D O 1
ATOM 5405 N N . LEU D 1 124 ? 392.065 505.172 555.667 1.00 34.82 123 LEU D N 1
ATOM 5406 C CA . LEU D 1 124 ? 393.443 505.641 555.548 1.00 31.98 123 LEU D CA 1
ATOM 5407 C C . LEU D 1 124 ? 393.657 506.938 556.320 1.00 29.85 123 LEU D C 1
ATOM 5408 O O . LEU D 1 124 ? 394.663 507.091 557.025 1.00 33.79 123 LEU D O 1
ATOM 5413 N N . ILE D 1 125 ? 392.721 507.881 556.205 1.00 26.78 124 ILE D N 1
ATOM 5414 C CA . ILE D 1 125 ? 392.859 509.154 556.905 1.00 26.99 124 ILE D CA 1
ATOM 5415 C C . ILE D 1 125 ? 392.806 508.946 558.413 1.00 32.61 124 ILE D C 1
ATOM 5416 O O . ILE D 1 125 ? 393.564 509.570 559.165 1.00 39.17 124 ILE D O 1
ATOM 5421 N N . SER D 1 126 ? 391.913 508.071 558.881 1.00 32.57 125 SER D N 1
ATOM 5422 C CA . SER D 1 126 ? 391.815 507.801 560.310 1.00 31.44 125 SER D CA 1
ATOM 5423 C C . SER D 1 126 ? 393.089 507.159 560.837 1.00 35.17 125 SER D C 1
ATOM 5424 O O . SER D 1 126 ? 393.562 507.507 561.925 1.00 32.30 125 SER D O 1
ATOM 5427 N N . GLU D 1 127 ? 393.662 506.220 560.081 1.00 40.77 126 GLU D N 1
ATOM 5428 C CA . GLU D 1 127 ? 394.917 505.609 560.503 1.00 33.76 126 GLU D CA 1
ATOM 5429 C C . GLU D 1 127 ? 396.043 506.635 560.535 1.00 31.67 126 GLU D C 1
ATOM 5430 O O . GLU D 1 127 ? 396.869 506.633 561.455 1.00 38.91 126 GLU D O 1
ATOM 5436 N N . LEU D 1 128 ? 396.089 507.523 559.540 1.00 38.80 127 LEU D N 1
ATOM 5437 C CA . LEU D 1 128 ? 397.112 508.565 559.525 1.00 36.59 127 LEU D CA 1
ATOM 5438 C C . LEU D 1 128 ? 396.970 509.495 560.722 1.00 34.17 127 LEU D C 1
ATOM 5439 O O . LEU D 1 128 ? 397.967 509.870 561.349 1.00 41.92 127 LEU D O 1
ATOM 5444 N N . LEU D 1 129 ? 395.737 509.883 561.052 1.00 33.77 128 LEU D N 1
ATOM 5445 C CA . LEU D 1 129 ? 395.520 510.786 562.177 1.00 31.23 128 LEU D CA 1
ATOM 5446 C C . LEU D 1 129 ? 395.828 510.103 563.503 1.00 36.01 128 LEU D C 1
ATOM 5447 O O . LEU D 1 129 ? 396.358 510.735 564.424 1.00 38.14 128 LEU D O 1
ATOM 5452 N N . ALA D 1 130 ? 395.500 508.815 563.623 1.00 38.16 129 ALA D N 1
ATOM 5453 C CA . ALA D 1 130 ? 395.838 508.079 564.835 1.00 34.37 129 ALA D CA 1
ATOM 5454 C C . ALA D 1 130 ? 397.342 507.894 564.976 1.00 39.77 129 ALA D C 1
ATOM 5455 O O . ALA D 1 130 ? 397.859 507.860 566.098 1.00 43.53 129 ALA D O 1
ATOM 5457 N N . ALA D 1 131 ? 398.060 507.775 563.857 1.00 42.38 130 ALA D N 1
ATOM 5458 C CA . ALA D 1 131 ? 399.509 507.637 563.906 1.00 39.50 130 ALA D CA 1
ATOM 5459 C C . ALA D 1 131 ? 400.210 508.909 564.359 1.00 42.83 130 ALA D C 1
ATOM 5460 O O . ALA D 1 131 ? 401.411 508.864 564.643 1.00 53.12 130 ALA D O 1
ATOM 5462 N N . GLY D 1 132 ? 399.501 510.033 564.432 1.00 34.92 131 GLY D N 1
ATOM 5463 C CA . GLY D 1 132 ? 400.071 511.288 564.878 1.00 36.98 131 GLY D CA 1
ATOM 5464 C C . GLY D 1 132 ? 400.163 512.356 563.813 1.00 43.02 131 GLY D C 1
ATOM 5465 O O . GLY D 1 132 ? 400.499 513.502 564.139 1.00 44.67 131 GLY D O 1
ATOM 5466 N N . ALA D 1 133 ? 399.881 512.027 562.556 1.00 44.80 132 ALA D N 1
ATOM 5467 C CA . ALA D 1 133 ? 399.947 513.015 561.491 1.00 44.40 132 ALA D CA 1
ATOM 5468 C C . ALA D 1 133 ? 398.843 514.054 561.651 1.00 47.57 132 ALA D C 1
ATOM 5469 O O . ALA D 1 133 ? 397.749 513.763 562.141 1.00 50.87 132 ALA D O 1
ATOM 5471 N N . LYS D 1 134 ? 399.146 515.280 561.238 1.00 49.24 133 LYS D N 1
ATOM 5472 C CA . LYS D 1 134 ? 398.204 516.390 561.293 1.00 46.84 133 LYS D CA 1
ATOM 5473 C C . LYS D 1 134 ? 397.734 516.701 559.880 1.00 49.53 133 LYS D C 1
ATOM 5474 O O . LYS D 1 134 ? 398.523 517.162 559.047 1.00 48.92 133 LYS D O 1
ATOM 5480 N N . ILE D 1 135 ? 396.455 516.450 559.613 1.00 47.89 134 ILE D N 1
ATOM 5481 C CA . ILE D 1 135 ? 395.857 516.681 558.304 1.00 43.60 134 ILE D CA 1
ATOM 5482 C C . ILE D 1 135 ? 394.671 517.614 558.489 1.00 46.60 134 ILE D C 1
ATOM 5483 O O . ILE D 1 135 ? 393.758 517.315 559.267 1.00 53.08 134 ILE D O 1
ATOM 5488 N N . GLU D 1 136 ? 394.684 518.739 557.782 1.00 42.32 135 GLU D N 1
ATOM 5489 C CA . GLU D 1 136 ? 393.571 519.671 557.837 1.00 44.03 135 GLU D CA 1
ATOM 5490 C C . GLU D 1 136 ? 392.461 519.228 556.888 1.00 45.94 135 GLU D C 1
ATOM 5491 O O . GLU D 1 136 ? 392.621 518.306 556.084 1.00 51.91 135 GLU D O 1
ATOM 5497 N N . GLU D 1 137 ? 391.314 519.902 556.994 1.00 41.87 136 GLU D N 1
ATOM 5498 C CA . GLU D 1 137 ? 390.177 519.562 556.144 1.00 36.51 136 GLU D CA 1
ATOM 5499 C C . GLU D 1 137 ? 390.490 519.818 554.676 1.00 40.79 136 GLU D C 1
ATOM 5500 O O . GLU D 1 137 ? 390.089 519.039 553.802 1.00 42.45 136 GLU D O 1
ATOM 5506 N N . MET D 1 138 ? 391.206 520.906 554.386 1.00 42.72 137 MET D N 1
ATOM 5507 C CA . MET D 1 138 ? 391.575 521.202 553.006 1.00 38.20 137 MET D CA 1
ATOM 5508 C C . MET D 1 138 ? 392.486 520.124 552.434 1.00 37.60 137 MET D C 1
ATOM 5509 O O . MET D 1 138 ? 392.348 519.741 551.268 1.00 38.99 137 MET D O 1
ATOM 5514 N N . ASP D 1 139 ? 393.428 519.624 553.236 1.00 38.32 138 ASP D N 1
ATOM 5515 C CA . ASP D 1 139 ? 394.302 518.552 552.769 1.00 31.12 138 ASP D CA 1
ATOM 5516 C C . ASP D 1 139 ? 393.521 517.267 552.524 1.00 30.58 138 ASP D C 1
ATOM 5517 O O . ASP D 1 139 ? 393.775 516.557 551.543 1.00 38.07 138 ASP D O 1
ATOM 5522 N N . LYS D 1 140 ? 392.570 516.950 553.407 1.00 29.76 139 LYS D N 1
ATOM 5523 C CA . LYS D 1 140 ? 391.720 515.783 553.194 1.00 27.30 139 LYS D CA 1
ATOM 5524 C C . LYS D 1 140 ? 390.954 515.908 551.886 1.00 35.05 139 LYS D C 1
ATOM 5525 O O . LYS D 1 140 ? 390.882 514.958 551.095 1.00 38.17 139 LYS D O 1
ATOM 5531 N N . ILE D 1 141 ? 390.376 517.085 551.642 1.00 30.41 140 ILE D N 1
ATOM 5532 C CA . ILE D 1 141 ? 389.613 517.298 550.419 1.00 24.48 140 ILE D CA 1
ATOM 5533 C C . ILE D 1 141 ? 390.516 517.189 549.200 1.00 29.38 140 ILE D C 1
ATOM 5534 O O . ILE D 1 141 ? 390.138 516.595 548.187 1.00 33.61 140 ILE D O 1
ATOM 5539 N N . SER D 1 142 ? 391.720 517.758 549.275 1.00 28.59 141 SER D N 1
ATOM 5540 C CA . SER D 1 142 ? 392.641 517.684 548.145 1.00 19.56 141 SER D CA 1
ATOM 5541 C C . SER D 1 142 ? 393.017 516.242 547.835 1.00 25.64 141 SER D C 1
ATOM 5542 O O . SER D 1 142 ? 393.052 515.842 546.666 1.00 34.30 141 SER D O 1
ATOM 5545 N N . HIS D 1 143 ? 393.299 515.446 548.868 1.00 27.09 142 HIS D N 1
ATOM 5546 C CA . HIS D 1 143 ? 393.618 514.038 548.647 1.00 28.31 142 HIS D CA 1
ATOM 5547 C C . HIS D 1 143 ? 392.438 513.305 548.021 1.00 29.72 142 HIS D C 1
ATOM 5548 O O . HIS D 1 143 ? 392.599 512.544 547.057 1.00 39.51 142 HIS D O 1
ATOM 5555 N N . LEU D 1 144 ? 391.232 513.542 548.544 1.00 21.01 143 LEU D N 1
ATOM 5556 C CA . LEU D 1 144 ? 390.053 512.876 548.003 1.00 23.65 143 LEU D CA 1
ATOM 5557 C C . LEU D 1 144 ? 389.828 513.251 546.544 1.00 25.18 143 LEU D C 1
ATOM 5558 O O . LEU D 1 144 ? 389.463 512.399 545.726 1.00 36.10 143 LEU D O 1
ATOM 5563 N N . LEU D 1 145 ? 390.047 514.520 546.198 1.00 25.77 144 LEU D N 1
ATOM 5564 C CA . LEU D 1 145 ? 389.806 514.964 544.830 1.00 23.55 144 LEU D CA 1
ATOM 5565 C C . LEU D 1 145 ? 390.869 514.434 543.876 1.00 27.50 144 LEU D C 1
ATOM 5566 O O . LEU D 1 145 ? 390.558 514.079 542.734 1.00 31.23 144 LEU D O 1
ATOM 5571 N N . ILE D 1 146 ? 392.130 514.374 544.317 1.00 24.37 145 ILE D N 1
ATOM 5572 C CA . ILE D 1 146 ? 393.171 513.822 543.451 1.00 25.71 145 ILE D CA 1
ATOM 5573 C C . ILE D 1 146 ? 393.106 512.308 543.359 1.00 34.05 145 ILE D C 1
ATOM 5574 O O . ILE D 1 146 ? 393.763 511.725 542.488 1.00 38.77 145 ILE D O 1
ATOM 5579 N N . THR D 1 147 ? 392.333 511.649 544.227 1.00 34.66 146 THR D N 1
ATOM 5580 C CA . THR D 1 147 ? 392.105 510.213 544.109 1.00 21.40 146 THR D CA 1
ATOM 5581 C C . THR D 1 147 ? 390.862 509.879 543.292 1.00 26.33 146 THR D C 1
ATOM 5582 O O . THR D 1 147 ? 390.218 508.853 543.547 1.00 35.72 146 THR D O 1
ATOM 5586 N N . LEU D 1 148 ? 390.505 510.713 542.320 1.00 33.01 147 LEU D N 1
ATOM 5587 C CA . LEU D 1 148 ? 389.292 510.535 541.539 1.00 30.01 147 LEU D CA 1
ATOM 5588 C C . LEU D 1 148 ? 389.601 510.610 540.052 1.00 37.12 147 LEU D C 1
ATOM 5589 O O . LEU D 1 148 ? 390.591 511.229 539.650 1.00 45.79 147 LEU D O 1
ATOM 5594 N N . PRO D 1 149 ? 388.767 509.990 539.209 1.00 44.80 148 PRO D N 1
ATOM 5595 C CA . PRO D 1 149 ? 388.996 510.068 537.760 1.00 42.37 148 PRO D CA 1
ATOM 5596 C C . PRO D 1 149 ? 388.638 511.429 537.186 1.00 45.01 148 PRO D C 1
ATOM 5597 O O . PRO D 1 149 ? 388.298 512.355 537.928 1.00 48.00 148 PRO D O 1
ATOM 5601 N N . SER D 1 150 ? 388.713 511.561 535.864 1.00 47.84 149 SER D N 1
ATOM 5602 C CA . SER D 1 150 ? 388.435 512.828 535.200 1.00 47.30 149 SER D CA 1
ATOM 5603 C C . SER D 1 150 ? 386.953 513.047 534.927 1.00 45.82 149 SER D C 1
ATOM 5604 O O . SER D 1 150 ? 386.589 514.105 534.405 1.00 49.13 149 SER D O 1
ATOM 5607 N N . CYS D 1 151 ? 386.094 512.083 535.260 1.00 45.51 150 CYS D N 1
ATOM 5608 C CA . CYS D 1 151 ? 384.666 512.250 535.027 1.00 46.71 150 CYS D CA 1
ATOM 5609 C C . CYS D 1 151 ? 384.029 513.238 535.995 1.00 47.63 150 CYS D C 1
ATOM 5610 O O . CYS D 1 151 ? 382.903 513.682 535.752 1.00 50.68 150 CYS D O 1
ATOM 5613 N N . TYR D 1 152 ? 384.719 513.595 537.075 1.00 39.07 151 TYR D N 1
ATOM 5614 C CA . TYR D 1 152 ? 384.176 514.477 538.097 1.00 40.36 151 TYR D CA 1
ATOM 5615 C C . TYR D 1 152 ? 384.689 515.905 537.981 1.00 43.00 151 TYR D C 1
ATOM 5616 O O . TYR D 1 152 ? 384.518 516.689 538.920 1.00 51.18 151 TYR D O 1
ATOM 5625 N N . ASP D 1 153 ? 385.315 516.260 536.857 1.00 41.81 152 ASP D N 1
ATOM 5626 C CA . ASP D 1 153 ? 385.895 517.591 536.720 1.00 39.79 152 ASP D CA 1
ATOM 5627 C C . ASP D 1 153 ? 384.836 518.682 536.799 1.00 44.21 152 ASP D C 1
ATOM 5628 O O . ASP D 1 153 ? 385.117 519.783 537.284 1.00 44.33 152 ASP D O 1
ATOM 5633 N N . GLY D 1 154 ? 383.618 518.400 536.335 1.00 46.91 153 GLY D N 1
ATOM 5634 C CA . GLY D 1 154 ? 382.559 519.392 536.430 1.00 42.77 153 GLY D CA 1
ATOM 5635 C C . GLY D 1 154 ? 382.226 519.748 537.866 1.00 45.24 153 GLY D C 1
ATOM 5636 O O . GLY D 1 154 ? 382.152 520.926 538.229 1.00 51.44 153 GLY D O 1
ATOM 5637 N N . ILE D 1 155 ? 382.038 518.731 538.711 1.00 35.24 154 ILE D N 1
ATOM 5638 C CA . ILE D 1 155 ? 381.751 519.007 540.113 1.00 30.81 154 ILE D CA 1
ATOM 5639 C C . ILE D 1 155 ? 382.973 519.587 540.806 1.00 38.22 154 ILE D C 1
ATOM 5640 O O . ILE D 1 155 ? 382.837 520.390 541.734 1.00 43.90 154 ILE D O 1
ATOM 5645 N N . ILE D 1 156 ? 384.181 519.217 540.372 1.00 40.83 155 ILE D N 1
ATOM 5646 C CA . ILE D 1 156 ? 385.377 519.816 540.960 1.00 39.10 155 ILE D CA 1
ATOM 5647 C C . ILE D 1 156 ? 385.394 521.316 540.700 1.00 42.13 155 ILE D C 1
ATOM 5648 O O . ILE D 1 156 ? 385.630 522.119 541.610 1.00 47.10 155 ILE D O 1
ATOM 5653 N N . THR D 1 157 ? 385.131 521.717 539.454 1.00 37.65 156 THR D N 1
ATOM 5654 C CA . THR D 1 157 ? 385.101 523.140 539.126 1.00 34.77 156 THR D CA 1
ATOM 5655 C C . THR D 1 157 ? 383.976 523.854 539.863 1.00 40.52 156 THR D C 1
ATOM 5656 O O . THR D 1 157 ? 384.163 524.971 540.363 1.00 45.50 156 THR D O 1
ATOM 5660 N N . ALA D 1 158 ? 382.799 523.228 539.941 1.00 34.32 157 ALA D N 1
ATOM 5661 C CA . ALA D 1 158 ? 381.679 523.855 540.635 1.00 28.15 157 ALA D CA 1
ATOM 5662 C C . ALA D 1 158 ? 381.987 524.060 542.112 1.00 33.07 157 ALA D C 1
ATOM 5663 O O . ALA D 1 158 ? 381.666 525.109 542.681 1.00 41.78 157 ALA D O 1
ATOM 5665 N N . ILE D 1 159 ? 382.609 523.068 542.752 1.00 35.33 158 ILE D N 1
ATOM 5666 C CA . ILE D 1 159 ? 382.963 523.192 544.161 1.00 26.50 158 ILE D CA 1
ATOM 5667 C C . ILE D 1 159 ? 384.043 524.248 544.351 1.00 28.94 158 ILE D C 1
ATOM 5668 O O . ILE D 1 159 ? 383.983 525.055 545.286 1.00 33.63 158 ILE D O 1
ATOM 5673 N N . GLU D 1 160 ? 385.044 524.266 543.468 1.00 33.96 159 GLU D N 1
ATOM 5674 C CA . GLU D 1 160 ? 386.136 525.224 543.603 1.00 32.70 159 GLU D CA 1
ATOM 5675 C C . GLU D 1 160 ? 385.647 526.656 543.440 1.00 38.68 159 GLU D C 1
ATOM 5676 O O . GLU D 1 160 ? 386.088 527.555 544.165 1.00 39.69 159 GLU D O 1
ATOM 5682 N N . THR D 1 161 ? 384.737 526.892 542.493 1.00 33.41 160 THR D N 1
ATOM 5683 C CA . THR D 1 161 ? 384.324 528.262 542.210 1.00 29.62 160 THR D CA 1
ATOM 5684 C C . THR D 1 161 ? 383.206 528.729 543.135 1.00 35.71 160 THR D C 1
ATOM 5685 O O . THR D 1 161 ? 383.245 529.860 543.632 1.00 41.62 160 THR D O 1
ATOM 5689 N N . LEU D 1 162 ? 382.206 527.883 543.382 1.00 36.81 161 LEU D N 1
ATOM 5690 C CA . LEU D 1 162 ? 381.031 528.303 544.141 1.00 31.46 161 LEU D CA 1
ATOM 5691 C C . LEU D 1 162 ? 381.211 528.097 545.643 1.00 35.04 161 LEU D C 1
ATOM 5692 O O . LEU D 1 162 ? 381.150 529.056 546.418 1.00 43.11 161 LEU D O 1
ATOM 5697 N N . SER D 1 163 ? 381.430 526.852 546.067 1.00 35.81 162 SER D N 1
ATOM 5698 C CA . SER D 1 163 ? 381.520 526.528 547.491 1.00 38.99 162 SER D CA 1
ATOM 5699 C C . SER D 1 163 ? 382.959 526.728 547.955 1.00 37.05 162 SER D C 1
ATOM 5700 O O . SER D 1 163 ? 383.751 525.791 548.070 1.00 38.40 162 SER D O 1
ATOM 5703 N N . GLU D 1 164 ? 383.295 527.986 548.229 1.00 42.46 163 GLU D N 1
ATOM 5704 C CA . GLU D 1 164 ? 384.623 528.350 548.708 1.00 46.54 163 GLU D CA 1
ATOM 5705 C C . GLU D 1 164 ? 384.674 528.540 550.217 1.00 51.06 163 GLU D C 1
ATOM 5706 O O . GLU D 1 164 ? 385.647 528.128 550.856 1.00 51.93 163 GLU D O 1
ATOM 5712 N N . GLU D 1 165 ? 383.647 529.156 550.803 1.00 51.77 164 GLU D N 1
ATOM 5713 C CA . GLU D 1 165 ? 383.547 529.327 552.245 1.00 48.69 164 GLU D CA 1
ATOM 5714 C C . GLU D 1 165 ? 382.632 528.290 552.883 1.00 50.26 164 GLU D C 1
ATOM 5715 O O . GLU D 1 165 ? 382.179 528.480 554.016 1.00 51.33 164 GLU D O 1
ATOM 5721 N N . ASN D 1 166 ? 382.352 527.196 552.174 1.00 51.09 165 ASN D N 1
ATOM 5722 C CA . ASN D 1 166 ? 381.392 526.205 552.638 1.00 47.09 165 ASN D CA 1
ATOM 5723 C C . ASN D 1 166 ? 381.879 524.778 552.415 1.00 45.31 165 ASN D C 1
ATOM 5724 O O . ASN D 1 166 ? 381.056 523.854 552.399 1.00 47.73 165 ASN D O 1
ATOM 5729 N N . LEU D 1 167 ? 383.181 524.564 552.253 1.00 39.88 166 LEU D N 1
ATOM 5730 C CA . LEU D 1 167 ? 383.705 523.265 551.859 1.00 44.45 166 LEU D CA 1
ATOM 5731 C C . LEU D 1 167 ? 384.208 522.480 553.065 1.00 40.69 166 LEU D C 1
ATOM 5732 O O . LEU D 1 167 ? 384.974 522.997 553.883 1.00 39.47 166 LEU D O 1
ATOM 5737 N N . THR D 1 168 ? 383.738 521.238 553.178 1.00 35.74 167 THR D N 1
ATOM 5738 C CA . THR D 1 168 ? 384.225 520.259 554.138 1.00 28.30 167 THR D CA 1
ATOM 5739 C C . THR D 1 168 ? 384.227 518.900 553.453 1.00 33.97 167 THR D C 1
ATOM 5740 O O . THR D 1 168 ? 383.808 518.765 552.300 1.00 47.75 167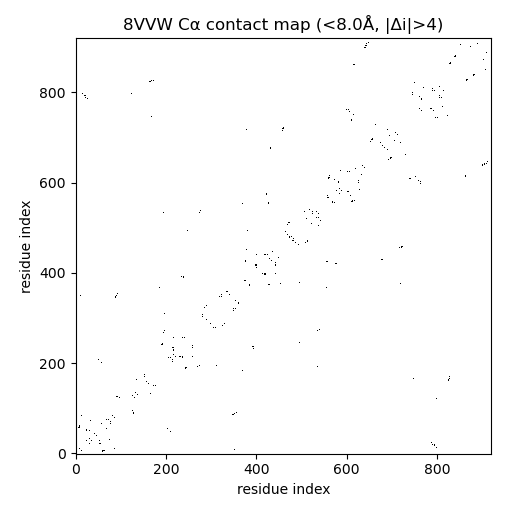 THR D O 1
ATOM 5744 N N . LEU D 1 169 ? 384.707 517.880 554.164 1.00 30.30 168 LEU D N 1
ATOM 5745 C CA . LEU D 1 169 ? 384.754 516.547 553.574 1.00 28.71 168 LEU D CA 1
ATOM 5746 C C . LEU D 1 169 ? 383.354 515.986 553.351 1.00 36.17 168 LEU D C 1
ATOM 5747 O O . LEU D 1 169 ? 383.096 515.340 552.329 1.00 34.01 168 LEU D O 1
ATOM 5752 N N . ALA D 1 170 ? 382.439 516.220 554.294 1.00 27.74 169 ALA D N 1
ATOM 5753 C CA . ALA D 1 170 ? 381.092 515.668 554.173 1.00 27.80 169 ALA D CA 1
ATOM 5754 C C . ALA D 1 170 ? 380.359 516.253 552.972 1.00 33.20 169 ALA D C 1
ATOM 5755 O O . ALA D 1 170 ? 379.744 515.520 552.188 1.00 43.28 169 ALA D O 1
ATOM 5757 N N . PHE D 1 171 ? 380.413 517.576 552.813 1.00 26.50 170 PHE D N 1
ATOM 5758 C CA . PHE D 1 171 ? 379.738 518.217 551.689 1.00 20.49 170 PHE D CA 1
ATOM 5759 C C . PHE D 1 171 ? 380.340 517.777 550.361 1.00 28.02 170 PHE D C 1
ATOM 5760 O O . PHE D 1 171 ? 379.612 517.517 549.393 1.00 40.47 170 PHE D O 1
ATOM 5768 N N . VAL D 1 172 ? 381.670 517.686 550.297 1.00 24.79 171 VAL D N 1
ATOM 5769 C CA . VAL D 1 172 ? 382.328 517.257 549.068 1.00 22.12 171 VAL D CA 1
ATOM 5770 C C . VAL D 1 172 ? 381.922 515.833 548.717 1.00 29.10 171 VAL D C 1
ATOM 5771 O O . VAL D 1 172 ? 381.613 515.528 547.560 1.00 40.80 171 VAL D O 1
ATOM 5775 N N . LYS D 1 173 ? 381.900 514.942 549.711 1.00 25.28 172 LYS D N 1
ATOM 5776 C CA . LYS D 1 173 ? 381.489 513.564 549.460 1.00 23.01 172 LYS D CA 1
ATOM 5777 C C . LYS D 1 173 ? 380.042 513.494 548.992 1.00 35.21 172 LYS D C 1
ATOM 5778 O O . LYS D 1 173 ? 379.706 512.705 548.099 1.00 41.51 172 LYS D O 1
ATOM 5784 N N . ASN D 1 174 ? 379.167 514.298 549.599 1.00 33.09 173 ASN D N 1
ATOM 5785 C CA . ASN D 1 174 ? 377.764 514.289 549.201 1.00 24.88 173 ASN D CA 1
ATOM 5786 C C . ASN D 1 174 ? 377.598 514.750 547.759 1.00 33.18 173 ASN D C 1
ATOM 5787 O O . ASN D 1 174 ? 376.849 514.139 546.988 1.00 45.82 173 ASN D O 1
ATOM 5792 N N . ARG D 1 175 ? 378.302 515.815 547.369 1.00 27.09 174 ARG D N 1
ATOM 5793 C CA . ARG D 1 175 ? 378.231 516.269 545.982 1.00 31.15 174 ARG D CA 1
ATOM 5794 C C . ARG D 1 175 ? 378.804 515.225 545.030 1.00 30.60 174 ARG D C 1
ATOM 5795 O O . ARG D 1 175 ? 378.275 515.013 543.929 1.00 45.69 174 ARG D O 1
ATOM 5803 N N . LEU D 1 176 ? 379.889 514.562 545.436 1.00 14.28 175 LEU D N 1
ATOM 5804 C CA . LEU D 1 176 ? 380.497 513.545 544.586 1.00 21.04 175 LEU D CA 1
ATOM 5805 C C . LEU D 1 176 ? 379.549 512.377 544.356 1.00 35.63 175 LEU D C 1
ATOM 5806 O O . LEU D 1 176 ? 379.443 511.872 543.236 1.00 50.35 175 LEU D O 1
ATOM 5811 N N . LEU D 1 177 ? 378.855 511.928 545.403 1.00 30.29 176 LEU D N 1
ATOM 5812 C CA . LEU D 1 177 ? 377.855 510.877 545.223 1.00 30.41 176 LEU D CA 1
ATOM 5813 C C . LEU D 1 177 ? 376.698 511.359 544.354 1.00 37.95 176 LEU D C 1
ATOM 5814 O O . LEU D 1 177 ? 376.222 510.630 543.466 1.00 43.45 176 LEU D O 1
ATOM 5819 N N . ASP D 1 178 ? 376.240 512.591 544.595 1.00 43.80 177 ASP D N 1
ATOM 5820 C CA . ASP D 1 178 ? 375.160 513.158 543.801 1.00 43.88 177 ASP D CA 1
ATOM 5821 C C . ASP D 1 178 ? 375.481 513.117 542.317 1.00 50.04 177 ASP D C 1
ATOM 5822 O O . ASP D 1 178 ? 374.613 512.776 541.506 1.00 55.80 177 ASP D O 1
ATOM 5827 N N . GLN D 1 179 ? 376.712 513.451 541.937 1.00 45.56 178 GLN D N 1
ATOM 5828 C CA . GLN D 1 179 ? 377.037 513.407 540.518 1.00 48.02 178 GLN D CA 1
ATOM 5829 C C . GLN D 1 179 ? 377.534 512.051 540.034 1.00 49.89 178 GLN D C 1
ATOM 5830 O O . GLN D 1 179 ? 377.524 511.812 538.822 1.00 59.33 178 GLN D O 1
ATOM 5836 N N . GLU D 1 180 ? 377.945 511.141 540.921 1.00 48.01 179 GLU D N 1
ATOM 5837 C CA . GLU D 1 180 ? 378.212 509.796 540.426 1.00 47.88 179 GLU D CA 1
ATOM 5838 C C . GLU D 1 180 ? 376.918 509.110 540.038 1.00 50.42 179 GLU D C 1
ATOM 5839 O O . GLU D 1 180 ? 376.924 508.231 539.172 1.00 53.34 179 GLU D O 1
ATOM 5845 N N . ILE D 1 181 ? 375.803 509.498 540.659 1.00 58.67 180 ILE D N 1
ATOM 5846 C CA . ILE D 1 181 ? 374.508 509.005 540.190 1.00 62.78 180 ILE D CA 1
ATOM 5847 C C . ILE D 1 181 ? 374.320 509.350 538.715 1.00 61.42 180 ILE D C 1
ATOM 5848 O O . ILE D 1 181 ? 374.005 508.485 537.885 1.00 58.49 180 ILE D O 1
ATOM 5853 N N . LYS D 1 182 ? 374.553 510.617 538.361 1.00 63.41 181 LYS D N 1
ATOM 5854 C CA . LYS D 1 182 ? 374.400 511.053 536.976 1.00 61.23 181 LYS D CA 1
ATOM 5855 C C . LYS D 1 182 ? 375.424 510.391 536.064 1.00 59.13 181 LYS D C 1
ATOM 5856 O O . LYS D 1 182 ? 375.106 510.032 534.926 1.00 65.84 181 LYS D O 1
ATOM 5862 N N . ILE D 1 183 ? 376.663 510.238 536.536 1.00 58.38 182 ILE D N 1
ATOM 5863 C CA . ILE D 1 183 ? 377.703 509.626 535.712 1.00 60.71 182 ILE D CA 1
ATOM 5864 C C . ILE D 1 183 ? 377.363 508.173 535.409 1.00 64.72 182 ILE D C 1
ATOM 5865 O O . ILE D 1 183 ? 377.514 507.708 534.272 1.00 65.89 182 ILE D O 1
ATOM 5870 N N . LYS D 1 184 ? 376.894 507.432 536.416 1.00 72.92 183 LYS D N 1
ATOM 5871 C CA . LYS D 1 184 ? 376.471 506.055 536.189 1.00 74.13 183 LYS D CA 1
ATOM 5872 C C . LYS D 1 184 ? 375.271 505.998 535.254 1.00 74.80 183 LYS D C 1
ATOM 5873 O O . LYS D 1 184 ? 375.171 505.094 534.416 1.00 73.33 183 LYS D O 1
ATOM 5879 N N . ASN D 1 185 ? 374.346 506.953 535.384 1.00 78.69 184 ASN D N 1
ATOM 5880 C CA . ASN D 1 185 ? 373.226 507.012 534.452 1.00 76.66 184 ASN D CA 1
ATOM 5881 C C . ASN D 1 185 ? 373.696 507.270 533.025 1.00 76.47 184 ASN D C 1
ATOM 5882 O O . ASN D 1 185 ? 373.092 506.768 532.071 1.00 76.48 184 ASN D O 1
ATOM 5887 N N . ASP D 1 186 ? 374.763 508.045 532.861 1.00 80.54 185 ASP D N 1
ATOM 5888 C CA . ASP D 1 186 ? 375.284 508.395 531.539 1.00 80.84 185 ASP D CA 1
ATOM 5889 C C . ASP D 1 186 ? 376.423 507.455 531.144 1.00 82.24 185 ASP D C 1
ATOM 5890 O O . ASP D 1 186 ? 377.573 507.856 530.965 1.00 79.86 185 ASP D O 1
ATOM 5895 N N . HIS D 1 187 ? 376.079 506.180 531.000 1.00 87.55 186 HIS D N 1
ATOM 5896 C CA . HIS D 1 187 ? 377.043 505.167 530.585 1.00 87.34 186 HIS D CA 1
ATOM 5897 C C . HIS D 1 187 ? 376.340 503.983 529.929 1.00 85.35 186 HIS D C 1
ATOM 5898 O O . HIS D 1 187 ? 376.734 502.833 530.118 1.00 83.51 186 HIS D O 1
ATOM 5905 N N . ALA E 1 4 ? 378.112 499.833 587.120 1.00 69.48 3 ALA E N 1
ATOM 5906 C CA . ALA E 1 4 ? 378.846 500.930 586.502 1.00 71.37 3 ALA E CA 1
ATOM 5907 C C . ALA E 1 4 ? 380.016 500.406 585.676 1.00 71.92 3 ALA E C 1
ATOM 5908 O O . ALA E 1 4 ? 380.457 501.051 584.725 1.00 71.14 3 ALA E O 1
ATOM 5910 N N . LYS E 1 5 ? 380.513 499.231 586.046 1.00 57.43 4 LYS E N 1
ATOM 5911 C CA . LYS E 1 5 ? 381.610 498.565 585.347 1.00 53.49 4 LYS E CA 1
ATOM 5912 C C . LYS E 1 5 ? 381.007 497.455 584.490 1.00 52.85 4 LYS E C 1
ATOM 5913 O O . LYS E 1 5 ? 380.886 496.309 584.924 1.00 50.69 4 LYS E O 1
ATOM 5919 N N . ARG E 1 6 ? 380.624 497.805 583.262 1.00 55.22 5 ARG E N 1
ATOM 5920 C CA . ARG E 1 6 ? 379.992 496.866 582.344 1.00 56.35 5 ARG E CA 1
ATOM 5921 C C . ARG E 1 6 ? 380.995 496.150 581.450 1.00 54.21 5 ARG E C 1
ATOM 5922 O O . ARG E 1 6 ? 380.619 495.649 580.382 1.00 54.31 5 ARG E O 1
ATOM 5930 N N . ASN E 1 7 ? 382.263 496.083 581.856 1.00 42.28 6 ASN E N 1
ATOM 5931 C CA . ASN E 1 7 ? 383.302 495.445 581.058 1.00 40.95 6 ASN E CA 1
ATOM 5932 C C . ASN E 1 7 ? 383.637 494.044 581.556 1.00 39.32 6 ASN E C 1
ATOM 5933 O O . ASN E 1 7 ? 384.653 493.471 581.150 1.00 36.04 6 ASN E O 1
ATOM 5938 N N . ILE E 1 8 ? 382.804 493.481 582.425 1.00 38.83 7 ILE E N 1
ATOM 5939 C CA . ILE E 1 8 ? 383.000 492.136 582.950 1.00 30.52 7 ILE E CA 1
ATOM 5940 C C . ILE E 1 8 ? 382.051 491.199 582.219 1.00 29.96 7 ILE E C 1
ATOM 5941 O O . ILE E 1 8 ? 380.830 491.390 582.252 1.00 35.83 7 ILE E O 1
ATOM 5946 N N . LYS E 1 9 ? 382.604 490.195 581.561 1.00 33.03 8 LYS E N 1
ATOM 5947 C CA . LYS E 1 9 ? 381.772 489.194 580.911 1.00 31.74 8 LYS E CA 1
ATOM 5948 C C . LYS E 1 9 ? 381.094 488.335 581.971 1.00 37.37 8 LYS E C 1
ATOM 5949 O O . LYS E 1 9 ? 381.757 487.890 582.914 1.00 39.50 8 LYS E O 1
ATOM 5955 N N . PRO E 1 10 ? 379.787 488.093 581.865 1.00 35.12 9 PRO E N 1
ATOM 5956 C CA . PRO E 1 10 ? 379.110 487.262 582.867 1.00 25.75 9 PRO E CA 1
ATOM 5957 C C . PRO E 1 10 ? 379.717 485.869 582.933 1.00 31.73 9 PRO E C 1
ATOM 5958 O O . PRO E 1 10 ? 380.117 485.296 581.918 1.00 46.07 9 PRO E O 1
ATOM 5962 N N . PHE E 1 11 ? 379.786 485.330 584.146 1.00 13.60 10 PHE E N 1
ATOM 5963 C CA . PHE E 1 11 ? 380.431 484.043 584.365 1.00 14.20 10 PHE E CA 1
ATOM 5964 C C . PHE E 1 11 ? 379.585 482.921 583.781 1.00 31.85 10 PHE E C 1
ATOM 5965 O O . PHE E 1 11 ? 378.408 482.779 584.124 1.00 32.99 10 PHE E O 1
ATOM 5973 N N . ASP E 1 12 ? 380.191 482.115 582.909 1.00 43.42 11 ASP E N 1
ATOM 5974 C CA . ASP E 1 12 ? 379.523 480.973 582.297 1.00 30.71 11 ASP E CA 1
ATOM 5975 C C . ASP E 1 12 ? 380.378 479.717 582.402 1.00 32.92 11 ASP E C 1
ATOM 5976 O O . ASP E 1 12 ? 380.327 478.850 581.527 1.00 35.85 11 ASP E O 1
ATOM 5981 N N . GLY E 1 13 ? 381.171 479.606 583.464 1.00 37.02 12 GLY E N 1
ATOM 5982 C CA . GLY E 1 13 ? 382.013 478.446 583.660 1.00 38.34 12 GLY E CA 1
ATOM 5983 C C . GLY E 1 13 ? 383.350 478.489 582.958 1.00 43.14 12 GLY E C 1
ATOM 5984 O O . GLY E 1 13 ? 384.083 477.495 583.001 1.00 43.86 12 GLY E O 1
ATOM 5985 N N . GLU E 1 14 ? 383.693 479.601 582.313 1.00 46.13 13 GLU E N 1
ATOM 5986 C CA . GLU E 1 14 ? 384.959 479.739 581.608 1.00 37.18 13 GLU E CA 1
ATOM 5987 C C . GLU E 1 14 ? 385.689 480.975 582.106 1.00 39.40 13 GLU E C 1
ATOM 5988 O O . GLU E 1 14 ? 385.073 482.022 582.325 1.00 41.09 13 GLU E O 1
ATOM 5994 N N . LYS E 1 15 ? 387.004 480.844 582.279 1.00 38.75 14 LYS E N 1
ATOM 5995 C CA . LYS E 1 15 ? 387.870 481.940 582.709 1.00 30.86 14 LYS E CA 1
ATOM 5996 C C . LYS E 1 15 ? 387.393 482.523 584.040 1.00 31.81 14 LYS E C 1
ATOM 5997 O O . LYS E 1 15 ? 387.027 483.693 584.145 1.00 39.98 14 LYS E O 1
ATOM 6003 N N . TYR E 1 16 ? 387.398 481.671 585.065 1.00 29.73 15 TYR E N 1
ATOM 6004 C CA . TYR E 1 16 ? 386.924 482.106 586.373 1.00 25.83 15 TYR E CA 1
ATOM 6005 C C . TYR E 1 16 ? 387.906 483.050 587.048 1.00 27.14 15 TYR E C 1
ATOM 6006 O O . TYR E 1 16 ? 387.489 483.921 587.817 1.00 41.19 15 TYR E O 1
ATOM 6015 N N . ALA E 1 17 ? 389.206 482.889 586.794 1.00 24.57 16 ALA E N 1
ATOM 6016 C CA . ALA E 1 17 ? 390.191 483.758 587.430 1.00 21.28 16 ALA E CA 1
ATOM 6017 C C . ALA E 1 17 ? 390.002 485.206 587.002 1.00 27.98 16 ALA E C 1
ATOM 6018 O O . ALA E 1 17 ? 390.022 486.119 587.836 1.00 35.12 16 ALA E O 1
ATOM 6020 N N . ILE E 1 18 ? 389.802 485.433 585.703 1.00 23.52 17 ILE E N 1
ATOM 6021 C CA . ILE E 1 18 ? 389.600 486.789 585.200 1.00 13.95 17 ILE E CA 1
ATOM 6022 C C . ILE E 1 18 ? 388.313 487.380 585.757 1.00 20.76 17 ILE E C 1
ATOM 6023 O O . ILE E 1 18 ? 388.273 488.546 586.170 1.00 29.71 17 ILE E O 1
ATOM 6028 N N . TRP E 1 19 ? 387.237 486.589 585.768 1.00 20.67 18 TRP E N 1
ATOM 6029 C CA . TRP E 1 19 ? 385.966 487.079 586.288 1.00 17.46 18 TRP E CA 1
ATOM 6030 C C . TRP E 1 19 ? 386.080 487.447 587.759 1.00 24.03 18 TRP E C 1
ATOM 6031 O O . TRP E 1 19 ? 385.588 488.499 588.181 1.00 34.73 18 TRP E O 1
ATOM 6042 N N . LYS E 1 20 ? 386.731 486.598 588.556 1.00 22.36 19 LYS E N 1
ATOM 6043 C CA . LYS E 1 20 ? 386.889 486.892 589.974 1.00 16.14 19 LYS E CA 1
ATOM 6044 C C . LYS E 1 20 ? 387.766 488.116 590.191 1.00 25.36 19 LYS E C 1
ATOM 6045 O O . LYS E 1 20 ? 387.482 488.936 591.069 1.00 29.03 19 LYS E O 1
ATOM 6051 N N . PHE E 1 21 ? 388.837 488.260 589.407 1.00 22.85 20 PHE E N 1
ATOM 6052 C CA . PHE E 1 21 ? 389.694 489.432 589.544 1.00 16.80 20 PHE E CA 1
ATOM 6053 C C . PHE E 1 21 ? 388.932 490.712 589.229 1.00 22.77 20 PHE E C 1
ATOM 6054 O O . PHE E 1 21 ? 389.019 491.697 589.973 1.00 33.93 20 PHE E O 1
ATOM 6062 N N . ARG E 1 22 ? 388.166 490.712 588.137 1.00 20.58 21 ARG E N 1
ATOM 6063 C CA . ARG E 1 22 ? 387.406 491.904 587.774 1.00 21.71 21 ARG E CA 1
ATOM 6064 C C . ARG E 1 22 ? 386.310 492.197 588.791 1.00 29.63 21 ARG E C 1
ATOM 6065 O O . ARG E 1 22 ? 386.065 493.361 589.127 1.00 35.55 21 ARG E O 1
ATOM 6073 N N . ILE E 1 23 ? 385.646 491.157 589.299 1.00 30.41 22 ILE E N 1
ATOM 6074 C CA . ILE E 1 23 ? 384.610 491.355 590.307 1.00 21.44 22 ILE E CA 1
ATOM 6075 C C . ILE E 1 23 ? 385.209 491.930 591.582 1.00 25.43 22 ILE E C 1
ATOM 6076 O O . ILE E 1 23 ? 384.638 492.837 592.196 1.00 34.87 22 ILE E O 1
ATOM 6081 N N . ARG E 1 24 ? 386.364 491.413 592.004 1.00 29.44 23 ARG E N 1
ATOM 6082 C CA . ARG E 1 24 ? 387.010 491.933 593.203 1.00 28.00 23 ARG E CA 1
ATOM 6083 C C . ARG E 1 24 ? 387.451 493.377 593.010 1.00 35.42 23 ARG E C 1
ATOM 6084 O O . ARG E 1 24 ? 387.329 494.196 593.927 1.00 41.81 23 ARG E O 1
ATOM 6092 N N . ALA E 1 25 ? 387.963 493.711 591.823 1.00 32.70 24 ALA E N 1
ATOM 6093 C CA . ALA E 1 25 ? 388.333 495.097 591.551 1.00 28.99 24 ALA E CA 1
ATOM 6094 C C . ALA E 1 25 ? 387.117 496.012 591.605 1.00 32.02 24 ALA E C 1
ATOM 6095 O O . ALA E 1 25 ? 387.177 497.105 592.183 1.00 39.40 24 ALA E O 1
ATOM 6097 N N . LEU E 1 26 ? 386.000 495.579 591.017 1.00 34.79 25 LEU E N 1
ATOM 6098 C CA . LEU E 1 26 ? 384.785 496.387 591.047 1.00 33.94 25 LEU E CA 1
ATOM 6099 C C . LEU E 1 26 ? 384.263 496.553 592.468 1.00 34.39 25 LEU E C 1
ATOM 6100 O O . LEU E 1 26 ? 383.820 497.641 592.852 1.00 38.53 25 LEU E O 1
ATOM 6105 N N . LEU E 1 27 ? 384.299 495.482 593.262 1.00 35.72 26 LEU E N 1
ATOM 6106 C CA . LEU E 1 27 ? 383.846 495.569 594.646 1.00 32.40 26 LEU E CA 1
ATOM 6107 C C . LEU E 1 27 ? 384.736 496.501 595.456 1.00 36.94 26 LEU E C 1
ATOM 6108 O O . LEU E 1 27 ? 384.246 497.271 596.290 1.00 42.67 26 LEU E O 1
ATOM 6113 N N . ALA E 1 28 ? 386.051 496.445 595.228 1.00 38.79 27 ALA E N 1
ATOM 6114 C CA . ALA E 1 28 ? 386.957 497.363 595.906 1.00 39.16 27 ALA E CA 1
ATOM 6115 C C . ALA E 1 28 ? 386.712 498.801 595.478 1.00 41.10 27 ALA E C 1
ATOM 6116 O O . ALA E 1 28 ? 386.904 499.726 596.275 1.00 45.36 27 ALA E O 1
ATOM 6118 N N . GLU E 1 29 ? 386.300 499.011 594.226 1.00 44.60 28 GLU E N 1
ATOM 6119 C CA . GLU E 1 29 ? 385.988 500.361 593.769 1.00 42.90 28 GLU E CA 1
ATOM 6120 C C . GLU E 1 29 ? 384.819 500.950 594.547 1.00 47.68 28 GLU E C 1
ATOM 6121 O O . GLU E 1 29 ? 384.825 502.138 594.888 1.00 52.69 28 GLU E O 1
ATOM 6127 N N . GLN E 1 30 ? 383.810 500.135 594.843 1.00 45.93 29 GLN E N 1
ATOM 6128 C CA . GLN E 1 30 ? 382.616 500.588 595.544 1.00 45.92 29 GLN E CA 1
ATOM 6129 C C . GLN E 1 30 ? 382.766 500.566 597.060 1.00 47.18 29 GLN E C 1
ATOM 6130 O O . GLN E 1 30 ? 381.768 500.764 597.761 1.00 49.10 29 GLN E O 1
ATOM 6136 N N . ASP E 1 31 ? 383.976 500.336 597.575 1.00 54.83 30 ASP E N 1
ATOM 6137 C CA . ASP E 1 31 ? 384.222 500.232 599.016 1.00 54.58 30 ASP E CA 1
ATOM 6138 C C . ASP E 1 31 ? 383.360 499.139 599.643 1.00 57.54 30 ASP E C 1
ATOM 6139 O O . ASP E 1 31 ? 382.838 499.288 600.749 1.00 59.36 30 ASP E O 1
ATOM 6144 N N . VAL E 1 32 ? 383.216 498.030 598.925 1.00 56.44 31 VAL E N 1
ATOM 6145 C CA . VAL E 1 32 ? 382.395 496.915 599.378 1.00 52.68 31 VAL E CA 1
ATOM 6146 C C . VAL E 1 32 ? 383.206 495.643 599.598 1.00 53.03 31 VAL E C 1
ATOM 6147 O O . VAL E 1 32 ? 382.735 494.735 600.303 1.00 57.99 31 VAL E O 1
ATOM 6151 N N . LEU E 1 33 ? 384.435 495.563 599.083 1.00 51.06 32 LEU E N 1
ATOM 6152 C CA . LEU E 1 33 ? 385.235 494.348 599.197 1.00 47.61 32 LEU E CA 1
ATOM 6153 C C . LEU E 1 33 ? 385.505 493.953 600.642 1.00 51.89 32 LEU E C 1
ATOM 6154 O O . LEU E 1 33 ? 385.915 492.815 600.894 1.00 53.71 32 LEU E O 1
ATOM 6159 N N . LYS E 1 34 ? 385.300 494.866 601.593 1.00 63.69 33 LYS E N 1
ATOM 6160 C CA . LYS E 1 34 ? 385.461 494.524 603.001 1.00 58.88 33 LYS E CA 1
ATOM 6161 C C . LYS E 1 34 ? 384.494 493.436 603.443 1.00 57.50 33 LYS E C 1
ATOM 6162 O O . LYS E 1 34 ? 384.763 492.749 604.433 1.00 59.72 33 LYS E O 1
ATOM 6168 N N . VAL E 1 35 ? 383.373 493.267 602.741 1.00 58.23 34 VAL E N 1
ATOM 6169 C CA . VAL E 1 35 ? 382.448 492.188 603.070 1.00 59.42 34 VAL E CA 1
ATOM 6170 C C . VAL E 1 35 ? 383.068 490.837 602.735 1.00 61.67 34 VAL E C 1
ATOM 6171 O O . VAL E 1 35 ? 383.040 489.903 603.545 1.00 64.57 34 VAL E O 1
ATOM 6175 N N . VAL E 1 36 ? 383.639 490.716 601.536 1.00 61.98 35 VAL E N 1
ATOM 6176 C CA . VAL E 1 36 ? 384.235 489.451 601.118 1.00 59.12 35 VAL E CA 1
ATOM 6177 C C . VAL E 1 36 ? 385.523 489.179 601.886 1.00 62.39 35 VAL E C 1
ATOM 6178 O O . VAL E 1 36 ? 385.775 488.049 602.321 1.00 61.26 35 VAL E O 1
ATOM 6182 N N . ASP E 1 37 ? 386.356 490.202 602.064 1.00 74.34 36 ASP E N 1
ATOM 6183 C CA . ASP E 1 37 ? 387.687 490.040 602.634 1.00 74.04 36 ASP E CA 1
ATOM 6184 C C . ASP E 1 37 ? 387.730 490.258 604.140 1.00 75.31 36 ASP E C 1
ATOM 6185 O O . ASP E 1 37 ? 388.313 489.441 604.860 1.00 73.35 36 ASP E O 1
ATOM 6190 N N . GLY E 1 38 ? 387.128 491.336 604.635 1.00 81.95 37 GLY E N 1
ATOM 6191 C CA . GLY E 1 38 ? 387.235 491.658 606.042 1.00 80.96 37 GLY E CA 1
ATOM 6192 C C . GLY E 1 38 ? 386.484 490.684 606.929 1.00 83.24 37 GLY E C 1
ATOM 6193 O O . GLY E 1 38 ? 385.602 489.941 606.496 1.00 80.90 37 GLY E O 1
ATOM 6194 N N . LEU E 1 39 ? 386.856 490.694 608.205 1.00 92.38 38 LEU E N 1
ATOM 6195 C CA . LEU E 1 39 ? 386.229 489.821 609.184 1.00 91.92 38 LEU E CA 1
ATOM 6196 C C . LEU E 1 39 ? 384.806 490.278 609.482 1.00 91.20 38 LEU E C 1
ATOM 6197 O O . LEU E 1 39 ? 384.472 491.461 609.377 1.00 91.19 38 LEU E O 1
ATOM 6202 N N . MET E 1 40 ? 383.965 489.324 609.853 1.00 99.75 39 MET E N 1
ATOM 6203 C CA . MET E 1 40 ? 382.578 489.622 610.187 1.00 99.17 39 MET E CA 1
ATOM 6204 C C . MET E 1 40 ? 382.515 490.422 611.482 1.00 100.91 39 MET E C 1
ATOM 6205 O O . MET E 1 40 ? 383.034 489.963 612.508 1.00 101.89 39 MET E O 1
ATOM 6210 N N . PRO E 1 41 ? 381.905 491.605 611.488 1.00 100.32 40 PRO E N 1
ATOM 6211 C CA . PRO E 1 41 ? 381.817 492.381 612.728 1.00 101.23 40 PRO E CA 1
ATOM 6212 C C . PRO E 1 41 ? 380.913 491.706 613.747 1.00 102.70 40 PRO E C 1
ATOM 6213 O O . PRO E 1 41 ? 380.002 490.949 613.403 1.00 104.46 40 PRO E O 1
ATOM 6217 N N . ASN E 1 42 ? 381.186 491.987 615.024 1.00 104.37 41 ASN E N 1
ATOM 6218 C CA . ASN E 1 42 ? 380.386 491.406 616.097 1.00 104.35 41 ASN E CA 1
ATOM 6219 C C . ASN E 1 42 ? 378.937 491.870 616.021 1.00 104.16 41 ASN E C 1
ATOM 6220 O O . ASN E 1 42 ? 378.011 491.070 616.197 1.00 104.33 41 ASN E O 1
ATOM 6225 N N . GLU E 1 43 ? 378.721 493.156 615.761 1.00 103.60 42 GLU E N 1
ATOM 6226 C CA . GLU E 1 43 ? 377.387 493.725 615.629 1.00 103.37 42 GLU E CA 1
ATOM 6227 C C . GLU E 1 43 ? 377.227 494.297 614.229 1.00 103.80 42 GLU E C 1
ATOM 6228 O O . GLU E 1 43 ? 378.070 495.078 613.774 1.00 104.82 42 GLU E O 1
ATOM 6234 N N . VAL E 1 44 ? 376.150 493.912 613.555 1.00 99.72 43 VAL E N 1
ATOM 6235 C CA . VAL E 1 44 ? 375.895 494.370 612.195 1.00 100.40 43 VAL E CA 1
ATOM 6236 C C . VAL E 1 44 ? 375.265 495.754 612.238 1.00 99.39 43 VAL E C 1
ATOM 6237 O O . VAL E 1 44 ? 374.430 496.051 613.100 1.00 96.64 43 VAL E O 1
ATOM 6241 N N . ASP E 1 45 ? 375.669 496.606 611.305 1.00 94.11 44 ASP E N 1
ATOM 6242 C CA . ASP E 1 45 ? 375.172 497.970 611.201 1.00 93.79 44 ASP E CA 1
ATOM 6243 C C . ASP E 1 45 ? 374.432 498.141 609.878 1.00 91.20 44 ASP E C 1
ATOM 6244 O O . ASP E 1 45 ? 374.398 497.241 609.036 1.00 92.17 44 ASP E O 1
ATOM 6249 N N . ASP E 1 46 ? 373.827 499.318 609.704 1.00 85.68 45 ASP E N 1
ATOM 6250 C CA . ASP E 1 46 ? 373.151 499.617 608.447 1.00 84.48 45 ASP E CA 1
ATOM 6251 C C . ASP E 1 46 ? 374.140 499.669 607.290 1.00 84.84 45 ASP E C 1
ATOM 6252 O O . ASP E 1 46 ? 373.832 499.218 606.181 1.00 87.02 45 ASP E O 1
ATOM 6257 N N . SER E 1 47 ? 375.333 500.218 607.531 1.00 79.37 46 SER E N 1
ATOM 6258 C CA . SER E 1 47 ? 376.348 500.275 606.484 1.00 78.88 46 SER E CA 1
ATOM 6259 C C . SER E 1 47 ? 376.778 498.878 606.056 1.00 78.27 46 SER E C 1
ATOM 6260 O O . SER E 1 47 ? 376.952 498.614 604.861 1.00 79.64 46 SER E O 1
ATOM 6263 N N . TRP E 1 48 ? 376.957 497.969 607.017 1.00 71.06 47 TRP E N 1
ATOM 6264 C CA . TRP E 1 48 ? 377.358 496.609 606.673 1.00 70.58 47 TRP E CA 1
ATOM 6265 C C . TRP E 1 48 ? 376.271 495.893 605.883 1.00 72.15 47 TRP E C 1
ATOM 6266 O O . TRP E 1 48 ? 376.568 495.162 604.931 1.00 73.97 47 TRP E O 1
ATOM 6277 N N . LYS E 1 49 ? 375.006 496.079 606.266 1.00 71.07 48 LYS E N 1
ATOM 6278 C CA . LYS E 1 49 ? 373.915 495.465 605.516 1.00 67.92 48 LYS E CA 1
ATOM 6279 C C . LYS E 1 49 ? 373.828 496.034 604.106 1.00 68.22 48 LYS E C 1
ATOM 6280 O O . LYS E 1 49 ? 373.586 495.293 603.145 1.00 69.79 48 LYS E O 1
ATOM 6286 N N . LYS E 1 50 ? 374.022 497.347 603.962 1.00 65.24 49 LYS E N 1
ATOM 6287 C CA . LYS E 1 50 ? 374.028 497.950 602.633 1.00 65.22 49 LYS E CA 1
ATOM 6288 C C . LYS E 1 50 ? 375.171 497.402 601.789 1.00 67.04 49 LYS E C 1
ATOM 6289 O O . LYS E 1 50 ? 374.997 497.130 600.595 1.00 68.11 49 LYS E O 1
ATOM 6295 N N . ALA E 1 51 ? 376.349 497.231 602.393 1.00 59.20 50 ALA E N 1
ATOM 6296 C CA . ALA E 1 51 ? 377.480 496.670 601.664 1.00 55.67 50 ALA E CA 1
ATOM 6297 C C . ALA E 1 51 ? 377.207 495.232 601.242 1.00 62.41 50 ALA E C 1
ATOM 6298 O O . ALA E 1 51 ? 377.542 494.833 600.121 1.00 69.70 50 ALA E O 1
ATOM 6300 N N . GLU E 1 52 ? 376.604 494.438 602.127 1.00 61.44 51 GLU E N 1
ATOM 6301 C CA . GLU E 1 52 ? 376.263 493.064 601.774 1.00 55.95 51 GLU E CA 1
ATOM 6302 C C . GLU E 1 52 ? 375.265 493.023 600.625 1.00 51.67 51 GLU E C 1
ATOM 6303 O O . GLU E 1 52 ? 375.417 492.230 599.686 1.00 55.61 51 GLU E O 1
ATOM 6309 N N . ARG E 1 53 ? 374.239 493.876 600.680 1.00 54.58 52 ARG E N 1
ATOM 6310 C CA . ARG E 1 53 ? 373.269 493.933 599.593 1.00 53.80 52 ARG E CA 1
ATOM 6311 C C . ARG E 1 53 ? 373.934 494.334 598.285 1.00 54.09 52 ARG E C 1
ATOM 6312 O O . ARG E 1 53 ? 373.655 493.748 597.234 1.00 59.99 52 ARG E O 1
ATOM 6320 N N . CYS E 1 54 ? 374.825 495.327 598.331 1.00 47.22 53 CYS E N 1
ATOM 6321 C CA . CYS E 1 54 ? 375.490 495.779 597.113 1.00 47.68 53 CYS E CA 1
ATOM 6322 C C . CYS E 1 54 ? 376.376 494.688 596.527 1.00 47.32 53 CYS E C 1
ATOM 6323 O O . CYS E 1 54 ? 376.380 494.472 595.310 1.00 55.99 53 CYS E O 1
ATOM 6326 N N . ALA E 1 55 ? 377.131 493.985 597.375 1.00 33.38 54 ALA E N 1
ATOM 6327 C CA . ALA E 1 55 ? 377.996 492.917 596.882 1.00 29.06 54 ALA E CA 1
ATOM 6328 C C . ALA E 1 55 ? 377.181 491.783 596.276 1.00 39.00 54 ALA E C 1
ATOM 6329 O O . ALA E 1 55 ? 377.510 491.274 595.195 1.00 41.19 54 ALA E O 1
ATOM 6331 N N . LYS E 1 56 ? 376.109 491.372 596.959 1.00 44.43 55 LYS E N 1
ATOM 6332 C CA . LYS E 1 56 ? 375.273 490.303 596.431 1.00 35.36 55 LYS E CA 1
ATOM 6333 C C . LYS E 1 56 ? 374.630 490.713 595.114 1.00 43.46 55 LYS E C 1
ATOM 6334 O O . LYS E 1 56 ? 374.566 489.915 594.173 1.00 51.90 55 LYS E O 1
ATOM 6340 N N . SER E 1 57 ? 374.163 491.961 595.021 1.00 36.21 56 SER E N 1
ATOM 6341 C CA . SER E 1 57 ? 373.547 492.431 593.786 1.00 30.79 56 SER E CA 1
ATOM 6342 C C . SER E 1 57 ? 374.555 492.493 592.647 1.00 31.29 56 SER E C 1
ATOM 6343 O O . SER E 1 57 ? 374.228 492.146 591.509 1.00 44.31 56 SER E O 1
ATOM 6346 N N . THR E 1 58 ? 375.781 492.937 592.928 1.00 25.06 57 THR E N 1
ATOM 6347 C CA . THR E 1 58 ? 376.807 492.979 591.890 1.00 31.07 57 THR E CA 1
ATOM 6348 C C . THR E 1 58 ? 377.131 491.578 591.386 1.00 34.92 57 THR E C 1
ATOM 6349 O O . THR E 1 58 ? 377.196 491.336 590.172 1.00 44.05 57 THR E O 1
ATOM 6353 N N . ILE E 1 59 ? 377.317 490.632 592.309 1.00 26.84 58 ILE E N 1
ATOM 6354 C CA . ILE E 1 59 ? 377.636 489.266 591.905 1.00 17.55 58 ILE E CA 1
ATOM 6355 C C . ILE E 1 59 ? 376.480 488.661 591.118 1.00 25.02 58 ILE E C 1
ATOM 6356 O O . ILE E 1 59 ? 376.690 487.947 590.131 1.00 39.34 58 ILE E O 1
ATOM 6361 N N . ILE E 1 60 ? 375.243 488.948 591.529 1.00 28.86 59 ILE E N 1
ATOM 6362 C CA . ILE E 1 60 ? 374.079 488.462 590.792 1.00 25.30 59 ILE E CA 1
ATOM 6363 C C . ILE E 1 60 ? 374.049 489.055 589.391 1.00 23.39 59 ILE E C 1
ATOM 6364 O O . ILE E 1 60 ? 373.760 488.358 588.411 1.00 32.94 59 ILE E O 1
ATOM 6369 N N . GLU E 1 61 ? 374.350 490.349 589.272 1.00 33.06 60 GLU E N 1
ATOM 6370 C CA . GLU E 1 61 ? 374.339 490.997 587.966 1.00 29.78 60 GLU E CA 1
ATOM 6371 C C . GLU E 1 61 ? 375.368 490.380 587.033 1.00 31.11 60 GLU E C 1
ATOM 6372 O O . GLU E 1 61 ? 375.087 490.154 585.851 1.00 34.50 60 GLU E O 1
ATOM 6378 N N . TYR E 1 62 ? 376.566 490.096 587.541 1.00 30.63 61 TYR E N 1
ATOM 6379 C CA . TYR E 1 62 ? 377.640 489.573 586.707 1.00 25.53 61 TYR E CA 1
ATOM 6380 C C . TYR E 1 62 ? 377.727 488.051 586.749 1.00 31.01 61 TYR E C 1
ATOM 6381 O O . TYR E 1 62 ? 378.819 487.486 586.639 1.00 37.88 61 TYR E O 1
ATOM 6390 N N . LEU E 1 63 ? 376.589 487.381 586.904 1.00 26.32 62 LEU E N 1
ATOM 6391 C CA . LEU E 1 63 ? 376.480 485.936 586.778 1.00 15.96 62 LEU E CA 1
ATOM 6392 C C . LEU E 1 63 ? 375.480 485.614 585.680 1.00 19.59 62 LEU E C 1
ATOM 6393 O O . LEU E 1 63 ? 374.425 486.248 585.586 1.00 26.79 62 LEU E O 1
ATOM 6398 N N . SER E 1 64 ? 375.808 484.629 584.850 1.00 22.82 63 SER E N 1
ATOM 6399 C CA . SER E 1 64 ? 374.920 484.261 583.762 1.00 19.54 63 SER E CA 1
ATOM 6400 C C . SER E 1 64 ? 373.673 483.567 584.304 1.00 26.49 63 SER E C 1
ATOM 6401 O O . SER E 1 64 ? 373.604 483.166 585.468 1.00 38.72 63 SER E O 1
ATOM 6404 N N . ASP E 1 65 ? 372.671 483.430 583.433 1.00 28.86 64 ASP E N 1
ATOM 6405 C CA . ASP E 1 65 ? 371.413 482.814 583.843 1.00 28.33 64 ASP E CA 1
ATOM 6406 C C . ASP E 1 65 ? 371.610 481.366 584.270 1.00 33.80 64 ASP E C 1
ATOM 6407 O O . ASP E 1 65 ? 370.847 480.853 585.095 1.00 36.67 64 ASP E O 1
ATOM 6412 N N . SER E 1 66 ? 372.622 480.694 583.722 1.00 34.46 65 SER E N 1
ATOM 6413 C CA . SER E 1 66 ? 372.883 479.312 584.104 1.00 32.23 65 SER E CA 1
ATOM 6414 C C . SER E 1 66 ? 373.450 479.214 585.513 1.00 31.85 65 SER E C 1
ATOM 6415 O O . SER E 1 66 ? 373.215 478.219 586.206 1.00 30.21 65 SER E O 1
ATOM 6418 N N . PHE E 1 67 ? 374.192 480.228 585.953 1.00 28.47 66 PHE E N 1
ATOM 6419 C CA . PHE E 1 67 ? 374.885 480.195 587.231 1.00 15.52 66 PHE E CA 1
ATOM 6420 C C . PHE E 1 67 ? 374.168 480.983 588.317 1.00 22.05 66 PHE E C 1
ATOM 6421 O O . PHE E 1 67 ? 374.751 481.225 589.377 1.00 29.98 66 PHE E O 1
ATOM 6429 N N . LEU E 1 68 ? 372.921 481.392 588.081 1.00 26.65 67 LEU E N 1
ATOM 6430 C CA . LEU E 1 68 ? 372.179 482.113 589.107 1.00 25.71 67 LEU E CA 1
ATOM 6431 C C . LEU E 1 68 ? 371.789 481.220 590.275 1.00 26.91 67 LEU E C 1
ATOM 6432 O O . LEU E 1 68 ? 371.409 481.736 591.330 1.00 35.96 67 LEU E O 1
ATOM 6437 N N . ASN E 1 69 ? 371.870 479.898 590.114 1.00 23.53 68 ASN E N 1
ATOM 6438 C CA . ASN E 1 69 ? 371.548 478.996 591.213 1.00 27.72 68 ASN E CA 1
ATOM 6439 C C . ASN E 1 69 ? 372.528 479.123 592.370 1.00 32.97 68 ASN E C 1
ATOM 6440 O O . ASN E 1 69 ? 372.195 478.731 593.493 1.00 38.37 68 ASN E O 1
ATOM 6445 N N . PHE E 1 70 ? 373.725 479.658 592.125 1.00 28.42 69 PHE E N 1
ATOM 6446 C CA . PHE E 1 70 ? 374.681 479.896 593.198 1.00 26.93 69 PHE E CA 1
ATOM 6447 C C . PHE E 1 70 ? 374.263 481.035 594.115 1.00 34.69 69 PHE E C 1
ATOM 6448 O O . PHE E 1 70 ? 374.841 481.178 595.197 1.00 44.96 69 PHE E O 1
ATOM 6456 N N . ALA E 1 71 ? 373.282 481.844 593.715 1.00 35.48 70 ALA E N 1
ATOM 6457 C CA . ALA E 1 71 ? 372.842 482.979 594.510 1.00 31.34 70 ALA E CA 1
ATOM 6458 C C . ALA E 1 71 ? 371.370 482.928 594.890 1.00 37.78 70 ALA E C 1
ATOM 6459 O O . ALA E 1 71 ? 370.909 483.814 595.618 1.00 35.15 70 ALA E O 1
ATOM 6461 N N . THR E 1 72 ? 370.619 481.928 594.422 1.00 45.71 71 THR E N 1
ATOM 6462 C CA . THR E 1 72 ? 369.200 481.851 594.758 1.00 43.95 71 THR E CA 1
ATOM 6463 C C . THR E 1 72 ? 368.993 481.658 596.254 1.00 42.85 71 THR E C 1
ATOM 6464 O O . THR E 1 72 ? 368.100 482.273 596.849 1.00 44.47 71 THR E O 1
ATOM 6468 N N . SER E 1 73 ? 369.803 480.809 596.878 1.00 46.00 72 SER E N 1
ATOM 6469 C CA . SER E 1 73 ? 369.687 480.588 598.310 1.00 52.98 72 SER E CA 1
ATOM 6470 C C . SER E 1 73 ? 370.078 481.845 599.078 1.00 55.50 72 SER E C 1
ATOM 6471 O O . SER E 1 73 ? 370.873 482.665 598.612 1.00 53.70 72 SER E O 1
ATOM 6474 N N . ASP E 1 74 ? 369.504 481.992 600.272 1.00 60.23 73 ASP E N 1
ATOM 6475 C CA . ASP E 1 74 ? 369.737 483.168 601.110 1.00 60.22 73 ASP E CA 1
ATOM 6476 C C . ASP E 1 74 ? 371.124 483.057 601.734 1.00 60.93 73 ASP E C 1
ATOM 6477 O O . ASP E 1 74 ? 371.296 482.715 602.907 1.00 62.16 73 ASP E O 1
ATOM 6482 N N . ILE E 1 75 ? 372.136 483.356 600.923 1.00 51.69 74 ILE E N 1
ATOM 6483 C CA . ILE E 1 75 ? 373.526 483.310 601.352 1.00 56.97 74 ILE E CA 1
ATOM 6484 C C . ILE E 1 75 ? 374.196 484.626 600.993 1.00 53.43 74 ILE E C 1
ATOM 6485 O O . ILE E 1 75 ? 373.797 485.313 600.048 1.00 52.34 74 ILE E O 1
ATOM 6490 N N . THR E 1 76 ? 375.225 484.975 601.759 1.00 51.66 75 THR E N 1
ATOM 6491 C CA . THR E 1 76 ? 375.945 486.216 601.533 1.00 49.16 75 THR E CA 1
ATOM 6492 C C . THR E 1 76 ? 376.828 486.102 600.292 1.00 53.21 75 THR E C 1
ATOM 6493 O O . THR E 1 76 ? 377.053 485.017 599.750 1.00 59.43 75 THR E O 1
ATOM 6497 N N . ALA E 1 77 ? 377.327 487.254 599.837 1.00 52.81 76 ALA E N 1
ATOM 6498 C CA . ALA E 1 77 ? 378.222 487.267 598.685 1.00 51.10 76 ALA E CA 1
ATOM 6499 C C . ALA E 1 77 ? 379.506 486.502 598.970 1.00 55.88 76 ALA E C 1
ATOM 6500 O O . ALA E 1 77 ? 380.078 485.883 598.063 1.00 60.43 76 ALA E O 1
ATOM 6502 N N . ARG E 1 78 ? 379.970 486.532 600.220 1.00 57.75 77 ARG E N 1
ATOM 6503 C CA . ARG E 1 78 ? 381.156 485.768 600.586 1.00 51.54 77 ARG E CA 1
ATOM 6504 C C . ARG E 1 78 ? 380.936 484.279 600.364 1.00 55.41 77 ARG E C 1
ATOM 6505 O O . ARG E 1 78 ? 381.815 483.588 599.841 1.00 58.24 77 ARG E O 1
ATOM 6513 N N . GLN E 1 79 ? 379.762 483.769 600.742 1.00 52.64 78 GLN E N 1
ATOM 6514 C CA . GLN E 1 79 ? 379.464 482.357 600.525 1.00 49.10 78 GLN E CA 1
ATOM 6515 C C . GLN E 1 79 ? 379.391 482.028 599.039 1.00 49.84 78 GLN E C 1
ATOM 6516 O O . GLN E 1 79 ? 379.840 480.959 598.609 1.00 57.37 78 GLN E O 1
ATOM 6522 N N . ILE E 1 80 ? 378.815 482.930 598.241 1.00 40.58 79 ILE E N 1
ATOM 6523 C CA . ILE E 1 80 ? 378.732 482.705 596.800 1.00 40.39 79 ILE E CA 1
ATOM 6524 C C . ILE E 1 80 ? 380.127 482.597 596.205 1.00 47.89 79 ILE E C 1
ATOM 6525 O O . ILE E 1 80 ? 380.422 481.687 595.419 1.00 53.72 79 ILE E O 1
ATOM 6530 N N . LEU E 1 81 ? 381.013 483.522 596.580 1.00 43.79 80 LEU E N 1
ATOM 6531 C CA . LEU E 1 81 ? 382.376 483.467 596.070 1.00 38.10 80 LEU E CA 1
ATOM 6532 C C . LEU E 1 81 ? 383.120 482.242 596.585 1.00 39.74 80 LEU E C 1
ATOM 6533 O O . LEU E 1 81 ? 383.932 481.668 595.855 1.00 39.54 80 LEU E O 1
ATOM 6538 N N . GLU E 1 82 ? 382.853 481.818 597.823 1.00 46.42 81 GLU E N 1
ATOM 6539 C CA . GLU E 1 82 ? 383.497 480.615 598.343 1.00 45.50 81 GLU E CA 1
ATOM 6540 C C . GLU E 1 82 ? 383.076 479.381 597.557 1.00 46.79 81 GLU E C 1
ATOM 6541 O O . GLU E 1 82 ? 383.909 478.525 597.241 1.00 51.76 81 GLU E O 1
ATOM 6547 N N . ASN E 1 83 ? 381.785 479.267 597.238 1.00 41.25 82 ASN E N 1
ATOM 6548 C CA . ASN E 1 83 ? 381.324 478.139 596.433 1.00 41.93 82 ASN E CA 1
ATOM 6549 C C . ASN E 1 83 ? 381.920 478.183 595.032 1.00 42.77 82 ASN E C 1
ATOM 6550 O O . ASN E 1 83 ? 382.379 477.158 594.505 1.00 47.75 82 ASN E O 1
ATOM 6555 N N . LEU E 1 84 ? 381.933 479.366 594.414 1.00 34.86 83 LEU E N 1
ATOM 6556 C CA . LEU E 1 84 ? 382.500 479.484 593.077 1.00 32.78 83 LEU E CA 1
ATOM 6557 C C . LEU E 1 84 ? 383.984 479.146 593.079 1.00 35.28 83 LEU E C 1
ATOM 6558 O O . LEU E 1 84 ? 384.497 478.574 592.113 1.00 38.90 83 LEU E O 1
ATOM 6563 N N . ASP E 1 85 ? 384.691 479.488 594.158 1.00 37.04 84 ASP E N 1
ATOM 6564 C CA . ASP E 1 85 ? 386.087 479.085 594.289 1.00 29.57 84 ASP E CA 1
ATOM 6565 C C . ASP E 1 85 ? 386.207 477.575 594.424 1.00 35.57 84 ASP E C 1
ATOM 6566 O O . ASP E 1 85 ? 386.988 476.937 593.710 1.00 45.26 84 ASP E O 1
ATOM 6571 N N . ALA E 1 86 ? 385.420 476.981 595.323 1.00 35.41 85 ALA E N 1
ATOM 6572 C CA . ALA E 1 86 ? 385.490 475.540 595.531 1.00 36.31 85 ALA E CA 1
ATOM 6573 C C . ALA E 1 86 ? 385.214 474.776 594.245 1.00 41.36 85 ALA E C 1
ATOM 6574 O O . ALA E 1 86 ? 385.670 473.639 594.089 1.00 41.03 85 ALA E O 1
ATOM 6576 N N . VAL E 1 87 ? 384.476 475.378 593.316 1.00 42.41 86 VAL E N 1
ATOM 6577 C CA . VAL E 1 87 ? 384.232 474.701 592.046 1.00 33.61 86 VAL E CA 1
ATOM 6578 C C . VAL E 1 87 ? 385.254 475.074 590.964 1.00 34.94 86 VAL E C 1
ATOM 6579 O O . VAL E 1 87 ? 385.553 474.249 590.095 1.00 33.28 86 VAL E O 1
ATOM 6583 N N . TYR E 1 88 ? 385.824 476.288 590.998 1.00 37.04 87 TYR E N 1
ATOM 6584 C CA . TYR E 1 88 ? 386.613 476.763 589.866 1.00 28.14 87 TYR E CA 1
ATOM 6585 C C . TYR E 1 88 ? 387.911 477.480 590.230 1.00 35.01 87 TYR E C 1
ATOM 6586 O O . TYR E 1 88 ? 388.505 478.112 589.348 1.00 40.10 87 TYR E O 1
ATOM 6595 N N . GLU E 1 89 ? 388.381 477.420 591.477 1.00 41.77 88 GLU E N 1
ATOM 6596 C CA . GLU E 1 89 ? 389.494 478.283 591.870 1.00 39.41 88 GLU E CA 1
ATOM 6597 C C . GLU E 1 89 ? 390.804 477.842 591.226 1.00 44.92 88 GLU E C 1
ATOM 6598 O O . GLU E 1 89 ? 391.399 478.579 590.431 1.00 49.23 88 GLU E O 1
ATOM 6604 N N . ARG E 1 90 ? 391.270 476.643 591.556 1.00 46.36 89 ARG E N 1
ATOM 6605 C CA . ARG E 1 90 ? 392.586 476.187 591.128 1.00 47.46 89 ARG E CA 1
ATOM 6606 C C . ARG E 1 90 ? 392.550 475.389 589.833 1.00 45.99 89 ARG E C 1
ATOM 6607 O O . ARG E 1 90 ? 393.599 474.920 589.383 1.00 46.83 89 ARG E O 1
ATOM 6615 N N . LYS E 1 91 ? 391.379 475.224 589.227 1.00 39.00 90 LYS E N 1
ATOM 6616 C CA . LYS E 1 91 ? 391.271 474.422 588.018 1.00 37.74 90 LYS E CA 1
ATOM 6617 C C . LYS E 1 91 ? 391.880 475.157 586.831 1.00 40.15 90 LYS E C 1
ATOM 6618 O O . LYS E 1 91 ? 391.693 476.365 586.664 1.00 38.16 90 LYS E O 1
ATOM 6624 N N . SER E 1 92 ? 392.620 474.419 586.009 1.00 43.91 91 SER E N 1
ATOM 6625 C CA . SER E 1 92 ? 393.275 475.009 584.851 1.00 37.67 91 SER E CA 1
ATOM 6626 C C . SER E 1 92 ? 392.259 475.344 583.765 1.00 40.55 91 SER E C 1
ATOM 6627 O O . SER E 1 92 ? 391.236 474.673 583.609 1.00 41.71 91 SER E O 1
ATOM 6630 N N . LEU E 1 93 ? 392.556 476.399 583.007 1.00 43.84 92 LEU E N 1
ATOM 6631 C CA . LEU E 1 93 ? 391.666 476.858 581.948 1.00 40.40 92 LEU E CA 1
ATOM 6632 C C . LEU E 1 93 ? 391.886 476.109 580.640 1.00 38.87 92 LEU E C 1
ATOM 6633 O O . LEU E 1 93 ? 390.923 475.818 579.925 1.00 41.86 92 LEU E O 1
ATOM 6638 N N . ALA E 1 94 ? 393.135 475.796 580.314 1.00 39.98 93 ALA E N 1
ATOM 6639 C CA . ALA E 1 94 ? 393.472 475.098 579.080 1.00 37.88 93 ALA E CA 1
ATOM 6640 C C . ALA E 1 94 ? 394.846 474.465 579.258 1.00 41.93 93 ALA E C 1
ATOM 6641 O O . ALA E 1 94 ? 395.430 474.504 580.346 1.00 45.12 93 ALA E O 1
ATOM 6643 N N . SER E 1 95 ? 395.366 473.878 578.185 1.00 36.19 94 SER E N 1
ATOM 6644 C CA . SER E 1 95 ? 396.685 473.258 578.189 1.00 39.63 94 SER E CA 1
ATOM 6645 C C . SER E 1 95 ? 397.676 474.232 577.564 1.00 44.17 94 SER E C 1
ATOM 6646 O O . SER E 1 95 ? 397.626 474.489 576.358 1.00 49.54 94 SER E O 1
ATOM 6649 N N . GLN E 1 96 ? 398.571 474.780 578.389 1.00 38.07 95 GLN E N 1
ATOM 6650 C CA . GLN E 1 96 ? 399.558 475.723 577.876 1.00 32.22 95 GLN E CA 1
ATOM 6651 C C . GLN E 1 96 ? 400.514 475.051 576.901 1.00 33.19 95 GLN E C 1
ATOM 6652 O O . GLN E 1 96 ? 400.887 475.646 575.884 1.00 38.27 95 GLN E O 1
ATOM 6658 N N . LEU E 1 97 ? 400.932 473.818 577.196 1.00 26.25 96 LEU E N 1
ATOM 6659 C CA . LEU E 1 97 ? 401.833 473.115 576.289 1.00 20.63 96 LEU E CA 1
ATOM 6660 C C . LEU E 1 97 ? 401.170 472.852 574.945 1.00 28.34 96 LEU E C 1
ATOM 6661 O O . LEU E 1 97 ? 401.804 472.999 573.897 1.00 35.98 96 LEU E O 1
ATOM 6666 N N . ALA E 1 98 ? 399.894 472.462 574.952 1.00 30.06 97 ALA E N 1
ATOM 6667 C CA . ALA E 1 98 ? 399.192 472.223 573.694 1.00 31.26 97 ALA E CA 1
ATOM 6668 C C . ALA E 1 98 ? 399.050 473.507 572.888 1.00 33.85 97 ALA E C 1
ATOM 6669 O O . ALA E 1 98 ? 399.271 473.514 571.670 1.00 42.89 97 ALA E O 1
ATOM 6671 N N . LEU E 1 99 ? 398.687 474.606 573.552 1.00 31.92 98 LEU E N 1
ATOM 6672 C CA . LEU E 1 99 ? 398.550 475.878 572.853 1.00 25.02 98 LEU E CA 1
ATOM 6673 C C . LEU E 1 99 ? 399.882 476.341 572.284 1.00 31.35 98 LEU E C 1
ATOM 6674 O O . LEU E 1 99 ? 399.943 476.844 571.158 1.00 41.77 98 LEU E O 1
ATOM 6679 N N . ARG E 1 100 ? 400.963 476.178 573.046 1.00 25.92 99 ARG E N 1
ATOM 6680 C CA . ARG E 1 100 ? 402.268 476.601 572.556 1.00 20.10 99 ARG E CA 1
ATOM 6681 C C . ARG E 1 100 ? 402.767 475.702 571.433 1.00 26.53 99 ARG E C 1
ATOM 6682 O O . ARG E 1 100 ? 403.441 476.182 570.518 1.00 38.00 99 ARG E O 1
ATOM 6690 N N . LYS E 1 101 ? 402.452 474.407 571.481 1.00 22.87 100 LYS E N 1
ATOM 6691 C CA . LYS E 1 101 ? 402.784 473.528 570.366 1.00 24.17 100 LYS E CA 1
ATOM 6692 C C . LYS E 1 101 ? 402.025 473.934 569.112 1.00 29.53 100 LYS E C 1
ATOM 6693 O O . LYS E 1 101 ? 402.576 473.904 568.006 1.00 37.59 100 LYS E O 1
ATOM 6699 N N . ARG E 1 102 ? 400.753 474.306 569.263 1.00 30.09 101 ARG E N 1
ATOM 6700 C CA . ARG E 1 102 ? 399.984 474.784 568.119 1.00 28.39 101 ARG E CA 1
ATOM 6701 C C . ARG E 1 102 ? 400.547 476.094 567.583 1.00 28.18 101 ARG E C 1
ATOM 6702 O O . ARG E 1 102 ? 400.587 476.309 566.367 1.00 29.36 101 ARG E O 1
ATOM 6710 N N . LEU E 1 103 ? 400.978 476.985 568.477 1.00 30.92 102 LEU E N 1
ATOM 6711 C CA . LEU E 1 103 ? 401.533 478.267 568.054 1.00 25.17 102 LEU E CA 1
ATOM 6712 C C . LEU E 1 103 ? 402.861 478.090 567.330 1.00 29.13 102 LEU E C 1
ATOM 6713 O O . LEU E 1 103 ? 403.112 478.748 566.314 1.00 36.75 102 LEU E O 1
ATOM 6718 N N . LEU E 1 104 ? 403.729 477.214 567.840 1.00 33.82 103 LEU E N 1
ATOM 6719 C CA . LEU E 1 104 ? 405.024 476.998 567.206 1.00 27.83 103 LEU E CA 1
ATOM 6720 C C . LEU E 1 104 ? 404.883 476.315 565.853 1.00 27.23 103 LEU E C 1
ATOM 6721 O O . LEU E 1 104 ? 405.726 476.510 564.971 1.00 32.59 103 LEU E O 1
ATOM 6726 N N . SER E 1 105 ? 403.836 475.516 565.671 1.00 28.34 104 SER E N 1
ATOM 6727 C CA . SER E 1 105 ? 403.584 474.836 564.409 1.00 33.29 104 SER E CA 1
ATOM 6728 C C . SER E 1 105 ? 402.820 475.699 563.415 1.00 34.70 104 SER E C 1
ATOM 6729 O O . SER E 1 105 ? 402.559 475.244 562.297 1.00 35.95 104 SER E O 1
ATOM 6732 N N . LEU E 1 106 ? 402.453 476.920 563.793 1.00 31.80 105 LEU E N 1
ATOM 6733 C CA . LEU E 1 106 ? 401.716 477.797 562.893 1.00 32.19 105 LEU E CA 1
ATOM 6734 C C . LEU E 1 106 ? 402.594 478.204 561.719 1.00 35.30 105 LEU E C 1
ATOM 6735 O O . LEU E 1 106 ? 403.763 478.557 561.897 1.00 45.16 105 LEU E O 1
ATOM 6740 N N . LYS E 1 107 ? 402.031 478.148 560.515 1.00 31.44 106 LYS E N 1
ATOM 6741 C CA . LYS E 1 107 ? 402.740 478.534 559.305 1.00 31.73 106 LYS E CA 1
ATOM 6742 C C . LYS E 1 107 ? 401.769 479.225 558.363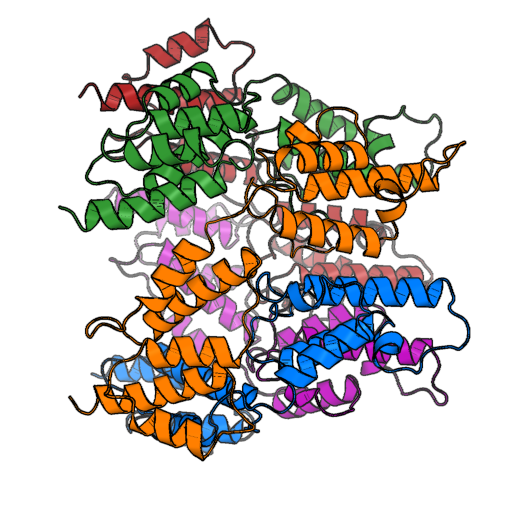 1.00 37.11 106 LYS E C 1
ATOM 6743 O O . LYS E 1 107 ? 400.621 478.797 558.222 1.00 43.36 106 LYS E O 1
ATOM 6749 N N . LEU E 1 108 ? 402.234 480.292 557.721 1.00 40.86 107 LEU E N 1
ATOM 6750 C CA . LEU E 1 108 ? 401.393 481.015 556.778 1.00 45.22 107 LEU E CA 1
ATOM 6751 C C . LEU E 1 108 ? 401.264 480.227 555.482 1.00 46.46 107 LEU E C 1
ATOM 6752 O O . LEU E 1 108 ? 402.265 479.797 554.902 1.00 47.61 107 LEU E O 1
ATOM 6757 N N . SER E 1 109 ? 400.031 480.038 555.030 1.00 56.94 108 SER E N 1
ATOM 6758 C CA . SER E 1 109 ? 399.753 479.331 553.790 1.00 59.30 108 SER E CA 1
ATOM 6759 C C . SER E 1 109 ? 399.554 480.322 552.649 1.00 60.14 108 SER E C 1
ATOM 6760 O O . SER E 1 109 ? 399.242 481.496 552.860 1.00 64.62 108 SER E O 1
ATOM 6763 N N . SER E 1 110 ? 399.745 479.826 551.425 1.00 65.88 109 SER E N 1
ATOM 6764 C CA . SER E 1 110 ? 399.636 480.687 550.252 1.00 71.44 109 SER E CA 1
ATOM 6765 C C . SER E 1 110 ? 398.224 481.235 550.090 1.00 70.72 109 SER E C 1
ATOM 6766 O O . SER E 1 110 ? 398.041 482.417 549.775 1.00 68.49 109 SER E O 1
ATOM 6769 N N . GLU E 1 111 ? 397.212 480.391 550.296 1.00 72.92 110 GLU E N 1
ATOM 6770 C CA . GLU E 1 111 ? 395.832 480.838 550.134 1.00 74.12 110 GLU E CA 1
ATOM 6771 C C . GLU E 1 111 ? 395.456 481.876 551.185 1.00 76.45 110 GLU E C 1
ATOM 6772 O O . GLU E 1 111 ? 394.770 482.858 550.877 1.00 77.47 110 GLU E O 1
ATOM 6778 N N . MET E 1 112 ? 395.892 481.678 552.425 1.00 64.91 111 MET E N 1
ATOM 6779 C CA . MET E 1 112 ? 395.529 482.588 553.501 1.00 60.46 111 MET E CA 1
ATOM 6780 C C . MET E 1 112 ? 396.264 483.915 553.362 1.00 57.61 111 MET E C 1
ATOM 6781 O O . MET E 1 112 ? 397.451 483.956 553.030 1.00 58.55 111 MET E O 1
ATOM 6786 N N . SER E 1 113 ? 395.547 485.004 553.617 1.00 51.60 112 SER E N 1
ATOM 6787 C CA . SER E 1 113 ? 396.140 486.331 553.640 1.00 51.12 112 SER E CA 1
ATOM 6788 C C . SER E 1 113 ? 396.749 486.607 555.010 1.00 50.63 112 SER E C 1
ATOM 6789 O O . SER E 1 113 ? 396.570 485.848 555.964 1.00 58.95 112 SER E O 1
ATOM 6792 N N . LEU E 1 114 ? 397.483 487.717 555.105 1.00 39.94 113 LEU E N 1
ATOM 6793 C CA . LEU E 1 114 ? 398.115 488.059 556.372 1.00 34.68 113 LEU E CA 1
ATOM 6794 C C . LEU E 1 114 ? 397.112 488.506 557.423 1.00 37.53 113 LEU E C 1
ATOM 6795 O O . LEU E 1 114 ? 397.412 488.416 558.614 1.00 49.73 113 LEU E O 1
ATOM 6800 N N . LEU E 1 115 ? 395.935 488.985 557.021 1.00 40.20 114 LEU E N 1
ATOM 6801 C CA . LEU E 1 115 ? 394.945 489.404 558.008 1.00 37.72 114 LEU E CA 1
ATOM 6802 C C . LEU E 1 115 ? 394.411 488.211 558.791 1.00 43.71 114 LEU E C 1
ATOM 6803 O O . LEU E 1 115 ? 394.331 488.250 560.024 1.00 46.86 114 LEU E O 1
ATOM 6808 N N . SER E 1 116 ? 394.041 487.137 558.090 1.00 42.44 115 SER E N 1
ATOM 6809 C CA . SER E 1 116 ? 393.554 485.943 558.771 1.00 40.27 115 SER E CA 1
ATOM 6810 C C . SER E 1 116 ? 394.649 485.301 559.613 1.00 42.07 115 SER E C 1
ATOM 6811 O O . SER E 1 116 ? 394.388 484.826 560.726 1.00 48.28 115 SER E O 1
ATOM 6814 N N . HIS E 1 117 ? 395.879 485.272 559.098 1.00 35.04 116 HIS E N 1
ATOM 6815 C CA . HIS E 1 117 ? 396.990 484.729 559.871 1.00 33.34 116 HIS E CA 1
ATOM 6816 C C . HIS E 1 117 ? 397.235 485.550 561.129 1.00 35.58 116 HIS E C 1
ATOM 6817 O O . HIS E 1 117 ? 397.485 484.994 562.204 1.00 42.56 116 HIS E O 1
ATOM 6824 N N . PHE E 1 118 ? 397.163 486.877 561.015 1.00 29.73 117 PHE E N 1
ATOM 6825 C CA . PHE E 1 118 ? 397.333 487.731 562.183 1.00 25.09 117 PHE E CA 1
ATOM 6826 C C . PHE E 1 118 ? 396.211 487.514 563.184 1.00 35.02 117 PHE E C 1
ATOM 6827 O O . PHE E 1 118 ? 396.443 487.529 564.396 1.00 43.28 117 PHE E O 1
ATOM 6835 N N . HIS E 1 119 ? 394.983 487.319 562.699 1.00 39.49 118 HIS E N 1
ATOM 6836 C CA . HIS E 1 119 ? 393.872 487.044 563.604 1.00 39.27 118 HIS E CA 1
ATOM 6837 C C . HIS E 1 119 ? 394.079 485.731 564.349 1.00 43.59 118 HIS E C 1
ATOM 6838 O O . HIS E 1 119 ? 393.835 485.651 565.559 1.00 47.21 118 HIS E O 1
ATOM 6845 N N . ILE E 1 120 ? 394.532 484.692 563.645 1.00 40.69 119 ILE E N 1
ATOM 6846 C CA . ILE E 1 120 ? 394.782 483.407 564.296 1.00 35.70 119 ILE E CA 1
ATOM 6847 C C . ILE E 1 120 ? 395.897 483.538 565.326 1.00 31.29 119 ILE E C 1
ATOM 6848 O O . ILE E 1 120 ? 395.798 483.015 566.445 1.00 37.44 119 ILE E O 1
ATOM 6853 N N . PHE E 1 121 ? 396.975 484.238 564.965 1.00 25.27 120 PHE E N 1
ATOM 6854 C CA . PHE E 1 121 ? 398.078 484.440 565.896 1.00 28.19 120 PHE E CA 1
ATOM 6855 C C . PHE E 1 121 ? 397.627 485.217 567.125 1.00 33.13 120 PHE E C 1
ATOM 6856 O O . PHE E 1 121 ? 398.010 484.887 568.253 1.00 40.89 120 PHE E O 1
ATOM 6864 N N . ASP E 1 122 ? 396.812 486.255 566.926 1.00 32.01 121 ASP E N 1
ATOM 6865 C CA . ASP E 1 122 ? 396.311 487.036 568.049 1.00 29.77 121 ASP E CA 1
ATOM 6866 C C . ASP E 1 122 ? 395.417 486.198 568.948 1.00 34.43 121 ASP E C 1
ATOM 6867 O O . ASP E 1 122 ? 395.480 486.315 570.174 1.00 37.88 121 ASP E O 1
ATOM 6872 N N . GLU E 1 123 ? 394.569 485.356 568.357 1.00 37.26 122 GLU E N 1
ATOM 6873 C CA . GLU E 1 123 ? 393.713 484.492 569.163 1.00 37.01 122 GLU E CA 1
ATOM 6874 C C . GLU E 1 123 ? 394.547 483.526 569.995 1.00 38.68 122 GLU E C 1
ATOM 6875 O O . GLU E 1 123 ? 394.279 483.320 571.185 1.00 42.67 122 GLU E O 1
ATOM 6881 N N . LEU E 1 124 ? 395.576 482.933 569.384 1.00 34.82 123 LEU E N 1
ATOM 6882 C CA . LEU E 1 124 ? 396.440 482.017 570.123 1.00 31.98 123 LEU E CA 1
ATOM 6883 C C . LEU E 1 124 ? 397.169 482.731 571.255 1.00 29.85 123 LEU E C 1
ATOM 6884 O O . LEU E 1 124 ? 397.250 482.212 572.375 1.00 33.79 123 LEU E O 1
ATOM 6889 N N . ILE E 1 125 ? 397.700 483.924 570.985 1.00 26.78 124 ILE E N 1
ATOM 6890 C CA . ILE E 1 125 ? 398.422 484.666 572.013 1.00 26.99 124 ILE E CA 1
ATOM 6891 C C . ILE E 1 125 ? 397.483 485.072 573.142 1.00 32.61 124 ILE E C 1
ATOM 6892 O O . ILE E 1 125 ? 397.845 485.004 574.322 1.00 39.17 124 ILE E O 1
ATOM 6897 N N . SER E 1 126 ? 396.265 485.501 572.803 1.00 32.57 125 SER E N 1
ATOM 6898 C CA . SER E 1 126 ? 395.302 485.887 573.825 1.00 31.44 125 SER E CA 1
ATOM 6899 C C . SER E 1 126 ? 394.912 484.699 574.691 1.00 35.17 125 SER E C 1
ATOM 6900 O O . SER E 1 126 ? 394.794 484.828 575.914 1.00 32.30 125 SER E O 1
ATOM 6903 N N . GLU E 1 127 ? 394.707 483.532 574.076 1.00 40.77 126 GLU E N 1
ATOM 6904 C CA . GLU E 1 127 ? 394.390 482.342 574.858 1.00 33.76 126 GLU E CA 1
ATOM 6905 C C . GLU E 1 127 ? 395.551 481.955 575.764 1.00 31.67 126 GLU E C 1
ATOM 6906 O O . GLU E 1 127 ? 395.344 481.571 576.921 1.00 38.91 126 GLU E O 1
ATOM 6912 N N . LEU E 1 128 ? 396.782 482.054 575.257 1.00 38.80 127 LEU E N 1
ATOM 6913 C CA . LEU E 1 128 ? 397.947 481.744 576.079 1.00 36.59 127 LEU E CA 1
ATOM 6914 C C . LEU E 1 128 ? 398.057 482.694 577.264 1.00 34.17 127 LEU E C 1
ATOM 6915 O O . LEU E 1 128 ? 398.355 482.270 578.386 1.00 41.92 127 LEU E O 1
ATOM 6920 N N . LEU E 1 129 ? 397.825 483.987 577.032 1.00 33.77 128 LEU E N 1
ATOM 6921 C CA . LEU E 1 129 ? 397.925 484.963 578.113 1.00 31.23 128 LEU E CA 1
ATOM 6922 C C . LEU E 1 129 ? 396.804 484.783 579.128 1.00 36.01 128 LEU E C 1
ATOM 6923 O O . LEU E 1 129 ? 397.018 484.955 580.333 1.00 38.14 128 LEU E O 1
ATOM 6928 N N . ALA E 1 130 ? 395.601 484.441 578.663 1.00 38.16 129 ALA E N 1
ATOM 6929 C CA . ALA E 1 130 ? 394.504 484.174 579.585 1.00 34.37 129 ALA E CA 1
ATOM 6930 C C . ALA E 1 130 ? 394.748 482.909 580.394 1.00 39.77 129 ALA E C 1
ATOM 6931 O O . ALA E 1 130 ? 394.319 482.822 581.550 1.00 43.53 129 ALA E O 1
ATOM 6933 N N . ALA E 1 131 ? 395.433 481.923 579.812 1.00 42.38 130 ALA E N 1
ATOM 6934 C CA . ALA E 1 131 ? 395.745 480.697 580.535 1.00 39.50 130 ALA E CA 1
ATOM 6935 C C . ALA E 1 131 ? 396.764 480.907 581.646 1.00 42.83 130 ALA E C 1
ATOM 6936 O O . ALA E 1 131 ? 396.956 480.001 582.463 1.00 53.12 130 ALA E O 1
ATOM 6938 N N . GLY E 1 132 ? 397.417 482.065 581.697 1.00 34.92 131 GLY E N 1
ATOM 6939 C CA . GLY E 1 132 ? 398.385 482.370 582.731 1.00 36.98 131 GLY E CA 1
ATOM 6940 C C . GLY E 1 132 ? 399.810 482.500 582.246 1.00 43.02 131 GLY E C 1
ATOM 6941 O O . GLY E 1 132 ? 400.677 482.903 583.032 1.00 44.67 131 GLY E O 1
ATOM 6942 N N . ALA E 1 133 ? 400.086 482.174 580.987 1.00 44.80 132 ALA E N 1
ATOM 6943 C CA . ALA E 1 133 ? 401.439 482.287 580.464 1.00 44.40 132 ALA E CA 1
ATOM 6944 C C . ALA E 1 133 ? 401.858 483.748 580.362 1.00 47.57 132 ALA E C 1
ATOM 6945 O O . ALA E 1 133 ? 401.040 484.638 580.120 1.00 50.87 132 ALA E O 1
ATOM 6947 N N . LYS E 1 134 ? 403.150 483.989 580.558 1.00 49.24 133 LYS E N 1
ATOM 6948 C CA . LYS E 1 134 ? 403.729 485.323 580.474 1.00 46.84 133 LYS E CA 1
ATOM 6949 C C . LYS E 1 134 ? 404.543 485.421 579.192 1.00 49.53 133 LYS E C 1
ATOM 6950 O O . LYS E 1 134 ? 405.576 484.756 579.057 1.00 48.92 133 LYS E O 1
ATOM 6956 N N . ILE E 1 135 ? 404.078 486.247 578.259 1.00 47.89 134 ILE E N 1
ATOM 6957 C CA . ILE E 1 135 ? 404.735 486.440 576.973 1.00 43.60 134 ILE E CA 1
ATOM 6958 C C . ILE E 1 135 ? 405.032 487.924 576.816 1.00 46.60 134 ILE E C 1
ATOM 6959 O O . ILE E 1 135 ? 404.118 488.753 576.896 1.00 53.08 134 ILE E O 1
ATOM 6964 N N . GLU E 1 136 ? 406.300 488.257 576.599 1.00 42.32 135 GLU E N 1
ATOM 6965 C CA . GLU E 1 136 ? 406.681 489.640 576.374 1.00 44.03 135 GLU E CA 1
ATOM 6966 C C . GLU E 1 136 ? 406.456 490.023 574.914 1.00 45.94 135 GLU E C 1
ATOM 6967 O O . GLU E 1 136 ? 406.161 489.183 574.059 1.00 51.91 135 GLU E O 1
ATOM 6973 N N . GLU E 1 137 ? 406.594 491.320 574.633 1.00 41.87 136 GLU E N 1
ATOM 6974 C CA . GLU E 1 137 ? 406.393 491.806 573.272 1.00 36.51 136 GLU E CA 1
ATOM 6975 C C . GLU E 1 137 ? 407.431 491.227 572.321 1.00 40.79 136 GLU E C 1
ATOM 6976 O O . GLU E 1 137 ? 407.115 490.891 571.173 1.00 42.45 136 GLU E O 1
ATOM 6982 N N . MET E 1 138 ? 408.677 491.102 572.782 1.00 42.72 137 MET E N 1
ATOM 6983 C CA . MET E 1 138 ? 409.721 490.525 571.942 1.00 38.20 137 MET E CA 1
ATOM 6984 C C . MET E 1 138 ? 409.416 489.072 571.602 1.00 37.60 137 MET E C 1
ATOM 6985 O O . MET E 1 138 ? 409.648 488.631 570.472 1.00 38.99 137 MET E O 1
ATOM 6990 N N . ASP E 1 139 ? 408.902 488.308 572.568 1.00 38.32 138 ASP E N 1
ATOM 6991 C CA . ASP E 1 139 ? 408.539 486.921 572.296 1.00 31.12 138 ASP E CA 1
ATOM 6992 C C . ASP E 1 139 ? 407.381 486.834 571.310 1.00 30.58 138 ASP E C 1
ATOM 6993 O O . ASP E 1 139 ? 407.376 485.969 570.425 1.00 38.07 138 ASP E O 1
ATOM 6998 N N . LYS E 1 140 ? 406.389 487.717 571.450 1.00 29.76 139 LYS E N 1
ATOM 6999 C CA . LYS E 1 140 ? 405.289 487.755 570.491 1.00 27.30 139 LYS E CA 1
ATOM 7000 C C . LYS E 1 140 ? 405.808 488.032 569.089 1.00 35.05 139 LYS E C 1
ATOM 7001 O O . LYS E 1 140 ? 405.414 487.370 568.120 1.00 38.17 139 LYS E O 1
ATOM 7007 N N . ILE E 1 141 ? 406.703 489.012 568.967 1.00 30.41 140 ILE E N 1
ATOM 7008 C CA . ILE E 1 141 ? 407.252 489.357 567.661 1.00 24.48 140 ILE E CA 1
ATOM 7009 C C . ILE E 1 141 ? 408.053 488.195 567.094 1.00 29.38 140 ILE E C 1
ATOM 7010 O O . ILE E 1 141 ? 407.963 487.890 565.901 1.00 33.61 140 ILE E O 1
ATOM 7015 N N . SER E 1 142 ? 408.848 487.529 567.933 1.00 28.59 141 SER E N 1
ATOM 7016 C CA . SER E 1 142 ? 409.637 486.398 567.458 1.00 19.56 141 SER E CA 1
ATOM 7017 C C . SER E 1 142 ? 408.743 485.277 566.950 1.00 25.64 141 SER E C 1
ATOM 7018 O O . SER E 1 142 ? 409.015 484.686 565.899 1.00 34.30 141 SER E O 1
ATOM 7021 N N . HIS E 1 143 ? 407.669 484.970 567.681 1.00 27.09 142 HIS E N 1
ATOM 7022 C CA . HIS E 1 143 ? 406.740 483.940 567.226 1.00 28.31 142 HIS E CA 1
ATOM 7023 C C . HIS E 1 143 ? 406.095 484.333 565.902 1.00 29.72 142 HIS E C 1
ATOM 7024 O O . HIS E 1 143 ? 406.012 483.523 564.969 1.00 39.51 142 HIS E O 1
ATOM 7031 N N . LEU E 1 144 ? 405.653 485.588 565.795 1.00 21.01 143 LEU E N 1
ATOM 7032 C CA . LEU E 1 144 ? 405.021 486.041 564.561 1.00 23.65 143 LEU E CA 1
ATOM 7033 C C . LEU E 1 144 ? 405.985 485.959 563.385 1.00 25.18 143 LEU E C 1
ATOM 7034 O O . LEU E 1 144 ? 405.593 485.575 562.278 1.00 36.10 143 LEU E O 1
ATOM 7039 N N . LEU E 1 145 ? 407.252 486.310 563.607 1.00 25.77 144 LEU E N 1
ATOM 7040 C CA . LEU E 1 145 ? 408.221 486.304 562.517 1.00 23.55 144 LEU E CA 1
ATOM 7041 C C . LEU E 1 145 ? 408.598 484.884 562.115 1.00 27.50 144 LEU E C 1
ATOM 7042 O O . LEU E 1 145 ? 408.787 484.603 560.926 1.00 31.23 144 LEU E O 1
ATOM 7047 N N . ILE E 1 146 ? 408.719 483.971 563.084 1.00 24.37 145 ILE E N 1
ATOM 7048 C CA . ILE E 1 146 ? 409.026 482.584 562.735 1.00 25.71 145 ILE E CA 1
ATOM 7049 C C . ILE E 1 146 ? 407.828 481.851 562.160 1.00 34.05 145 ILE E C 1
ATOM 7050 O O . ILE E 1 146 ? 407.995 480.759 561.604 1.00 38.77 145 ILE E O 1
ATOM 7055 N N . THR E 1 147 ? 406.622 482.415 562.271 1.00 34.66 146 THR E N 1
ATOM 7056 C CA . THR E 1 147 ? 405.449 481.844 561.617 1.00 21.40 146 THR E CA 1
ATOM 7057 C C . THR E 1 147 ? 405.204 482.429 560.231 1.00 26.33 146 THR E C 1
ATOM 7058 O O . THR E 1 147 ? 404.048 482.516 559.798 1.00 35.72 146 THR E O 1
ATOM 7062 N N . LEU E 1 148 ? 406.255 482.834 559.524 1.00 33.01 147 LEU E N 1
ATOM 7063 C CA . LEU E 1 148 ? 406.128 483.484 558.231 1.00 30.01 147 LEU E CA 1
ATOM 7064 C C . LEU E 1 148 ? 407.028 482.812 557.206 1.00 37.12 147 LEU E C 1
ATOM 7065 O O . LEU E 1 148 ? 408.035 482.196 557.568 1.00 45.79 147 LEU E O 1
ATOM 7070 N N . PRO E 1 149 ? 406.691 482.915 555.915 1.00 44.80 148 PRO E N 1
ATOM 7071 C CA . PRO E 1 149 ? 407.550 482.320 554.882 1.00 42.37 148 PRO E CA 1
ATOM 7072 C C . PRO E 1 149 ? 408.827 483.113 554.660 1.00 45.01 148 PRO E C 1
ATOM 7073 O O . PRO E 1 149 ? 409.100 484.081 555.376 1.00 48.00 148 PRO E O 1
ATOM 7077 N N . SER E 1 150 ? 409.619 482.709 553.669 1.00 47.84 149 SER E N 1
ATOM 7078 C CA . SER E 1 150 ? 410.889 483.362 553.384 1.00 47.30 149 SER E CA 1
ATOM 7079 C C . SER E 1 150 ? 410.746 484.585 552.490 1.00 45.82 149 SER E C 1
ATOM 7080 O O . SER E 1 150 ? 411.751 485.248 552.212 1.00 49.13 149 SER E O 1
ATOM 7083 N N . CYS E 1 151 ? 409.534 484.901 552.031 1.00 45.51 150 CYS E N 1
ATOM 7084 C CA . CYS E 1 151 ? 409.345 486.067 551.179 1.00 46.71 150 CYS E CA 1
ATOM 7085 C C . CYS E 1 151 ? 409.463 487.376 551.947 1.00 47.63 150 CYS E C 1
ATOM 7086 O O . CYS E 1 151 ? 409.596 488.434 551.324 1.00 50.68 150 CYS E O 1
ATOM 7089 N N . TYR E 1 152 ? 409.425 487.331 553.277 1.00 39.07 151 TYR E N 1
ATOM 7090 C CA . TYR E 1 152 ? 409.458 488.528 554.104 1.00 40.36 151 TYR E CA 1
ATOM 7091 C C . TYR E 1 152 ? 410.830 488.792 554.709 1.00 43.00 151 TYR E C 1
ATOM 7092 O O . TYR E 1 152 ? 410.941 489.613 555.624 1.00 51.18 151 TYR E O 1
ATOM 7101 N N . ASP E 1 153 ? 411.873 488.115 554.222 1.00 41.81 152 ASP E N 1
ATOM 7102 C CA . ASP E 1 153 ? 413.197 488.270 554.814 1.00 39.79 152 ASP E CA 1
ATOM 7103 C C . ASP E 1 153 ? 413.713 489.696 554.684 1.00 44.21 152 ASP E C 1
ATOM 7104 O O . ASP E 1 153 ? 414.448 490.170 555.558 1.00 44.33 152 ASP E O 1
ATOM 7109 N N . GLY E 1 154 ? 413.341 490.397 553.612 1.00 46.91 153 GLY E N 1
ATOM 7110 C CA . GLY E 1 154 ? 413.769 491.778 553.466 1.00 42.77 153 GLY E CA 1
ATOM 7111 C C . GLY E 1 154 ? 413.235 492.670 554.569 1.00 45.24 153 GLY E C 1
ATOM 7112 O O . GLY E 1 154 ? 413.983 493.432 555.190 1.00 51.44 153 GLY E O 1
ATOM 7113 N N . ILE E 1 155 ? 411.931 492.575 554.844 1.00 35.24 154 ILE E N 1
ATOM 7114 C CA . ILE E 1 155 ? 411.364 493.379 555.919 1.00 30.81 154 ILE E CA 1
ATOM 7115 C C . ILE E 1 155 ? 411.864 492.896 557.271 1.00 38.22 154 ILE E C 1
ATOM 7116 O O . ILE E 1 155 ? 412.008 493.695 558.201 1.00 43.90 154 ILE E O 1
ATOM 7121 N N . ILE E 1 156 ? 412.155 491.600 557.411 1.00 40.83 155 ILE E N 1
ATOM 7122 C CA . ILE E 1 156 ? 412.715 491.114 558.670 1.00 39.10 155 ILE E CA 1
ATOM 7123 C C . ILE E 1 156 ? 414.064 491.770 558.932 1.00 42.13 155 ILE E C 1
ATOM 7124 O O . ILE E 1 156 ? 414.330 492.263 560.034 1.00 47.10 155 ILE E O 1
ATOM 7129 N N . THR E 1 157 ? 414.930 491.798 557.917 1.00 37.65 156 THR E N 1
ATOM 7130 C CA . THR E 1 157 ? 416.236 492.433 558.076 1.00 34.77 156 THR E CA 1
ATOM 7131 C C . THR E 1 157 ? 416.097 493.928 558.330 1.00 40.52 156 THR E C 1
ATOM 7132 O O . THR E 1 157 ? 416.808 494.490 559.173 1.00 45.50 156 THR E O 1
ATOM 7136 N N . ALA E 1 158 ? 415.188 494.590 557.610 1.00 34.32 157 ALA E N 1
ATOM 7137 C CA . ALA E 1 158 ? 415.002 496.025 557.804 1.00 28.15 157 ALA E CA 1
ATOM 7138 C C . ALA E 1 158 ? 414.524 496.335 559.216 1.00 33.07 157 ALA E C 1
ATOM 7139 O O . ALA E 1 158 ? 414.989 497.296 559.839 1.00 41.78 157 ALA E O 1
ATOM 7141 N N . ILE E 1 159 ? 413.593 495.535 559.738 1.00 35.33 158 ILE E N 1
ATOM 7142 C CA . ILE E 1 159 ? 413.098 495.746 561.093 1.00 26.50 158 ILE E CA 1
ATOM 7143 C C . ILE E 1 159 ? 414.191 495.460 562.114 1.00 28.94 158 ILE E C 1
ATOM 7144 O O . ILE E 1 159 ? 414.357 496.202 563.089 1.00 33.63 158 ILE E O 1
ATOM 7149 N N . GLU E 1 160 ? 414.956 494.386 561.907 1.00 33.96 159 GLU E N 1
ATOM 7150 C CA . GLU E 1 160 ? 416.000 494.024 562.858 1.00 32.70 159 GLU E CA 1
ATOM 7151 C C . GLU E 1 160 ? 417.089 495.086 562.925 1.00 38.68 159 GLU E C 1
ATOM 7152 O O . GLU E 1 160 ? 417.590 495.404 564.009 1.00 39.69 159 GLU E O 1
ATOM 7158 N N . THR E 1 161 ? 417.473 495.646 561.777 1.00 33.41 160 THR E N 1
ATOM 7159 C CA . THR E 1 161 ? 418.595 496.578 561.764 1.00 29.62 160 THR E CA 1
ATOM 7160 C C . THR E 1 161 ? 418.165 498.002 562.097 1.00 35.71 160 THR E C 1
ATOM 7161 O O . THR E 1 161 ? 418.842 498.690 562.868 1.00 41.62 160 THR E O 1
ATOM 7165 N N . LEU E 1 162 ? 417.048 498.464 561.534 1.00 36.81 161 LEU E N 1
ATOM 7166 C CA . LEU E 1 162 ? 416.645 499.859 561.689 1.00 31.46 161 LEU E CA 1
ATOM 7167 C C . LEU E 1 162 ? 415.782 500.076 562.930 1.00 35.04 161 LEU E C 1
ATOM 7168 O O . LEU E 1 162 ? 416.151 500.844 563.823 1.00 43.11 161 LEU E O 1
ATOM 7173 N N . SER E 1 163 ? 414.631 499.407 562.998 1.00 35.81 162 SER E N 1
ATOM 7174 C CA . SER E 1 163 ? 413.684 499.613 564.093 1.00 38.99 162 SER E CA 1
ATOM 7175 C C . SER E 1 163 ? 414.058 498.693 565.251 1.00 37.05 162 SER E C 1
ATOM 7176 O O . SER E 1 163 ? 413.487 497.620 565.451 1.00 38.40 162 SER E O 1
ATOM 7179 N N . GLU E 1 164 ? 415.042 499.135 566.030 1.00 42.46 163 GLU E N 1
ATOM 7180 C CA . GLU E 1 164 ? 415.506 498.392 567.194 1.00 46.54 163 GLU E CA 1
ATOM 7181 C C . GLU E 1 164 ? 414.921 498.913 568.499 1.00 51.06 163 GLU E C 1
ATOM 7182 O O . GLU E 1 164 ? 414.569 498.118 569.375 1.00 51.93 163 GLU E O 1
ATOM 7188 N N . GLU E 1 165 ? 414.809 500.232 568.649 1.00 51.77 164 GLU E N 1
ATOM 7189 C CA . GLU E 1 165 ? 414.195 500.846 569.818 1.00 48.69 164 GLU E CA 1
ATOM 7190 C C . GLU E 1 165 ? 412.754 501.264 569.555 1.00 50.26 164 GLU E C 1
ATOM 7191 O O . GLU E 1 165 ? 412.201 502.077 570.303 1.00 51.33 164 GLU E O 1
ATOM 7197 N N . ASN E 1 166 ? 412.137 500.724 568.504 1.00 51.09 165 ASN E N 1
ATOM 7198 C CA . ASN E 1 166 ? 410.807 501.148 568.091 1.00 47.09 165 ASN E CA 1
ATOM 7199 C C . ASN E 1 166 ? 409.915 499.972 567.714 1.00 45.31 165 ASN E C 1
ATOM 7200 O O . ASN E 1 166 ? 408.922 500.170 567.003 1.00 47.73 165 ASN E O 1
ATOM 7205 N N . LEU E 1 167 ? 410.225 498.762 568.168 1.00 39.88 166 LEU E N 1
ATOM 7206 C CA . LEU E 1 167 ? 409.534 497.565 567.711 1.00 44.45 166 LEU E CA 1
ATOM 7207 C C . LEU E 1 167 ? 408.450 497.140 568.695 1.00 40.69 166 LEU E C 1
ATOM 7208 O O . LEU E 1 167 ? 408.695 497.032 569.900 1.00 39.47 166 LEU E O 1
ATOM 7213 N N . THR E 1 168 ? 407.244 496.933 568.167 1.00 35.74 167 THR E N 1
ATOM 7214 C CA . THR E 1 168 ? 406.122 496.347 568.885 1.00 28.30 167 THR E CA 1
ATOM 7215 C C . THR E 1 168 ? 405.366 495.454 567.912 1.00 33.97 167 THR E C 1
ATOM 7216 O O . THR E 1 168 ? 405.705 495.367 566.728 1.00 47.75 167 THR E O 1
ATOM 7220 N N . LEU E 1 169 ? 404.334 494.775 568.412 1.00 30.30 168 LEU E N 1
ATOM 7221 C CA . LEU E 1 169 ? 403.566 493.888 567.546 1.00 28.71 168 LEU E CA 1
ATOM 7222 C C . LEU E 1 169 ? 402.791 494.670 566.492 1.00 36.17 168 LEU E C 1
ATOM 7223 O O . LEU E 1 169 ? 402.701 494.240 565.337 1.00 34.01 168 LEU E O 1
ATOM 7228 N N . ALA E 1 170 ? 402.226 495.819 566.868 1.00 27.74 169 ALA E N 1
ATOM 7229 C CA . ALA E 1 170 ? 401.424 496.594 565.926 1.00 27.80 169 ALA E CA 1
ATOM 7230 C C . ALA E 1 170 ? 402.271 497.108 564.768 1.00 33.20 169 ALA E C 1
ATOM 7231 O O . ALA E 1 170 ? 401.881 496.996 563.600 1.00 43.28 169 ALA E O 1
ATOM 7233 N N . PHE E 1 171 ? 403.439 497.677 565.075 1.00 26.50 170 PHE E N 1
ATOM 7234 C CA . PHE E 1 171 ? 404.311 498.195 564.027 1.00 20.49 170 PHE E CA 1
ATOM 7235 C C . PHE E 1 171 ? 404.806 497.077 563.118 1.00 28.02 170 PHE E C 1
ATOM 7236 O O . PHE E 1 171 ? 404.854 497.236 561.891 1.00 40.47 170 PHE E O 1
ATOM 7244 N N . VAL E 1 172 ? 405.175 495.937 563.704 1.00 24.79 171 VAL E N 1
ATOM 7245 C CA . VAL E 1 172 ? 405.646 494.809 562.908 1.00 22.12 171 VAL E CA 1
ATOM 7246 C C . VAL E 1 172 ? 404.544 494.317 561.981 1.00 29.10 171 VAL E C 1
ATOM 7247 O O . VAL E 1 172 ? 404.782 494.056 560.796 1.00 40.80 171 VAL E O 1
ATOM 7251 N N . LYS E 1 173 ? 403.319 494.197 562.498 1.00 25.28 172 LYS E N 1
ATOM 7252 C CA . LYS E 1 173 ? 402.204 493.762 561.663 1.00 23.01 172 LYS E CA 1
ATOM 7253 C C . LYS E 1 173 ? 401.934 494.752 560.539 1.00 35.21 172 LYS E C 1
ATOM 7254 O O . LYS E 1 173 ? 401.639 494.353 559.405 1.00 41.51 172 LYS E O 1
ATOM 7260 N N . ASN E 1 174 ? 402.010 496.050 560.839 1.00 33.09 173 ASN E N 1
ATOM 7261 C CA . ASN E 1 174 ? 401.769 497.056 559.813 1.00 24.88 173 ASN E CA 1
ATOM 7262 C C . ASN E 1 174 ? 402.812 496.975 558.706 1.00 33.18 173 ASN E C 1
ATOM 7263 O O . ASN E 1 174 ? 402.472 497.036 557.518 1.00 45.82 173 ASN E O 1
ATOM 7268 N N . ARG E 1 175 ? 404.086 496.817 559.072 1.00 27.09 174 ARG E N 1
ATOM 7269 C CA . ARG E 1 175 ? 405.126 496.673 558.056 1.00 31.15 174 ARG E CA 1
ATOM 7270 C C . ARG E 1 175 ? 404.935 495.392 557.250 1.00 30.60 174 ARG E C 1
ATOM 7271 O O . ARG E 1 175 ? 405.151 495.373 556.029 1.00 45.69 174 ARG E O 1
ATOM 7279 N N . LEU E 1 176 ? 404.530 494.309 557.917 1.00 14.28 175 LEU E N 1
ATOM 7280 C CA . LEU E 1 176 ? 404.321 493.046 557.220 1.00 21.04 175 LEU E CA 1
ATOM 7281 C C . LEU E 1 176 ? 403.199 493.157 556.198 1.00 35.63 175 LEU E C 1
ATOM 7282 O O . LEU E 1 176 ? 403.318 492.643 555.083 1.00 50.35 175 LEU E O 1
ATOM 7287 N N . LEU E 1 177 ? 402.097 493.818 556.558 1.00 30.29 176 LEU E N 1
ATOM 7288 C CA . LEU E 1 177 ? 401.029 494.044 555.587 1.00 30.41 176 LEU E CA 1
ATOM 7289 C C . LEU E 1 177 ? 401.496 494.952 554.454 1.00 37.95 176 LEU E C 1
ATOM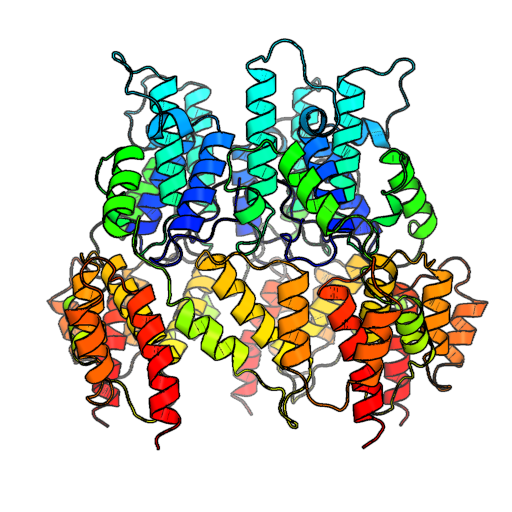 7290 O O . LEU E 1 177 ? 401.204 494.697 553.272 1.00 43.45 176 LEU E O 1
ATOM 7295 N N . ASP E 1 178 ? 402.230 496.013 554.801 1.00 43.80 177 ASP E N 1
ATOM 7296 C CA . ASP E 1 178 ? 402.753 496.925 553.793 1.00 43.88 177 ASP E CA 1
ATOM 7297 C C . ASP E 1 178 ? 403.561 496.185 552.741 1.00 50.04 177 ASP E C 1
ATOM 7298 O O . ASP E 1 178 ? 403.424 496.465 551.545 1.00 55.80 177 ASP E O 1
ATOM 7303 N N . GLN E 1 179 ? 404.402 495.239 553.153 1.00 45.56 178 GLN E N 1
ATOM 7304 C CA . GLN E 1 179 ? 405.177 494.515 552.155 1.00 48.02 178 GLN E CA 1
ATOM 7305 C C . GLN E 1 179 ? 404.476 493.285 551.594 1.00 49.89 178 GLN E C 1
ATOM 7306 O O . GLN E 1 179 ? 404.886 492.798 550.535 1.00 59.33 178 GLN E O 1
ATOM 7312 N N . GLU E 1 180 ? 403.423 492.772 552.235 1.00 48.01 179 GLU E N 1
ATOM 7313 C CA . GLU E 1 180 ? 402.665 491.730 551.553 1.00 47.88 179 GLU E CA 1
ATOM 7314 C C . GLU E 1 180 ? 401.905 492.312 550.380 1.00 50.42 179 GLU E C 1
ATOM 7315 O O . GLU E 1 180 ? 401.629 491.600 549.411 1.00 53.34 179 GLU E O 1
ATOM 7321 N N . ILE E 1 181 ? 401.564 493.601 550.444 1.00 58.67 180 ILE E N 1
ATOM 7322 C CA . ILE E 1 181 ? 401.000 494.256 549.263 1.00 62.78 180 ILE E CA 1
ATOM 7323 C C . ILE E 1 181 ? 401.959 494.124 548.083 1.00 61.42 180 ILE E C 1
ATOM 7324 O O . ILE E 1 181 ? 401.577 493.689 546.987 1.00 58.49 180 ILE E O 1
ATOM 7329 N N . LYS E 1 182 ? 403.233 494.460 548.306 1.00 63.41 181 LYS E N 1
ATOM 7330 C CA . LYS E 1 182 ? 404.231 494.373 547.244 1.00 61.23 181 LYS E CA 1
ATOM 7331 C C . LYS E 1 182 ? 404.468 492.931 546.814 1.00 59.13 181 LYS E C 1
ATOM 7332 O O . LYS E 1 182 ? 404.649 492.657 545.624 1.00 65.84 181 LYS E O 1
ATOM 7338 N N . ILE E 1 183 ? 404.491 491.999 547.769 1.00 58.38 182 ILE E N 1
ATOM 7339 C CA . ILE E 1 183 ? 404.730 490.597 547.435 1.00 60.71 182 ILE E CA 1
ATOM 7340 C C . ILE E 1 183 ? 403.601 490.051 546.570 1.00 64.72 182 ILE E C 1
ATOM 7341 O O . ILE E 1 183 ? 403.841 489.344 545.583 1.00 65.89 182 ILE E O 1
ATOM 7346 N N . LYS E 1 184 ? 402.353 490.371 546.920 1.00 72.92 183 LYS E N 1
ATOM 7347 C CA . LYS E 1 184 ? 401.222 489.954 546.099 1.00 74.13 183 LYS E CA 1
ATOM 7348 C C . LYS E 1 184 ? 401.274 490.606 544.725 1.00 74.80 183 LYS E C 1
ATOM 7349 O O . LYS E 1 184 ? 400.931 489.976 543.718 1.00 73.33 183 LYS E O 1
ATOM 7355 N N . ASN E 1 185 ? 401.695 491.873 544.663 1.00 78.69 184 ASN E N 1
ATOM 7356 C CA . ASN E 1 185 ? 401.864 492.520 543.366 1.00 76.66 184 ASN E CA 1
ATOM 7357 C C . ASN E 1 185 ? 402.932 491.827 542.528 1.00 76.47 184 ASN E C 1
ATOM 7358 O O . ASN E 1 185 ? 402.816 491.769 541.299 1.00 76.48 184 ASN E O 1
ATOM 7363 N N . ASP E 1 186 ? 403.970 491.300 543.168 1.00 80.54 185 ASP E N 1
ATOM 7364 C CA . ASP E 1 186 ? 405.075 490.645 542.469 1.00 80.84 185 ASP E CA 1
ATOM 7365 C C . ASP E 1 186 ? 404.864 489.132 542.429 1.00 82.24 185 ASP E C 1
ATOM 7366 O O . ASP E 1 186 ? 405.634 488.347 542.985 1.00 79.86 185 ASP E O 1
ATOM 7371 N N . HIS E 1 187 ? 403.799 488.727 541.746 1.00 87.55 186 HIS E N 1
ATOM 7372 C CA . HIS E 1 187 ? 403.485 487.313 541.581 1.00 87.34 186 HIS E CA 1
ATOM 7373 C C . HIS E 1 187 ? 402.639 487.086 540.332 1.00 85.35 186 HIS E C 1
ATOM 7374 O O . HIS E 1 187 ? 401.735 486.250 540.327 1.00 83.51 186 HIS E O 1
#

Nearest PDB structures (foldseek):
  8rb3-assembly1_A  TM=4.525E-01  e=5.887E-03  Mus musculus
  7nlg-assembly2_C-2  TM=8.453E-01  e=5.323E-01  Saccharomyces cerevisiae
  7nli-assembly1_B  TM=8.381E-01  e=7.029E-01  Saccharomyces cerevisiae
  6x63-assembly1_DC  TM=3.729E-01  e=1.711E+00  Human immunodeficiency virus 1
  8rb3-assembly1_A  TM=4.525E-01  e=5.887E-03  Mus musculus

Solvent-accessible surface area: 48036 Å² total; per-residue (Å²): 73,1,88,40,6,173,48,2,74,10,92,83,4,60,22,7,41,48,8,0,68,11,1,0,21,40,62,64,5,28,94,4,15,100,28,160,99,49,161,146,86,82,118,72,25,98,91,5,26,102,11,0,48,3,5,0,3,9,3,0,25,57,8,8,7,63,43,1,80,58,147,46,57,0,98,97,0,2,89,60,0,21,81,47,12,77,226,63,41,37,7,27,62,135,9,8,100,135,107,0,93,85,29,126,31,60,119,173,80,36,0,120,47,3,9,123,60,0,52,106,9,6,40,58,0,16,14,22,53,10,170,19,108,22,112,63,13,9,53,36,0,33,94,0,18,56,88,75,11,80,49,4,24,74,35,8,97,104,150,15,95,150,46,25,7,16,9,22,0,15,39,43,0,44,28,45,18,104,136,36,132,134,119,176,74,1,89,40,5,170,48,2,75,10,90,83,5,60,23,6,42,49,7,0,66,10,1,0,21,39,62,64,5,29,96,4,15,100,27,162,100,47,159,146,86,82,119,70,24,98,89,6,27,105,12,0,48,4,6,0,3,9,4,0,26,56,8,8,8,64,43,0,80,58,145,47,57,0,98,96,0,1,91,58,0,21,81,46,13,76,225,63,40,37,8,29,61,136,10,6,100,134,108,1,92,87,30,124,32,60,119,174,80,36,1,122,47,3,9,126,59,0,51,107,9,7,41,57,0,15,16,22,52,9,171,20,109,21,112,63,14,10,53,36,0,31,94,0,18,58,90,77,11,81,48,4,24,74,35,8,99,103,149,15,96,150,44,26,6,15,9,22,0,16,38,43,0,43,29,46,17,104,136,35,133,132,117,175,75,1,88,41,5,171,49,2,74,10,91,83,4,60,23,8,42,47,8,0,67,10,1,0,23,40,60,65,5,27,96,4,15,100,28,161,102,48,161,146,86,82,117,71,25,98,89,5,28,104,11,0,50,4,6,0,3,9,4,0,26,55,8,7,9,64,42,1,82,57,148,45,56,0,99,96,0,1,90,60,0,21,80,48,13,77,224,62,41,37,7,28,62,135,10,8,101,134,108,0,92,86,29,122,31,61,118,173,79,37,0,121,47,3,9,124,59,0,50,106,8,7,40,59,0,16,14,22,52,10,170,20,108,21,109,63,14,9,53,36,0,33,95,0,19,58,88,77,11,78,48,4,25,74,36,8,97,102,149,16,96,151,45,26,6,15,9,21,0,14,38,44,0,43,29,45,16,106,136,35,132,132,119,177,74,1,87,42,6,172,49,2,75,10,92,84,5,61,22,8,42,47,8,0,67,10,1,0,21,39,61,65,5,28,96,4,16,100,28,159,101,49,159,146,86,82,118,73,25,100,88,5,27,104,11,0,48,3,5,0,3,9,3,0,26,56,8,7,7,64,42,0,80,58,150,46,56,0,98,95,0,1,91,60,0,20,82,48,12,78,225,62,41,38,7,27,62,136,9,8,101,134,107,0,94,86,30,125,31,61,118,174,79,36,0,120,46,3,9,120,61,0,52,105,9,7,39,59,0,17,15,23,52,9,170,19,107,21,111,63,14,9,53,36,0,32,94,0,17,56,89,75,11,80,48,4,24,74,36,9,98,103,148,15,96,150,44,27,6,15,9,22,0,16,38,43,0,44,29,45,16,105,137,36,134,134,117,176,73,1,87,41,6,173,49,2,73,11,92,82,4,60,22,7,42,47,8,0,68,11,1,0,22,40,61,66,5,29,95,4,15,101,28,161,100,48,160,146,86,83,117,72,24,100,90,5,28,103,10,0,49,3,5,0,3,10,4,0,26,56,9,8,8,64,44,0,80,58,148,45,56,0,98,96,0,1,88,58,0,20,80,46,12,78,224,63,41,38,6,28,62,135,9,8,101,133,105,1,92,86,30,122,31,61,119,174,80,37,0,121,47,3,9,124,59,0,51,106,8,7,41,59,0,17,15,23,52,9,168,19,109,21,109,63,13,9,51,36,0,32,95,0,18,57,90,76,11,82,48,3,25,73,36,9,98,103,150,15,95,150,44,24,7,15,9,21,0,14,39,42,0,44,30,45,17,107,137,35,132,133,118,177

Foldseek 3Di:
DPPPAAADDPALVVVNVVVLCVVLVVVVLNCLQPNDDDPDDDPVVVVSQVVSLVSNCVRHDPVLNVLNPDPDTSNSSVVVVCVVDVPDFRDDLVVLVVVLQPAADDPVDDLVVSVVVLVVSVVVNVSRPDDADQVNSLVSVVSRYDPVCVVVVVVCVPPVPVPDGPVVSSVVVNVVVVVVVVVD/DPPPAAADDPALVVVNVVVLCVVLVVVVLNCLQPNDDDPDDDPVVVVSQVVSLVSNCVRHDPVLNVLNPDPDTSNSSVVVVCVVDVPDFRDDLVVLVVVLQPAADDPVDDLVVSVVVLVVSVVVNVSRPDDADQVNSLVSVVSRYDPVCVVVVVVCVPPVPVPDGPVVSSVVVNVVVVVVVVVD/DPPPAAADDPALVVVNVVVLCVVLVVVVLNCLQPNDDDPDDDPVVVVSQVVSLVSNCVRHDPVLNVLNPDPDTSNSSVVVVCVVDVPDFRDDLVVLVVVLQPAADDPVDDLVVSVVVLVVSVVVNVSRPDDADQVNSLVSVVSRYDPVCVVVVVVCVPPVPVPDGPVVSSVVVNVVVVVVVVVD/DPPPAAADDPALVVVNVVVLCVVLVVVVLNCLQPNDDDPDDDPVVVVSQVVSLVSNCVRHDPVLNVLNPDPDTSNSSVVVVCVVDVPDFRDDLVVLVVVLQPAADDPVDDLVVSVVVLVVSVVVNVSRPDDADQVNSLVSVVSRYDPVCVVVVVVCVPPVPVPDGPVVSSVVVNVVVVVVVVVD/DPPPAAADDPALVVVNVVVLCVVLVVVVLNCLQPNDDDPDDDPVVVVSQVVSLVSNCVRHDPVLNVLNPDPDTSNSSVVVVCVVDVPDFRDDLVVLVVVLQPAADDPVDDLVVSVVVLVVSVVVNVSRPDDADQVNSLVSVVSRYDPVCVVVVVVCVPPVPVPDGPVVSSVVVNVVVVVVVVVD

InterPro domains:
  IPR001584 Integrase, catalytic core [PF00665] (489-579)
  IPR001584 Integrase, catalytic core [PS50994] (476-644)
  IPR001878 Zinc finger, CCHC-type [PF00098] (231-247)
  IPR001878 Zinc finger, CCHC-type [PS50158] (231-245)
  IPR012337 Ribonuclease H-like superfamily [SSF53098] (479-653)
  IPR013103 Reverse transcriptase, RNA-dependent DNA polymerase [PF07727] (920-1162)
  IPR025724 GAG-pre-integrase domain [PF13976] (408-463)
  IPR036397 Ribonuclease H superfamily [G3DSA:3.30.420.10] (471-657)
  IPR036875 Zinc finger, CCHC-type superfamily [SSF57756] (223-253)
  IPR039537 Retrotransposon Ty1/copia-like [PTHR42648] (413-683)
  IPR043502 DNA/RNA polymerase superfamily [SSF56672] (922-1356)
  IPR054722 Retrovirus-related Pol polyprotein from transposon TNT 1-94-like, beta-barrel domain [PF22936] (289-369)
  IPR057670 Retroviral polymerase, SH3-like domain [PF25597] (656-710)
  IPR061502 Copia/RE1/RE2-like, N-terminal domain [PF14223] (23-186)